Protein AF-A0A0G2I6H8-F1 (afdb_monomer_lite)

pLDDT: mean 81.43, std 16.22, range [22.83, 97.25]

InterPro domains:
  IPR000417 Hydroxyethylthiazole kinase [MF_00228] (793-1053)
  IPR000417 Hydroxyethylthiazole kinase [PF02110] (792-1048)
  IPR000417 Hydroxyethylthiazole kinase [PR01099] (799-806)
  IPR000417 Hydroxyethylthiazole kinase [PR01099] (812-833)
  IPR000417 Hydroxyethylthiazole kinase [PR01099] (843-851)
  IPR000417 Hydroxyethylthiazole kinase [PR01099] (869-886)
  IPR000417 Hydroxyethylthiazole kinase [PR01099] (953-970)
  IPR000417 Hydroxyethylthiazole kinase [cd01170] (791-1045)
  IPR000868 Isochorismatase-like domain [PF00857] (1078-1224)
  IPR011701 Major facilitator superfamily [PF07690] (69-455)
  IPR013785 Aldolase-type TIM barrel [G3DSA:3.20.20.70] (557-760)
  IPR020846 Major facilitator superfamily domain [PS50850] (63-493)
  IPR022998 Thiamine phosphate synthase/TenI [PF02581] (566-743)
  IPR022998 Thiamine phosphate synthase/TenI [cd00564] (566-757)
  IPR029056 Ribokinase-like [G3DSA:3.40.1190.20] (774-1055)
  IPR029056 Ribokinase-like [SSF53613] (790-1049)
  IPR034291 Thiamine phosphate synthase [MF_00097] (564-761)
  IPR034291 Thiamine phosphate synthase [TIGR00693] (565-755)
  IPR036206 Thiamin phosphate synthase superfamily [SSF51391] (563-760)
  IPR036259 MFS transporter superfamily [G3DSA:1.20.1250.20] (57-484)

Secondary structure (DSSP, 8-state):
----S-----HHHHHH-TT---HHHHHS--BS-SSSSS-EEE-PPTT-TTSGGGS-HHHHHHHHHHHHHHHHHHHHHHHHGGGGHHHHHHHH---HHHHHHHHHHHHHHHHHHHHHHHHHHHHH-HHHHHHHHHHHHHHHHHHHHH-SSHHHHHHHHHHHHHHHTHHHHHHHHHHHHHS-TTTHHHHHHHHHTHHHHHHHHHHHHHHHHHHHHHHHHHHHHHHHHHHHHHHHHHHH-----HHHHHHHHHHHHHHH-TT---EEEHHHHHH----HHHHHHHHHHHHHHHHHH-HHHHHHHHHHHHHHHHHHHHHHHHIIIIIIIT---HHHHHHTHHHHHHHHHHHHHHHHHHHHHHHHHHHHSGGG---GGGGGTTHHHHHHHHHHHHHHHHHH-STTS-THHHHHHHHHHHHHHHHHHHHHHHHHHHHHGGGHHHHHHHHHHHHHHHHHHHHHHHHHHHHHH-HHHHHHHHHHHHHHTTHHHHHHHHHHHHHHHH-HHHHHHHHHHHHHHGGGGSTT--PPPP-------------B-TTS-B----S------TT-----SEEEE---SHHHHTTS-HHHHHHHHHHTT--EEEE--SSS-HHHHHHHHHHHHHHHHTTT--EEEES-HHHHHHHT-SEEEE-TTSS-HHHHHHHH-TTSEEEE--SSHHHHHHS--------HHHHHHHHHHHHHHTT-TTS--EE-SS--TTTHHHHHHHT--TT----EEEESHHHHT-SSHHHHHHHHHHHHHHHHHHHHHHHGGGGS--SHHHHHHHHHHHHHHHHHH--EEEEE--HHHHHHHHHHHHHHT-EEE----TTTHHHHHHT--EEEEE--S--HHHHHHHHHHHHHHHHTT--EEEE-TTTTT-HHHHHHHHHHHTTS--SEEEEEHHHHHHHHHTSS----------TT-----S-HHHHHHHHHHHHHHHTSEEEEESSSEEEESSS-EEEE----GGGGGSTTHHHHHHHHHHHHHHHH-TTS-HHHHHHHHHHHHHHHHHHHHT-TT--SHHHHHHHHHHHHHHHHHHHHTT--GGGGG--EEE---------EEEE--BGGGTTTSTTHHHHHHHHHHHHHHHHHTT--EEEEEESHHHH-PBPHHHHHHHSSTTEEEEEEESSSSS--HHHHHHH-SS--EEEEEEE-IIIIIHHHHHHHHHTT-EEEEEEEEEE-SSTTHHHHHHHHHHHTT-EEE-HHHHHHHHH--TTSTTHHHHHHHHHHTHHHHHHHHTTSPP-TT-S--

Structure (mmCIF, N/CA/C/O backbone):
data_AF-A0A0G2I6H8-F1
#
_entry.id   AF-A0A0G2I6H8-F1
#
loop_
_atom_site.group_PDB
_atom_site.id
_atom_site.type_symbol
_atom_site.label_atom_id
_atom_site.label_alt_id
_atom_site.label_comp_id
_atom_site.label_asym_id
_atom_site.label_entity_id
_atom_site.label_seq_id
_atom_site.pdbx_PDB_ins_code
_atom_site.Cartn_x
_atom_site.Cartn_y
_atom_site.Cartn_z
_atom_site.occupancy
_atom_site.B_iso_or_equiv
_atom_site.auth_seq_id
_atom_site.auth_comp_id
_atom_site.auth_asym_id
_atom_site.auth_atom_id
_atom_site.pdbx_PDB_model_num
ATOM 1 N N . MET A 1 1 ? 43.945 25.492 -27.466 1.00 44.06 1 MET A N 1
ATOM 2 C CA . MET A 1 1 ? 43.622 26.310 -26.279 1.00 44.06 1 MET A CA 1
ATOM 3 C C . MET A 1 1 ? 42.895 27.563 -26.739 1.00 44.06 1 MET A C 1
ATOM 5 O O . MET A 1 1 ? 43.554 28.503 -27.153 1.00 44.06 1 MET A O 1
ATOM 9 N N . ALA A 1 2 ? 41.563 27.541 -26.731 1.00 34.22 2 ALA A N 1
ATOM 10 C CA . ALA A 1 2 ? 40.697 28.720 -26.719 1.00 34.22 2 ALA A CA 1
ATOM 11 C C . ALA A 1 2 ? 39.267 28.242 -26.400 1.00 34.22 2 ALA A C 1
ATOM 13 O O . ALA A 1 2 ? 38.815 27.277 -27.008 1.00 34.22 2 ALA A O 1
ATOM 14 N N . ASP A 1 3 ? 38.614 28.931 -25.462 1.00 36.66 3 ASP A N 1
ATOM 15 C CA . ASP A 1 3 ? 37.171 28.906 -25.155 1.00 36.66 3 ASP A CA 1
ATOM 16 C C . ASP A 1 3 ? 36.571 27.884 -24.167 1.00 36.66 3 ASP A C 1
ATOM 18 O O . ASP A 1 3 ? 35.412 27.508 -24.287 1.00 36.66 3 ASP A O 1
ATOM 22 N N . ASP A 1 4 ? 37.291 27.524 -23.098 1.00 42.50 4 ASP A N 1
ATOM 23 C CA . ASP A 1 4 ? 36.710 26.774 -21.962 1.00 42.50 4 ASP A CA 1
ATOM 24 C C . ASP A 1 4 ? 36.250 27.702 -20.810 1.00 42.50 4 ASP A C 1
ATOM 26 O O . ASP A 1 4 ? 36.520 27.460 -19.631 1.00 42.50 4 ASP A O 1
ATOM 30 N N . GLN A 1 5 ? 35.599 28.828 -21.139 1.00 45.53 5 GLN A N 1
ATOM 31 C CA . GLN A 1 5 ? 34.829 29.593 -20.150 1.00 45.53 5 GLN A CA 1
ATOM 32 C C . GLN A 1 5 ? 33.340 29.260 -20.299 1.00 45.53 5 GLN A C 1
ATOM 34 O O . GLN A 1 5 ? 32.796 29.446 -21.386 1.00 45.53 5 GLN A O 1
ATOM 39 N N . PRO A 1 6 ? 32.650 28.822 -19.227 1.00 54.25 6 PRO A N 1
ATOM 40 C CA . PRO A 1 6 ? 31.224 28.525 -19.298 1.00 54.25 6 PRO A CA 1
ATOM 41 C C . PRO A 1 6 ? 30.457 29.778 -19.726 1.00 54.25 6 PRO A C 1
ATOM 43 O O . PRO A 1 6 ? 30.692 30.863 -19.176 1.00 54.25 6 PRO A O 1
ATOM 46 N N . THR A 1 7 ? 29.526 29.646 -20.678 1.00 63.69 7 THR A N 1
ATOM 47 C CA . THR A 1 7 ? 28.665 30.767 -21.075 1.00 63.69 7 THR A CA 1
ATOM 48 C C . THR A 1 7 ? 27.992 31.379 -19.840 1.00 63.69 7 THR A C 1
ATOM 50 O O . THR A 1 7 ? 27.181 30.753 -19.154 1.00 63.69 7 THR A O 1
ATOM 53 N N . ARG A 1 8 ? 28.340 32.634 -19.515 1.00 65.12 8 ARG A N 1
ATOM 54 C CA . ARG A 1 8 ? 27.754 33.353 -18.375 1.00 65.12 8 ARG A CA 1
ATOM 55 C C . ARG A 1 8 ? 26.314 33.732 -18.700 1.00 65.12 8 ARG A C 1
ATOM 57 O O . ARG A 1 8 ? 26.057 34.631 -19.495 1.00 65.12 8 ARG A O 1
ATOM 64 N N . VAL A 1 9 ? 25.369 33.060 -18.052 1.00 80.44 9 VAL A N 1
ATOM 65 C CA . VAL A 1 9 ? 23.935 33.341 -18.173 1.00 80.44 9 VAL A CA 1
ATOM 66 C C . VAL A 1 9 ? 23.503 34.261 -17.033 1.00 80.44 9 VAL A C 1
ATOM 68 O O . VAL A 1 9 ? 23.837 34.024 -15.873 1.00 80.44 9 VAL A O 1
ATOM 71 N N . SER A 1 10 ? 22.761 35.326 -17.346 1.00 85.00 10 SER A N 1
ATOM 72 C CA . SER A 1 10 ? 22.250 36.241 -16.321 1.00 85.00 10 SER A CA 1
ATOM 73 C C . SER A 1 10 ? 21.196 35.563 -15.438 1.00 85.00 10 SER A C 1
ATOM 75 O O . SER A 1 10 ? 20.406 34.736 -15.899 1.00 85.00 10 SER A O 1
ATOM 77 N N . HIS A 1 11 ? 21.133 35.956 -14.161 1.00 84.00 11 HIS A N 1
ATOM 78 C CA . HIS A 1 11 ? 20.147 35.420 -13.210 1.00 84.00 11 HIS A CA 1
ATOM 79 C C . HIS A 1 11 ? 18.702 35.611 -13.694 1.00 84.00 11 HIS A C 1
ATOM 81 O O . HIS A 1 11 ? 17.887 34.697 -13.619 1.00 84.00 11 HIS A O 1
ATOM 87 N N . TRP A 1 12 ? 18.401 36.767 -14.292 1.00 85.25 12 TRP A N 1
ATOM 88 C CA . TRP A 1 12 ? 17.092 37.058 -14.884 1.00 85.25 12 TRP A CA 1
ATOM 89 C C . TRP A 1 12 ? 16.679 36.068 -15.972 1.00 85.25 12 TRP A C 1
ATOM 91 O O . TRP A 1 12 ? 15.506 35.698 -16.061 1.00 85.25 12 TRP A O 1
ATOM 101 N N . ARG A 1 13 ? 17.637 35.608 -16.779 1.00 86.38 13 ARG A N 1
ATOM 102 C CA . ARG A 1 13 ? 17.381 34.609 -17.813 1.00 86.38 13 ARG A CA 1
ATOM 103 C C . ARG A 1 13 ? 17.109 33.233 -17.204 1.00 86.38 13 ARG A C 1
ATOM 105 O O . ARG A 1 13 ? 16.187 32.561 -17.649 1.00 86.38 13 ARG A O 1
ATOM 112 N N . LEU A 1 14 ? 17.800 32.861 -16.121 1.00 86.25 14 LEU A N 1
ATOM 113 C CA . LEU A 1 14 ? 17.516 31.625 -15.368 1.00 86.25 14 LEU A CA 1
ATOM 114 C C . LEU A 1 14 ? 16.109 31.612 -14.747 1.00 86.25 14 LEU A C 1
ATOM 116 O O . LEU A 1 14 ? 15.489 30.552 -14.647 1.00 86.25 14 LEU A O 1
ATOM 120 N N . VAL A 1 15 ? 15.600 32.777 -14.333 1.00 87.50 15 VAL A N 1
ATOM 121 C CA . VAL A 1 15 ? 14.243 32.918 -13.780 1.00 87.50 15 VAL A CA 1
ATOM 122 C C . VAL A 1 15 ? 13.174 32.819 -14.874 1.00 87.50 15 VAL A C 1
ATOM 124 O O . VAL A 1 15 ? 12.155 32.160 -14.665 1.00 87.50 15 VAL A O 1
ATOM 127 N N . ARG A 1 16 ? 13.390 33.452 -16.037 1.00 86.88 16 ARG A N 1
ATOM 128 C CA . ARG A 1 16 ? 12.407 33.507 -17.137 1.00 86.88 16 ARG A CA 1
ATOM 129 C C . ARG A 1 16 ? 12.402 32.284 -18.052 1.00 86.88 16 ARG A C 1
ATOM 131 O O . ARG A 1 16 ? 11.345 31.949 -18.575 1.00 86.88 16 ARG A O 1
ATOM 138 N N . GLU A 1 17 ? 13.541 31.621 -18.243 1.00 87.81 17 GLU A N 1
ATOM 139 C CA . GLU A 1 17 ? 13.708 30.522 -19.205 1.00 87.81 17 GLU A CA 1
ATOM 140 C C . GLU A 1 17 ? 14.053 29.198 -18.490 1.00 87.81 17 GLU A C 1
ATOM 142 O O . GLU A 1 17 ? 15.218 28.796 -18.440 1.00 87.81 17 GLU A O 1
ATOM 147 N N . PRO A 1 18 ? 13.067 28.454 -17.943 1.00 84.62 18 PRO A N 1
ATOM 148 C CA . PRO A 1 18 ? 13.337 27.193 -17.251 1.00 84.62 18 PRO A CA 1
ATOM 149 C C . PRO A 1 18 ? 14.019 26.136 -18.127 1.00 84.62 18 PRO A C 1
ATOM 151 O O . PRO A 1 18 ? 14.881 25.417 -17.630 1.00 84.62 18 PRO A O 1
ATOM 154 N N . ALA A 1 19 ? 13.662 26.066 -19.414 1.00 84.81 19 ALA A N 1
ATOM 155 C CA . ALA A 1 19 ? 14.171 25.081 -20.369 1.00 84.81 19 ALA A CA 1
ATOM 156 C C . ALA A 1 19 ? 15.583 25.383 -20.905 1.00 84.81 19 ALA A C 1
ATOM 158 O O . ALA A 1 19 ? 16.110 24.548 -21.632 1.00 84.81 19 ALA A O 1
ATOM 159 N N . LEU A 1 20 ? 16.153 26.556 -20.575 1.00 86.81 20 LEU A N 1
ATOM 160 C CA . LEU A 1 20 ? 17.378 27.149 -21.130 1.00 86.81 20 LEU A CA 1
ATOM 161 C C . LEU A 1 20 ? 18.305 26.160 -21.860 1.00 86.81 20 LEU A C 1
ATOM 163 O O . LEU A 1 20 ? 18.875 25.246 -21.249 1.00 86.81 20 LEU A O 1
ATOM 167 N N . VAL A 1 21 ? 18.499 26.420 -23.152 1.00 84.25 21 VAL A N 1
ATOM 168 C CA . VAL A 1 21 ? 19.387 25.678 -24.051 1.00 84.25 21 VAL A CA 1
ATOM 169 C C . VAL A 1 21 ? 20.530 26.612 -24.462 1.00 84.25 21 VAL A C 1
ATOM 171 O O . VAL A 1 21 ? 20.293 27.629 -25.114 1.00 84.25 21 VAL A O 1
ATOM 174 N N . THR A 1 22 ? 21.761 26.307 -24.040 1.00 85.31 22 THR A N 1
ATOM 175 C CA . THR A 1 22 ? 22.971 27.028 -24.481 1.00 85.31 22 THR A CA 1
ATOM 176 C C . THR A 1 22 ? 23.531 26.402 -25.755 1.00 85.31 22 THR A C 1
ATOM 178 O O . THR A 1 22 ? 23.149 25.295 -26.137 1.00 85.31 22 THR A O 1
ATOM 181 N N . ARG A 1 23 ? 24.464 27.097 -26.421 1.00 81.19 23 ARG A N 1
ATOM 182 C CA . ARG A 1 23 ? 25.137 26.558 -27.610 1.00 81.19 23 ARG A CA 1
ATOM 183 C C . ARG A 1 23 ? 25.850 25.241 -27.294 1.00 81.19 23 ARG A C 1
ATOM 185 O O . ARG A 1 23 ? 25.734 24.319 -28.091 1.00 81.19 23 ARG A O 1
ATOM 192 N N . GLU A 1 24 ? 26.483 25.128 -26.120 1.00 83.00 24 GLU A N 1
ATOM 193 C CA . GLU A 1 24 ? 27.179 23.897 -25.724 1.00 83.00 24 GLU A CA 1
ATOM 194 C C . GLU A 1 24 ? 26.209 22.716 -25.573 1.00 83.00 24 GLU A C 1
ATOM 196 O O . GLU A 1 24 ? 26.547 21.606 -25.964 1.00 83.00 24 GLU A O 1
ATOM 201 N N . VAL A 1 25 ? 24.987 22.951 -25.073 1.00 84.62 25 VAL A N 1
ATOM 202 C CA . VAL A 1 25 ? 23.938 21.921 -24.925 1.00 84.62 25 VAL A CA 1
ATOM 203 C C . VAL A 1 25 ? 23.450 21.403 -26.283 1.00 84.62 25 VAL A C 1
ATOM 205 O O . VAL A 1 25 ? 23.185 20.210 -26.420 1.00 84.62 25 VAL A O 1
ATOM 208 N N . VAL A 1 26 ? 23.335 22.274 -27.292 1.00 83.50 26 VAL A N 1
ATOM 209 C CA . VAL A 1 26 ? 22.915 21.876 -28.652 1.00 83.50 26 VAL A CA 1
ATOM 210 C C . VAL A 1 26 ? 24.003 21.067 -29.355 1.00 83.50 26 VAL A C 1
ATOM 212 O O . VAL A 1 26 ? 23.695 20.121 -30.072 1.00 83.50 26 VAL A O 1
ATOM 215 N N . THR A 1 27 ? 25.270 21.437 -29.157 1.00 81.56 27 THR A N 1
ATOM 216 C CA . THR A 1 27 ? 26.420 20.773 -29.787 1.00 81.56 27 THR A CA 1
ATOM 217 C C . THR A 1 27 ? 26.933 19.563 -29.009 1.00 81.56 27 THR A C 1
ATOM 219 O O . THR A 1 27 ? 27.866 18.911 -29.469 1.00 81.56 27 THR A O 1
ATOM 222 N N . HIS A 1 28 ? 26.382 19.282 -27.825 1.00 83.25 28 HIS A N 1
ATOM 223 C CA . HIS A 1 28 ? 26.796 18.146 -27.009 1.00 83.25 28 HIS A CA 1
ATOM 224 C C . HIS A 1 28 ? 26.393 16.823 -27.666 1.00 83.25 28 HIS A C 1
ATOM 226 O O . HIS A 1 28 ? 25.291 16.701 -28.203 1.00 83.25 28 HIS A O 1
ATOM 232 N N . ASP A 1 29 ? 27.283 15.833 -27.603 1.00 83.12 29 ASP A N 1
ATOM 233 C CA . ASP A 1 29 ? 27.029 14.504 -28.152 1.00 83.12 29 ASP A CA 1
ATOM 234 C C . ASP A 1 29 ? 26.197 13.676 -27.160 1.00 83.12 29 ASP A C 1
ATOM 236 O O . ASP A 1 29 ? 26.677 13.256 -26.103 1.00 83.12 29 ASP A O 1
ATOM 240 N N . TRP A 1 30 ? 24.909 13.510 -27.467 1.00 85.94 30 TRP A N 1
ATOM 241 C CA . TRP A 1 30 ? 23.949 12.816 -26.611 1.00 85.94 30 TRP A CA 1
ATOM 242 C C . TRP A 1 30 ? 23.901 11.325 -26.946 1.00 85.94 30 TRP A C 1
ATOM 244 O O . TRP A 1 30 ? 23.873 10.936 -28.108 1.00 85.94 30 TRP A O 1
ATOM 254 N N . LYS A 1 31 ? 23.817 10.467 -25.924 1.00 82.12 31 LYS A N 1
ATOM 255 C CA . LYS A 1 31 ? 23.694 9.014 -26.123 1.00 82.12 31 LYS A CA 1
ATOM 256 C C . LYS A 1 31 ? 22.318 8.640 -26.683 1.00 82.12 31 LYS A C 1
ATOM 258 O O . LYS A 1 31 ? 21.309 9.076 -26.128 1.00 82.12 31 LYS A O 1
ATOM 263 N N . GLY A 1 32 ? 22.303 7.784 -27.702 1.00 84.19 32 GLY A N 1
ATOM 264 C CA . GLY A 1 32 ? 21.117 7.269 -28.401 1.00 84.19 32 GLY A CA 1
ATOM 265 C C . GLY A 1 32 ? 21.169 7.589 -29.898 1.00 84.19 32 GLY A C 1
ATOM 266 O O . GLY A 1 32 ? 22.077 8.292 -30.327 1.00 84.19 32 GLY A O 1
ATOM 267 N N . ASP A 1 33 ? 20.207 7.118 -30.691 1.00 82.88 33 ASP A N 1
ATOM 268 C CA . ASP A 1 33 ? 20.151 7.423 -32.136 1.00 82.88 33 ASP A CA 1
ATOM 269 C C . ASP A 1 33 ? 19.273 8.653 -32.473 1.00 82.88 33 ASP A C 1
ATOM 271 O O . ASP A 1 33 ? 19.385 9.263 -33.549 1.00 82.88 33 ASP A O 1
ATOM 275 N N . GLY A 1 34 ? 18.440 9.084 -31.519 1.00 80.69 34 GLY A N 1
ATOM 276 C CA . GLY A 1 34 ? 17.511 10.208 -31.665 1.00 80.69 34 GLY A CA 1
ATOM 277 C C . GLY A 1 34 ? 16.206 9.832 -32.372 1.00 80.69 34 GLY A C 1
ATOM 278 O O . GLY A 1 34 ? 15.531 10.715 -32.904 1.00 80.69 34 GLY A O 1
ATOM 279 N N . THR A 1 35 ? 15.862 8.542 -32.396 1.00 83.81 35 THR A N 1
ATOM 280 C CA . THR A 1 35 ? 14.613 7.998 -32.952 1.00 83.81 35 THR A CA 1
ATOM 281 C C . THR A 1 35 ? 13.531 7.887 -31.869 1.00 83.81 35 THR A C 1
ATOM 283 O O . THR A 1 35 ? 13.788 8.138 -30.693 1.00 83.81 35 THR A O 1
ATOM 286 N N . ALA A 1 36 ? 12.297 7.531 -32.246 1.00 74.38 36 ALA A N 1
ATOM 287 C CA . ALA A 1 36 ? 11.217 7.321 -31.276 1.00 74.38 36 ALA A CA 1
ATOM 288 C C . ALA A 1 36 ? 11.485 6.124 -30.339 1.00 74.38 36 ALA A C 1
ATOM 290 O O . ALA A 1 36 ? 11.162 6.198 -29.153 1.00 74.38 36 ALA A O 1
ATOM 291 N N . ASP A 1 37 ? 12.119 5.068 -30.858 1.00 77.31 37 ASP A N 1
ATOM 292 C CA . ASP A 1 37 ? 12.452 3.852 -30.107 1.00 77.31 37 ASP A CA 1
ATOM 293 C C . ASP A 1 37 ? 13.769 3.984 -29.317 1.00 77.31 37 ASP A C 1
ATOM 295 O O . ASP A 1 37 ? 13.915 3.383 -28.247 1.00 77.31 37 ASP A O 1
ATOM 299 N N . ASP A 1 38 ? 14.706 4.819 -29.791 1.00 81.88 38 ASP A N 1
ATOM 300 C CA . ASP A 1 38 ? 15.933 5.165 -29.070 1.00 81.88 38 ASP A CA 1
ATOM 301 C C . ASP A 1 38 ? 16.240 6.679 -29.091 1.00 81.88 38 ASP A C 1
ATOM 303 O O . ASP A 1 38 ? 17.065 7.163 -29.876 1.00 81.88 38 ASP A O 1
ATOM 307 N N . PRO A 1 39 ? 15.568 7.463 -28.225 1.00 84.88 39 PRO A N 1
ATOM 308 C CA . PRO A 1 39 ? 15.730 8.910 -28.180 1.00 84.88 39 PRO A CA 1
ATOM 309 C C . PRO A 1 39 ? 17.062 9.315 -27.548 1.00 84.88 39 PRO A C 1
ATOM 311 O O . PRO A 1 39 ? 17.595 8.628 -26.670 1.00 84.88 39 PRO A O 1
ATOM 314 N N . TYR A 1 40 ? 17.551 10.500 -27.912 1.00 87.38 40 TYR A N 1
ATOM 315 C CA . TYR A 1 40 ? 18.728 11.090 -27.286 1.00 87.38 40 TYR A CA 1
ATOM 316 C C . TYR A 1 40 ? 18.486 11.374 -25.803 1.00 87.38 40 TYR A C 1
ATOM 318 O O . TYR A 1 40 ? 17.571 12.116 -25.432 1.00 87.38 40 TYR A O 1
ATOM 326 N N . LEU A 1 41 ? 19.327 10.798 -24.946 1.00 86.25 41 LEU A N 1
ATOM 327 C CA . LEU A 1 41 ? 19.193 10.895 -23.498 1.00 86.25 41 LEU A CA 1
ATOM 328 C C . LEU A 1 41 ? 19.885 12.142 -22.956 1.00 86.25 41 LEU A C 1
ATOM 330 O O . LEU A 1 41 ? 21.110 12.208 -22.897 1.00 86.25 41 LEU A O 1
ATOM 334 N N . ILE A 1 42 ? 19.085 13.105 -22.500 1.00 86.56 42 ILE A N 1
ATOM 335 C CA . ILE A 1 42 ? 19.581 14.371 -21.954 1.00 86.56 42 ILE A CA 1
ATOM 336 C C . ILE A 1 42 ? 19.859 14.263 -20.453 1.00 86.56 42 ILE A C 1
ATOM 338 O O . ILE A 1 42 ? 19.027 13.790 -19.669 1.00 86.56 42 ILE A O 1
ATOM 342 N N . GLU A 1 43 ? 21.012 14.798 -20.059 1.00 88.62 43 GLU A N 1
ATOM 343 C CA . GLU A 1 43 ? 21.447 15.060 -18.686 1.00 88.62 43 GLU A CA 1
ATOM 344 C C . GLU A 1 43 ? 22.139 16.438 -18.591 1.00 88.62 43 GLU A C 1
ATOM 346 O O . GLU A 1 43 ? 22.306 17.125 -19.597 1.00 88.62 43 GLU A O 1
ATOM 351 N N . PHE A 1 44 ? 22.469 16.914 -17.384 1.00 88.06 44 PHE A N 1
ATOM 352 C CA . PHE A 1 44 ? 23.215 18.174 -17.254 1.00 88.06 44 PHE A CA 1
ATOM 353 C C . PHE A 1 44 ? 24.657 17.974 -17.722 1.00 88.06 44 PHE A C 1
ATOM 355 O O . PHE A 1 44 ? 25.336 17.069 -17.235 1.00 88.06 44 PHE A O 1
ATOM 362 N N . ILE A 1 45 ? 25.132 18.846 -18.611 1.00 86.94 45 ILE A N 1
ATOM 363 C CA . ILE A 1 45 ? 26.536 18.852 -19.033 1.00 86.94 45 ILE A CA 1
ATOM 364 C C . ILE A 1 45 ? 27.454 19.300 -17.876 1.00 86.94 45 ILE A C 1
ATOM 366 O O . ILE A 1 45 ? 26.991 19.940 -16.918 1.00 86.94 45 ILE A O 1
ATOM 370 N N . PRO A 1 46 ? 28.762 18.987 -17.918 1.00 81.69 46 PRO A N 1
ATOM 371 C CA . PRO A 1 46 ? 29.719 19.546 -16.968 1.00 81.69 46 PRO A CA 1
ATOM 372 C C . PRO A 1 46 ? 29.617 21.078 -16.928 1.00 81.69 46 PRO A C 1
ATOM 374 O O . PRO A 1 46 ? 29.555 21.722 -17.968 1.00 81.69 46 PRO A O 1
ATOM 377 N N . ASN A 1 47 ? 29.568 21.660 -15.725 1.00 79.75 47 ASN A N 1
ATOM 378 C CA . ASN A 1 47 ? 29.417 23.108 -15.504 1.00 79.75 47 ASN A CA 1
ATOM 379 C C . ASN A 1 47 ? 28.164 23.761 -16.131 1.00 79.75 47 ASN A C 1
ATOM 381 O O . ASN A 1 47 ? 28.144 24.976 -16.316 1.00 79.75 47 ASN A O 1
ATOM 385 N N . ASP A 1 48 ? 27.094 22.998 -16.394 1.00 84.94 48 ASP A N 1
ATOM 386 C CA . ASP A 1 48 ? 25.839 23.543 -16.932 1.00 84.94 48 ASP A CA 1
ATOM 387 C C . ASP A 1 48 ? 25.293 24.689 -16.050 1.00 84.94 48 ASP A C 1
ATOM 389 O O . ASP A 1 48 ? 25.054 24.461 -14.852 1.00 84.94 48 ASP A O 1
ATOM 393 N N . PRO A 1 49 ? 25.052 25.897 -16.604 1.00 83.81 49 PRO A N 1
ATOM 394 C CA . PRO A 1 49 ? 24.567 27.049 -15.842 1.00 83.81 49 PRO A CA 1
ATOM 395 C C . PRO A 1 49 ? 23.146 26.854 -15.297 1.00 83.81 49 PRO A C 1
ATOM 397 O O . PRO A 1 49 ? 22.730 27.562 -14.379 1.00 83.81 49 PRO A O 1
ATOM 400 N N . ARG A 1 50 ? 22.379 25.901 -15.844 1.00 88.88 50 ARG A N 1
ATOM 401 C CA . ARG A 1 50 ? 21.018 25.596 -15.395 1.00 88.88 50 ARG A CA 1
ATOM 402 C C . ARG A 1 50 ? 20.971 24.589 -14.256 1.00 88.88 50 ARG A C 1
ATOM 404 O O . ARG A 1 50 ? 19.933 24.505 -13.590 1.00 88.88 50 ARG A O 1
ATOM 411 N N . ASN A 1 51 ? 22.054 23.846 -14.031 1.00 89.31 51 ASN A N 1
ATOM 412 C CA . ASN A 1 51 ? 22.142 22.910 -12.923 1.00 89.31 51 ASN A CA 1
ATOM 413 C C . ASN A 1 51 ? 22.078 23.693 -11.591 1.00 89.31 51 ASN A C 1
ATOM 415 O O . ASN A 1 51 ? 22.970 24.499 -11.318 1.00 89.31 51 ASN A O 1
ATOM 419 N N . PRO A 1 52 ? 21.058 23.466 -10.739 1.00 86.69 52 PRO A N 1
ATOM 420 C CA . PRO A 1 52 ? 20.874 24.204 -9.486 1.00 86.69 52 PRO A CA 1
ATOM 421 C C . PRO A 1 52 ? 22.067 24.131 -8.525 1.00 86.69 52 PRO A C 1
ATOM 423 O O . PRO A 1 52 ? 22.286 25.051 -7.738 1.00 86.69 52 PRO A O 1
ATOM 426 N N . VAL A 1 53 ? 22.867 23.064 -8.606 1.00 86.62 53 VAL A N 1
ATOM 427 C CA . VAL A 1 53 ? 24.069 22.883 -7.778 1.00 86.62 53 VAL A CA 1
ATOM 428 C C . VAL A 1 53 ? 25.198 23.835 -8.191 1.00 86.62 53 VAL A C 1
ATOM 430 O O . VAL A 1 53 ? 25.980 24.257 -7.339 1.00 86.62 53 VAL A O 1
ATOM 433 N N . ASN A 1 54 ? 25.240 24.223 -9.469 1.00 86.69 54 ASN A N 1
ATOM 434 C CA . ASN A 1 54 ? 26.248 25.121 -10.039 1.00 86.69 54 ASN A CA 1
ATOM 435 C C . ASN A 1 54 ? 25.892 26.608 -9.863 1.00 86.69 54 ASN A C 1
ATOM 437 O O . ASN A 1 54 ? 26.664 27.477 -10.266 1.00 86.69 54 ASN A O 1
ATOM 441 N N . MET A 1 55 ? 24.738 26.929 -9.265 1.00 86.62 55 MET A N 1
ATOM 442 C CA . MET A 1 55 ? 24.342 28.317 -9.026 1.00 86.62 55 MET A CA 1
ATOM 443 C C . MET A 1 55 ? 25.349 29.043 -8.116 1.00 86.62 55 MET A C 1
ATOM 445 O O . MET A 1 55 ? 25.867 28.447 -7.160 1.00 86.62 55 MET A O 1
ATOM 449 N N . PRO A 1 56 ? 25.573 30.356 -8.331 1.00 87.44 56 PRO A N 1
ATOM 450 C CA . PRO A 1 56 ? 26.424 31.151 -7.457 1.00 87.44 56 PRO A CA 1
ATOM 451 C C . PRO A 1 56 ? 26.008 31.006 -5.992 1.00 87.44 56 PRO A C 1
ATOM 453 O O . PRO A 1 56 ? 24.821 31.007 -5.658 1.00 87.44 56 PRO A O 1
ATOM 456 N N . THR A 1 57 ? 26.988 30.891 -5.095 1.00 85.88 57 THR A N 1
ATOM 457 C CA . THR A 1 57 ? 26.741 30.654 -3.664 1.00 85.88 57 THR A CA 1
ATOM 458 C C . THR A 1 57 ? 25.824 31.715 -3.053 1.00 85.88 57 THR A C 1
ATOM 460 O O . THR A 1 57 ? 24.887 31.355 -2.347 1.00 85.88 57 THR A O 1
ATOM 463 N N . GLY A 1 58 ? 26.012 32.997 -3.392 1.00 85.44 58 GLY A N 1
ATOM 464 C CA . GLY A 1 58 ? 25.126 34.079 -2.941 1.00 85.44 58 GLY A CA 1
ATOM 465 C C . GLY A 1 58 ? 23.664 33.874 -3.357 1.00 85.44 58 GLY A C 1
ATOM 466 O O . GLY A 1 58 ? 22.767 34.014 -2.531 1.00 85.44 58 GLY A O 1
ATOM 467 N N . THR A 1 59 ? 23.420 33.441 -4.597 1.00 87.75 59 THR A N 1
ATOM 468 C CA . THR A 1 59 ? 22.074 33.131 -5.101 1.00 87.75 59 THR A CA 1
ATOM 469 C C . THR A 1 59 ? 21.450 31.950 -4.362 1.00 87.75 59 THR A C 1
ATOM 471 O O . THR A 1 59 ? 20.294 32.029 -3.954 1.00 87.75 59 THR A O 1
ATOM 474 N N . ARG A 1 60 ? 22.205 30.868 -4.128 1.00 88.88 60 ARG A N 1
ATOM 475 C CA . ARG A 1 60 ? 21.701 29.696 -3.387 1.00 88.88 60 ARG A CA 1
ATOM 476 C C . ARG A 1 60 ? 21.295 30.055 -1.957 1.00 88.88 60 ARG A C 1
ATOM 478 O O . ARG A 1 60 ? 20.248 29.609 -1.489 1.00 88.88 60 ARG A O 1
ATOM 485 N N . TRP A 1 61 ? 22.086 30.890 -1.281 1.00 88.00 61 TRP A N 1
ATOM 486 C CA . TRP A 1 61 ? 21.757 31.396 0.055 1.00 88.00 61 TRP A CA 1
ATOM 487 C C . TRP A 1 61 ? 20.561 32.347 0.050 1.00 88.00 61 TRP A C 1
ATOM 489 O O . TRP A 1 61 ? 19.708 32.226 0.924 1.00 88.00 61 TRP A O 1
ATOM 499 N N . LEU A 1 62 ? 20.444 33.229 -0.947 1.00 90.25 62 LEU A N 1
ATOM 500 C CA . LEU A 1 62 ? 19.273 34.093 -1.112 1.00 90.25 62 LEU A CA 1
ATOM 501 C C . LEU A 1 62 ? 17.989 33.269 -1.289 1.00 90.25 62 LEU A C 1
ATOM 503 O O . LEU A 1 62 ? 17.005 33.512 -0.594 1.00 90.25 62 LEU A O 1
ATOM 507 N N . VAL A 1 63 ? 18.001 32.259 -2.166 1.00 91.19 63 VAL A N 1
ATOM 508 C CA . VAL A 1 63 ? 16.844 31.371 -2.377 1.00 91.19 63 VAL A CA 1
ATOM 509 C C . VAL A 1 63 ? 16.505 30.611 -1.091 1.00 91.19 63 VAL A C 1
ATOM 511 O O . VAL A 1 63 ? 15.332 30.531 -0.723 1.00 91.19 63 VAL A O 1
ATOM 514 N N . ALA A 1 64 ? 17.502 30.089 -0.370 1.00 89.19 64 ALA A N 1
ATOM 515 C CA . ALA A 1 64 ? 17.280 29.423 0.914 1.00 89.19 64 ALA A CA 1
ATOM 516 C C . ALA A 1 64 ? 16.674 30.371 1.967 1.00 89.19 64 ALA A C 1
ATOM 518 O O . ALA A 1 64 ? 15.732 29.989 2.660 1.00 89.19 64 ALA A O 1
ATOM 519 N N . ALA A 1 65 ? 17.162 31.613 2.051 1.00 89.44 65 ALA A N 1
ATOM 520 C CA . ALA A 1 65 ? 16.651 32.630 2.966 1.00 89.44 65 ALA A CA 1
ATOM 521 C C . ALA A 1 65 ? 15.206 33.033 2.637 1.00 89.44 65 ALA A C 1
ATOM 523 O O . ALA A 1 65 ? 14.378 33.101 3.539 1.00 89.44 65 ALA A O 1
ATOM 524 N N . LEU A 1 66 ? 14.868 33.224 1.357 1.00 92.19 66 LEU A N 1
ATOM 525 C CA . LEU A 1 66 ? 13.495 33.522 0.932 1.00 92.19 66 LEU A CA 1
ATOM 526 C C . LEU A 1 66 ? 12.527 32.380 1.265 1.00 92.19 66 LEU A C 1
ATOM 528 O O . LEU A 1 66 ? 11.420 32.635 1.729 1.00 92.19 66 LEU A O 1
ATOM 532 N N . ASN A 1 67 ? 12.945 31.123 1.091 1.00 91.75 67 ASN A N 1
ATOM 533 C CA . ASN A 1 67 ? 12.142 29.962 1.487 1.00 91.75 67 ASN A CA 1
ATOM 534 C C . ASN A 1 67 ? 11.978 29.873 3.020 1.00 91.75 67 ASN A C 1
ATOM 536 O O . ASN A 1 67 ? 10.885 29.580 3.511 1.00 91.75 67 ASN A O 1
ATOM 540 N N . ALA A 1 68 ? 13.030 30.175 3.793 1.00 90.44 68 ALA A N 1
ATOM 541 C CA . ALA A 1 68 ? 12.957 30.263 5.255 1.00 90.44 68 ALA A CA 1
ATOM 542 C C . ALA A 1 68 ? 11.983 31.361 5.708 1.00 90.44 68 ALA A C 1
ATOM 544 O O . ALA A 1 68 ? 11.104 31.102 6.527 1.00 90.44 68 ALA A O 1
ATOM 545 N N . LEU A 1 69 ? 12.088 32.560 5.129 1.00 92.69 69 LEU A N 1
ATOM 546 C CA . LEU A 1 69 ? 11.212 33.694 5.426 1.00 92.69 69 LEU A CA 1
ATOM 547 C C . LEU A 1 69 ? 9.763 33.428 5.019 1.00 92.69 69 LEU A C 1
ATOM 549 O O . LEU A 1 69 ? 8.866 33.749 5.787 1.00 92.69 69 LEU A O 1
ATOM 553 N N . ALA A 1 70 ? 9.516 32.797 3.869 1.00 93.38 70 ALA A N 1
ATOM 554 C CA . ALA A 1 70 ? 8.169 32.393 3.465 1.00 93.38 70 ALA A CA 1
ATOM 555 C C . ALA A 1 70 ? 7.564 31.370 4.435 1.00 93.38 70 ALA A C 1
ATOM 557 O O . ALA A 1 70 ? 6.391 31.456 4.790 1.00 93.38 70 ALA A O 1
ATOM 558 N N . THR A 1 71 ? 8.378 30.424 4.907 1.00 91.81 71 THR A N 1
ATOM 559 C CA . THR A 1 71 ? 7.950 29.439 5.905 1.00 91.81 71 THR A CA 1
ATOM 560 C C . THR A 1 71 ? 7.624 30.103 7.242 1.00 91.81 71 THR A C 1
ATOM 562 O O . THR A 1 71 ? 6.587 29.803 7.830 1.00 91.81 71 THR A O 1
ATOM 565 N N . LEU A 1 72 ? 8.469 31.038 7.688 1.00 92.75 72 LEU A N 1
ATOM 566 C CA . LEU A 1 72 ? 8.240 31.843 8.887 1.00 92.75 72 LEU A CA 1
ATOM 567 C C . LEU A 1 72 ? 6.983 32.700 8.748 1.00 92.75 72 LEU A C 1
ATOM 569 O O . LEU A 1 72 ? 6.164 32.705 9.654 1.00 92.75 72 LEU A O 1
ATOM 573 N N . ALA A 1 73 ? 6.800 33.402 7.628 1.00 93.94 73 ALA A N 1
ATOM 574 C CA . ALA A 1 73 ? 5.644 34.264 7.390 1.00 93.94 73 ALA A CA 1
ATOM 575 C C . ALA A 1 73 ? 4.334 33.470 7.384 1.00 93.94 73 ALA A C 1
ATOM 577 O O . ALA A 1 73 ? 3.323 33.928 7.912 1.00 93.94 73 ALA A O 1
ATOM 578 N N . MET A 1 74 ? 4.361 32.255 6.839 1.00 93.38 74 MET A N 1
ATOM 579 C CA . MET A 1 74 ? 3.219 31.354 6.864 1.00 93.38 74 MET A CA 1
ATOM 580 C C . MET A 1 74 ? 2.890 30.914 8.302 1.00 93.38 74 MET A C 1
ATOM 582 O O . MET A 1 74 ? 1.744 31.042 8.738 1.00 93.38 74 MET A O 1
ATOM 586 N N . THR A 1 75 ? 3.872 30.447 9.082 1.00 91.94 75 THR A N 1
ATOM 587 C CA . THR A 1 75 ? 3.603 30.035 10.470 1.00 91.94 75 THR A CA 1
ATOM 588 C C . THR A 1 75 ? 3.285 31.222 11.385 1.00 91.94 75 THR A C 1
ATOM 590 O O . THR A 1 75 ? 2.454 31.086 12.280 1.00 91.94 75 THR A O 1
ATOM 593 N N . PHE A 1 76 ? 3.843 32.401 11.110 1.00 93.69 76 PHE A N 1
ATOM 594 C CA . PHE A 1 76 ? 3.477 33.681 11.722 1.00 93.69 76 PHE A CA 1
ATOM 595 C C . PHE A 1 76 ? 2.012 34.040 11.454 1.00 93.69 76 PHE A C 1
ATOM 597 O O . PHE A 1 76 ? 1.285 34.366 12.386 1.00 93.69 76 PHE A O 1
ATOM 604 N N . ALA A 1 77 ? 1.535 33.913 10.211 1.00 94.12 77 ALA A N 1
ATOM 605 C CA . ALA A 1 77 ? 0.138 34.181 9.858 1.00 94.12 77 ALA A CA 1
ATOM 606 C C . ALA A 1 77 ? -0.855 33.272 10.608 1.00 94.12 77 ALA A C 1
ATOM 608 O O . ALA A 1 77 ? -2.005 33.661 10.843 1.00 94.12 77 ALA A O 1
ATOM 609 N N . SER A 1 78 ? -0.417 32.071 11.006 1.00 92.56 78 SER A N 1
ATOM 610 C CA . SER A 1 78 ? -1.240 31.139 11.782 1.00 92.56 78 SER A CA 1
ATOM 611 C C . SER A 1 78 ? -1.524 31.633 13.198 1.00 92.56 78 SER A C 1
ATOM 613 O O . SER A 1 78 ? -2.650 31.480 13.663 1.00 92.56 78 SER A O 1
ATOM 615 N N . SER A 1 79 ? -0.541 32.258 13.854 1.00 91.50 79 SER A N 1
ATOM 616 C CA . SER A 1 79 ? -0.617 32.658 15.262 1.00 91.50 79 SER A CA 1
ATOM 617 C C . SER A 1 79 ? -0.838 34.153 15.465 1.00 91.50 79 SER A C 1
ATOM 619 O O . SER A 1 79 ? -1.444 34.530 16.452 1.00 91.50 79 SER A O 1
ATOM 621 N N . ALA A 1 80 ? -0.429 35.032 14.547 1.00 92.62 80 ALA A N 1
ATOM 622 C CA . ALA A 1 80 ? -0.640 36.477 14.700 1.00 92.62 80 ALA A CA 1
ATOM 623 C C . ALA A 1 80 ? -2.125 36.846 14.871 1.00 92.62 80 ALA A C 1
ATOM 625 O O . ALA A 1 80 ? -2.461 37.751 15.628 1.00 92.62 80 ALA A O 1
ATOM 626 N N . TYR A 1 81 ? -3.014 36.083 14.233 1.00 91.00 81 TYR A N 1
ATOM 627 C CA . TYR A 1 81 ? -4.465 36.216 14.367 1.00 91.00 81 TYR A CA 1
ATOM 628 C C . TYR A 1 81 ? -4.989 35.923 15.784 1.00 91.00 81 TYR A C 1
ATOM 630 O O . TYR A 1 81 ? -6.020 36.467 16.167 1.00 91.00 81 TYR A O 1
ATOM 638 N N . THR A 1 82 ? -4.307 35.099 16.592 1.00 88.62 82 THR A N 1
ATOM 639 C CA . THR A 1 82 ? -4.814 34.729 17.928 1.00 88.62 82 THR A CA 1
ATOM 640 C C . THR A 1 82 ? -4.898 35.933 18.858 1.00 88.62 82 THR A C 1
ATOM 642 O O . THR A 1 82 ? -5.784 35.984 19.704 1.00 88.62 82 THR A O 1
ATOM 645 N N . SER A 1 83 ? -4.021 36.924 18.676 1.00 86.31 83 SER A N 1
ATOM 646 C CA . SER A 1 83 ? -4.046 38.174 19.444 1.00 86.31 83 SER A CA 1
ATOM 647 C C . SER A 1 83 ? -5.283 39.030 19.176 1.00 86.31 83 SER A C 1
ATOM 649 O O . SER A 1 83 ? -5.595 39.909 19.968 1.00 86.31 83 SER A O 1
ATOM 651 N N . SER A 1 84 ? -5.991 38.755 18.083 1.00 87.25 84 SER A N 1
ATOM 652 C CA . SER A 1 84 ? -7.177 39.484 17.645 1.00 87.25 84 SER A CA 1
ATOM 653 C C . SER A 1 84 ? -8.494 38.800 18.007 1.00 87.25 84 SER A C 1
ATOM 655 O O . SER A 1 84 ? -9.562 39.303 17.670 1.00 87.25 84 SER A O 1
ATOM 657 N N . VAL A 1 85 ? -8.440 37.654 18.692 1.00 87.62 85 VAL A N 1
ATOM 658 C CA . VAL A 1 85 ? -9.632 36.883 19.074 1.00 87.62 85 VAL A CA 1
ATOM 659 C C . VAL A 1 85 ? -10.573 37.716 19.945 1.00 87.62 85 VAL A C 1
ATOM 661 O O . VAL A 1 85 ? -11.764 37.750 19.659 1.00 87.62 85 VAL A O 1
ATOM 664 N N . ALA A 1 86 ? -10.048 38.434 20.943 1.00 84.38 86 ALA A N 1
ATOM 665 C CA . ALA A 1 86 ? -10.860 39.280 21.819 1.00 84.38 86 ALA A CA 1
ATOM 666 C C . ALA A 1 86 ? -11.559 40.420 21.051 1.00 84.38 86 ALA A C 1
ATOM 668 O O . ALA A 1 86 ? -12.751 40.656 21.247 1.00 84.38 86 ALA A O 1
ATOM 669 N N . ASP A 1 87 ? -10.846 41.068 20.124 1.00 86.75 87 ASP A N 1
ATOM 670 C CA . ASP A 1 87 ? -11.397 42.145 19.293 1.00 86.75 87 ASP A CA 1
ATOM 671 C C . ASP A 1 87 ? -12.513 41.628 18.374 1.00 86.75 87 ASP A C 1
ATOM 673 O O . ASP A 1 87 ? -13.558 42.260 18.246 1.00 86.75 87 ASP A O 1
ATOM 677 N N . LEU A 1 88 ? -12.327 40.444 17.780 1.00 88.50 88 LEU A N 1
ATOM 678 C CA . LEU A 1 88 ? -13.330 39.797 16.930 1.00 88.50 88 LEU A CA 1
ATOM 679 C C . LEU A 1 88 ? -14.592 39.412 17.706 1.00 88.50 88 LEU A C 1
ATOM 681 O O . LEU A 1 88 ? -15.696 39.569 17.191 1.00 88.50 88 LEU A O 1
ATOM 685 N N . GLN A 1 89 ? -14.446 38.927 18.942 1.00 89.12 89 GLN A N 1
ATOM 686 C CA . GLN A 1 89 ? -15.590 38.628 19.807 1.00 89.12 89 GLN A CA 1
ATOM 687 C C . GLN A 1 89 ? -16.409 39.885 20.101 1.00 89.12 89 GLN A C 1
ATOM 689 O O . GLN A 1 89 ? -17.636 39.837 20.055 1.00 89.12 89 GLN A O 1
ATOM 694 N N . HIS A 1 90 ? -15.732 41.000 20.379 1.00 87.19 90 HIS A N 1
ATOM 695 C CA . HIS A 1 90 ? -16.383 42.261 20.707 1.00 87.19 90 HIS A CA 1
ATOM 696 C C . HIS A 1 90 ? -17.027 42.931 19.481 1.00 87.19 90 HIS A C 1
ATOM 698 O O . HIS A 1 90 ? -18.175 43.356 19.557 1.00 87.19 90 HIS A O 1
ATOM 704 N N . GLU A 1 91 ? -16.321 43.020 18.347 1.00 89.12 91 GLU A N 1
ATOM 705 C CA . GLU A 1 91 ? -16.806 43.734 17.152 1.00 89.12 91 GLU A CA 1
ATOM 706 C C . GLU A 1 91 ? -17.843 42.927 16.351 1.00 89.12 91 GLU A C 1
ATOM 708 O O . GLU A 1 91 ? -18.764 43.516 15.790 1.00 89.12 91 GLU A O 1
ATOM 713 N N . LEU A 1 92 ? -17.730 41.592 16.310 1.00 89.31 92 LEU A N 1
ATOM 714 C CA . LEU A 1 92 ? -18.642 40.722 15.546 1.00 89.31 92 LEU A CA 1
ATOM 715 C C . LEU A 1 92 ? -19.668 39.979 16.420 1.00 89.31 92 LEU A C 1
ATOM 717 O O . LEU A 1 92 ? -20.518 39.273 15.882 1.00 89.31 92 LEU A O 1
ATOM 721 N N . GLY A 1 93 ? -19.605 40.109 17.750 1.00 88.19 93 GLY A N 1
ATOM 722 C CA . GLY A 1 93 ? -20.570 39.495 18.671 1.00 88.19 93 GLY A CA 1
ATOM 723 C C . GLY A 1 93 ? -20.542 37.961 18.691 1.00 88.19 93 GLY A C 1
ATOM 724 O O . GLY A 1 93 ? -21.576 37.327 18.896 1.00 88.19 93 GLY A O 1
ATOM 725 N N . VAL A 1 94 ? -19.379 37.349 18.447 1.00 91.75 94 VAL A N 1
ATOM 726 C CA . VAL A 1 94 ? -19.216 35.888 18.318 1.00 91.75 94 VAL A CA 1
ATOM 727 C C . VAL A 1 94 ? -18.619 35.244 19.570 1.00 91.75 94 VAL A C 1
ATOM 729 O O . VAL A 1 94 ? -17.920 35.884 20.357 1.00 91.75 94 VAL A O 1
ATOM 732 N N . SER A 1 95 ? -18.850 33.939 19.748 1.00 88.69 95 SER A N 1
ATOM 733 C CA . SER A 1 95 ? -18.262 33.183 20.860 1.00 88.69 95 SER A CA 1
ATOM 734 C C . SER A 1 95 ? -16.734 33.049 20.735 1.00 88.69 95 SER A C 1
ATOM 736 O O . SER A 1 95 ? -16.161 33.160 19.647 1.00 88.69 95 SER A O 1
ATOM 738 N N . SER A 1 96 ? -16.065 32.757 21.856 1.00 83.25 96 SER A N 1
ATOM 739 C CA . SER A 1 96 ? -14.604 32.559 21.912 1.00 83.25 96 SER A CA 1
ATOM 740 C C . SER A 1 96 ? -14.147 31.411 21.021 1.00 83.25 96 SER A C 1
ATOM 742 O O . SER A 1 96 ? -13.125 31.499 20.345 1.00 83.25 96 SER A O 1
ATOM 744 N N . GLU A 1 97 ? -14.933 30.344 21.008 1.00 85.50 97 GLU A N 1
ATOM 745 C CA . GLU A 1 97 ? -14.716 29.126 20.241 1.00 85.50 97 GLU A CA 1
ATOM 746 C C . GLU A 1 97 ? -14.837 29.414 18.743 1.00 85.50 97 GLU A C 1
ATOM 748 O O . GLU A 1 97 ? -14.008 28.964 17.953 1.00 85.50 97 GLU A O 1
ATOM 753 N N . THR A 1 98 ? -15.825 30.230 18.357 1.00 88.06 98 THR A N 1
ATOM 754 C CA . THR A 1 98 ? -16.047 30.635 16.962 1.00 88.06 98 THR A CA 1
ATOM 755 C C . THR A 1 98 ? -14.894 31.500 16.450 1.00 88.06 98 THR A C 1
ATOM 757 O O . THR A 1 98 ? -14.390 31.274 15.352 1.00 88.06 98 THR A O 1
ATOM 760 N N . ALA A 1 99 ? -14.414 32.449 17.258 1.00 88.44 99 ALA A N 1
ATOM 761 C CA . ALA A 1 99 ? -13.265 33.278 16.900 1.00 88.44 99 ALA A CA 1
ATOM 762 C C . ALA A 1 99 ? -11.959 32.459 16.806 1.00 88.44 99 ALA A C 1
ATOM 764 O O . ALA A 1 99 ? -11.179 32.645 15.864 1.00 88.44 99 ALA A O 1
ATOM 765 N N . LEU A 1 100 ? -11.742 31.502 17.721 1.00 89.06 100 LEU A N 1
ATOM 766 C CA . LEU A 1 100 ? -10.586 30.591 17.717 1.00 89.06 100 LEU A CA 1
ATOM 767 C C . LEU A 1 100 ? -10.589 29.604 16.543 1.00 89.06 100 LEU A C 1
ATOM 769 O O . LEU A 1 100 ? -9.515 29.175 16.110 1.00 89.06 100 LEU A O 1
ATOM 773 N N . LEU A 1 101 ? -11.758 29.295 15.971 1.00 90.62 101 LEU A N 1
ATOM 774 C CA . LEU A 1 101 ? -11.887 28.417 14.807 1.00 90.62 101 LEU A CA 1
ATOM 775 C C . LEU A 1 101 ? -11.027 28.891 13.622 1.00 90.62 101 LEU A C 1
ATOM 777 O O . LEU A 1 101 ? -10.474 28.066 12.893 1.00 90.62 101 LEU A O 1
ATOM 781 N N . GLY A 1 102 ? -10.833 30.207 13.472 1.00 91.12 102 GLY A N 1
ATOM 782 C CA . GLY A 1 102 ? -9.951 30.790 12.457 1.00 91.12 102 GLY A CA 1
ATOM 783 C C . GLY A 1 102 ? -8.470 30.428 12.633 1.00 91.12 102 GLY A C 1
ATOM 784 O O . GLY A 1 102 ? -7.746 30.316 11.643 1.00 91.12 102 GLY A O 1
ATOM 785 N N . THR A 1 103 ? -7.999 30.205 13.861 1.00 90.50 103 THR A N 1
ATOM 786 C CA . THR A 1 103 ? -6.656 29.660 14.133 1.00 90.50 103 THR A CA 1
ATOM 787 C C . THR A 1 103 ? -6.647 28.157 13.894 1.00 90.50 103 THR A C 1
ATOM 789 O O . THR A 1 103 ? -5.789 27.645 13.177 1.00 90.50 103 THR A O 1
ATOM 792 N N . SER A 1 104 ? -7.631 27.448 14.449 1.00 92.00 104 SER A N 1
ATOM 793 C CA . SER A 1 104 ? -7.704 25.989 14.396 1.00 92.00 104 SER A CA 1
ATOM 794 C C . SER A 1 104 ? -7.785 25.450 12.969 1.00 92.00 104 SER A C 1
ATOM 796 O O . SER A 1 104 ? -6.998 24.580 12.597 1.00 92.00 104 SER A O 1
ATOM 798 N N . LEU A 1 105 ? -8.679 25.984 12.131 1.00 93.06 105 LEU A N 1
ATOM 799 C CA . LEU A 1 105 ? -8.819 25.524 10.747 1.00 93.06 105 LEU A CA 1
ATOM 800 C C . LEU A 1 105 ? -7.632 25.928 9.867 1.00 93.06 105 LEU A C 1
ATOM 802 O O . LEU A 1 105 ? -7.268 25.178 8.961 1.00 93.06 105 LEU A O 1
ATOM 806 N N . PHE A 1 106 ? -6.980 27.058 10.155 1.00 93.94 106 PHE A N 1
ATOM 807 C CA . PHE A 1 106 ? -5.732 27.430 9.484 1.00 93.94 106 PHE A CA 1
ATOM 808 C C . PHE A 1 106 ? -4.649 26.371 9.741 1.00 93.94 106 PHE A C 1
ATOM 810 O O . PHE A 1 106 ? -4.000 25.890 8.811 1.00 93.94 106 PHE A O 1
ATOM 817 N N . VAL A 1 107 ? -4.486 25.950 10.998 1.00 91.69 107 VAL A N 1
ATOM 818 C CA . VAL A 1 107 ? -3.510 24.920 11.392 1.00 91.69 107 VAL A CA 1
ATOM 819 C C . VAL A 1 107 ? -3.903 23.543 10.862 1.00 91.69 107 VAL A C 1
ATOM 821 O O . VAL A 1 107 ? -3.029 22.782 10.449 1.00 91.69 107 VAL A O 1
ATOM 824 N N . LEU A 1 108 ? -5.198 23.224 10.793 1.00 90.88 108 LEU A N 1
ATOM 825 C CA . LEU A 1 108 ? -5.681 22.000 10.150 1.00 90.88 108 LEU A CA 1
ATOM 826 C C . LEU A 1 108 ? -5.310 21.963 8.659 1.00 90.88 108 LEU A C 1
ATOM 828 O O . LEU A 1 108 ? -4.962 20.906 8.132 1.00 90.88 108 LEU A O 1
ATOM 832 N N . GLY A 1 109 ? -5.275 23.123 7.998 1.00 90.44 109 GLY A N 1
ATOM 833 C CA . GLY A 1 109 ? -4.737 23.274 6.647 1.00 90.44 109 GLY A CA 1
ATOM 834 C C . GLY A 1 109 ? -3.302 22.749 6.498 1.00 90.44 109 GLY A C 1
ATOM 835 O O . GLY A 1 109 ? -2.965 22.178 5.459 1.00 90.44 109 GLY A O 1
ATOM 836 N N . PHE A 1 110 ? -2.480 22.813 7.555 1.00 87.00 110 PHE A N 1
ATOM 837 C CA . PHE A 1 110 ? -1.123 22.248 7.553 1.00 87.00 110 PHE A CA 1
ATOM 838 C C . PHE A 1 110 ? -1.110 20.720 7.478 1.00 87.00 110 PHE A C 1
ATOM 840 O O . PHE A 1 110 ? -0.088 20.159 7.096 1.00 87.00 110 PHE A O 1
ATOM 847 N N . ALA A 1 111 ? -2.204 20.040 7.836 1.00 83.88 111 ALA A N 1
ATOM 848 C CA . ALA A 1 111 ? -2.327 18.594 7.667 1.00 83.88 111 ALA A CA 1
ATOM 849 C C . ALA A 1 111 ? -2.640 18.223 6.211 1.00 83.88 111 ALA A C 1
ATOM 851 O O . ALA A 1 111 ? -2.090 17.258 5.684 1.00 83.88 111 ALA A O 1
ATOM 852 N N . LEU A 1 112 ? -3.519 18.994 5.564 1.00 83.19 112 LEU A N 1
ATOM 853 C CA . LEU A 1 112 ? -4.057 18.675 4.241 1.00 83.19 112 LEU A CA 1
ATOM 854 C C . LEU A 1 112 ? -3.135 19.122 3.109 1.00 83.19 112 LEU A C 1
ATOM 856 O O . LEU A 1 112 ? -2.864 18.352 2.188 1.00 83.19 112 LEU A O 1
ATOM 860 N N . GLY A 1 113 ? -2.627 20.352 3.173 1.00 84.75 113 GLY A N 1
ATOM 861 C CA . GLY A 1 113 ? -1.879 20.930 2.064 1.00 84.75 113 GLY A CA 1
ATOM 862 C C . GLY A 1 113 ? -0.596 20.163 1.709 1.00 84.75 113 GLY A C 1
ATOM 863 O O . GLY A 1 113 ? -0.386 19.895 0.526 1.00 84.75 113 GLY A O 1
ATOM 864 N N . PRO A 1 114 ? 0.240 19.694 2.663 1.00 82.56 114 PRO A N 1
ATOM 865 C CA . PRO A 1 114 ? 1.420 18.887 2.341 1.00 82.56 114 PRO A CA 1
ATOM 866 C C . PRO A 1 114 ? 1.146 17.627 1.522 1.00 82.56 114 PRO A C 1
ATOM 868 O O . PRO A 1 114 ? 1.964 17.260 0.681 1.00 82.56 114 PRO A O 1
ATOM 871 N N . LEU A 1 115 ? -0.005 16.984 1.737 1.00 82.88 115 LEU A N 1
ATOM 872 C CA . LEU A 1 115 ? -0.393 15.762 1.027 1.00 82.88 115 LEU A CA 1
ATOM 873 C C . LEU A 1 115 ? -0.671 16.015 -0.462 1.00 82.88 115 LEU A C 1
ATOM 875 O O . LEU A 1 115 ? -0.589 15.088 -1.267 1.00 82.88 115 LEU A O 1
ATOM 879 N N . VAL A 1 116 ? -0.962 17.267 -0.824 1.00 87.38 116 VAL A N 1
ATOM 880 C CA . VAL A 1 116 ? -1.295 17.698 -2.186 1.00 87.38 116 VAL A CA 1
ATOM 881 C C . VAL A 1 116 ? -0.122 18.436 -2.834 1.00 87.38 116 VAL A C 1
ATOM 883 O O . VAL A 1 116 ? 0.283 18.111 -3.949 1.00 87.38 116 VAL A O 1
ATOM 886 N N . TRP A 1 117 ? 0.484 19.403 -2.143 1.00 87.88 117 TRP A N 1
ATOM 887 C CA . TRP A 1 117 ? 1.499 20.277 -2.743 1.00 87.88 117 TRP A CA 1
ATOM 888 C C . TRP A 1 117 ? 2.853 19.596 -2.935 1.00 87.88 117 TRP A C 1
ATOM 890 O O . TRP A 1 117 ? 3.552 19.923 -3.896 1.00 87.88 117 TRP A O 1
ATOM 900 N N . ALA A 1 118 ? 3.206 18.618 -2.090 1.00 83.94 118 ALA A N 1
ATOM 901 C CA . ALA A 1 118 ? 4.441 17.852 -2.255 1.00 83.94 118 ALA A CA 1
ATOM 902 C C . ALA A 1 118 ? 4.481 17.109 -3.607 1.00 83.94 118 ALA A C 1
ATOM 904 O O . ALA A 1 118 ? 5.365 17.422 -4.410 1.00 83.94 118 ALA A O 1
ATOM 905 N N . PRO A 1 119 ? 3.527 16.203 -3.930 1.00 84.12 119 PRO A N 1
ATOM 906 C CA . PRO A 1 119 ? 3.543 15.481 -5.205 1.00 84.12 119 PRO A CA 1
ATOM 907 C C . PRO A 1 119 ? 3.323 16.390 -6.415 1.00 84.12 119 PRO A C 1
ATOM 909 O O . PRO A 1 119 ? 3.944 16.177 -7.454 1.00 84.12 119 PRO A O 1
ATOM 912 N N . LEU A 1 120 ? 2.485 17.428 -6.300 1.00 87.25 120 LEU A N 1
ATOM 913 C CA . LEU A 1 120 ? 2.284 18.367 -7.406 1.00 87.25 120 LEU A CA 1
ATOM 914 C C . LEU A 1 120 ? 3.565 19.137 -7.738 1.00 87.25 120 LEU A C 1
ATOM 916 O O . LEU A 1 120 ? 3.842 19.368 -8.912 1.00 87.25 120 LEU A O 1
ATOM 920 N N . SER A 1 121 ? 4.383 19.479 -6.738 1.00 88.25 121 SER A N 1
ATOM 921 C CA . SER A 1 121 ? 5.672 20.138 -6.980 1.00 88.25 121 SER A CA 1
ATOM 922 C C . SER A 1 121 ? 6.718 19.223 -7.632 1.00 88.25 121 SER A C 1
ATOM 924 O O . SER A 1 121 ? 7.612 19.714 -8.315 1.00 88.25 121 SER A O 1
ATOM 926 N N . GLU A 1 122 ? 6.593 17.899 -7.487 1.00 84.88 122 GLU A N 1
ATOM 927 C CA . GLU A 1 122 ? 7.411 16.928 -8.231 1.00 84.88 122 GLU A CA 1
ATOM 928 C C . GLU A 1 122 ? 6.917 16.746 -9.673 1.00 84.88 122 GLU A C 1
ATOM 930 O O . GLU A 1 122 ? 7.719 16.537 -10.580 1.00 84.88 122 GLU A O 1
ATOM 935 N N . ALA A 1 123 ? 5.606 16.855 -9.906 1.00 83.25 123 ALA A N 1
ATOM 936 C CA . ALA A 1 123 ? 5.022 16.724 -11.239 1.00 83.25 123 ALA A CA 1
ATOM 937 C C . ALA A 1 123 ? 5.222 17.981 -12.106 1.00 83.25 123 ALA A C 1
ATOM 939 O O . ALA A 1 123 ? 5.568 17.870 -13.283 1.00 83.25 123 ALA A O 1
ATOM 940 N N . PHE A 1 124 ? 5.004 19.166 -11.527 1.00 86.81 124 PHE A N 1
ATOM 941 C CA . PHE A 1 124 ? 4.939 20.444 -12.249 1.00 86.81 124 PHE A CA 1
ATOM 942 C C . PHE A 1 124 ? 6.126 21.384 -11.985 1.00 86.81 124 PHE A C 1
ATOM 944 O O . PHE A 1 124 ? 6.283 22.375 -12.696 1.00 86.81 124 PHE A O 1
ATOM 951 N N . GLY A 1 125 ? 6.974 21.081 -10.998 1.00 89.38 125 GLY A N 1
ATOM 952 C CA . GLY A 1 125 ? 8.109 21.914 -10.591 1.00 89.38 125 GLY A CA 1
ATOM 953 C C . GLY A 1 125 ? 7.866 22.656 -9.275 1.00 89.38 125 GLY A C 1
ATOM 954 O O . GLY A 1 125 ? 6.728 22.854 -8.840 1.00 89.38 125 GLY A O 1
ATOM 955 N N . ARG A 1 126 ? 8.951 23.074 -8.614 1.00 90.75 126 ARG A N 1
ATOM 956 C CA . ARG A 1 126 ? 8.897 23.699 -7.280 1.00 90.75 126 ARG A CA 1
ATOM 957 C C . ARG A 1 126 ? 8.378 25.124 -7.367 1.00 90.75 126 ARG A C 1
ATOM 959 O O . ARG A 1 126 ? 7.553 25.525 -6.547 1.00 90.75 126 ARG A O 1
ATOM 966 N N . ARG A 1 127 ? 8.835 25.878 -8.372 1.00 92.75 127 ARG A N 1
ATOM 967 C CA . ARG A 1 127 ? 8.535 27.306 -8.519 1.00 92.75 127 ARG A CA 1
ATOM 968 C C . ARG A 1 127 ? 7.082 27.558 -8.949 1.00 92.75 127 ARG A C 1
ATOM 970 O O . ARG A 1 127 ? 6.439 28.359 -8.275 1.00 92.75 127 ARG A O 1
ATOM 977 N N . PRO A 1 128 ? 6.527 26.919 -10.001 1.00 92.31 128 PRO A N 1
ATOM 978 C CA . PRO A 1 128 ? 5.138 27.142 -10.409 1.00 92.31 128 PRO A CA 1
ATOM 979 C C . PRO A 1 128 ? 4.139 26.815 -9.302 1.00 92.31 128 PRO A C 1
ATOM 981 O O . PRO A 1 128 ? 3.237 27.606 -9.039 1.00 92.31 128 PRO A O 1
ATOM 984 N N . VAL A 1 129 ? 4.339 25.686 -8.613 1.00 93.06 129 VAL A N 1
ATOM 985 C CA . VAL A 1 129 ? 3.460 25.275 -7.513 1.00 93.06 129 VAL A CA 1
ATOM 986 C C . VAL A 1 129 ? 3.551 26.261 -6.357 1.00 93.06 129 VAL A C 1
ATOM 988 O O . VAL A 1 129 ? 2.514 26.718 -5.892 1.00 93.06 129 VAL A O 1
ATOM 991 N N . PHE A 1 130 ? 4.762 26.655 -5.941 1.00 93.50 130 PHE A N 1
ATOM 992 C CA . PHE A 1 130 ? 4.922 27.653 -4.884 1.00 93.50 130 PHE A CA 1
ATOM 993 C C . PHE A 1 130 ? 4.257 28.987 -5.246 1.00 93.50 130 PHE A C 1
ATOM 995 O O . PHE A 1 130 ? 3.514 29.528 -4.436 1.00 93.50 130 PHE A O 1
ATOM 1002 N N . LEU A 1 131 ? 4.480 29.515 -6.454 1.00 94.56 131 LEU A N 1
ATOM 1003 C CA . LEU A 1 131 ? 3.909 30.801 -6.865 1.00 94.56 131 LEU A CA 1
ATOM 1004 C C . LEU A 1 131 ? 2.381 30.779 -6.910 1.00 94.56 131 LEU A C 1
ATOM 1006 O O . LEU A 1 131 ? 1.762 31.747 -6.473 1.00 94.56 131 LEU A O 1
ATOM 1010 N N . ALA A 1 132 ? 1.786 29.692 -7.404 1.00 95.50 132 ALA A N 1
ATOM 1011 C CA . ALA A 1 132 ? 0.338 29.548 -7.469 1.00 95.50 132 ALA A CA 1
ATOM 1012 C C . ALA A 1 132 ? -0.282 29.443 -6.069 1.00 95.50 132 ALA A C 1
ATOM 1014 O O . ALA A 1 132 ? -1.181 30.210 -5.728 1.00 95.50 132 ALA A O 1
ATOM 1015 N N . THR A 1 133 ? 0.216 28.530 -5.231 1.00 95.69 133 THR A N 1
ATOM 1016 C CA . THR A 1 133 ? -0.384 28.281 -3.914 1.00 95.69 133 THR A CA 1
ATOM 1017 C C . THR A 1 133 ? -0.087 29.407 -2.929 1.00 95.69 133 THR A C 1
ATOM 1019 O O . THR A 1 133 ? -0.979 29.831 -2.201 1.00 95.69 133 THR A O 1
ATOM 1022 N N . TYR A 1 134 ? 1.131 29.956 -2.932 1.00 95.31 134 TYR A N 1
ATOM 1023 C CA . TYR A 1 134 ? 1.498 31.064 -2.052 1.00 95.31 134 TYR A CA 1
ATOM 1024 C C . TYR A 1 134 ? 0.832 32.381 -2.488 1.00 95.31 134 TYR A C 1
ATOM 1026 O O . TYR A 1 134 ? 0.437 33.174 -1.640 1.00 95.31 134 TYR A O 1
ATOM 1034 N N . GLY A 1 135 ? 0.619 32.597 -3.792 1.00 96.38 135 GLY A N 1
ATOM 1035 C CA . GLY A 1 135 ? -0.178 33.726 -4.287 1.00 96.38 135 GLY A CA 1
ATOM 1036 C C . GLY A 1 135 ? -1.645 33.632 -3.862 1.00 96.38 135 GLY A C 1
ATOM 1037 O O . GLY A 1 135 ? -2.215 34.604 -3.370 1.00 96.38 135 GLY A O 1
ATOM 1038 N N . ALA A 1 136 ? -2.239 32.439 -3.957 1.00 96.56 136 ALA A N 1
ATOM 1039 C CA . ALA A 1 136 ? -3.589 32.192 -3.454 1.00 96.56 136 ALA A CA 1
ATOM 1040 C C . ALA A 1 136 ? -3.674 32.360 -1.923 1.00 96.56 136 ALA A C 1
ATOM 1042 O O . ALA A 1 136 ? -4.635 32.933 -1.420 1.00 96.56 136 ALA A O 1
ATOM 1043 N N . PHE A 1 137 ? -2.640 31.954 -1.182 1.00 96.69 137 PHE A N 1
ATOM 1044 C CA . PHE A 1 137 ? -2.506 32.227 0.251 1.00 96.69 137 PHE A CA 1
ATOM 1045 C C . PHE A 1 137 ? -2.512 33.732 0.565 1.00 96.69 137 PHE A C 1
ATOM 1047 O O . PHE A 1 137 ? -3.241 34.155 1.463 1.00 96.69 137 PHE A O 1
ATOM 1054 N N . VAL A 1 138 ? -1.766 34.554 -0.181 1.00 97.12 138 VAL A N 1
ATOM 1055 C CA . VAL A 1 138 ? -1.796 36.022 -0.033 1.00 97.12 138 VAL A CA 1
ATOM 1056 C C . VAL A 1 138 ? -3.206 36.555 -0.291 1.00 97.12 138 VAL A C 1
ATOM 1058 O O . VAL A 1 138 ? -3.738 37.289 0.540 1.00 97.12 138 VAL A O 1
ATOM 1061 N N . ALA A 1 139 ? -3.846 36.132 -1.386 1.00 97.25 139 ALA A N 1
ATOM 1062 C CA . ALA A 1 139 ? -5.208 36.545 -1.720 1.00 97.25 139 ALA A CA 1
ATOM 1063 C C . ALA A 1 139 ? -6.212 36.183 -0.611 1.00 97.25 139 ALA A C 1
ATOM 1065 O O . ALA A 1 139 ? -7.015 37.023 -0.212 1.00 97.25 139 ALA A O 1
ATOM 1066 N N . CYS A 1 140 ? -6.129 34.975 -0.047 1.00 96.94 140 CYS A N 1
ATOM 1067 C CA . CYS A 1 140 ? -6.990 34.567 1.059 1.00 96.94 140 CYS A CA 1
ATOM 1068 C C . CYS A 1 140 ? -6.783 35.419 2.320 1.00 96.94 140 CYS A C 1
ATOM 1070 O O . CYS A 1 140 ? -7.762 35.752 2.983 1.00 96.94 140 CYS A O 1
ATOM 1072 N N . ASN A 1 141 ? -5.545 35.808 2.646 1.00 94.81 141 ASN A N 1
ATOM 1073 C CA . ASN A 1 141 ? -5.295 36.700 3.785 1.00 94.81 141 ASN A CA 1
ATOM 1074 C C . ASN A 1 141 ? -5.812 38.121 3.535 1.00 94.81 141 ASN A C 1
ATOM 1076 O O . ASN A 1 141 ? -6.325 38.737 4.463 1.00 94.81 141 ASN A O 1
ATOM 1080 N N . VAL A 1 142 ? -5.732 38.624 2.298 1.00 96.00 142 VAL A N 1
ATOM 1081 C CA . VAL A 1 142 ? -6.338 39.913 1.922 1.00 96.00 142 VAL A CA 1
ATOM 1082 C C . VAL A 1 142 ? -7.853 39.862 2.111 1.00 96.00 142 VAL A C 1
ATOM 1084 O O . VAL A 1 142 ? -8.415 40.747 2.747 1.00 96.00 142 VAL A O 1
ATOM 1087 N N . VAL A 1 143 ? -8.514 38.806 1.625 1.00 95.69 143 VAL A N 1
ATOM 1088 C CA . VAL A 1 143 ? -9.964 38.642 1.805 1.00 95.69 143 VAL A CA 1
ATOM 1089 C C . VAL A 1 143 ? -10.324 38.540 3.286 1.00 95.69 143 VAL A C 1
ATOM 1091 O O . VAL A 1 143 ? -11.234 39.229 3.733 1.00 95.69 143 VAL A O 1
ATOM 1094 N N . ALA A 1 144 ? -9.586 37.748 4.067 1.00 91.88 144 ALA A N 1
ATOM 1095 C CA . ALA A 1 144 ? -9.821 37.629 5.504 1.00 91.88 144 ALA A CA 1
ATOM 1096 C C . ALA A 1 144 ? -9.626 38.962 6.252 1.00 91.88 144 ALA A C 1
ATOM 1098 O O . ALA A 1 144 ? -10.353 39.225 7.201 1.00 91.88 144 ALA A O 1
ATOM 1099 N N . ALA A 1 145 ? -8.686 39.813 5.826 1.00 91.38 145 ALA A N 1
ATOM 1100 C CA . ALA A 1 145 ? -8.453 41.130 6.426 1.00 91.38 145 ALA A CA 1
ATOM 1101 C C . ALA A 1 145 ? -9.547 42.162 6.091 1.00 91.38 145 ALA A C 1
ATOM 1103 O O . ALA A 1 145 ? -9.763 43.097 6.858 1.00 91.38 145 ALA A O 1
ATOM 1104 N N . LEU A 1 146 ? -10.218 42.005 4.945 1.00 92.06 146 LEU A N 1
ATOM 1105 C CA . LEU A 1 146 ? -11.269 42.910 4.464 1.00 92.06 146 LEU A CA 1
ATOM 1106 C C . LEU A 1 146 ? -12.690 42.423 4.783 1.00 92.06 146 LEU A C 1
ATOM 1108 O O . LEU A 1 146 ? -13.651 43.159 4.565 1.00 92.06 146 LEU A O 1
ATOM 1112 N N . ALA A 1 147 ? -12.839 41.187 5.256 1.00 90.06 147 ALA A N 1
ATOM 1113 C CA . ALA A 1 147 ? -14.134 40.577 5.516 1.00 90.06 147 ALA A CA 1
ATOM 1114 C C . ALA A 1 147 ? -14.913 41.314 6.620 1.00 90.06 147 ALA A C 1
ATOM 1116 O O . ALA A 1 147 ? -14.344 41.779 7.600 1.00 90.06 147 ALA A O 1
ATOM 1117 N N . GLY A 1 148 ? -16.236 41.399 6.474 1.00 87.56 148 GLY A N 1
ATOM 1118 C CA . GLY A 1 148 ? -17.136 41.920 7.513 1.00 87.56 148 GLY A CA 1
ATOM 1119 C C . GLY A 1 148 ? -17.838 40.832 8.328 1.00 87.56 148 GLY A C 1
ATOM 1120 O O . GLY A 1 148 ? -18.640 41.152 9.193 1.00 87.56 148 GLY A O 1
ATOM 1121 N N . ASP A 1 149 ? -17.573 39.559 8.027 1.00 90.81 149 ASP A N 1
ATOM 1122 C CA . ASP A 1 149 ? -18.314 38.415 8.553 1.00 90.81 149 ASP A CA 1
ATOM 1123 C C . ASP A 1 149 ? -17.366 37.300 9.023 1.00 90.81 149 ASP A C 1
ATOM 1125 O O . ASP A 1 149 ? -16.374 36.979 8.358 1.00 90.81 149 ASP A O 1
ATOM 1129 N N . ILE A 1 150 ? -17.683 36.696 10.174 1.00 91.94 150 ILE A N 1
ATOM 1130 C CA . ILE A 1 150 ? -16.835 35.685 10.818 1.00 91.94 150 ILE A CA 1
ATOM 1131 C C . ILE A 1 150 ? -16.704 34.406 9.987 1.00 91.94 150 ILE A C 1
ATOM 1133 O O . ILE A 1 150 ? -15.629 33.807 9.963 1.00 91.94 150 ILE A O 1
ATOM 1137 N N . LEU A 1 151 ? -17.755 33.988 9.273 1.00 93.19 151 LEU A N 1
ATOM 1138 C CA . LEU A 1 151 ? -17.715 32.787 8.444 1.00 93.19 151 LEU A CA 1
ATOM 1139 C C . LEU A 1 151 ? -16.740 32.996 7.286 1.00 93.19 151 LEU A C 1
ATOM 1141 O O . LEU A 1 151 ? -15.914 32.124 7.018 1.00 93.19 151 LEU A O 1
ATOM 1145 N N . VAL A 1 152 ? -16.779 34.170 6.648 1.00 94.38 152 VAL A N 1
ATOM 1146 C CA . VAL A 1 152 ? -15.826 34.537 5.589 1.00 94.38 152 VAL A CA 1
ATOM 1147 C C . VAL A 1 152 ? -14.396 34.512 6.130 1.00 94.38 152 VAL A C 1
ATOM 1149 O O . VAL A 1 152 ? -13.528 33.884 5.521 1.00 94.38 152 VAL A O 1
ATOM 1152 N N . ILE A 1 153 ? -14.145 35.112 7.299 1.00 93.94 153 ILE A N 1
ATOM 1153 C CA . ILE A 1 153 ? -12.821 35.091 7.940 1.00 93.94 153 ILE A CA 1
ATOM 1154 C C . ILE A 1 153 ? -12.360 33.646 8.161 1.00 93.94 153 ILE A C 1
ATOM 1156 O O . ILE A 1 153 ? -11.269 33.271 7.733 1.00 93.94 153 ILE A O 1
ATOM 1160 N N . VAL A 1 154 ? -13.190 32.809 8.783 1.00 93.88 154 VAL A N 1
ATOM 1161 C CA . VAL A 1 154 ? -12.849 31.420 9.119 1.00 93.88 154 VAL A CA 1
ATOM 1162 C C . VAL A 1 154 ? -12.580 30.580 7.866 1.00 93.88 154 VAL A C 1
ATOM 1164 O O . VAL A 1 154 ? -11.569 29.875 7.813 1.00 93.88 154 VAL A O 1
ATOM 1167 N N . VAL A 1 155 ? -13.427 30.677 6.836 1.00 95.19 155 VAL A N 1
ATOM 1168 C CA . VAL A 1 155 ? -13.270 29.929 5.576 1.00 95.19 155 VAL A CA 1
ATOM 1169 C C . VAL A 1 155 ? -11.990 30.341 4.856 1.00 95.19 155 VAL A C 1
ATOM 1171 O O . VAL A 1 155 ? -11.181 29.487 4.489 1.00 95.19 155 VAL A O 1
ATOM 1174 N N . PHE A 1 156 ? -11.758 31.644 4.682 1.00 95.62 156 PHE A N 1
ATOM 1175 C CA . PHE A 1 156 ? -10.566 32.117 3.984 1.00 95.62 156 PHE A CA 1
ATOM 1176 C C . PHE A 1 156 ? -9.289 31.877 4.787 1.00 95.62 156 PHE A C 1
ATOM 1178 O O . PHE A 1 156 ? -8.248 31.614 4.189 1.00 95.62 156 PHE A O 1
ATOM 1185 N N . ARG A 1 157 ? -9.350 31.852 6.122 1.00 94.06 157 ARG A N 1
ATOM 1186 C CA . ARG A 1 157 ? -8.230 31.395 6.953 1.00 94.06 157 ARG A CA 1
ATOM 1187 C C . ARG A 1 157 ? -7.958 29.899 6.803 1.00 94.06 157 ARG A C 1
ATOM 1189 O O . ARG A 1 157 ? -6.795 29.516 6.697 1.00 94.06 157 ARG A O 1
ATOM 1196 N N . ALA A 1 158 ? -8.988 29.057 6.732 1.00 94.00 158 ALA A N 1
ATOM 1197 C CA . ALA A 1 158 ? -8.820 27.627 6.470 1.00 94.00 158 ALA A CA 1
ATOM 1198 C C . ALA A 1 158 ? -8.145 27.382 5.107 1.00 94.00 158 ALA A C 1
ATOM 1200 O O . ALA A 1 158 ? -7.163 26.640 5.012 1.00 94.00 158 ALA A O 1
ATOM 1201 N N . LEU A 1 159 ? -8.619 28.074 4.064 1.00 94.62 159 LEU A N 1
ATOM 1202 C CA . LEU A 1 159 ? -8.023 28.034 2.727 1.00 94.62 159 LEU A CA 1
ATOM 1203 C C . LEU A 1 159 ? -6.589 28.573 2.728 1.00 94.62 159 LEU A C 1
ATOM 1205 O O . LEU A 1 159 ? -5.706 27.940 2.154 1.00 94.62 159 LEU A O 1
ATOM 1209 N N . ALA A 1 160 ? -6.332 29.690 3.414 1.00 95.38 160 ALA A N 1
ATOM 1210 C CA . ALA A 1 160 ? -4.996 30.256 3.560 1.00 95.38 160 ALA A CA 1
ATOM 1211 C C . ALA A 1 160 ? -4.029 29.250 4.203 1.00 95.38 160 ALA A C 1
ATOM 1213 O O . ALA A 1 160 ? -2.938 29.032 3.680 1.00 95.38 160 ALA A O 1
ATOM 1214 N N . GLY A 1 161 ? -4.439 28.583 5.283 1.00 93.38 161 GLY A N 1
ATOM 1215 C CA . GLY A 1 161 ? -3.635 27.550 5.932 1.00 93.38 161 GLY A CA 1
ATOM 1216 C C . GLY A 1 161 ? -3.309 26.380 5.001 1.00 93.38 161 GLY A C 1
ATOM 1217 O O . GLY A 1 161 ? -2.157 25.951 4.925 1.00 93.38 161 GLY A O 1
ATOM 1218 N N . ALA A 1 162 ? -4.300 25.899 4.243 1.00 93.12 162 ALA A N 1
ATOM 1219 C CA . ALA A 1 162 ? -4.113 24.811 3.287 1.00 93.12 162 ALA A CA 1
ATOM 1220 C C . ALA A 1 162 ? -3.206 25.214 2.116 1.00 93.12 162 ALA A C 1
ATOM 1222 O O . ALA A 1 162 ? -2.310 24.460 1.762 1.00 93.12 162 ALA A O 1
ATOM 1223 N N . LEU A 1 163 ? -3.399 26.394 1.523 1.00 94.62 163 LEU A N 1
ATOM 1224 C CA . LEU A 1 163 ? -2.639 26.878 0.364 1.00 94.62 163 LEU A CA 1
ATOM 1225 C C . LEU A 1 163 ? -1.211 27.305 0.739 1.00 94.62 163 LEU A C 1
ATOM 1227 O O . LEU A 1 163 ? -0.253 26.989 0.032 1.00 94.62 163 LEU A O 1
ATOM 1231 N N . GLY A 1 164 ? -1.050 27.976 1.881 1.00 92.00 164 GLY A N 1
ATOM 1232 C CA . GLY A 1 164 ? 0.237 28.465 2.370 1.00 92.00 164 GLY A CA 1
ATOM 1233 C C . GLY A 1 164 ? 1.174 27.347 2.828 1.00 92.00 164 GLY A C 1
ATOM 1234 O O . GLY A 1 164 ? 2.396 27.499 2.764 1.00 92.00 164 GLY A O 1
ATOM 1235 N N . SER A 1 165 ? 0.642 26.185 3.228 1.00 90.62 165 SER A N 1
ATOM 1236 C CA . SER A 1 165 ? 1.453 25.064 3.718 1.00 90.62 165 SER A CA 1
ATOM 1237 C C . SER A 1 165 ? 2.409 24.482 2.666 1.00 90.62 165 SER A C 1
ATOM 1239 O O . SER A 1 165 ? 3.292 23.697 3.020 1.00 90.62 165 SER A O 1
ATOM 1241 N N . SER A 1 166 ? 2.277 24.852 1.386 1.00 88.75 166 SER A N 1
ATOM 1242 C CA . SER A 1 166 ? 3.275 24.539 0.357 1.00 88.75 166 SER A CA 1
ATOM 1243 C C . SER A 1 166 ? 4.666 25.049 0.746 1.00 88.75 166 SER A C 1
ATOM 1245 O O . SER A 1 166 ? 5.657 24.372 0.476 1.00 88.75 166 SER A O 1
ATOM 1247 N N . ALA A 1 167 ? 4.752 26.196 1.433 1.00 88.81 167 ALA A N 1
ATOM 1248 C CA . ALA A 1 167 ? 6.008 26.766 1.902 1.00 88.81 167 ALA A CA 1
ATOM 1249 C C . ALA A 1 167 ? 6.681 25.872 2.954 1.00 88.81 167 ALA A C 1
ATOM 1251 O O . ALA A 1 167 ? 7.893 25.689 2.896 1.00 88.81 167 ALA A O 1
ATOM 1252 N N . LEU A 1 168 ? 5.921 25.238 3.856 1.00 82.62 168 LEU A N 1
ATOM 1253 C CA . LEU A 1 168 ? 6.486 24.321 4.860 1.00 82.62 168 LEU A CA 1
ATOM 1254 C C . LEU A 1 168 ? 7.171 23.109 4.231 1.00 82.62 168 LEU A C 1
ATOM 1256 O O . LEU A 1 168 ? 8.188 22.638 4.735 1.00 82.62 168 LEU A O 1
ATOM 1260 N N . VAL A 1 169 ? 6.594 22.585 3.153 1.00 79.19 169 VAL A N 1
ATOM 1261 C CA . VAL A 1 169 ? 7.040 21.329 2.546 1.00 79.19 169 VAL A CA 1
ATOM 1262 C C . VAL A 1 169 ? 8.095 21.570 1.483 1.00 79.19 169 VAL A C 1
ATOM 1264 O O . VAL A 1 169 ? 9.158 20.949 1.498 1.00 79.19 169 VAL A O 1
ATOM 1267 N N . ASN A 1 170 ? 7.814 22.486 0.557 1.00 82.38 170 ASN A N 1
ATOM 1268 C CA . ASN A 1 170 ? 8.639 22.660 -0.629 1.00 82.38 170 ASN A CA 1
ATOM 1269 C C . ASN A 1 170 ? 9.979 23.305 -0.273 1.00 82.38 170 ASN A C 1
ATOM 1271 O O . ASN A 1 170 ? 10.992 22.954 -0.872 1.00 82.38 170 ASN A O 1
ATOM 1275 N N . SER A 1 171 ? 10.028 24.164 0.745 1.00 83.56 171 SER A N 1
ATOM 1276 C CA . SER A 1 171 ? 11.256 24.861 1.138 1.00 83.56 171 SER A CA 1
ATOM 1277 C C . SER A 1 171 ? 12.410 23.914 1.485 1.00 83.56 171 SER A C 1
ATOM 1279 O O . SER A 1 171 ? 13.531 24.110 1.015 1.00 83.56 171 SER A O 1
ATOM 1281 N N . GLY A 1 172 ? 12.142 22.838 2.237 1.00 78.62 172 GLY A N 1
ATOM 1282 C CA . GLY A 1 172 ? 13.159 21.825 2.545 1.00 78.62 172 GLY A CA 1
ATOM 1283 C C . GLY A 1 172 ? 13.646 21.083 1.295 1.00 78.62 172 GLY A C 1
ATOM 1284 O O . GLY A 1 172 ? 14.839 20.810 1.152 1.00 78.62 172 GLY A O 1
ATOM 1285 N N . THR A 1 173 ? 12.741 20.813 0.349 1.00 80.94 173 THR A N 1
ATOM 1286 C CA . THR A 1 173 ? 13.086 20.154 -0.922 1.00 80.94 173 THR A CA 1
ATOM 1287 C C . THR A 1 173 ? 13.888 21.060 -1.858 1.00 80.94 173 THR A C 1
ATOM 1289 O O . THR A 1 173 ? 14.853 20.600 -2.457 1.00 80.94 173 THR A O 1
ATOM 1292 N N . VAL A 1 174 ? 13.586 22.361 -1.903 1.00 87.06 174 VAL A N 1
ATOM 1293 C CA . VAL A 1 174 ? 14.331 23.358 -2.690 1.00 87.06 174 VAL A CA 1
ATOM 1294 C C . VAL A 1 174 ? 15.777 23.472 -2.198 1.00 87.06 174 VAL A C 1
ATOM 1296 O O . VAL A 1 174 ? 16.710 23.512 -2.999 1.00 87.06 174 VAL A O 1
ATOM 1299 N N . VAL A 1 175 ? 15.997 23.449 -0.878 1.00 83.75 175 VAL A N 1
ATOM 1300 C CA . VAL A 1 175 ? 17.354 23.406 -0.303 1.00 83.75 175 VAL A CA 1
ATOM 1301 C C . VAL A 1 175 ? 18.080 22.113 -0.695 1.00 83.75 175 VAL A C 1
ATOM 1303 O O . VAL A 1 175 ? 19.263 22.151 -1.043 1.00 83.75 175 VAL A O 1
ATOM 1306 N N . ALA A 1 176 ? 17.389 20.969 -0.688 1.00 80.12 176 ALA A N 1
ATOM 1307 C CA . ALA A 1 176 ? 17.974 19.699 -1.114 1.00 80.12 176 ALA A CA 1
ATOM 1308 C C . ALA A 1 176 ? 18.361 19.698 -2.606 1.00 80.12 176 ALA A C 1
ATOM 1310 O O . ALA A 1 176 ? 19.387 19.112 -2.957 1.00 80.12 176 ALA A O 1
ATOM 1311 N N . ASP A 1 177 ? 17.598 20.387 -3.456 1.00 85.12 177 ASP A N 1
ATOM 1312 C CA . ASP A 1 177 ? 17.843 20.474 -4.898 1.00 85.12 177 ASP A CA 1
ATOM 1313 C C . ASP A 1 177 ? 19.096 21.320 -5.246 1.00 85.12 177 ASP A C 1
ATOM 1315 O O . ASP A 1 177 ? 19.747 21.056 -6.255 1.00 85.12 177 ASP A O 1
ATOM 1319 N N . MET A 1 178 ? 19.480 22.301 -4.412 1.00 88.12 178 MET A N 1
ATOM 1320 C CA . MET A 1 178 ? 20.581 23.250 -4.701 1.00 88.12 178 MET A CA 1
ATOM 1321 C C . MET A 1 178 ? 21.906 22.979 -3.967 1.00 88.12 178 MET A C 1
ATOM 1323 O O . MET A 1 178 ? 22.972 23.406 -4.426 1.00 88.12 178 MET A O 1
ATOM 1327 N N . PHE A 1 179 ? 21.870 22.340 -2.794 1.00 83.44 179 PHE A N 1
ATOM 1328 C CA . PHE A 1 179 ? 23.058 22.166 -1.949 1.00 83.44 179 PHE A CA 1
ATOM 1329 C C . PHE A 1 179 ? 23.607 20.739 -2.003 1.00 83.44 179 PHE A C 1
ATOM 1331 O O . PHE A 1 179 ? 22.857 19.762 -2.033 1.00 83.44 179 PHE A O 1
ATOM 1338 N N . SER A 1 180 ? 24.937 20.617 -1.969 1.00 71.31 180 SER A N 1
ATOM 1339 C CA . SER A 1 180 ? 25.643 19.334 -1.895 1.00 71.31 180 SER A CA 1
ATOM 1340 C C . SER A 1 180 ? 25.409 18.642 -0.540 1.00 71.31 180 SER A C 1
ATOM 1342 O O . SER A 1 180 ? 25.090 19.296 0.454 1.00 71.31 180 SER A O 1
ATOM 1344 N N . LEU A 1 181 ? 25.604 17.319 -0.455 1.00 58.34 181 LEU A N 1
ATOM 1345 C CA . LEU A 1 181 ? 25.429 16.555 0.795 1.00 58.34 181 LEU A CA 1
ATOM 1346 C C . LEU A 1 181 ? 26.263 17.095 1.974 1.00 58.34 181 LEU A C 1
ATOM 1348 O O . LEU A 1 181 ? 25.816 17.000 3.115 1.00 58.34 181 LEU A O 1
ATOM 1352 N N . ALA A 1 182 ? 27.436 17.679 1.709 1.00 59.91 182 ALA A N 1
ATOM 1353 C CA . ALA A 1 182 ? 28.307 18.249 2.737 1.00 59.91 182 ALA A CA 1
ATOM 1354 C C . ALA A 1 182 ? 27.792 19.600 3.272 1.00 59.91 182 ALA A C 1
ATOM 1356 O O . ALA A 1 182 ? 27.856 19.851 4.476 1.00 59.91 182 ALA A O 1
ATOM 1357 N N . ASP A 1 183 ? 27.229 20.443 2.400 1.00 65.94 183 ASP A N 1
ATOM 1358 C CA . ASP A 1 183 ? 26.777 21.797 2.755 1.00 65.94 183 ASP A CA 1
ATOM 1359 C C . ASP A 1 183 ? 25.348 21.825 3.315 1.00 65.94 183 ASP A C 1
ATOM 1361 O O . ASP A 1 183 ? 24.995 22.706 4.106 1.00 65.94 183 ASP A O 1
ATOM 1365 N N . ARG A 1 184 ? 24.531 20.819 2.965 1.00 65.56 184 ARG A N 1
ATOM 1366 C CA . ARG A 1 184 ? 23.129 20.684 3.399 1.00 65.56 184 ARG A CA 1
ATOM 1367 C C . ARG A 1 184 ? 22.953 20.781 4.911 1.00 65.56 184 ARG A C 1
ATOM 1369 O O . ARG A 1 184 ? 21.968 21.362 5.356 1.00 65.56 184 ARG A O 1
ATOM 1376 N N . GLY A 1 185 ? 23.882 20.245 5.705 1.00 62.62 185 GLY A N 1
ATOM 1377 C CA . GLY A 1 185 ? 23.757 20.213 7.166 1.00 62.62 185 GLY A CA 1
ATOM 1378 C C . GLY A 1 185 ? 23.729 21.600 7.819 1.00 62.62 185 GLY A C 1
ATOM 1379 O O . GLY A 1 185 ? 22.980 21.808 8.769 1.00 62.62 185 GLY A O 1
ATOM 1380 N N . ARG A 1 186 ? 24.501 22.562 7.293 1.00 65.19 186 ARG A N 1
ATOM 1381 C CA . ARG A 1 186 ? 24.554 23.937 7.825 1.00 65.19 186 ARG A CA 1
ATOM 1382 C C . ARG A 1 186 ? 23.317 24.735 7.427 1.00 65.19 186 ARG A C 1
ATOM 1384 O O . ARG A 1 186 ? 22.696 25.370 8.271 1.00 65.19 186 ARG A O 1
ATOM 1391 N N . VAL A 1 187 ? 22.930 24.647 6.155 1.00 68.50 187 VAL A N 1
ATOM 1392 C CA . VAL A 1 187 ? 21.763 25.365 5.619 1.00 68.50 187 VAL A CA 1
ATOM 1393 C C . VAL A 1 187 ? 20.467 24.837 6.234 1.00 68.50 187 VAL A C 1
ATOM 1395 O O . VAL A 1 187 ? 19.611 25.618 6.639 1.00 68.50 187 VAL A O 1
ATOM 1398 N N . SER A 1 188 ? 20.347 23.513 6.384 1.00 67.31 188 SER A N 1
ATOM 1399 C CA . SER A 1 188 ? 19.166 22.895 6.998 1.00 67.31 188 SER A CA 1
ATOM 1400 C C . SER A 1 188 ? 18.997 23.318 8.454 1.00 67.31 188 SER A C 1
ATOM 1402 O O . SER A 1 188 ? 17.867 23.498 8.888 1.00 67.31 188 SER A O 1
ATOM 1404 N N . ALA A 1 189 ? 20.085 23.529 9.204 1.00 64.69 189 ALA A N 1
ATOM 1405 C CA . ALA A 1 189 ? 20.007 23.993 10.589 1.00 64.69 189 ALA A CA 1
ATOM 1406 C C . ALA A 1 189 ? 19.477 25.434 10.699 1.00 64.69 189 ALA A C 1
ATOM 1408 O O . ALA A 1 189 ? 18.623 25.700 11.540 1.00 64.69 189 ALA A O 1
ATOM 1409 N N . VAL A 1 190 ? 19.918 26.335 9.812 1.00 64.12 190 VAL A N 1
ATOM 1410 C CA . VAL A 1 190 ? 19.412 27.720 9.742 1.00 64.12 190 VAL A CA 1
ATOM 1411 C C . VAL A 1 190 ? 17.939 27.746 9.323 1.00 64.12 190 VAL A C 1
ATOM 1413 O O . VAL A 1 190 ? 17.139 28.474 9.902 1.00 64.12 190 VAL A O 1
ATOM 1416 N N . PHE A 1 191 ? 17.555 26.904 8.360 1.00 72.19 191 PHE A N 1
ATOM 1417 C CA . PHE A 1 191 ? 16.170 26.792 7.900 1.00 72.19 191 PHE A CA 1
ATOM 1418 C C . PHE A 1 191 ? 15.234 26.183 8.960 1.00 72.19 191 PHE A C 1
ATOM 1420 O O . PHE A 1 191 ? 14.092 26.613 9.107 1.00 72.19 191 PHE A O 1
ATOM 1427 N N . SER A 1 192 ? 15.718 25.203 9.727 1.00 72.62 192 SER A N 1
ATOM 1428 C CA . SER A 1 192 ? 14.903 24.414 10.662 1.00 72.62 192 SER A CA 1
ATOM 1429 C C . SER A 1 192 ? 14.266 25.231 11.786 1.00 72.62 192 SER A C 1
ATOM 1431 O O . SER A 1 192 ? 13.277 24.782 12.353 1.00 72.62 192 SER A O 1
ATOM 1433 N N . GLY A 1 193 ? 14.799 26.413 12.113 1.00 74.25 193 GLY A N 1
ATOM 1434 C CA . GLY A 1 193 ? 14.225 27.299 13.129 1.00 74.25 193 GLY A CA 1
ATOM 1435 C C . GLY A 1 193 ? 13.010 28.101 12.651 1.00 74.25 193 GLY A C 1
ATOM 1436 O O . GLY A 1 193 ? 12.145 28.440 13.458 1.00 74.25 193 GLY A O 1
ATOM 1437 N N . ALA A 1 194 ? 12.905 28.375 11.347 1.00 82.88 194 ALA A N 1
ATOM 1438 C CA . ALA A 1 194 ? 11.886 29.266 10.791 1.00 82.88 194 ALA A CA 1
ATOM 1439 C C . ALA A 1 194 ? 10.431 28.830 11.084 1.00 82.88 194 ALA A C 1
ATOM 1441 O O . ALA A 1 194 ? 9.646 29.681 11.509 1.00 82.88 194 ALA A O 1
ATOM 1442 N N . PRO A 1 195 ? 10.050 27.539 10.955 1.00 82.38 195 PRO A N 1
ATOM 1443 C CA . PRO A 1 195 ? 8.696 27.097 11.289 1.00 82.38 195 PRO A CA 1
ATOM 1444 C C . PRO A 1 195 ? 8.311 27.317 12.757 1.00 82.38 195 PRO A C 1
ATOM 1446 O O . PRO A 1 195 ? 7.140 27.561 13.031 1.00 82.38 195 PRO A O 1
ATOM 1449 N N . PHE A 1 196 ? 9.269 27.231 13.687 1.00 83.31 196 PHE A N 1
ATOM 1450 C CA . PHE A 1 196 ? 9.023 27.315 15.134 1.00 83.31 196 PHE A CA 1
ATOM 1451 C C . PHE A 1 196 ? 9.006 28.752 15.656 1.00 83.31 196 PHE A C 1
ATOM 1453 O O . PHE A 1 196 ? 8.290 29.049 16.607 1.00 83.31 196 PHE A O 1
ATOM 1460 N N . LEU A 1 197 ? 9.751 29.654 15.013 1.00 86.06 197 LEU A N 1
ATOM 1461 C CA . LEU A 1 197 ? 9.779 31.069 15.383 1.00 86.06 197 LEU A CA 1
ATOM 1462 C C . LEU A 1 197 ? 8.473 31.797 15.037 1.00 86.06 197 LEU A C 1
ATOM 1464 O O . LEU A 1 197 ? 8.054 32.669 15.791 1.00 86.06 197 LEU A O 1
ATOM 1468 N N . GLY A 1 198 ? 7.798 31.444 13.938 1.00 88.31 198 GLY A N 1
ATOM 1469 C CA . GLY A 1 198 ? 6.548 32.109 13.534 1.00 88.31 198 GLY A CA 1
ATOM 1470 C C . GLY A 1 198 ? 5.437 32.075 14.599 1.00 88.31 198 GLY A C 1
ATOM 1471 O O . GLY A 1 198 ? 4.943 33.144 14.960 1.00 88.31 198 GLY A O 1
ATOM 1472 N N . PRO A 1 199 ? 5.092 30.904 15.176 1.00 87.75 199 PRO A N 1
ATOM 1473 C CA . PRO A 1 199 ? 4.119 30.767 16.260 1.00 87.75 199 PRO A CA 1
ATOM 1474 C C . PRO A 1 199 ? 4.412 31.655 17.474 1.00 87.75 199 PRO A C 1
ATOM 1476 O O . PRO A 1 199 ? 3.483 32.100 18.131 1.00 87.75 199 PRO A O 1
ATOM 1479 N N . VAL A 1 200 ? 5.685 31.963 17.727 1.00 88.69 200 VAL A N 1
ATOM 1480 C CA . VAL A 1 200 ? 6.148 32.788 18.849 1.00 88.69 200 VAL A CA 1
ATOM 1481 C C . VAL A 1 200 ? 6.138 34.284 18.519 1.00 88.69 200 VAL A C 1
ATOM 1483 O O . VAL A 1 200 ? 5.709 35.098 19.331 1.00 88.69 200 VAL A O 1
ATOM 1486 N N . LEU A 1 201 ? 6.584 34.659 17.318 1.00 91.25 201 LEU A N 1
ATOM 1487 C CA . LEU A 1 201 ? 6.616 36.057 16.874 1.00 91.25 201 LEU A CA 1
ATOM 1488 C C . LEU A 1 201 ? 5.219 36.603 16.551 1.00 91.25 201 LEU A C 1
ATOM 1490 O O . LEU A 1 201 ? 4.985 37.803 16.691 1.00 91.25 201 LEU A O 1
ATOM 1494 N N . GLY A 1 202 ? 4.298 35.730 16.135 1.00 91.94 202 GLY A N 1
ATOM 1495 C CA . GLY A 1 202 ? 2.923 36.087 15.790 1.00 91.94 202 GLY A CA 1
ATOM 1496 C C . GLY A 1 202 ? 2.190 36.810 16.918 1.00 91.94 202 GLY A C 1
ATOM 1497 O O . GLY A 1 202 ? 1.811 37.959 16.708 1.00 91.94 202 GLY A O 1
ATOM 1498 N N . PRO A 1 203 ? 2.030 36.213 18.113 1.00 91.12 203 PRO A N 1
ATOM 1499 C CA . PRO A 1 203 ? 1.324 36.854 19.217 1.00 91.12 203 PRO A CA 1
ATOM 1500 C C . PRO A 1 203 ? 1.974 38.146 19.711 1.00 91.12 203 PRO A C 1
ATOM 1502 O O . PRO A 1 203 ? 1.266 39.027 20.188 1.00 91.12 203 PRO A O 1
ATOM 1505 N N . ILE A 1 204 ? 3.299 38.282 19.577 1.00 91.06 204 ILE A N 1
ATOM 1506 C CA . ILE A 1 204 ? 4.028 39.504 19.946 1.00 91.06 204 ILE A CA 1
ATOM 1507 C C . ILE A 1 204 ? 3.628 40.645 19.005 1.00 91.06 204 ILE A C 1
ATOM 1509 O O . ILE A 1 204 ? 3.132 41.675 19.456 1.00 91.06 204 ILE A O 1
ATOM 1513 N N . ALA A 1 205 ? 3.795 40.456 17.693 1.00 91.81 205 ALA A N 1
ATOM 1514 C CA . ALA A 1 205 ? 3.431 41.474 16.709 1.00 91.81 205 ALA A CA 1
ATOM 1515 C C . ALA A 1 205 ? 1.914 41.725 16.692 1.00 91.81 205 ALA A C 1
ATOM 1517 O O . ALA A 1 205 ? 1.471 42.872 16.679 1.00 91.81 205 ALA A O 1
ATOM 1518 N N . GLY A 1 206 ? 1.127 40.649 16.748 1.00 89.88 206 GLY A N 1
ATOM 1519 C CA . GLY A 1 206 ? -0.326 40.690 16.809 1.00 89.88 206 GLY A CA 1
ATOM 1520 C C . GLY A 1 206 ? -0.830 41.398 18.062 1.00 89.88 206 GLY A C 1
ATOM 1521 O O . GLY A 1 206 ? -1.728 42.211 17.953 1.00 89.88 206 GLY A O 1
ATOM 1522 N N . GLY A 1 207 ? -0.241 41.168 19.240 1.00 89.56 207 GLY A N 1
ATOM 1523 C CA . GLY A 1 207 ? -0.698 41.756 20.506 1.00 89.56 207 GLY A CA 1
ATOM 1524 C C . GLY A 1 207 ? -0.598 43.281 20.529 1.00 89.56 207 GLY A C 1
ATOM 1525 O O . GLY A 1 207 ? -1.569 43.957 20.864 1.00 89.56 207 GLY A O 1
ATOM 1526 N N . PHE A 1 208 ? 0.545 43.835 20.114 1.00 91.44 208 PHE A N 1
ATOM 1527 C CA . PHE A 1 208 ? 0.729 45.290 20.027 1.00 91.44 208 PHE A CA 1
ATOM 1528 C C . PHE A 1 208 ? -0.082 45.924 18.889 1.00 91.44 208 PHE A C 1
ATOM 1530 O O . PHE A 1 208 ? -0.605 47.033 19.034 1.00 91.44 208 PHE A O 1
ATOM 1537 N N . LEU A 1 209 ? -0.198 45.236 17.751 1.00 91.31 209 LEU A N 1
ATOM 1538 C CA . LEU A 1 209 ? -0.916 45.775 16.601 1.00 91.31 209 LEU A CA 1
ATOM 1539 C C . LEU A 1 209 ? -2.439 45.691 16.771 1.00 91.31 209 LEU A C 1
ATOM 1541 O O . LEU A 1 209 ? -3.121 46.648 16.421 1.00 91.31 209 LEU A O 1
ATOM 1545 N N . SER A 1 210 ? -2.967 44.620 17.371 1.00 88.94 210 SER A N 1
ATOM 1546 C CA . SER A 1 210 ? -4.397 44.506 17.702 1.00 88.94 210 SER A CA 1
ATOM 1547 C C . SER A 1 210 ? -4.800 45.587 18.704 1.00 88.94 210 SER A C 1
ATOM 1549 O O . SER A 1 210 ? -5.788 46.278 18.495 1.00 88.94 210 SER A O 1
ATOM 1551 N N . GLN A 1 211 ? -3.964 45.846 19.719 1.00 86.56 211 GLN A N 1
ATOM 1552 C CA . GLN A 1 211 ? -4.227 46.895 20.709 1.00 86.56 211 GLN A CA 1
ATOM 1553 C C . GLN A 1 211 ? -4.311 48.313 20.104 1.00 86.56 211 GLN A C 1
ATOM 1555 O O . GLN A 1 211 ? -5.009 49.163 20.648 1.00 86.56 211 GLN A O 1
ATOM 1560 N N . SER A 1 212 ? -3.592 48.592 19.010 1.00 86.69 212 SER A N 1
ATOM 1561 C CA . SER A 1 212 ? -3.525 49.935 18.405 1.00 86.69 212 SER A CA 1
ATOM 1562 C C . SER A 1 212 ? -4.412 50.116 17.170 1.00 86.69 212 SER A C 1
ATOM 1564 O O . SER A 1 212 ? -4.957 51.195 16.969 1.00 86.69 212 SER A O 1
ATOM 1566 N N . SER A 1 213 ? -4.536 49.087 16.328 1.00 87.38 213 SER A N 1
ATOM 1567 C CA . SER A 1 213 ? -5.201 49.136 15.013 1.00 87.38 213 SER A CA 1
ATOM 1568 C C . SER A 1 213 ? -6.280 48.056 14.835 1.00 87.38 213 SER A C 1
ATOM 1570 O O . SER A 1 213 ? -6.770 47.849 13.721 1.00 87.38 213 SER A O 1
ATOM 1572 N N . GLY A 1 214 ? -6.632 47.344 15.910 1.00 88.94 214 GLY A N 1
ATOM 1573 C CA . GLY A 1 214 ? -7.597 46.249 15.900 1.00 88.94 214 GLY A CA 1
ATOM 1574 C C . GLY A 1 214 ? -7.165 45.052 15.050 1.00 88.94 214 GLY A C 1
ATOM 1575 O O . GLY A 1 214 ? -6.064 44.982 14.489 1.00 88.94 214 GLY A O 1
ATOM 1576 N N . TRP A 1 215 ? -8.081 44.099 14.901 1.00 90.06 215 TRP A N 1
ATOM 1577 C CA . TRP A 1 215 ? -7.831 42.859 14.166 1.00 90.06 215 TRP A CA 1
ATOM 1578 C C . TRP A 1 215 ? -7.598 43.065 12.659 1.00 90.06 215 TRP A C 1
ATOM 1580 O O . TRP A 1 215 ? -6.828 42.324 12.041 1.00 90.06 215 TRP A O 1
ATOM 1590 N N . LYS A 1 216 ? -8.199 44.103 12.060 1.00 91.25 216 LYS A N 1
ATOM 1591 C CA . LYS A 1 216 ? -7.984 44.460 10.645 1.00 91.25 216 LYS A CA 1
ATOM 1592 C C . LYS A 1 216 ? -6.539 44.881 10.389 1.00 91.25 216 LYS A C 1
ATOM 1594 O O . LYS A 1 216 ? -5.953 44.461 9.392 1.00 91.25 216 LYS A O 1
ATOM 1599 N N . GLY A 1 217 ? -5.931 45.635 11.310 1.00 91.69 217 GLY A N 1
ATOM 1600 C CA . GLY A 1 217 ? -4.514 46.002 11.235 1.00 91.69 217 GLY A CA 1
ATOM 1601 C C . GLY A 1 217 ? -3.600 44.775 11.209 1.00 91.69 217 GLY A C 1
ATOM 1602 O O . GLY A 1 217 ? -2.693 44.690 10.378 1.00 91.69 217 GLY A O 1
ATOM 1603 N N . VAL A 1 218 ? -3.890 43.774 12.048 1.00 92.69 218 VAL A N 1
ATOM 1604 C CA . VAL A 1 218 ? -3.170 42.489 12.058 1.00 92.69 218 VAL A CA 1
ATOM 1605 C C . VAL A 1 218 ? -3.335 41.743 10.729 1.00 92.69 218 VAL A C 1
ATOM 1607 O O . VAL A 1 218 ? -2.352 41.246 10.176 1.00 92.69 218 VAL A O 1
ATOM 1610 N N . GLY A 1 219 ? -4.547 41.715 10.167 1.00 92.44 219 GLY A N 1
ATOM 1611 C CA . GLY A 1 219 ? -4.811 41.138 8.846 1.00 92.44 219 GLY A CA 1
ATOM 1612 C C . GLY A 1 219 ? -4.010 41.810 7.722 1.00 92.44 219 GLY A C 1
ATOM 1613 O O . GLY A 1 219 ? -3.392 41.123 6.905 1.00 92.44 219 GLY A O 1
ATOM 1614 N N . VAL A 1 220 ? -3.950 43.146 7.715 1.00 94.00 220 VAL A N 1
ATOM 1615 C CA . VAL A 1 220 ? -3.166 43.927 6.740 1.00 94.00 220 VAL A CA 1
ATOM 1616 C C . VAL A 1 220 ? -1.668 43.652 6.879 1.00 94.00 220 VAL A C 1
ATOM 1618 O O . VAL A 1 220 ? -0.994 43.452 5.867 1.00 94.00 220 VAL A O 1
ATOM 1621 N N . LEU A 1 221 ? -1.136 43.564 8.104 1.00 94.31 221 LEU A N 1
ATOM 1622 C CA . LEU A 1 221 ? 0.266 43.198 8.332 1.00 94.31 221 LEU A CA 1
ATOM 1623 C C . LEU A 1 221 ? 0.595 41.840 7.699 1.00 94.31 221 LEU A C 1
ATOM 1625 O O . LEU A 1 221 ? 1.583 41.718 6.972 1.00 94.31 221 LEU A O 1
ATOM 1629 N N . ILE A 1 222 ? -0.246 40.830 7.942 1.00 94.75 222 ILE A N 1
ATOM 1630 C CA . ILE A 1 222 ? -0.065 39.489 7.376 1.00 94.75 222 ILE A CA 1
ATOM 1631 C C . ILE A 1 222 ? -0.081 39.553 5.843 1.00 94.75 222 ILE A C 1
ATOM 1633 O O . ILE A 1 222 ? 0.810 38.993 5.198 1.00 94.75 222 ILE A O 1
ATOM 1637 N N . ALA A 1 223 ? -1.045 40.258 5.247 1.00 94.56 223 ALA A N 1
ATOM 1638 C CA . ALA A 1 223 ? -1.155 40.402 3.797 1.00 94.56 223 ALA A CA 1
ATOM 1639 C C . ALA A 1 223 ? 0.069 41.103 3.175 1.00 94.56 223 ALA A C 1
ATOM 1641 O O . ALA A 1 223 ? 0.603 40.632 2.171 1.00 94.56 223 ALA A O 1
ATOM 1642 N N . CYS A 1 224 ? 0.575 42.175 3.790 1.00 94.81 224 CYS A N 1
ATOM 1643 C CA . CYS A 1 224 ? 1.745 42.911 3.300 1.00 94.81 224 CYS A CA 1
ATOM 1644 C C . CYS A 1 224 ? 3.044 42.093 3.401 1.00 94.81 224 CYS A C 1
ATOM 1646 O O . CYS A 1 224 ? 3.830 42.036 2.448 1.00 94.81 224 CYS A O 1
ATOM 1648 N N . VAL A 1 225 ? 3.275 41.424 4.536 1.00 94.88 225 VAL A N 1
ATOM 1649 C CA . VAL A 1 225 ? 4.472 40.588 4.742 1.00 94.88 225 VAL A CA 1
ATOM 1650 C C . VAL A 1 225 ? 4.469 39.403 3.777 1.00 94.88 225 VAL A C 1
ATOM 1652 O O . VAL A 1 225 ? 5.471 39.116 3.125 1.00 94.88 225 VAL A O 1
ATOM 1655 N N . THR A 1 226 ? 3.332 38.728 3.629 1.00 95.56 226 THR A N 1
ATOM 1656 C CA . THR A 1 226 ? 3.230 37.574 2.729 1.00 95.56 226 THR A CA 1
ATOM 1657 C C . THR A 1 226 ? 3.267 38.002 1.257 1.00 95.56 226 THR A C 1
ATOM 1659 O O . THR A 1 226 ? 3.993 37.395 0.472 1.00 95.56 226 THR A O 1
ATOM 1662 N N . GLY A 1 227 ? 2.597 39.095 0.880 1.00 96.19 227 GLY A N 1
ATOM 1663 C CA . GLY A 1 227 ? 2.611 39.638 -0.481 1.00 96.19 227 GLY A CA 1
ATOM 1664 C C . GLY A 1 227 ? 3.996 40.093 -0.949 1.00 96.19 227 GLY A C 1
ATOM 1665 O O . GLY A 1 227 ? 4.418 39.752 -2.054 1.00 96.19 227 GLY A O 1
ATOM 1666 N N . SER A 1 228 ? 4.754 40.794 -0.102 1.00 96.19 228 SER A N 1
ATOM 1667 C CA . SER A 1 228 ? 6.122 41.230 -0.436 1.00 96.19 228 SER A CA 1
ATOM 1668 C C . SER A 1 228 ? 7.083 40.054 -0.649 1.00 96.19 228 SER A C 1
ATOM 1670 O O . SER A 1 228 ? 7.905 40.079 -1.572 1.00 96.19 228 SER A O 1
ATOM 1672 N N . LEU A 1 229 ? 6.940 38.983 0.139 1.00 95.19 229 LEU A N 1
ATOM 1673 C CA . LEU A 1 229 ? 7.692 37.740 -0.043 1.00 95.19 229 LEU A CA 1
ATOM 1674 C C . LEU A 1 229 ? 7.294 37.005 -1.326 1.00 95.19 229 LEU A C 1
ATOM 1676 O O . LEU A 1 229 ? 8.172 36.516 -2.035 1.00 95.19 229 LEU A O 1
ATOM 1680 N N . TRP A 1 230 ? 6.002 36.964 -1.661 1.00 96.00 230 TRP A N 1
ATOM 1681 C CA . TRP A 1 230 ? 5.521 36.371 -2.911 1.00 96.00 230 TRP A CA 1
ATOM 1682 C C . TRP A 1 230 ? 6.106 37.076 -4.141 1.00 96.00 230 TRP A C 1
ATOM 1684 O O . TRP A 1 230 ? 6.662 36.420 -5.025 1.00 96.00 230 TRP A O 1
ATOM 1694 N N . MET A 1 231 ? 6.074 38.413 -4.156 1.00 95.62 231 MET A N 1
ATOM 1695 C CA . MET A 1 231 ? 6.650 39.219 -5.239 1.00 95.62 231 MET A CA 1
ATOM 1696 C C . MET A 1 231 ? 8.165 39.020 -5.345 1.00 95.62 231 MET A C 1
ATOM 1698 O O . MET A 1 231 ? 8.701 38.819 -6.435 1.00 95.62 231 MET A O 1
ATOM 1702 N N . SER A 1 232 ? 8.858 39.002 -4.205 1.00 94.69 232 SER A N 1
ATOM 1703 C CA . SER A 1 232 ? 10.299 38.744 -4.151 1.00 94.69 232 SER A CA 1
ATOM 1704 C C . SER A 1 232 ? 10.638 37.348 -4.692 1.00 94.69 232 SER A C 1
ATOM 1706 O O . SER A 1 232 ? 11.579 37.198 -5.471 1.00 94.69 232 SER A O 1
ATOM 1708 N N . TYR A 1 233 ? 9.845 36.326 -4.354 1.00 93.31 233 TYR A N 1
ATOM 1709 C CA . TYR A 1 233 ? 10.012 34.968 -4.877 1.00 93.31 233 TYR A CA 1
ATOM 1710 C C . TYR A 1 233 ? 9.816 34.911 -6.398 1.00 93.31 233 TYR A C 1
ATOM 1712 O O . TYR A 1 233 ? 10.613 34.287 -7.100 1.00 93.31 233 TYR A O 1
ATOM 1720 N N . TYR A 1 234 ? 8.795 35.597 -6.924 1.00 92.69 234 TYR A N 1
ATOM 1721 C CA . TYR A 1 234 ? 8.499 35.651 -8.358 1.00 92.69 234 TYR A CA 1
ATOM 1722 C C . TYR A 1 234 ? 9.686 36.152 -9.191 1.00 92.69 234 TYR A C 1
ATOM 1724 O O . TYR A 1 234 ? 10.011 35.539 -10.216 1.00 92.69 234 TYR A O 1
ATOM 1732 N N . PHE A 1 235 ? 10.348 37.220 -8.732 1.00 92.12 235 PHE A N 1
ATOM 1733 C CA . PHE A 1 235 ? 11.457 37.854 -9.447 1.00 92.12 235 PHE A CA 1
ATOM 1734 C C . PHE A 1 235 ? 12.826 37.218 -9.184 1.00 92.12 235 PHE A C 1
ATOM 1736 O O . PHE A 1 235 ? 13.677 37.236 -10.071 1.00 92.12 235 PHE A O 1
ATOM 1743 N N . LEU A 1 236 ? 13.063 36.673 -7.986 1.00 91.69 236 LEU A N 1
ATOM 1744 C CA . LEU A 1 236 ? 14.408 36.272 -7.557 1.00 91.69 236 LEU A CA 1
ATOM 1745 C C . LEU A 1 236 ? 14.650 34.762 -7.588 1.00 91.69 236 LEU A C 1
ATOM 1747 O O . LEU A 1 236 ? 15.811 34.356 -7.630 1.00 91.69 236 LEU A O 1
ATOM 1751 N N . VAL A 1 237 ? 13.610 33.923 -7.576 1.00 92.44 237 VAL A N 1
ATOM 1752 C CA . VAL A 1 237 ? 13.775 32.467 -7.460 1.00 92.44 237 VAL A CA 1
ATOM 1753 C C . VAL A 1 237 ? 13.546 31.780 -8.813 1.00 92.44 237 VAL A C 1
ATOM 1755 O O . VAL A 1 237 ? 12.427 31.818 -9.332 1.00 92.44 237 VAL A O 1
ATOM 1758 N N . PRO A 1 238 ? 14.574 31.144 -9.410 1.00 92.19 238 PRO A N 1
ATOM 1759 C CA . PRO A 1 238 ? 14.417 30.298 -10.593 1.00 92.19 238 PRO A CA 1
ATOM 1760 C C . PRO A 1 238 ? 13.887 28.905 -10.218 1.00 92.19 238 PRO A C 1
ATOM 1762 O O . PRO A 1 238 ? 13.931 28.500 -9.061 1.00 92.19 238 PRO A O 1
ATOM 1765 N N . GLU A 1 239 ? 13.402 28.136 -11.199 1.00 93.19 239 GLU A N 1
ATOM 1766 C CA . GLU A 1 239 ? 13.030 26.730 -10.956 1.00 93.19 239 GLU A CA 1
ATOM 1767 C C . GLU A 1 239 ? 14.270 25.911 -10.548 1.00 93.19 239 GLU A C 1
ATOM 1769 O O . GLU A 1 239 ? 15.331 26.032 -11.168 1.00 93.19 239 GLU A O 1
ATOM 1774 N N . THR A 1 240 ? 14.148 25.080 -9.514 1.00 92.56 240 THR A N 1
ATOM 1775 C CA . THR A 1 240 ? 15.274 24.336 -8.928 1.00 92.56 240 THR A CA 1
ATOM 1776 C C . THR A 1 240 ? 15.182 22.833 -9.156 1.00 92.56 240 THR A C 1
ATOM 1778 O O . THR A 1 240 ? 16.158 22.134 -8.919 1.00 92.56 240 THR A O 1
ATOM 1781 N N . TYR A 1 241 ? 14.055 22.295 -9.621 1.00 91.06 241 TYR A N 1
ATOM 1782 C CA . TYR A 1 241 ? 13.881 20.848 -9.694 1.00 91.06 241 TYR A CA 1
ATOM 1783 C C . TYR A 1 241 ? 14.425 20.234 -10.982 1.00 91.06 241 TYR A C 1
ATOM 1785 O O . TYR A 1 241 ? 13.794 20.273 -12.039 1.00 91.06 241 TYR A O 1
ATOM 1793 N N . ALA A 1 242 ? 15.598 19.613 -10.860 1.00 88.50 242 ALA A N 1
ATOM 1794 C CA . ALA A 1 242 ? 16.348 18.985 -11.946 1.00 88.50 242 ALA A CA 1
ATOM 1795 C C . ALA A 1 242 ? 15.504 18.147 -12.938 1.00 88.50 242 ALA A C 1
ATOM 1797 O O . ALA A 1 242 ? 15.636 18.380 -14.141 1.00 88.50 242 ALA A O 1
ATOM 1798 N N . PRO A 1 243 ? 14.613 17.228 -12.504 1.00 87.31 243 PRO A N 1
ATOM 1799 C CA . PRO A 1 243 ? 13.815 16.422 -13.432 1.00 87.31 243 PRO A CA 1
ATOM 1800 C C . PRO A 1 243 ? 12.902 17.248 -14.343 1.00 87.31 243 PRO A C 1
ATOM 1802 O O . PRO A 1 243 ? 12.833 16.985 -15.542 1.00 87.31 243 PRO A O 1
ATOM 1805 N N . VAL A 1 244 ? 12.244 18.279 -13.803 1.00 88.31 244 VAL A N 1
ATOM 1806 C CA . VAL A 1 244 ? 11.370 19.165 -14.588 1.00 88.31 244 VAL A CA 1
ATOM 1807 C C . VAL A 1 244 ? 12.192 20.017 -15.552 1.00 88.31 244 VAL A C 1
ATOM 1809 O O . VAL A 1 244 ? 11.799 20.183 -16.703 1.00 88.31 244 VAL A O 1
ATOM 1812 N N . LEU A 1 245 ? 13.370 20.487 -15.134 1.00 90.81 245 LEU A N 1
ATOM 1813 C CA . LEU A 1 245 ? 14.276 21.242 -16.005 1.00 90.81 245 LEU A CA 1
ATOM 1814 C C . LEU A 1 245 ? 14.730 20.430 -17.215 1.00 90.81 245 LEU A C 1
ATOM 1816 O O . LEU A 1 245 ? 14.642 20.908 -18.344 1.00 90.81 245 LEU A O 1
ATOM 1820 N N . LEU A 1 246 ? 15.165 19.190 -16.988 1.00 89.94 246 LEU A N 1
ATOM 1821 C CA . LEU A 1 246 ? 15.602 18.296 -18.058 1.00 89.94 246 LEU A CA 1
ATOM 1822 C C . LEU A 1 246 ? 14.440 17.894 -18.973 1.00 89.94 246 LEU A C 1
ATOM 1824 O O . LEU A 1 246 ? 14.629 17.825 -20.184 1.00 89.94 246 LEU A O 1
ATOM 1828 N N . ARG A 1 247 ? 13.230 17.694 -18.431 1.00 88.31 247 ARG A N 1
ATOM 1829 C CA . ARG A 1 247 ? 12.031 17.404 -19.235 1.00 88.31 247 ARG A CA 1
ATOM 1830 C C . ARG A 1 247 ? 11.648 18.579 -20.134 1.00 88.31 247 ARG A C 1
ATOM 1832 O O . ARG A 1 247 ? 11.410 18.383 -21.323 1.00 88.31 247 ARG A O 1
ATOM 1839 N N . LEU A 1 248 ? 11.618 19.797 -19.589 1.00 88.31 248 LEU A N 1
ATOM 1840 C CA . LEU A 1 248 ? 11.329 21.009 -20.361 1.00 88.31 248 LEU A CA 1
ATOM 1841 C C . LEU A 1 248 ? 12.390 21.251 -21.440 1.00 88.31 248 LEU A C 1
ATOM 1843 O O . LEU A 1 248 ? 12.051 21.610 -22.566 1.00 88.31 248 LEU A O 1
ATOM 1847 N N . ARG A 1 249 ? 13.663 21.004 -21.117 1.00 90.56 249 ARG A N 1
ATOM 1848 C CA . ARG A 1 249 ? 14.775 21.106 -22.064 1.00 90.56 249 ARG A CA 1
ATOM 1849 C C . ARG A 1 249 ? 14.684 20.067 -23.186 1.00 90.56 249 ARG A C 1
ATOM 1851 O O . ARG A 1 249 ? 14.837 20.432 -24.345 1.00 90.56 249 ARG A O 1
ATOM 1858 N N . ALA A 1 250 ? 14.393 18.806 -22.866 1.00 88.44 250 ALA A N 1
ATOM 1859 C CA . ALA A 1 250 ? 14.213 17.744 -23.858 1.00 88.44 250 ALA A CA 1
ATOM 1860 C C . ALA A 1 250 ? 13.030 18.015 -24.796 1.00 88.44 250 ALA A C 1
ATOM 1862 O O . ALA A 1 250 ? 13.151 17.850 -26.009 1.00 88.44 250 ALA A O 1
ATOM 1863 N N . ALA A 1 251 ? 11.914 18.511 -24.255 1.00 88.00 251 ALA A N 1
ATOM 1864 C CA . ALA A 1 251 ? 10.764 18.916 -25.056 1.00 88.00 251 ALA A CA 1
ATOM 1865 C C . ALA A 1 251 ? 11.092 20.093 -25.989 1.00 88.00 251 ALA A C 1
ATOM 1867 O O . ALA A 1 251 ? 10.655 20.099 -27.139 1.00 88.00 251 ALA A O 1
ATOM 1868 N N . LEU A 1 252 ? 11.868 21.076 -25.514 1.00 88.69 252 LEU A N 1
ATOM 1869 C CA . LEU A 1 252 ? 12.308 22.197 -26.341 1.00 88.69 252 LEU A CA 1
ATOM 1870 C C . LEU A 1 252 ? 13.235 21.721 -27.465 1.00 88.69 252 LEU A C 1
ATOM 1872 O O . LEU A 1 252 ? 12.944 22.002 -28.620 1.00 88.69 252 LEU A O 1
ATOM 1876 N N . LEU A 1 253 ? 14.271 20.939 -27.146 1.00 87.75 253 LEU A N 1
ATOM 1877 C CA . LEU A 1 253 ? 15.212 20.401 -28.135 1.00 87.75 253 LEU A CA 1
ATOM 1878 C C . LEU A 1 253 ? 14.518 19.540 -29.191 1.00 87.75 253 LEU A C 1
ATOM 1880 O O . LEU A 1 253 ? 14.776 19.729 -30.371 1.00 87.75 253 LEU A O 1
ATOM 1884 N N . THR A 1 254 ? 13.568 18.689 -28.795 1.00 87.62 254 THR A N 1
ATOM 1885 C CA . THR A 1 254 ? 12.770 17.888 -29.743 1.00 87.62 254 THR A CA 1
ATOM 1886 C C . THR A 1 254 ? 11.951 18.763 -30.693 1.00 87.62 254 THR A C 1
ATOM 1888 O O . THR A 1 254 ? 11.826 18.451 -31.870 1.00 87.62 254 THR A O 1
ATOM 1891 N N . ARG A 1 255 ? 11.391 19.878 -30.205 1.00 87.19 255 ARG A N 1
ATOM 1892 C CA . ARG A 1 255 ? 10.603 20.805 -31.035 1.00 87.19 255 ARG A CA 1
ATOM 1893 C C . ARG A 1 255 ? 11.458 21.670 -31.956 1.00 87.19 255 ARG A C 1
ATOM 1895 O O . ARG A 1 255 ? 10.970 22.095 -32.995 1.00 87.19 255 ARG A O 1
ATOM 1902 N N . THR A 1 256 ? 12.682 21.994 -31.544 1.00 84.81 256 THR A N 1
ATOM 1903 C CA . THR A 1 256 ? 13.555 22.937 -32.258 1.00 84.81 256 THR A CA 1
ATOM 1904 C C . THR A 1 256 ? 14.645 22.266 -33.086 1.00 84.81 256 THR A C 1
ATOM 1906 O O . THR A 1 256 ? 15.347 22.967 -33.809 1.00 84.81 256 THR A O 1
ATOM 1909 N N . ASP A 1 257 ? 14.837 20.948 -32.975 1.00 82.88 257 ASP A N 1
ATOM 1910 C CA . ASP A 1 257 ? 15.855 20.235 -33.746 1.00 82.88 257 ASP A CA 1
ATOM 1911 C C . ASP A 1 257 ? 15.426 20.112 -35.222 1.00 82.88 257 ASP A C 1
ATOM 1913 O O . ASP A 1 257 ? 14.423 19.466 -35.531 1.00 82.88 257 ASP A O 1
ATOM 1917 N N . PRO A 1 258 ? 16.187 20.697 -36.164 1.00 76.94 258 PRO A N 1
ATOM 1918 C CA . PRO A 1 258 ? 15.825 20.715 -37.581 1.00 76.94 258 PRO A CA 1
ATOM 1919 C C . PRO A 1 258 ? 15.913 19.338 -38.257 1.00 76.94 258 PRO A C 1
ATOM 1921 O O . PRO A 1 258 ? 15.481 19.200 -39.397 1.00 76.94 258 PRO A O 1
ATOM 1924 N N . ARG A 1 259 ? 16.466 18.316 -37.583 1.00 79.75 259 ARG A N 1
ATOM 1925 C CA . ARG A 1 259 ? 16.579 16.938 -38.092 1.00 79.75 259 ARG A CA 1
ATOM 1926 C C . ARG A 1 259 ? 15.429 16.048 -37.606 1.00 79.75 259 ARG A C 1
ATOM 1928 O O . ARG A 1 259 ? 15.417 14.865 -37.929 1.00 79.75 259 ARG A O 1
ATOM 1935 N N . GLY A 1 260 ? 14.491 16.591 -36.820 1.00 79.31 260 GLY A N 1
ATOM 1936 C CA . GLY A 1 260 ? 13.340 15.857 -36.288 1.00 79.31 260 GLY A CA 1
ATOM 1937 C C . GLY A 1 260 ? 13.694 14.831 -35.210 1.00 79.31 260 GLY A C 1
ATOM 1938 O O . GLY A 1 260 ? 12.933 13.888 -34.995 1.00 79.31 260 GLY A O 1
ATOM 1939 N N . LYS A 1 261 ? 14.851 14.973 -34.549 1.00 85.38 261 LYS A N 1
ATOM 1940 C CA . LYS A 1 261 ? 15.303 14.002 -33.548 1.00 85.38 261 LYS A CA 1
ATOM 1941 C C . LYS A 1 261 ? 14.551 14.135 -32.228 1.00 85.38 261 LYS A C 1
ATOM 1943 O O . LYS A 1 261 ? 14.263 15.236 -31.759 1.00 85.38 261 LYS A O 1
ATOM 1948 N N . VAL A 1 262 ? 14.272 12.993 -31.605 1.00 86.44 262 VAL A N 1
ATOM 1949 C CA . VAL A 1 262 ? 13.557 12.910 -30.329 1.00 86.44 262 VAL A CA 1
ATOM 1950 C C . VAL A 1 262 ? 14.551 12.899 -29.176 1.00 86.44 262 VAL A C 1
ATOM 1952 O O . VAL A 1 262 ? 15.493 12.106 -29.153 1.00 86.44 262 VAL A O 1
ATOM 1955 N N . PHE A 1 263 ? 14.319 13.765 -28.192 1.00 86.69 263 PHE A N 1
ATOM 1956 C CA . PHE A 1 263 ? 15.112 13.846 -26.973 1.00 86.69 263 PHE A CA 1
ATOM 1957 C C . PHE A 1 263 ? 14.263 13.465 -25.763 1.00 86.69 263 PHE A C 1
ATOM 1959 O O . PHE A 1 263 ? 13.111 13.882 -25.631 1.00 86.69 263 PHE A O 1
ATOM 1966 N N . GLN A 1 264 ? 14.851 12.727 -24.827 1.00 84.62 264 GLN A N 1
ATOM 1967 C CA . GLN A 1 264 ? 14.187 12.315 -23.595 1.00 84.62 264 GLN A CA 1
ATOM 1968 C C . GLN A 1 264 ? 15.112 12.488 -22.389 1.00 84.62 264 GLN A C 1
ATOM 1970 O O . GLN A 1 264 ? 16.317 12.270 -22.458 1.00 84.62 264 GLN A O 1
ATOM 1975 N N . SER A 1 265 ? 14.548 12.865 -21.242 1.00 82.12 265 SER A N 1
ATOM 1976 C CA . SER A 1 265 ? 15.294 12.876 -19.981 1.00 82.12 265 SER A CA 1
ATOM 1977 C C . SER A 1 265 ? 15.661 11.448 -19.571 1.00 82.12 265 SER A C 1
ATOM 1979 O O . SER A 1 265 ? 14.787 10.582 -19.452 1.00 82.12 265 SER A O 1
ATOM 1981 N N . ARG A 1 266 ? 16.940 11.210 -19.254 1.00 74.25 266 ARG A N 1
ATOM 1982 C CA . ARG A 1 266 ? 17.422 9.919 -18.724 1.00 74.25 266 ARG A CA 1
ATOM 1983 C C . ARG A 1 266 ? 16.640 9.463 -17.486 1.00 74.25 266 ARG A C 1
ATOM 1985 O O . ARG A 1 266 ? 16.430 8.268 -17.278 1.00 74.25 266 ARG A O 1
ATOM 1992 N N . MET A 1 267 ? 16.198 10.414 -16.661 1.00 62.78 267 MET A N 1
ATOM 1993 C CA . MET A 1 267 ? 15.458 10.131 -15.429 1.00 62.78 267 MET A CA 1
ATOM 1994 C C . MET A 1 267 ? 14.034 9.625 -15.694 1.00 62.78 267 MET A C 1
ATOM 1996 O O . MET A 1 267 ? 13.538 8.808 -14.918 1.00 62.78 267 MET A O 1
ATOM 2000 N N . ASP A 1 268 ? 13.403 10.067 -16.786 1.00 68.06 268 ASP A N 1
ATOM 2001 C CA . ASP A 1 268 ? 12.045 9.660 -17.160 1.00 68.06 268 ASP A CA 1
ATOM 2002 C C . ASP A 1 268 ? 12.030 8.254 -17.793 1.00 68.06 268 ASP A C 1
ATOM 2004 O O . ASP A 1 268 ? 11.158 7.452 -17.456 1.00 68.06 268 ASP A O 1
ATOM 2008 N N . ARG A 1 269 ? 13.044 7.902 -18.606 1.00 64.25 269 ARG A N 1
ATOM 2009 C CA . ARG A 1 269 ? 13.205 6.544 -19.181 1.00 64.25 269 ARG A CA 1
ATOM 2010 C C . ARG A 1 269 ? 13.459 5.481 -18.101 1.00 64.25 269 ARG A C 1
ATOM 2012 O O . ARG A 1 269 ? 12.959 4.369 -18.206 1.00 64.25 269 ARG A O 1
ATOM 2019 N N . ALA A 1 270 ? 14.189 5.826 -17.035 1.00 53.94 270 ALA A N 1
ATOM 2020 C CA . ALA A 1 270 ? 14.537 4.890 -15.960 1.00 53.94 270 ALA A CA 1
ATOM 2021 C C . ALA A 1 270 ? 13.413 4.631 -14.935 1.00 53.94 270 ALA A C 1
ATOM 2023 O O . ALA A 1 270 ? 13.407 3.581 -14.296 1.00 53.94 270 ALA A O 1
ATOM 2024 N N . LYS A 1 271 ? 12.494 5.585 -14.719 1.00 54.19 271 LYS A N 1
ATOM 2025 C CA . LYS A 1 271 ? 11.434 5.480 -13.693 1.00 54.19 271 LYS A CA 1
ATOM 2026 C C . LYS A 1 271 ? 10.030 5.248 -14.255 1.00 54.19 271 LYS A C 1
ATOM 2028 O O . LYS A 1 271 ? 9.143 4.903 -13.473 1.00 54.19 271 LYS A O 1
ATOM 2033 N N . GLY A 1 272 ? 9.836 5.429 -15.563 1.00 54.38 272 GLY A N 1
ATOM 2034 C CA . GLY A 1 272 ? 8.516 5.502 -16.184 1.00 54.38 272 GLY A CA 1
ATOM 2035 C C . GLY A 1 272 ? 7.796 6.801 -15.803 1.00 54.38 272 GLY A C 1
ATOM 2036 O O . GLY A 1 272 ? 7.892 7.285 -14.671 1.00 54.38 272 GLY A O 1
ATOM 2037 N N . VAL A 1 273 ? 7.071 7.402 -16.747 1.00 55.91 273 VAL A N 1
ATOM 2038 C CA . VAL A 1 273 ? 6.281 8.607 -16.463 1.00 55.91 273 VAL A CA 1
ATOM 2039 C C . VAL A 1 273 ? 5.048 8.193 -15.661 1.00 55.91 273 VAL A C 1
ATOM 2041 O O . VAL A 1 273 ? 4.079 7.679 -16.211 1.00 55.91 273 VAL A O 1
ATOM 2044 N N . LYS A 1 274 ? 5.087 8.399 -14.343 1.00 60.84 274 LYS A N 1
ATOM 2045 C CA . LYS A 1 274 ? 3.915 8.182 -13.486 1.00 60.84 274 LYS A CA 1
ATOM 2046 C C . LYS A 1 274 ? 2.851 9.227 -13.782 1.00 60.84 274 LYS A C 1
ATOM 2048 O O . LYS A 1 274 ? 3.157 10.417 -13.874 1.00 60.84 274 LYS A O 1
ATOM 2053 N N . SER A 1 275 ? 1.598 8.789 -13.879 1.00 73.81 275 SER A N 1
ATOM 2054 C CA . SER A 1 275 ? 0.475 9.717 -14.010 1.00 73.81 275 SER A CA 1
ATOM 2055 C C . SER A 1 275 ? 0.339 10.576 -12.746 1.00 73.81 275 SER A C 1
ATOM 2057 O O . SER A 1 275 ? 0.588 10.114 -11.627 1.00 73.81 275 SER A O 1
ATOM 2059 N N . THR A 1 276 ? -0.095 11.828 -12.900 1.00 70.19 276 THR A N 1
ATOM 2060 C CA . THR A 1 276 ? -0.333 12.747 -11.772 1.00 70.19 276 THR A CA 1
ATOM 2061 C C . THR A 1 276 ? -1.309 12.151 -10.751 1.00 70.19 276 THR A C 1
ATOM 2063 O O . THR A 1 276 ? -1.119 12.314 -9.546 1.00 70.19 276 THR A O 1
ATOM 2066 N N . GLY A 1 277 ? -2.307 11.390 -11.218 1.00 72.00 277 GLY A N 1
ATOM 2067 C CA . GLY A 1 277 ? -3.257 10.681 -10.358 1.00 72.00 277 GLY A CA 1
ATOM 2068 C C . GLY A 1 277 ? -2.606 9.586 -9.507 1.00 72.00 277 GLY A C 1
ATOM 2069 O O . GLY A 1 277 ? -2.919 9.457 -8.325 1.00 72.00 277 GLY A O 1
ATOM 2070 N N . GLU A 1 278 ? -1.651 8.836 -10.058 1.00 73.06 278 GLU A N 1
ATOM 2071 C CA . GLU A 1 278 ? -0.914 7.809 -9.313 1.00 73.06 278 GLU A CA 1
ATOM 2072 C C . GLU A 1 278 ? 0.029 8.421 -8.261 1.00 73.06 278 GLU A C 1
ATOM 2074 O O . GLU A 1 278 ? 0.115 7.917 -7.134 1.00 73.06 278 GLU A O 1
ATOM 2079 N N . LEU A 1 279 ? 0.692 9.538 -8.590 1.00 71.62 279 LEU A N 1
ATOM 2080 C CA . LEU A 1 279 ? 1.543 10.293 -7.659 1.00 71.62 279 LEU A CA 1
ATOM 2081 C C . LEU A 1 279 ? 0.740 10.871 -6.484 1.00 71.62 279 LEU A C 1
ATOM 2083 O O . LEU A 1 279 ? 1.163 10.739 -5.331 1.00 71.62 279 LEU A O 1
ATOM 2087 N N . LEU A 1 280 ? -0.431 11.454 -6.765 1.00 74.06 280 LEU A N 1
ATOM 2088 C CA . LEU A 1 280 ? -1.351 11.966 -5.746 1.00 74.06 280 LEU A CA 1
ATOM 2089 C C . LEU A 1 280 ? -1.896 10.836 -4.870 1.00 74.06 280 LEU A C 1
ATOM 2091 O O . LEU A 1 280 ? -1.775 10.897 -3.648 1.00 74.06 280 LEU A O 1
ATOM 2095 N N . ARG A 1 281 ? -2.410 9.757 -5.476 1.00 76.00 281 ARG A N 1
ATOM 2096 C CA . ARG A 1 281 ? -2.945 8.602 -4.738 1.00 76.00 281 ARG A CA 1
ATOM 2097 C C . ARG A 1 281 ? -1.902 8.008 -3.797 1.00 76.00 281 ARG A C 1
ATOM 2099 O O . ARG A 1 281 ? -2.195 7.732 -2.635 1.00 76.00 281 ARG A O 1
ATOM 2106 N N . THR A 1 282 ? -0.676 7.834 -4.282 1.00 71.25 282 THR A N 1
ATOM 2107 C CA . THR A 1 282 ? 0.415 7.280 -3.476 1.00 71.25 282 THR A CA 1
ATOM 2108 C C . THR A 1 282 ? 0.780 8.208 -2.315 1.00 71.25 282 THR A C 1
ATOM 2110 O O . THR A 1 282 ? 0.941 7.739 -1.188 1.00 71.25 282 THR A O 1
ATOM 2113 N N . SER A 1 283 ? 0.879 9.514 -2.570 1.00 70.25 283 SER A N 1
ATOM 2114 C CA . SER A 1 283 ? 1.258 10.518 -1.566 1.00 70.25 283 SER A CA 1
ATOM 2115 C C . SER A 1 283 ? 0.184 10.763 -0.510 1.00 70.25 283 SER A C 1
ATOM 2117 O O . SER A 1 283 ? 0.530 11.045 0.632 1.00 70.25 283 SER A O 1
ATOM 2119 N N . MET A 1 284 ? -1.097 10.602 -0.852 1.00 78.25 284 MET A N 1
ATOM 2120 C CA . MET A 1 284 ? -2.199 10.729 0.104 1.00 78.25 284 MET A CA 1
ATOM 2121 C C . MET A 1 284 ? -2.372 9.477 0.966 1.00 78.25 284 MET A C 1
ATOM 2123 O O . MET A 1 284 ? -2.623 9.597 2.156 1.00 78.25 284 MET A O 1
ATOM 2127 N N . VAL A 1 285 ? -2.222 8.273 0.404 1.00 83.50 285 VAL A N 1
ATOM 2128 C CA . VAL A 1 285 ? -2.520 7.022 1.131 1.00 83.50 285 VAL A CA 1
ATOM 2129 C C . VAL A 1 285 ? -1.347 6.555 2.000 1.00 83.50 285 VAL A C 1
ATOM 2131 O O . VAL A 1 285 ? -1.539 6.097 3.126 1.00 83.50 285 VAL A O 1
ATOM 2134 N N . ARG A 1 286 ? -0.110 6.666 1.501 1.00 82.81 286 ARG A N 1
ATOM 2135 C CA . ARG A 1 286 ? 1.078 6.096 2.160 1.00 82.81 286 ARG A CA 1
ATOM 2136 C C . ARG A 1 286 ? 1.378 6.676 3.554 1.00 82.81 286 ARG A C 1
ATOM 2138 O O . ARG A 1 286 ? 1.756 5.884 4.415 1.00 82.81 286 ARG A O 1
ATOM 2145 N N . PRO A 1 287 ? 1.213 7.987 3.826 1.00 84.75 287 PRO A N 1
ATOM 2146 C CA . PRO A 1 287 ? 1.408 8.536 5.168 1.00 84.75 287 PRO A CA 1
ATOM 2147 C C . PRO A 1 287 ? 0.504 7.883 6.217 1.00 84.75 287 PRO A C 1
ATOM 2149 O O . PRO A 1 287 ? 0.990 7.499 7.275 1.00 84.75 287 PRO A O 1
ATOM 2152 N N . PHE A 1 288 ? -0.780 7.672 5.911 1.00 86.88 288 PHE A N 1
ATOM 2153 C CA . PHE A 1 288 ? -1.707 7.019 6.841 1.00 86.88 288 PHE A CA 1
ATOM 2154 C C . PHE A 1 288 ? -1.397 5.530 7.009 1.00 86.88 288 PHE A C 1
ATOM 2156 O O . PHE A 1 288 ? -1.452 5.019 8.122 1.00 86.88 288 PHE A O 1
ATOM 2163 N N . LEU A 1 289 ? -0.982 4.840 5.940 1.00 85.75 289 LEU A N 1
ATOM 2164 C CA . LEU A 1 289 ? -0.511 3.458 6.062 1.00 85.75 289 LEU A CA 1
ATOM 2165 C C . LEU A 1 289 ? 0.693 3.354 7.002 1.00 85.75 289 LEU A C 1
ATOM 2167 O O . LEU A 1 289 ? 0.677 2.511 7.892 1.00 85.75 289 LEU A O 1
ATOM 2171 N N . LEU A 1 290 ? 1.701 4.218 6.851 1.00 85.19 290 LEU A N 1
ATOM 2172 C CA . LEU A 1 290 ? 2.847 4.261 7.765 1.00 85.19 290 LEU A CA 1
ATOM 2173 C C . LEU A 1 290 ? 2.410 4.620 9.187 1.00 85.19 290 LEU A C 1
ATOM 2175 O O . LEU A 1 290 ? 2.859 3.991 10.134 1.00 85.19 290 LEU A O 1
ATOM 2179 N N . LEU A 1 291 ? 1.502 5.581 9.347 1.00 87.81 291 LEU A N 1
ATOM 2180 C CA . LEU A 1 291 ? 1.017 5.989 10.660 1.00 87.81 291 LEU A CA 1
ATOM 2181 C C . LEU A 1 291 ? 0.348 4.845 11.430 1.00 87.81 291 LEU A C 1
ATOM 2183 O O . LEU A 1 291 ? 0.572 4.739 12.629 1.00 87.81 291 LEU A O 1
ATOM 2187 N N . PHE A 1 292 ? -0.469 4.018 10.773 1.00 87.44 292 PHE A N 1
ATOM 2188 C CA . PHE A 1 292 ? -1.225 2.950 11.439 1.00 87.44 292 PHE A CA 1
ATOM 2189 C C . PHE A 1 292 ? -0.533 1.582 11.404 1.00 87.44 292 PHE A C 1
ATOM 2191 O O . PHE A 1 292 ? -0.863 0.722 12.213 1.00 87.44 292 PHE A O 1
ATOM 2198 N N . SER A 1 293 ? 0.422 1.374 10.494 1.00 82.75 293 SER A N 1
ATOM 2199 C CA . SER A 1 293 ? 1.127 0.089 10.353 1.00 82.75 293 SER A CA 1
ATOM 2200 C C . SER A 1 293 ? 2.505 0.082 11.013 1.00 82.75 293 SER A C 1
ATOM 2202 O O . SER A 1 293 ? 2.994 -0.985 11.369 1.00 82.75 293 SER A O 1
ATOM 2204 N N . GLU A 1 294 ? 3.156 1.241 11.154 1.00 88.06 294 GLU A N 1
ATOM 2205 C CA . GLU A 1 294 ? 4.513 1.337 11.695 1.00 88.06 294 GLU A CA 1
ATOM 2206 C C . GLU A 1 294 ? 4.519 1.977 13.080 1.00 88.06 294 GLU A C 1
ATOM 2208 O O . GLU A 1 294 ? 4.441 3.199 13.220 1.00 88.06 294 GLU A O 1
ATOM 2213 N N . THR A 1 295 ? 4.720 1.153 14.111 1.00 88.88 295 THR A N 1
ATOM 2214 C CA . THR A 1 295 ? 4.720 1.565 15.525 1.00 88.88 295 THR A CA 1
ATOM 2215 C C . THR A 1 295 ? 5.658 2.742 15.809 1.00 88.88 295 THR A C 1
ATOM 2217 O O . THR A 1 295 ? 5.337 3.621 16.607 1.00 88.88 295 THR A O 1
ATOM 2220 N N . ILE A 1 296 ? 6.813 2.800 15.134 1.00 89.62 296 ILE A N 1
ATOM 2221 C CA . ILE A 1 296 ? 7.763 3.913 15.269 1.00 89.62 296 ILE A CA 1
ATOM 2222 C C . ILE A 1 296 ? 7.130 5.222 14.782 1.00 89.62 296 ILE A C 1
ATOM 2224 O O . ILE A 1 296 ? 7.242 6.243 15.456 1.00 89.62 296 ILE A O 1
ATOM 2228 N N . VAL A 1 297 ? 6.464 5.209 13.621 1.00 91.50 297 VAL A N 1
ATOM 2229 C CA . VAL A 1 297 ? 5.815 6.411 13.077 1.00 91.50 297 VAL A CA 1
ATOM 2230 C C . VAL A 1 297 ? 4.656 6.816 13.976 1.00 91.50 297 VAL A C 1
ATOM 2232 O O . VAL A 1 297 ? 4.558 7.998 14.294 1.00 91.50 297 VAL A O 1
ATOM 2235 N N . SER A 1 298 ? 3.833 5.874 14.446 1.00 91.56 298 SER A N 1
ATOM 2236 C CA . SER A 1 298 ? 2.693 6.166 15.327 1.00 91.56 298 SER A CA 1
ATOM 2237 C C . SER A 1 298 ? 3.128 6.854 16.623 1.00 91.56 298 SER A C 1
ATOM 2239 O O . SER A 1 298 ? 2.653 7.947 16.928 1.00 91.56 298 SER A O 1
ATOM 2241 N N . ILE A 1 299 ? 4.067 6.250 17.365 1.00 92.50 299 ILE A N 1
ATOM 2242 C CA . ILE A 1 299 ? 4.489 6.744 18.686 1.00 92.50 299 ILE A CA 1
ATOM 2243 C C . ILE A 1 299 ? 5.192 8.098 18.560 1.00 92.50 299 ILE A C 1
ATOM 2245 O O . ILE A 1 299 ? 4.893 9.026 19.311 1.00 92.50 299 ILE A O 1
ATOM 2249 N N . LEU A 1 300 ? 6.106 8.246 17.596 1.00 92.00 300 LEU A N 1
ATOM 2250 C CA . LEU A 1 300 ? 6.835 9.504 17.425 1.00 92.00 300 LEU A CA 1
ATOM 2251 C C . LEU A 1 300 ? 5.936 10.626 16.891 1.00 92.00 300 LEU A C 1
ATOM 2253 O O . LEU A 1 300 ? 6.103 11.776 17.297 1.00 92.00 300 LEU A O 1
ATOM 2257 N N . SER A 1 301 ? 4.965 10.303 16.029 1.00 92.75 301 SER A N 1
ATOM 2258 C CA . SER A 1 301 ? 3.959 11.267 15.563 1.00 92.75 301 SER A CA 1
ATOM 2259 C C . SER A 1 301 ? 3.059 11.729 16.701 1.00 92.75 301 SER A C 1
ATOM 2261 O O . SER A 1 301 ? 2.822 12.927 16.820 1.00 92.75 301 SER A O 1
ATOM 2263 N N . LEU A 1 302 ? 2.615 10.811 17.567 1.00 94.50 302 LEU A N 1
ATOM 2264 C CA . LEU A 1 302 ? 1.829 11.148 18.754 1.00 94.50 302 LEU A CA 1
ATOM 2265 C C . LEU A 1 302 ? 2.616 12.053 19.708 1.00 94.50 302 LEU A C 1
ATOM 2267 O O . LEU A 1 302 ? 2.085 13.055 20.178 1.00 94.50 302 LEU A O 1
ATOM 2271 N N . TYR A 1 303 ? 3.895 11.753 19.945 1.00 95.06 303 TYR A N 1
ATOM 2272 C CA . TYR A 1 303 ? 4.728 12.587 20.808 1.00 95.06 303 TYR A CA 1
ATOM 2273 C C . TYR A 1 303 ? 4.900 14.005 20.240 1.00 95.06 303 TYR A C 1
ATOM 2275 O O . TYR A 1 303 ? 4.661 14.992 20.937 1.00 95.06 303 TYR A O 1
ATOM 2283 N N . MET A 1 304 ? 5.236 14.128 18.950 1.00 93.31 304 MET A N 1
ATOM 2284 C CA . MET A 1 304 ? 5.296 15.438 18.294 1.00 93.31 304 MET A CA 1
ATOM 2285 C C . MET A 1 304 ? 3.949 16.164 18.357 1.00 93.31 304 MET A C 1
ATOM 2287 O O . MET A 1 304 ? 3.928 17.376 18.548 1.00 93.31 304 MET A O 1
ATOM 2291 N N . ALA A 1 305 ? 2.833 15.445 18.235 1.00 94.88 305 ALA A N 1
ATOM 2292 C CA . ALA A 1 305 ? 1.499 16.024 18.287 1.00 94.88 305 ALA A CA 1
ATOM 2293 C C . ALA A 1 305 ? 1.118 16.563 19.663 1.00 94.88 305 ALA A C 1
ATOM 2295 O O . ALA A 1 305 ? 0.584 17.664 19.737 1.00 94.88 305 ALA A O 1
ATOM 2296 N N . ILE A 1 306 ? 1.458 15.855 20.741 1.00 94.94 306 ILE A N 1
ATOM 2297 C CA . ILE A 1 306 ? 1.237 16.324 22.115 1.00 94.94 306 ILE A CA 1
ATOM 2298 C C . ILE A 1 306 ? 2.023 17.611 22.375 1.00 94.94 306 ILE A C 1
ATOM 2300 O O . ILE A 1 306 ? 1.455 18.593 22.848 1.00 94.94 306 ILE A O 1
ATOM 2304 N N . ILE A 1 307 ? 3.308 17.644 22.014 1.00 94.62 307 ILE A N 1
ATOM 2305 C CA . ILE A 1 307 ? 4.151 18.829 22.224 1.00 94.62 307 ILE A CA 1
ATOM 2306 C C . ILE A 1 307 ? 3.689 20.009 21.352 1.00 94.62 307 ILE A C 1
ATOM 2308 O O . ILE A 1 307 ? 3.667 21.148 21.816 1.00 94.62 307 ILE A O 1
ATOM 2312 N N . PHE A 1 308 ? 3.279 19.755 20.104 1.00 92.69 308 PHE A N 1
ATOM 2313 C CA . PHE A 1 308 ? 2.720 20.796 19.234 1.00 92.69 308 PHE A CA 1
ATOM 2314 C C . PHE A 1 308 ? 1.381 21.323 19.745 1.00 92.69 308 PHE A C 1
ATOM 2316 O O . PHE A 1 308 ? 1.151 22.528 19.739 1.00 92.69 308 PHE A O 1
ATOM 2323 N N . GLY A 1 309 ? 0.506 20.420 20.190 1.00 93.25 309 GLY A N 1
ATOM 2324 C CA . GLY A 1 309 ? -0.782 20.752 20.781 1.00 93.25 309 GLY A CA 1
ATOM 2325 C C . GLY A 1 309 ? -0.605 21.616 22.022 1.00 93.25 309 GLY A C 1
ATOM 2326 O O . GLY A 1 309 ? -1.262 22.644 22.126 1.00 93.25 309 GLY A O 1
ATOM 2327 N N . ALA A 1 310 ? 0.340 21.271 22.903 1.00 93.56 310 ALA A N 1
ATOM 2328 C CA . ALA A 1 310 ? 0.688 22.082 24.069 1.00 93.56 310 ALA A CA 1
ATOM 2329 C C . ALA A 1 310 ? 1.161 23.494 23.676 1.00 93.56 310 ALA A C 1
ATOM 2331 O O . ALA A 1 310 ? 0.744 24.467 24.288 1.00 93.56 310 ALA A O 1
ATOM 2332 N N . MET A 1 311 ? 1.960 23.635 22.609 1.00 92.06 311 MET A N 1
ATOM 2333 C CA . MET A 1 311 ? 2.345 24.960 22.100 1.00 92.06 311 MET A CA 1
ATOM 2334 C C . MET A 1 311 ? 1.137 25.775 21.625 1.00 92.06 311 MET A C 1
ATOM 2336 O O . MET A 1 311 ? 1.039 26.957 21.928 1.00 92.06 311 MET A O 1
ATOM 2340 N N . TYR A 1 312 ? 0.227 25.171 20.857 1.00 91.25 312 TYR A N 1
ATOM 2341 C CA . TYR A 1 312 ? -0.949 25.884 20.346 1.00 91.25 312 TYR A CA 1
ATOM 2342 C C . TYR A 1 312 ? -1.973 26.175 21.448 1.00 91.25 312 TYR A C 1
ATOM 2344 O O . TYR A 1 312 ? -2.632 27.212 21.407 1.00 91.25 312 TYR A O 1
ATOM 2352 N N . MET A 1 313 ? -2.069 25.309 22.460 1.00 91.75 313 MET A N 1
ATOM 2353 C CA . MET A 1 313 ? -2.879 25.524 23.661 1.00 91.75 313 MET A CA 1
ATOM 2354 C C . MET A 1 313 ? -2.501 26.833 24.367 1.00 91.75 313 MET A C 1
ATOM 2356 O O . MET A 1 313 ? -3.400 27.556 24.803 1.00 91.75 313 MET A O 1
ATOM 2360 N N . MET A 1 314 ? -1.210 27.196 24.361 1.00 91.06 314 MET A N 1
ATOM 2361 C CA . MET A 1 314 ? -0.707 28.453 24.930 1.00 91.06 314 MET A CA 1
ATOM 2362 C C . MET A 1 314 ? -1.326 29.707 24.298 1.00 91.06 314 MET A C 1
ATOM 2364 O O . MET A 1 314 ? -1.414 30.732 24.965 1.00 91.06 314 MET A O 1
ATOM 2368 N N . PHE A 1 315 ? -1.831 29.651 23.058 1.00 88.88 315 PHE A N 1
ATOM 2369 C CA . PHE A 1 315 ? -2.526 30.796 22.448 1.00 88.88 315 PHE A CA 1
ATOM 2370 C C . PHE A 1 315 ? -3.867 31.121 23.106 1.00 88.88 315 PHE A C 1
ATOM 2372 O O . PHE A 1 315 ? -4.289 32.274 23.068 1.00 88.88 315 PHE A O 1
ATOM 2379 N N . ALA A 1 316 ? -4.526 30.131 23.709 1.00 88.50 316 ALA A N 1
ATOM 2380 C CA . ALA A 1 316 ? -5.743 30.334 24.491 1.00 88.50 316 ALA A CA 1
ATOM 2381 C C . ALA A 1 316 ? -5.438 30.466 25.995 1.00 88.50 316 ALA A C 1
ATOM 2383 O O . ALA A 1 316 ? -6.090 31.236 26.692 1.00 88.50 316 ALA A O 1
ATOM 2384 N N . GLU A 1 317 ? -4.422 29.759 26.490 1.00 90.94 317 GLU A N 1
ATOM 2385 C CA . GLU A 1 317 ? -4.016 29.765 27.900 1.00 90.94 317 GLU A CA 1
ATOM 2386 C C . GLU A 1 317 ? -3.330 31.076 28.320 1.00 90.94 317 GLU A C 1
ATOM 2388 O O . GLU A 1 317 ? -3.603 31.583 29.405 1.00 90.94 317 GLU A O 1
ATOM 2393 N N . PHE A 1 318 ? -2.488 31.685 27.477 1.00 91.19 318 PHE A N 1
ATOM 2394 C CA . PHE A 1 318 ? -1.758 32.903 27.856 1.00 91.19 318 PHE A CA 1
ATOM 2395 C C . PHE A 1 318 ? -2.666 34.122 28.047 1.00 91.19 318 PHE A C 1
ATOM 2397 O O . PHE A 1 318 ? -2.442 34.853 29.010 1.00 91.19 318 PHE A O 1
ATOM 2404 N N . PRO A 1 319 ? -3.702 34.364 27.221 1.00 88.88 319 PRO A N 1
ATOM 2405 C CA . PRO A 1 319 ? -4.695 35.388 27.531 1.00 88.88 319 PRO A CA 1
ATOM 2406 C C . PRO A 1 319 ? -5.403 35.150 28.874 1.00 88.88 319 PRO A C 1
ATOM 2408 O O . PRO A 1 319 ? -5.578 36.092 29.643 1.00 88.88 319 PRO A O 1
ATOM 2411 N N . ILE A 1 320 ? -5.745 33.901 29.208 1.00 89.88 320 ILE A N 1
ATOM 2412 C CA . ILE A 1 320 ? -6.383 33.564 30.493 1.00 89.88 320 ILE A CA 1
ATOM 2413 C C . ILE A 1 320 ? -5.426 33.860 31.657 1.00 89.88 320 ILE A C 1
ATOM 2415 O O . ILE A 1 320 ? -5.778 34.572 32.591 1.00 89.88 320 ILE A O 1
ATOM 2419 N N . VAL A 1 321 ? -4.187 33.375 31.590 1.00 92.88 321 VAL A N 1
ATOM 2420 C CA . VAL A 1 321 ? -3.205 33.546 32.670 1.00 92.88 321 VAL A CA 1
ATOM 2421 C C . VAL A 1 321 ? -2.750 35.002 32.785 1.00 92.88 321 VAL A C 1
ATOM 2423 O O . VAL A 1 321 ? -2.857 35.610 33.845 1.00 92.88 321 VAL A O 1
ATOM 2426 N N . PHE A 1 322 ? -2.253 35.592 31.698 1.00 92.25 322 PHE A N 1
ATOM 2427 C CA . PHE A 1 322 ? -1.573 36.886 31.735 1.00 92.25 322 PHE A CA 1
ATOM 2428 C C . PHE A 1 322 ? -2.511 38.088 31.629 1.00 92.25 322 PHE A C 1
ATOM 2430 O O . PHE A 1 322 ? -2.221 39.106 32.249 1.00 92.25 322 PHE A O 1
ATOM 2437 N N . GLN A 1 323 ? -3.615 38.002 30.880 1.00 89.75 323 GLN A N 1
ATOM 2438 C CA . GLN A 1 323 ? -4.554 39.127 30.763 1.00 89.75 323 GLN A CA 1
ATOM 2439 C C . GLN A 1 323 ? -5.623 39.057 31.851 1.00 89.75 323 GLN A C 1
ATOM 2441 O O . GLN A 1 323 ? -5.804 40.029 32.574 1.00 89.75 323 GLN A O 1
ATOM 2446 N N . GLN A 1 324 ? -6.299 37.913 32.014 1.00 88.94 324 GLN A N 1
ATOM 2447 C CA . GLN A 1 324 ? -7.366 37.787 33.019 1.00 88.94 324 GLN A CA 1
ATOM 2448 C C . GLN A 1 324 ? -6.811 37.571 34.434 1.00 88.94 324 GLN A C 1
ATOM 2450 O O . GLN A 1 324 ? -7.318 38.170 35.375 1.00 88.94 324 GLN A O 1
ATOM 2455 N N . GLY A 1 325 ? -5.767 36.749 34.590 1.00 88.38 325 GLY A N 1
ATOM 2456 C CA . GLY A 1 325 ? -5.129 36.501 35.886 1.00 88.38 325 GLY A CA 1
ATOM 2457 C C . GLY A 1 325 ? -4.242 37.660 36.348 1.00 88.38 325 GLY A C 1
ATOM 2458 O O . GLY A 1 325 ? -4.511 38.276 37.374 1.00 88.38 325 GLY A O 1
ATOM 2459 N N . PHE A 1 326 ? -3.186 37.972 35.590 1.00 90.69 326 PHE A N 1
ATOM 2460 C CA . PHE A 1 326 ? -2.204 39.010 35.953 1.00 90.69 326 PHE A CA 1
ATOM 2461 C C . PHE A 1 326 ? -2.589 40.446 35.546 1.00 90.69 326 PHE A C 1
ATOM 2463 O O . PHE A 1 326 ? -1.871 41.380 35.899 1.00 90.69 326 PHE A O 1
ATOM 2470 N N . GLY A 1 327 ? -3.679 40.652 34.799 1.00 88.31 327 GLY A N 1
ATOM 2471 C CA . GLY A 1 327 ? -4.134 41.992 34.400 1.00 88.31 327 GLY A CA 1
ATOM 2472 C C . GLY A 1 327 ? -3.255 42.699 33.357 1.00 88.31 327 GLY A C 1
ATOM 2473 O O . GLY A 1 327 ? -3.309 43.923 33.241 1.00 88.31 327 GLY A O 1
ATOM 2474 N N . LEU A 1 328 ? -2.410 41.973 32.616 1.00 89.94 328 LEU A N 1
ATOM 2475 C CA . LEU A 1 328 ? -1.506 42.559 31.621 1.00 89.94 328 LEU A CA 1
ATOM 2476 C C . LEU A 1 328 ? -2.250 42.954 30.336 1.00 89.94 328 LEU A C 1
ATOM 2478 O O . LEU A 1 328 ? -3.196 42.286 29.916 1.00 89.94 328 LEU A O 1
ATOM 2482 N N . SER A 1 329 ? -1.780 44.008 29.655 1.00 88.44 329 SER A N 1
ATOM 2483 C CA . SER A 1 329 ? -2.340 44.401 28.353 1.00 88.44 329 SER A CA 1
ATOM 2484 C C . SER A 1 329 ? -2.081 43.331 27.276 1.00 88.44 329 SER A C 1
ATOM 2486 O O . SER A 1 329 ? -1.130 42.551 27.407 1.00 88.44 329 SER A O 1
ATOM 2488 N N . PRO A 1 330 ? -2.851 43.308 26.168 1.00 84.69 330 PRO A N 1
ATOM 2489 C CA . PRO A 1 330 ? -2.651 42.343 25.083 1.00 84.69 330 PRO A CA 1
ATOM 2490 C C . PRO A 1 330 ? -1.215 42.306 24.535 1.00 84.69 330 PRO A C 1
ATOM 2492 O O . PRO A 1 330 ? -0.665 41.224 24.326 1.00 84.69 330 PRO A O 1
ATOM 2495 N N . GLY A 1 331 ? -0.567 43.467 24.373 1.00 85.50 331 GLY A N 1
ATOM 2496 C CA . GLY A 1 331 ? 0.838 43.550 23.958 1.00 85.50 331 GLY A CA 1
ATOM 2497 C C . GLY A 1 331 ? 1.806 42.898 24.955 1.00 85.50 331 GLY A C 1
ATOM 2498 O O . GLY A 1 331 ? 2.637 42.077 24.565 1.00 85.50 331 GLY A O 1
ATOM 2499 N N . PHE A 1 332 ? 1.668 43.194 26.254 1.00 86.81 332 PHE A N 1
ATOM 2500 C CA . PHE A 1 332 ? 2.512 42.602 27.302 1.00 86.81 332 PHE A CA 1
ATOM 2501 C C . PHE A 1 332 ? 2.244 41.107 27.510 1.00 86.81 332 PHE A C 1
ATOM 2503 O O . PHE A 1 332 ? 3.180 40.344 27.732 1.00 86.81 332 PHE A O 1
ATOM 2510 N N . SER A 1 333 ? 0.995 40.663 27.370 1.00 87.69 333 SER A N 1
ATOM 2511 C CA . SER A 1 333 ? 0.644 39.239 27.346 1.00 87.69 333 SER A CA 1
ATOM 2512 C C . SER A 1 333 ? 1.309 38.516 26.167 1.00 87.69 333 SER A C 1
ATOM 2514 O O . SER A 1 333 ? 1.836 37.419 26.341 1.00 87.69 333 SER A O 1
ATOM 2516 N N . GLY A 1 334 ? 1.388 39.153 24.992 1.00 88.00 334 GLY A N 1
ATOM 2517 C CA . GLY A 1 334 ? 2.135 38.636 23.842 1.00 88.00 334 GLY A CA 1
ATOM 2518 C C . GLY A 1 334 ? 3.629 38.433 24.128 1.00 88.00 334 GLY A C 1
ATOM 2519 O O . GLY A 1 334 ? 4.209 37.446 23.676 1.00 88.00 334 GLY A O 1
ATOM 2520 N N . LEU A 1 335 ? 4.254 39.298 24.939 1.00 90.25 335 LEU A N 1
ATOM 2521 C CA . LEU A 1 335 ? 5.666 39.162 25.330 1.00 90.25 335 LEU A CA 1
ATOM 2522 C C . LEU A 1 335 ? 5.958 37.908 26.166 1.00 90.25 335 LEU A C 1
ATOM 2524 O O . LEU A 1 335 ? 7.109 37.474 26.197 1.00 90.25 335 LEU A O 1
ATOM 2528 N N . ALA A 1 336 ? 4.957 37.272 26.784 1.00 90.25 336 ALA A N 1
ATOM 2529 C CA . ALA A 1 336 ? 5.151 36.006 27.494 1.00 90.25 336 ALA A CA 1
ATOM 2530 C C . ALA A 1 336 ? 5.693 34.889 26.577 1.00 90.25 336 ALA A C 1
ATOM 2532 O O . ALA A 1 336 ? 6.444 34.022 27.025 1.00 90.25 336 ALA A O 1
ATOM 2533 N N . PHE A 1 337 ? 5.407 34.950 25.269 1.00 92.69 337 PHE A N 1
ATOM 2534 C CA . PHE A 1 337 ? 5.970 34.032 24.272 1.00 92.69 337 PHE A CA 1
ATOM 2535 C C . PHE A 1 337 ? 7.492 34.186 24.091 1.00 92.69 337 PHE A C 1
ATOM 2537 O O . PHE A 1 337 ? 8.141 33.281 23.564 1.00 92.69 337 PHE A O 1
ATOM 2544 N N . LEU A 1 338 ? 8.103 35.279 24.567 1.00 91.38 338 LEU A N 1
ATOM 2545 C CA . LEU A 1 338 ? 9.551 35.481 24.496 1.00 91.38 338 LEU A CA 1
ATOM 2546 C C . LEU A 1 338 ? 10.325 34.424 25.297 1.00 91.38 338 LEU A C 1
ATOM 2548 O O . LEU A 1 338 ? 11.411 34.030 24.876 1.00 91.38 338 LEU A O 1
ATOM 2552 N N . GLY A 1 339 ? 9.759 33.912 26.397 1.00 93.38 339 GLY A N 1
ATOM 2553 C CA . GLY A 1 339 ? 10.365 32.804 27.140 1.00 93.38 339 GLY A CA 1
ATOM 2554 C C . GLY A 1 339 ? 10.540 31.566 26.253 1.00 93.38 339 GLY A C 1
ATOM 2555 O O . GLY A 1 339 ? 11.645 31.032 26.131 1.00 93.38 339 GLY A O 1
ATOM 2556 N N . ILE A 1 340 ? 9.492 31.192 25.512 1.00 94.12 340 ILE A N 1
ATOM 2557 C CA . ILE A 1 340 ? 9.550 30.125 24.504 1.00 94.12 340 ILE A CA 1
ATOM 2558 C C . ILE A 1 340 ? 10.611 30.449 23.443 1.00 94.12 340 ILE A C 1
ATOM 2560 O O . ILE A 1 340 ? 11.441 29.591 23.144 1.00 94.12 340 ILE A O 1
ATOM 2564 N N . ALA A 1 341 ? 10.639 31.683 22.918 1.00 91.69 341 ALA A N 1
ATOM 2565 C CA . ALA A 1 341 ? 11.616 32.125 21.914 1.00 91.69 341 ALA A CA 1
ATOM 2566 C C . ALA A 1 341 ? 13.066 31.904 22.370 1.00 91.69 341 ALA A C 1
ATOM 2568 O O . ALA A 1 341 ? 13.877 31.332 21.641 1.00 91.69 341 ALA A O 1
ATOM 2569 N N . ILE A 1 342 ? 13.381 32.335 23.593 1.00 94.31 342 ILE A N 1
ATOM 2570 C CA . ILE A 1 342 ? 14.707 32.204 24.202 1.00 94.31 342 ILE A CA 1
ATOM 2571 C C . ILE A 1 342 ? 15.084 30.723 24.311 1.00 94.31 342 ILE A C 1
ATOM 2573 O O . ILE A 1 342 ? 16.176 30.324 23.897 1.00 94.31 342 ILE A O 1
ATOM 2577 N N . GLY A 1 343 ? 14.155 29.887 24.784 1.00 94.69 343 GLY A N 1
ATOM 2578 C CA . GLY A 1 343 ? 14.328 28.436 24.828 1.00 94.69 343 GLY A CA 1
ATOM 2579 C C . GLY A 1 343 ? 14.631 27.830 23.456 1.00 94.69 343 GLY A C 1
ATOM 2580 O O . GLY A 1 343 ? 15.572 27.046 23.311 1.00 94.69 343 GLY A O 1
ATOM 2581 N N . MET A 1 344 ? 13.878 28.231 22.428 1.00 91.69 344 MET A N 1
ATOM 2582 C CA . MET A 1 344 ? 14.067 27.775 21.049 1.00 91.69 344 MET A CA 1
ATOM 2583 C C . MET A 1 344 ? 15.438 28.173 20.486 1.00 91.69 344 MET A C 1
ATOM 2585 O O . MET A 1 344 ? 16.094 27.353 19.844 1.00 91.69 344 MET A O 1
ATOM 2589 N N . VAL A 1 345 ? 15.907 29.398 20.745 1.00 90.44 345 VAL A N 1
ATOM 2590 C CA . VAL A 1 345 ? 17.240 29.859 20.315 1.00 90.44 345 VAL A CA 1
ATOM 2591 C C . VAL A 1 345 ? 18.339 29.024 20.973 1.00 90.44 345 VAL A C 1
ATOM 2593 O O . VAL A 1 345 ? 19.232 28.533 20.276 1.00 90.44 345 VAL A O 1
ATOM 2596 N N . PHE A 1 346 ? 18.253 28.780 22.286 1.00 93.44 346 PHE A N 1
ATOM 2597 C CA . PHE A 1 346 ? 19.199 27.897 22.974 1.00 93.44 346 PHE A CA 1
ATOM 2598 C C . PHE A 1 346 ? 19.168 26.469 22.424 1.00 93.44 346 PHE A C 1
ATOM 2600 O O . PHE A 1 346 ? 20.223 25.852 22.263 1.00 93.44 346 PHE A O 1
ATOM 2607 N N . ALA A 1 347 ? 17.990 25.952 22.070 1.00 92.00 347 ALA A N 1
ATOM 2608 C CA . ALA A 1 347 ? 17.862 24.645 21.438 1.00 92.00 347 ALA A CA 1
ATOM 2609 C C . ALA A 1 347 ? 18.516 24.594 20.053 1.00 92.00 347 ALA A C 1
ATOM 2611 O O . ALA A 1 347 ? 19.216 23.629 19.756 1.00 92.00 347 ALA A O 1
ATOM 2612 N N . LEU A 1 348 ? 18.351 25.623 19.216 1.00 87.62 348 LEU A N 1
ATOM 2613 C CA . LEU A 1 348 ? 19.010 25.689 17.908 1.00 87.62 348 LEU A CA 1
ATOM 2614 C C . LEU A 1 348 ? 20.537 25.718 18.052 1.00 87.62 348 LEU A C 1
ATOM 2616 O O . LEU A 1 348 ? 21.225 24.957 17.369 1.00 87.62 348 LEU A O 1
ATOM 2620 N N . ILE A 1 349 ? 21.067 26.519 18.983 1.00 88.19 349 ILE A N 1
ATOM 2621 C CA . ILE A 1 349 ? 22.506 26.561 19.292 1.00 88.19 349 ILE A CA 1
ATOM 2622 C C . ILE A 1 349 ? 22.993 25.184 19.763 1.00 88.19 349 ILE A C 1
ATOM 2624 O O . ILE A 1 349 ? 23.976 24.656 19.241 1.00 88.19 349 ILE A O 1
ATOM 2628 N N . TYR A 1 350 ? 22.275 24.556 20.696 1.00 90.00 350 TYR A N 1
ATOM 2629 C CA . TYR A 1 350 ? 22.580 23.209 21.175 1.00 90.00 350 TYR A CA 1
ATOM 2630 C C . TYR A 1 350 ? 22.586 22.177 20.034 1.00 90.00 350 TYR A C 1
ATOM 2632 O O . TYR A 1 350 ? 23.517 21.376 19.920 1.00 90.00 350 TYR A O 1
ATOM 2640 N N . MET A 1 351 ? 21.604 22.230 19.133 1.00 85.69 351 MET A N 1
ATOM 2641 C CA . MET A 1 351 ? 21.505 21.319 17.990 1.00 85.69 351 MET A CA 1
ATOM 2642 C C . MET A 1 351 ? 22.646 21.497 16.978 1.00 85.69 351 MET A C 1
ATOM 2644 O O . MET A 1 351 ? 23.064 20.508 16.372 1.00 85.69 351 MET A O 1
ATOM 2648 N N . LEU A 1 352 ? 23.212 22.701 16.821 1.00 82.94 352 LEU A N 1
ATOM 2649 C CA . LEU A 1 352 ? 24.403 22.922 15.986 1.00 82.94 352 LEU A CA 1
ATOM 2650 C C . LEU A 1 352 ? 25.627 22.161 16.522 1.00 82.94 352 LEU A C 1
ATOM 2652 O O . LEU A 1 352 ? 26.333 21.491 15.757 1.00 82.94 352 LEU A O 1
ATOM 2656 N N . PHE A 1 353 ? 25.850 22.202 17.839 1.00 85.12 353 PHE A N 1
ATOM 2657 C CA . PHE A 1 353 ? 26.920 21.433 18.480 1.00 85.12 353 PHE A CA 1
ATOM 2658 C C . PHE A 1 353 ? 26.686 19.924 18.341 1.00 85.12 353 PHE A C 1
ATOM 2660 O O . PHE A 1 353 ? 27.595 19.185 17.950 1.00 85.12 353 PHE A O 1
ATOM 2667 N N . GLN A 1 354 ? 25.452 19.464 18.563 1.00 85.75 354 GLN A N 1
ATOM 2668 C CA . GLN A 1 354 ? 25.104 18.046 18.437 1.00 85.75 354 GLN A CA 1
ATOM 2669 C C . GLN A 1 354 ? 25.233 17.525 17.004 1.00 85.75 354 GLN A C 1
ATOM 2671 O O . GLN A 1 354 ? 25.687 16.401 16.791 1.00 85.75 354 GLN A O 1
ATOM 2676 N N . ASN A 1 355 ? 24.909 18.339 15.999 1.00 80.19 355 ASN A N 1
ATOM 2677 C CA . ASN A 1 355 ? 25.094 17.959 14.601 1.00 80.19 355 ASN A CA 1
ATOM 2678 C C . ASN A 1 355 ? 26.581 17.762 14.256 1.00 80.19 355 ASN A C 1
ATOM 2680 O O . ASN A 1 355 ? 26.934 16.846 13.514 1.00 80.19 355 ASN A O 1
ATOM 2684 N N . THR A 1 356 ? 27.472 18.564 14.845 1.00 78.06 356 THR A N 1
ATOM 2685 C CA . THR A 1 356 ? 28.926 18.388 14.690 1.00 78.06 356 THR A CA 1
ATOM 2686 C C . THR A 1 356 ? 29.395 17.066 15.304 1.00 78.06 356 THR A C 1
ATOM 2688 O O . THR A 1 356 ? 30.155 16.324 14.675 1.00 78.06 356 THR A O 1
ATOM 2691 N N . ALA A 1 357 ? 28.890 16.723 16.493 1.00 78.25 357 ALA A N 1
ATOM 2692 C CA . ALA A 1 357 ? 29.155 15.433 17.130 1.00 78.25 357 ALA A CA 1
ATOM 2693 C C . ALA A 1 357 ? 28.622 14.255 16.290 1.00 78.25 357 ALA A C 1
ATOM 2695 O O . ALA A 1 357 ? 29.340 13.280 16.071 1.00 78.25 357 ALA A O 1
ATOM 2696 N N . TYR A 1 358 ? 27.413 14.377 15.735 1.00 80.44 358 TYR A N 1
ATOM 2697 C CA . TYR A 1 358 ? 26.823 13.384 14.834 1.00 80.44 358 TYR A CA 1
ATOM 2698 C C . TYR A 1 358 ? 27.681 13.149 13.583 1.00 80.44 358 TYR A C 1
ATOM 2700 O O . TYR A 1 358 ? 27.951 12.003 13.228 1.00 80.44 358 TYR A O 1
ATOM 2708 N N . ILE A 1 359 ? 28.169 14.216 12.938 1.00 77.12 359 ILE A N 1
ATOM 2709 C CA . ILE A 1 359 ? 29.055 14.108 11.767 1.00 77.12 359 ILE A CA 1
ATOM 2710 C C . ILE A 1 359 ? 30.344 13.358 12.126 1.00 77.12 359 ILE A C 1
ATOM 2712 O O . ILE A 1 359 ? 30.834 12.561 11.325 1.00 77.12 359 ILE A O 1
ATOM 2716 N N . LYS A 1 360 ? 30.890 13.580 13.328 1.00 79.75 360 LYS A N 1
ATOM 2717 C CA . LYS A 1 360 ? 32.081 12.865 13.805 1.00 79.75 360 LYS A CA 1
ATOM 2718 C C . LYS A 1 360 ? 31.814 11.361 13.923 1.00 79.75 360 LYS A C 1
ATOM 2720 O O . LYS A 1 360 ? 32.598 10.578 13.398 1.00 79.75 360 LYS A O 1
ATOM 2725 N N . VAL A 1 361 ? 30.679 10.973 14.510 1.00 79.25 361 VAL A N 1
ATOM 2726 C CA . VAL A 1 361 ? 30.245 9.566 14.622 1.00 79.25 361 VAL A CA 1
ATOM 2727 C C . VAL A 1 361 ? 29.966 8.946 13.248 1.00 79.25 361 VAL A C 1
ATOM 2729 O O . VAL A 1 361 ? 30.344 7.802 12.997 1.00 79.25 361 VAL A O 1
ATOM 2732 N N . ALA A 1 362 ? 29.354 9.693 12.326 1.00 74.25 362 ALA A N 1
ATOM 2733 C CA . ALA A 1 362 ? 29.086 9.223 10.968 1.00 74.25 362 ALA A CA 1
ATOM 2734 C C . ALA A 1 362 ? 30.382 8.921 10.198 1.00 74.25 362 ALA A C 1
ATOM 2736 O O . ALA A 1 362 ? 30.459 7.907 9.511 1.00 74.25 362 ALA A O 1
ATOM 2737 N N . LYS A 1 363 ? 31.424 9.747 10.370 1.00 76.06 363 LYS A N 1
ATOM 2738 C CA . LYS A 1 363 ? 32.748 9.528 9.761 1.00 76.06 363 LYS A CA 1
ATOM 2739 C C . LYS A 1 363 ? 33.482 8.306 10.319 1.00 76.06 363 LYS A C 1
ATOM 2741 O O . LYS A 1 363 ? 34.260 7.698 9.591 1.00 76.06 363 LYS A O 1
ATOM 2746 N N . THR A 1 364 ? 33.266 7.956 11.587 1.00 74.69 364 THR A N 1
ATOM 2747 C CA . THR A 1 364 ? 33.911 6.795 12.226 1.00 74.69 364 THR A CA 1
ATOM 2748 C C . THR A 1 364 ? 33.119 5.494 12.067 1.00 74.69 364 THR A C 1
ATOM 2750 O O . THR A 1 364 ? 33.649 4.428 12.367 1.00 74.69 364 THR A O 1
ATOM 2753 N N . SER A 1 365 ? 31.868 5.560 11.603 1.00 71.88 365 SER A N 1
ATOM 2754 C CA . SER A 1 365 ? 30.989 4.396 11.432 1.00 71.88 365 SER A CA 1
ATOM 2755 C C . SER A 1 365 ? 31.211 3.686 10.080 1.00 71.88 365 SER A C 1
ATOM 2757 O O . SER A 1 365 ? 31.553 4.347 9.093 1.00 71.88 365 SER A O 1
ATOM 2759 N N . PRO A 1 366 ? 31.000 2.355 9.989 1.00 51.38 366 PRO A N 1
ATOM 2760 C CA . PRO A 1 366 ? 31.105 1.607 8.732 1.00 51.38 366 PRO A CA 1
ATOM 2761 C C . PRO A 1 366 ? 30.199 2.201 7.638 1.00 51.38 366 PRO A C 1
ATOM 2763 O O . PRO A 1 366 ? 29.034 2.502 7.892 1.00 51.38 366 PRO A O 1
ATOM 2766 N N . GLY A 1 367 ? 30.728 2.414 6.427 1.00 56.53 367 GLY A N 1
ATOM 2767 C CA . GLY A 1 367 ? 29.967 2.981 5.301 1.00 56.53 367 GLY A CA 1
ATOM 2768 C C . GLY A 1 367 ? 29.649 4.483 5.395 1.00 56.53 367 GLY A C 1
ATOM 2769 O O . GLY A 1 367 ? 28.843 4.983 4.613 1.00 56.53 367 GLY A O 1
ATOM 2770 N N . GLY A 1 368 ? 30.246 5.223 6.341 1.00 58.97 368 GLY A N 1
ATOM 2771 C CA . GLY A 1 368 ? 30.072 6.679 6.457 1.00 58.97 368 GLY A CA 1
ATOM 2772 C C . GLY A 1 368 ? 28.688 7.127 6.952 1.00 58.97 368 GLY A C 1
ATOM 2773 O O . GLY A 1 368 ? 28.343 8.305 6.834 1.00 58.97 368 GLY A O 1
ATOM 2774 N N . ARG A 1 369 ? 27.880 6.204 7.493 1.00 63.00 369 ARG A N 1
ATOM 2775 C CA . ARG A 1 369 ? 26.535 6.460 8.033 1.00 63.00 369 ARG A CA 1
ATOM 2776 C C . ARG A 1 369 ? 26.470 6.063 9.506 1.00 63.00 369 ARG A C 1
ATOM 2778 O O . ARG A 1 369 ? 26.736 4.917 9.852 1.00 63.00 369 ARG A O 1
ATOM 2785 N N . ALA A 1 370 ? 26.087 7.004 10.366 1.00 74.19 370 ALA A N 1
ATOM 2786 C CA . ALA A 1 370 ? 25.792 6.706 11.765 1.00 74.19 370 ALA A CA 1
ATOM 2787 C C . ALA A 1 370 ? 24.454 5.942 11.890 1.00 74.19 370 ALA A C 1
ATOM 2789 O O . ALA A 1 370 ? 23.565 6.137 11.053 1.00 74.19 370 ALA A O 1
ATOM 2790 N N . PRO A 1 371 ? 24.275 5.101 12.927 1.00 79.56 371 PRO A N 1
ATOM 2791 C CA . PRO A 1 371 ? 22.970 4.540 13.271 1.00 79.56 371 PRO A CA 1
ATOM 2792 C C . PRO A 1 371 ? 21.915 5.639 13.456 1.00 79.56 371 PRO A C 1
ATOM 2794 O O . PRO A 1 371 ? 22.204 6.696 14.020 1.00 79.56 371 PRO A O 1
ATOM 2797 N N . ALA A 1 372 ? 20.677 5.384 13.022 1.00 82.31 372 ALA A N 1
ATOM 2798 C CA . ALA A 1 372 ? 19.588 6.358 13.133 1.00 82.31 372 ALA A CA 1
ATOM 2799 C C . ALA A 1 372 ? 19.374 6.792 14.595 1.00 82.31 372 ALA A C 1
ATOM 2801 O O . ALA A 1 372 ? 19.159 7.968 14.869 1.00 82.31 372 ALA A O 1
ATOM 2802 N N . GLU A 1 373 ? 19.533 5.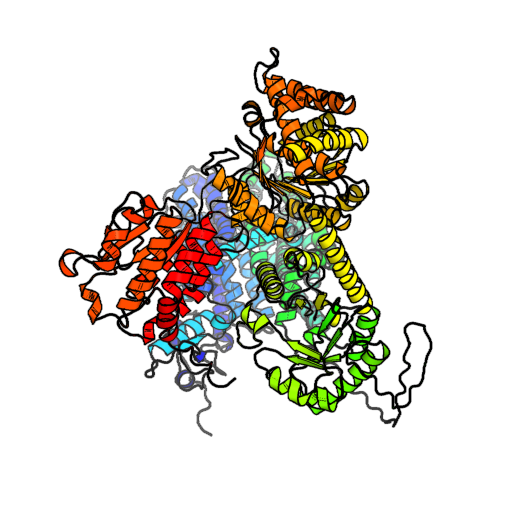872 15.549 1.00 86.88 373 GLU A N 1
ATOM 2803 C CA . GLU A 1 373 ? 19.375 6.085 16.993 1.00 86.88 373 GLU A CA 1
ATOM 2804 C C . GLU A 1 373 ? 20.303 7.178 17.543 1.00 86.88 373 GLU A C 1
ATOM 2806 O O . GLU A 1 373 ? 19.963 7.842 18.523 1.00 86.88 373 GLU A O 1
ATOM 2811 N N . THR A 1 374 ? 21.436 7.449 16.885 1.00 85.19 374 THR A N 1
ATOM 2812 C CA . THR A 1 374 ? 22.328 8.558 17.254 1.00 85.19 374 THR A CA 1
ATOM 2813 C C . THR A 1 374 ? 21.617 9.917 17.159 1.00 85.19 374 THR A C 1
ATOM 2815 O O . THR A 1 374 ? 21.939 10.826 17.924 1.00 85.19 374 THR A O 1
ATOM 2818 N N . ARG A 1 375 ? 20.593 10.056 16.300 1.00 86.50 375 ARG A N 1
ATOM 2819 C CA . ARG A 1 375 ? 19.754 11.266 16.199 1.00 86.50 375 ARG A CA 1
ATOM 2820 C C . ARG A 1 375 ? 18.903 11.533 17.437 1.00 86.50 375 ARG A C 1
ATOM 2822 O O . ARG A 1 375 ? 18.536 12.679 17.661 1.00 86.50 375 ARG A O 1
ATOM 2829 N N . LEU A 1 376 ? 18.608 10.511 18.244 1.00 89.88 376 LEU A N 1
ATOM 2830 C CA . LEU A 1 376 ? 17.783 10.633 19.450 1.00 89.88 376 LEU A CA 1
ATOM 2831 C C . LEU A 1 376 ? 18.588 11.040 20.691 1.00 89.88 376 LEU A C 1
ATOM 2833 O O . LEU A 1 376 ? 18.003 11.370 21.720 1.00 89.88 376 LEU A O 1
ATOM 2837 N N . GLY A 1 377 ? 19.922 11.059 20.610 1.00 89.25 377 GLY A N 1
ATOM 2838 C CA . GLY A 1 377 ? 20.795 11.461 21.716 1.00 89.25 377 GLY A CA 1
ATOM 2839 C C . GLY A 1 377 ? 20.395 12.795 22.371 1.00 89.25 377 GLY A C 1
ATOM 2840 O O . GLY A 1 377 ? 20.228 12.802 23.596 1.00 89.25 377 GLY A O 1
ATOM 2841 N N . PRO A 1 378 ? 20.191 13.877 21.588 1.00 91.06 378 PRO A N 1
ATOM 2842 C CA . PRO A 1 378 ? 19.715 15.175 22.078 1.00 91.06 378 PRO A CA 1
ATOM 2843 C C . PRO A 1 378 ? 18.289 15.128 22.650 1.00 91.06 378 PRO A C 1
ATOM 2845 O O . PRO A 1 378 ? 17.997 15.797 23.641 1.00 91.06 378 PRO A O 1
ATOM 2848 N N . ALA A 1 379 ? 17.411 14.289 22.083 1.00 93.06 379 ALA A N 1
ATOM 2849 C CA . ALA A 1 379 ? 16.012 14.169 22.501 1.00 93.06 379 ALA A CA 1
ATOM 2850 C C . ALA A 1 379 ? 15.842 13.747 23.967 1.00 93.06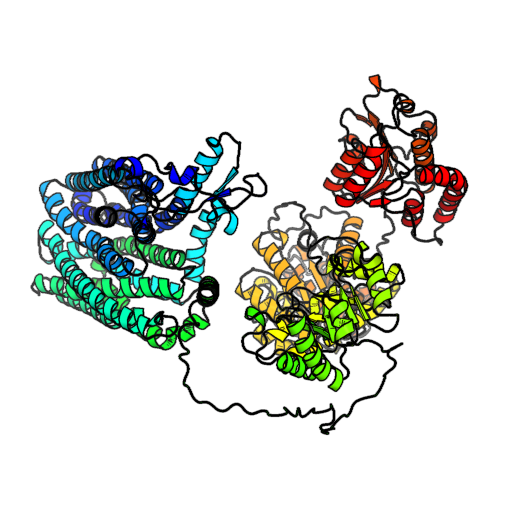 379 ALA A C 1
ATOM 2852 O O . ALA A 1 379 ? 14.819 14.070 24.557 1.00 93.06 379 ALA A O 1
ATOM 2853 N N . ARG A 1 380 ? 16.828 13.072 24.575 1.00 93.00 380 ARG A N 1
ATOM 2854 C CA . ARG A 1 380 ? 16.804 12.717 26.008 1.00 93.00 380 ARG A CA 1
ATOM 2855 C C . ARG A 1 380 ? 16.699 13.945 26.905 1.00 93.00 380 ARG A C 1
ATOM 2857 O O . ARG A 1 380 ? 15.892 13.957 27.826 1.00 93.00 380 ARG A O 1
ATOM 2864 N N . LEU A 1 381 ? 17.500 14.973 26.617 1.00 94.81 381 LEU A N 1
ATOM 2865 C CA . LEU A 1 381 ? 17.462 16.220 27.374 1.00 94.81 381 LEU A CA 1
ATOM 2866 C C . LEU A 1 381 ? 16.156 16.960 27.086 1.00 94.81 381 LEU A C 1
ATOM 2868 O O . LEU A 1 381 ? 15.466 17.365 28.014 1.00 94.81 381 LEU A O 1
ATOM 2872 N N . GLY A 1 382 ? 15.776 17.066 25.809 1.00 94.62 382 GLY A N 1
ATOM 2873 C CA . GLY A 1 382 ? 14.534 17.740 25.433 1.00 94.62 382 GLY A CA 1
ATOM 2874 C C . GLY A 1 382 ? 13.291 17.117 26.078 1.00 94.62 382 GLY A C 1
ATOM 2875 O O . GLY A 1 382 ? 12.432 17.848 26.565 1.00 94.62 382 GLY A O 1
ATOM 2876 N N . ALA A 1 383 ? 13.241 15.784 26.160 1.00 94.81 383 ALA A N 1
ATOM 2877 C CA . ALA A 1 383 ? 12.142 15.038 26.765 1.00 94.81 383 ALA A CA 1
ATOM 2878 C C . ALA A 1 383 ? 11.961 15.309 28.256 1.00 94.81 383 ALA A C 1
ATOM 2880 O O . ALA A 1 383 ? 10.835 15.266 28.723 1.00 94.81 383 ALA A O 1
ATOM 2881 N N . VAL A 1 384 ? 13.034 15.617 28.987 1.00 95.94 384 VAL A N 1
ATOM 2882 C CA . VAL A 1 384 ? 12.953 15.996 30.404 1.00 95.94 384 VAL A CA 1
ATOM 2883 C C . VAL A 1 384 ? 12.640 17.486 30.550 1.00 95.94 384 VAL A C 1
ATOM 2885 O O . VAL A 1 384 ? 11.776 17.859 31.337 1.00 95.94 384 VAL A O 1
ATOM 2888 N N . MET A 1 385 ? 13.293 18.346 29.762 1.00 96.88 385 MET A N 1
ATOM 2889 C CA . MET A 1 385 ? 13.124 19.800 29.870 1.00 96.88 385 MET A CA 1
ATOM 2890 C C . MET A 1 385 ? 11.704 20.269 29.521 1.00 96.88 385 MET A C 1
ATOM 2892 O O . MET A 1 385 ? 11.197 21.183 30.169 1.00 96.88 385 MET A O 1
ATOM 2896 N N . ALA A 1 386 ? 11.048 19.642 28.536 1.00 96.12 386 ALA A N 1
ATOM 2897 C CA . ALA A 1 386 ? 9.703 20.024 28.104 1.00 96.12 386 ALA A CA 1
ATOM 2898 C C . ALA A 1 386 ? 8.631 19.922 29.215 1.00 96.12 386 ALA A C 1
ATOM 2900 O O . ALA A 1 386 ? 8.015 20.944 29.523 1.00 96.12 386 ALA A O 1
ATOM 2901 N N . PRO A 1 387 ? 8.404 18.753 29.851 1.00 96.38 387 PRO A N 1
ATOM 2902 C CA . PRO A 1 387 ? 7.436 18.629 30.940 1.00 96.38 387 PRO A CA 1
ATOM 2903 C C . PRO A 1 387 ? 7.852 19.401 32.193 1.00 96.38 387 PRO A C 1
ATOM 2905 O O . PRO A 1 387 ? 6.979 19.936 32.864 1.00 96.38 387 PRO A O 1
ATOM 2908 N N . VAL A 1 388 ? 9.153 19.521 32.494 1.00 96.81 388 VAL A N 1
ATOM 2909 C CA . VAL A 1 388 ? 9.626 20.351 33.618 1.00 96.81 388 VAL A CA 1
ATOM 2910 C C . VAL A 1 388 ? 9.234 21.814 33.413 1.00 96.81 388 VAL A C 1
ATOM 2912 O O . VAL A 1 388 ? 8.731 22.443 34.338 1.00 96.81 388 VAL A O 1
ATOM 2915 N N . GLY A 1 389 ? 9.398 22.350 32.201 1.00 96.69 389 GLY A N 1
ATOM 2916 C CA . GLY A 1 389 ? 8.977 23.716 31.897 1.00 96.69 389 GLY A CA 1
ATOM 2917 C C . GLY A 1 389 ? 7.474 23.934 32.018 1.00 96.69 389 GLY A C 1
ATOM 2918 O O . GLY A 1 389 ? 7.038 24.888 32.660 1.00 96.69 389 GLY A O 1
ATOM 2919 N N . LEU A 1 390 ? 6.682 23.006 31.475 1.00 96.25 390 LEU A N 1
ATOM 2920 C CA . LEU A 1 390 ? 5.224 23.042 31.609 1.00 96.25 390 LEU A CA 1
ATOM 2921 C C . LEU A 1 390 ? 4.772 22.905 33.072 1.00 96.25 390 LEU A C 1
ATOM 2923 O O . LEU A 1 390 ? 3.826 23.568 33.476 1.00 96.25 390 LEU A O 1
ATOM 2927 N N . ALA A 1 391 ? 5.461 22.100 33.884 1.00 96.31 391 ALA A N 1
ATOM 2928 C CA . ALA A 1 391 ? 5.164 21.960 35.308 1.00 96.31 391 ALA A CA 1
ATOM 2929 C C . ALA A 1 391 ? 5.484 23.242 36.093 1.00 96.31 391 ALA A C 1
ATOM 2931 O O . ALA A 1 391 ? 4.674 23.669 36.911 1.00 96.31 391 ALA A O 1
ATOM 2932 N N . ILE A 1 392 ? 6.624 23.892 35.816 1.00 96.31 392 ILE A N 1
ATOM 2933 C CA . ILE A 1 392 ? 6.959 25.197 36.412 1.00 96.31 392 ILE A CA 1
ATOM 2934 C C . ILE A 1 392 ? 5.886 26.224 36.049 1.00 96.31 392 ILE A C 1
ATOM 2936 O O . ILE A 1 392 ? 5.407 26.940 36.927 1.00 96.31 392 ILE A O 1
ATOM 2940 N N . PHE A 1 393 ? 5.474 26.266 34.779 1.00 95.88 393 PHE A N 1
ATOM 2941 C CA . PHE A 1 393 ? 4.392 27.138 34.334 1.00 95.88 393 PHE A CA 1
ATOM 2942 C C . PHE A 1 393 ? 3.091 26.847 35.098 1.00 95.88 393 PHE A C 1
ATOM 2944 O O . PHE A 1 393 ? 2.521 27.760 35.681 1.00 95.88 393 PHE A O 1
ATOM 2951 N N . ALA A 1 394 ? 2.665 25.584 35.179 1.00 95.31 394 ALA A N 1
ATOM 2952 C CA . ALA A 1 394 ? 1.421 25.196 35.843 1.00 95.31 394 ALA A CA 1
ATOM 2953 C C . ALA A 1 394 ? 1.380 25.543 37.341 1.00 95.31 394 ALA A C 1
ATOM 2955 O O . ALA A 1 394 ? 0.330 25.909 37.866 1.00 95.31 394 ALA A O 1
ATOM 2956 N N . VAL A 1 395 ? 2.517 25.455 38.036 1.00 95.38 395 VAL A N 1
ATOM 2957 C CA . VAL A 1 395 ? 2.614 25.808 39.462 1.00 95.38 395 VAL A CA 1
ATOM 2958 C C . VAL A 1 395 ? 2.610 27.324 39.675 1.00 95.38 395 VAL A C 1
ATOM 2960 O O . VAL A 1 395 ? 2.087 27.794 40.677 1.00 95.38 395 VAL A O 1
ATOM 2963 N N . THR A 1 396 ? 3.169 28.099 38.742 1.00 94.62 396 THR A N 1
ATOM 2964 C CA . THR A 1 396 ? 3.429 29.541 38.927 1.00 94.62 396 THR A CA 1
ATOM 2965 C C . THR A 1 396 ? 2.484 30.462 38.148 1.00 94.62 396 THR A C 1
ATOM 2967 O O . THR A 1 396 ? 2.723 31.663 38.060 1.00 94.62 396 THR A O 1
ATOM 2970 N N . ASN A 1 397 ? 1.402 29.931 37.574 1.00 92.31 397 ASN A N 1
ATOM 2971 C CA . ASN A 1 397 ? 0.479 30.667 36.702 1.00 92.31 397 ASN A CA 1
ATOM 2972 C C . ASN A 1 397 ? -0.644 31.438 37.430 1.00 92.31 397 ASN A C 1
ATOM 2974 O O . ASN A 1 397 ? -1.638 31.795 36.797 1.00 92.31 397 ASN A O 1
ATOM 2978 N N . SER A 1 398 ? -0.494 31.714 38.727 1.00 90.25 398 SER A N 1
ATOM 2979 C CA . SER A 1 398 ? -1.434 32.521 39.514 1.00 90.25 398 SER A CA 1
ATOM 2980 C C . SER A 1 398 ? -0.810 33.845 39.982 1.00 90.25 398 SER A C 1
ATOM 2982 O O . SER A 1 398 ? 0.414 33.929 40.125 1.00 90.25 398 SER A O 1
ATOM 2984 N N . PRO A 1 399 ? -1.630 34.875 40.284 1.00 88.50 399 PRO A N 1
ATOM 2985 C CA . PRO A 1 399 ? -1.159 36.182 40.765 1.00 88.50 399 PRO A CA 1
ATOM 2986 C C . PRO A 1 399 ? -0.388 36.165 42.093 1.00 88.50 399 PRO A C 1
ATOM 2988 O O . PRO A 1 399 ? 0.176 37.184 42.481 1.00 88.50 399 PRO A O 1
ATOM 2991 N N . GLU A 1 400 ? -0.357 35.030 42.795 1.00 87.88 400 GLU A N 1
ATOM 2992 C CA . GLU A 1 400 ? 0.442 34.827 44.011 1.00 87.88 400 GLU A CA 1
ATOM 2993 C C . GLU A 1 400 ? 1.954 34.838 43.725 1.00 87.88 400 GLU A C 1
ATOM 2995 O O . GLU A 1 400 ? 2.765 35.105 44.612 1.00 87.88 400 GLU A O 1
ATOM 3000 N N . PHE A 1 401 ? 2.341 34.581 42.473 1.00 90.81 401 PHE A N 1
ATOM 3001 C CA . PHE A 1 401 ? 3.721 34.617 42.001 1.00 90.81 401 PHE A CA 1
ATOM 3002 C C . PHE A 1 401 ? 3.975 35.853 41.127 1.00 90.81 401 PHE A C 1
ATOM 3004 O O . PHE A 1 401 ? 3.057 36.488 40.625 1.00 90.81 401 PHE A O 1
ATOM 3011 N N . SER A 1 402 ? 5.242 36.206 40.889 1.00 91.00 402 SER A N 1
ATOM 3012 C CA . SER A 1 402 ? 5.565 37.216 39.869 1.00 91.00 402 SER A CA 1
ATOM 3013 C C . SER A 1 402 ? 5.294 36.657 38.473 1.00 91.00 402 SER A C 1
ATOM 3015 O O . SER A 1 402 ? 5.717 35.539 38.182 1.00 91.00 402 SER A O 1
ATOM 3017 N N . PHE A 1 403 ? 4.695 37.454 37.579 1.00 90.31 403 PHE A N 1
ATOM 3018 C CA . PHE A 1 403 ? 4.407 37.064 36.188 1.00 90.31 403 PHE A CA 1
ATOM 3019 C C . PHE A 1 403 ? 5.654 36.601 35.405 1.00 90.31 403 PHE A C 1
ATOM 3021 O O . PHE A 1 403 ? 5.534 35.913 34.394 1.00 90.31 403 PHE A O 1
ATOM 3028 N N . ILE A 1 404 ? 6.862 36.945 35.869 1.00 92.31 404 ILE A N 1
ATOM 3029 C CA . ILE A 1 404 ? 8.131 36.508 35.273 1.00 92.31 404 ILE A CA 1
ATOM 3030 C C . ILE A 1 404 ? 8.381 35.009 35.504 1.00 92.31 404 ILE A C 1
ATOM 3032 O O . ILE A 1 404 ? 8.969 34.361 34.642 1.00 92.31 404 ILE A O 1
ATOM 3036 N N . LEU A 1 405 ? 7.935 34.432 36.626 1.00 92.69 405 LEU A N 1
ATOM 3037 C CA . LEU A 1 405 ? 8.135 33.010 36.943 1.00 92.69 405 LEU A CA 1
ATOM 3038 C C . LEU A 1 405 ? 7.462 32.062 35.933 1.00 92.69 405 LEU A C 1
ATOM 3040 O O . LEU A 1 405 ? 8.170 31.202 35.398 1.00 92.69 405 LEU A O 1
ATOM 3044 N N . PRO A 1 406 ? 6.165 32.212 35.594 1.00 93.62 406 PRO A N 1
ATOM 3045 C CA . PRO A 1 406 ? 5.548 31.366 34.580 1.00 93.62 406 PRO A CA 1
ATOM 3046 C C . PRO A 1 406 ? 6.204 31.582 33.213 1.00 93.62 406 PRO A C 1
ATOM 3048 O O . PRO A 1 406 ? 6.496 30.604 32.528 1.00 93.62 406 PRO A O 1
ATOM 3051 N N . VAL A 1 407 ? 6.568 32.820 32.845 1.00 94.88 407 VAL A N 1
ATOM 3052 C CA . VAL A 1 407 ? 7.326 33.094 31.607 1.00 94.88 407 VAL A CA 1
ATOM 3053 C C . VAL A 1 407 ? 8.675 32.365 31.602 1.00 94.88 407 VAL A C 1
ATOM 3055 O O . VAL A 1 407 ? 9.028 31.743 30.599 1.00 94.88 407 VAL A O 1
ATOM 3058 N N . ALA A 1 408 ? 9.408 32.364 32.716 1.00 95.00 408 ALA A N 1
ATOM 3059 C CA . ALA A 1 408 ? 10.664 31.632 32.857 1.00 95.00 408 ALA A CA 1
ATOM 3060 C C . ALA A 1 408 ? 10.464 30.112 32.729 1.00 95.00 408 ALA A C 1
ATOM 3062 O O . ALA A 1 408 ? 11.299 29.447 32.119 1.00 95.00 408 ALA A O 1
ATOM 3063 N N . GLY A 1 409 ? 9.337 29.569 33.207 1.00 93.75 409 GLY A N 1
ATOM 3064 C CA . GLY A 1 409 ? 8.941 28.171 32.997 1.00 93.75 409 GLY A CA 1
ATOM 3065 C C . GLY A 1 409 ? 8.758 27.794 31.520 1.00 93.75 409 GLY A C 1
ATOM 3066 O O . GLY A 1 409 ? 9.050 26.668 31.118 1.00 93.75 409 GLY A O 1
ATOM 3067 N N . THR A 1 410 ? 8.379 28.744 30.661 1.00 95.12 410 THR A N 1
ATOM 3068 C CA . THR A 1 410 ? 8.233 28.483 29.216 1.00 95.12 410 THR A CA 1
ATOM 3069 C C . THR A 1 410 ? 9.569 28.350 28.467 1.00 95.12 410 THR A C 1
ATOM 3071 O O . THR A 1 410 ? 9.606 27.756 27.388 1.00 95.12 410 THR A O 1
ATOM 3074 N N . VAL A 1 411 ? 10.686 28.824 29.039 1.00 96.88 411 VAL A N 1
ATOM 3075 C CA . VAL A 1 411 ? 12.040 28.699 28.457 1.00 96.88 411 VAL A CA 1
ATOM 3076 C C . VAL A 1 411 ? 12.467 27.231 28.298 1.00 96.88 411 VAL A C 1
ATOM 3078 O O . VAL A 1 411 ? 12.761 26.810 27.174 1.00 96.88 411 VAL A O 1
ATOM 3081 N N . PRO A 1 412 ? 12.484 26.401 29.358 1.00 97.12 412 PRO A N 1
ATOM 3082 C CA . PRO A 1 412 ? 12.800 24.982 29.228 1.00 97.12 412 PRO A CA 1
ATOM 3083 C C . PRO A 1 412 ? 11.794 24.214 28.358 1.00 97.12 412 PRO A C 1
ATOM 3085 O O . PRO A 1 412 ? 12.195 23.275 27.667 1.00 97.12 412 PRO A O 1
ATOM 3088 N N . PHE A 1 413 ? 10.529 24.648 28.299 1.00 96.06 413 PHE A N 1
ATOM 3089 C CA . PHE A 1 413 ? 9.552 24.097 27.358 1.00 96.06 413 PHE A CA 1
ATOM 3090 C C . PHE A 1 413 ? 9.920 24.387 25.895 1.00 96.06 413 PHE A C 1
ATOM 3092 O O . PHE A 1 413 ? 10.004 23.455 25.094 1.00 96.06 413 PHE A O 1
ATOM 3099 N N . GLY A 1 414 ? 10.216 25.645 25.550 1.00 94.44 414 GLY A N 1
ATOM 3100 C CA . GLY A 1 414 ? 10.658 26.032 24.206 1.00 94.44 414 GLY A CA 1
ATOM 3101 C C . GLY A 1 414 ? 11.949 25.327 23.785 1.00 94.44 414 GLY A C 1
ATOM 3102 O O . GLY A 1 414 ? 12.068 24.871 22.644 1.00 94.44 414 GLY A O 1
ATOM 3103 N N . PHE A 1 415 ? 12.884 25.151 24.728 1.00 95.69 415 PHE A N 1
ATOM 3104 C CA . PHE A 1 415 ? 14.094 24.360 24.504 1.00 95.69 415 PHE A CA 1
ATOM 3105 C C . PHE A 1 415 ? 13.758 22.896 24.200 1.00 95.69 415 PHE A C 1
ATOM 3107 O O . PHE A 1 415 ? 14.179 22.345 23.179 1.00 95.69 415 PHE A O 1
ATOM 3114 N N . GLY A 1 416 ? 12.972 22.261 25.075 1.00 95.19 416 GLY A N 1
ATOM 3115 C CA . GLY A 1 416 ? 12.596 20.861 24.934 1.00 95.19 416 GLY A CA 1
ATOM 3116 C C . GLY A 1 416 ? 11.850 20.592 23.632 1.00 95.19 416 GLY A C 1
ATOM 3117 O O . GLY A 1 416 ? 12.197 19.655 22.915 1.00 95.19 416 GLY A O 1
ATOM 3118 N N . MET A 1 417 ? 10.909 21.465 23.274 1.00 92.88 417 MET A N 1
ATOM 3119 C CA . MET A 1 417 ? 10.127 21.379 22.045 1.00 92.88 417 MET A CA 1
ATOM 3120 C C . MET A 1 417 ? 11.007 21.279 20.801 1.00 92.88 417 MET A C 1
ATOM 3122 O O . MET A 1 417 ? 10.891 20.306 20.059 1.00 92.88 417 MET A O 1
ATOM 3126 N N . VAL A 1 418 ? 11.907 22.240 20.570 1.00 91.62 418 VAL A N 1
ATOM 3127 C CA . VAL A 1 418 ? 12.743 22.252 19.357 1.00 91.62 418 VAL A CA 1
ATOM 3128 C C . VAL A 1 418 ? 13.687 21.052 19.325 1.00 91.62 418 VAL A C 1
ATOM 3130 O O . VAL A 1 418 ? 13.832 20.412 18.280 1.00 91.62 418 VAL A O 1
ATOM 3133 N N . VAL A 1 419 ? 14.292 20.696 20.464 1.00 93.12 419 VAL A N 1
ATOM 3134 C CA . VAL A 1 419 ? 15.197 19.540 20.543 1.00 93.12 419 VAL A CA 1
ATOM 3135 C C . VAL A 1 419 ? 14.460 18.234 20.244 1.00 93.12 419 VAL A C 1
ATOM 3137 O O . VAL A 1 419 ? 14.967 17.428 19.459 1.00 93.12 419 VAL A O 1
ATOM 3140 N N . ILE A 1 420 ? 13.268 18.021 20.814 1.00 94.19 420 ILE A N 1
ATOM 3141 C CA . ILE A 1 420 ? 12.428 16.847 20.531 1.00 94.19 420 ILE A CA 1
ATOM 3142 C C . ILE A 1 420 ? 12.071 16.830 19.044 1.00 94.19 420 ILE A C 1
ATOM 3144 O O . ILE A 1 420 ? 12.375 15.858 18.355 1.00 94.19 420 ILE A O 1
ATOM 3148 N N . PHE A 1 421 ? 11.497 17.914 18.523 1.00 90.00 421 PHE A N 1
ATOM 3149 C CA . PHE A 1 421 ? 11.023 17.989 17.143 1.00 90.00 421 PHE A CA 1
ATOM 3150 C C . PHE A 1 421 ? 12.111 17.670 16.121 1.00 90.00 421 PHE A C 1
ATOM 3152 O O . PHE A 1 421 ? 11.934 16.790 15.279 1.00 90.00 421 PHE A O 1
ATOM 3159 N N . LEU A 1 422 ? 13.253 18.353 16.203 1.00 88.38 422 LEU A N 1
ATOM 3160 C CA . LEU A 1 422 ? 14.335 18.156 15.242 1.00 88.38 422 LEU A CA 1
ATOM 3161 C C . LEU A 1 422 ? 14.961 16.766 15.371 1.00 88.38 422 LEU A C 1
ATOM 3163 O O . LEU A 1 422 ? 15.306 16.154 14.361 1.00 88.38 422 LEU A O 1
ATOM 3167 N N . SER A 1 423 ? 15.086 16.236 16.588 1.00 91.25 423 SER A N 1
ATOM 3168 C CA . SER A 1 423 ? 15.637 14.893 16.799 1.00 91.25 423 SER A CA 1
ATOM 3169 C C . SER A 1 423 ? 14.718 13.805 16.238 1.00 91.25 423 SER A C 1
ATOM 3171 O O . SER A 1 423 ? 15.193 12.903 15.549 1.00 91.25 423 SER A O 1
ATOM 3173 N N . LEU A 1 424 ? 13.407 13.904 16.483 1.00 92.38 424 LEU A N 1
ATOM 3174 C CA . LEU A 1 424 ? 12.425 12.928 16.005 1.00 92.38 424 LEU A CA 1
ATOM 3175 C C . LEU A 1 424 ? 12.233 12.998 14.487 1.00 92.38 424 LEU A C 1
ATOM 3177 O O . LEU A 1 424 ? 12.208 11.954 13.836 1.00 92.38 424 LEU A O 1
ATOM 3181 N N . LEU A 1 425 ? 12.169 14.201 13.903 1.00 87.69 425 LEU A N 1
ATOM 3182 C CA . LEU A 1 425 ? 12.093 14.370 12.448 1.00 87.69 425 LEU A CA 1
ATOM 3183 C C . LEU A 1 425 ? 13.322 13.772 11.754 1.00 87.69 425 LEU A C 1
ATOM 3185 O O . LEU A 1 425 ? 13.176 12.997 10.809 1.00 87.69 425 LEU A O 1
ATOM 3189 N N . ASN A 1 426 ? 14.526 14.059 12.255 1.00 86.38 426 ASN A N 1
ATOM 3190 C CA . ASN A 1 426 ? 15.753 13.482 11.704 1.00 86.38 426 ASN A CA 1
ATOM 3191 C C . ASN A 1 426 ? 15.800 11.957 11.874 1.00 86.38 426 ASN A C 1
ATOM 3193 O O . ASN A 1 426 ? 16.226 11.253 10.960 1.00 86.38 426 ASN A O 1
ATOM 3197 N N . TYR A 1 427 ? 15.323 11.433 13.007 1.00 88.75 427 TYR A N 1
ATOM 3198 C CA . TYR A 1 427 ? 15.230 9.991 13.230 1.00 88.75 427 TYR A CA 1
ATOM 3199 C C . TYR A 1 427 ? 14.276 9.307 12.240 1.00 88.75 427 TYR A C 1
ATOM 3201 O O . TYR A 1 427 ? 14.618 8.258 11.693 1.00 88.75 427 TYR A O 1
ATOM 3209 N N . LEU A 1 428 ? 13.110 9.901 11.956 1.00 87.44 428 LEU A N 1
ATOM 3210 C CA . LEU A 1 428 ? 12.168 9.382 10.958 1.00 87.44 428 LEU A CA 1
ATOM 3211 C C . LEU A 1 428 ? 12.777 9.384 9.549 1.00 87.44 428 LEU A C 1
ATOM 3213 O O . LEU A 1 428 ? 12.649 8.395 8.827 1.00 87.44 428 LEU A O 1
ATOM 3217 N N . VAL A 1 429 ? 13.485 10.452 9.172 1.00 83.50 429 VAL A N 1
ATOM 3218 C CA . VAL A 1 429 ? 14.168 10.538 7.870 1.00 83.50 429 VAL A CA 1
ATOM 3219 C C . VAL A 1 429 ? 15.218 9.441 7.721 1.00 83.50 429 VAL A C 1
ATOM 3221 O O . VAL A 1 429 ? 15.206 8.708 6.730 1.00 83.50 429 VAL A O 1
ATOM 3224 N N . ASP A 1 430 ? 16.098 9.294 8.711 1.00 81.38 430 ASP A N 1
ATOM 3225 C CA . ASP A 1 430 ? 17.195 8.326 8.651 1.00 81.38 430 ASP A CA 1
ATOM 3226 C C . ASP A 1 430 ? 16.695 6.873 8.791 1.00 81.38 430 ASP A C 1
ATOM 3228 O O . ASP A 1 430 ? 17.301 5.958 8.231 1.00 81.38 430 ASP A O 1
ATOM 3232 N N . THR A 1 431 ? 15.564 6.645 9.469 1.00 85.44 431 THR A N 1
ATOM 3233 C CA . THR A 1 431 ? 14.949 5.312 9.609 1.00 85.44 431 THR A CA 1
ATOM 3234 C C . THR A 1 431 ? 14.239 4.860 8.333 1.00 85.44 431 THR A C 1
ATOM 3236 O O . THR A 1 431 ? 14.400 3.710 7.926 1.00 85.44 431 THR A O 1
ATOM 3239 N N . TYR A 1 432 ? 13.470 5.747 7.691 1.00 82.44 432 TYR A N 1
ATOM 3240 C CA . TYR A 1 432 ? 12.604 5.389 6.562 1.00 82.44 432 TYR A CA 1
ATOM 3241 C C . TYR A 1 432 ? 13.180 5.730 5.190 1.00 82.44 432 TYR A C 1
ATOM 3243 O O . TYR A 1 432 ? 12.624 5.264 4.206 1.00 82.44 432 TYR A O 1
ATOM 3251 N N . THR A 1 433 ? 14.273 6.496 5.104 1.00 78.56 433 THR A N 1
ATOM 3252 C CA . THR A 1 433 ? 15.045 6.832 3.887 1.00 78.56 433 THR A CA 1
ATOM 3253 C C . THR A 1 433 ? 14.203 7.052 2.617 1.00 78.56 433 THR A C 1
ATOM 3255 O O . THR A 1 433 ? 13.799 8.177 2.341 1.00 78.56 433 THR A O 1
ATOM 3258 N N . VAL A 1 434 ? 13.905 5.995 1.853 1.00 71.62 434 VAL A N 1
ATOM 3259 C CA . VAL A 1 434 ? 13.073 6.008 0.631 1.00 71.62 434 VAL A CA 1
ATOM 3260 C C . VAL A 1 434 ? 11.627 6.458 0.895 1.00 71.62 434 VAL A C 1
ATOM 3262 O O . VAL A 1 434 ? 10.997 7.075 0.038 1.00 71.62 434 VAL A O 1
ATOM 3265 N N . TYR A 1 435 ? 11.108 6.198 2.094 1.00 78.62 435 TYR A N 1
ATOM 3266 C CA . TYR A 1 435 ? 9.768 6.572 2.553 1.00 78.62 435 TYR A CA 1
ATOM 3267 C C . TYR A 1 435 ? 9.761 7.773 3.514 1.00 78.62 435 TYR A C 1
ATOM 3269 O O . TYR A 1 435 ? 8.716 8.095 4.081 1.00 78.62 435 TYR A O 1
ATOM 3277 N N . ALA A 1 436 ? 10.894 8.469 3.683 1.00 74.38 436 ALA A N 1
ATOM 3278 C CA . ALA A 1 436 ? 11.035 9.585 4.623 1.00 74.38 436 ALA A CA 1
ATOM 3279 C C . ALA A 1 436 ? 9.971 10.681 4.430 1.00 74.38 436 ALA A C 1
ATOM 3281 O O . ALA A 1 436 ? 9.387 11.148 5.406 1.00 74.38 436 ALA A O 1
ATOM 3282 N N . GLY A 1 437 ? 9.660 11.044 3.179 1.00 74.44 437 GLY A N 1
ATOM 3283 C CA . GLY A 1 437 ? 8.639 12.054 2.876 1.00 74.44 437 GLY A CA 1
ATOM 3284 C C . GLY A 1 437 ? 7.246 11.672 3.388 1.00 74.44 437 GLY A C 1
ATOM 3285 O O . GLY A 1 437 ? 6.551 12.501 3.969 1.00 74.44 437 GLY A O 1
ATOM 3286 N N . SER A 1 438 ? 6.859 10.400 3.259 1.00 82.06 438 SER A N 1
ATOM 3287 C CA . SER A 1 438 ? 5.564 9.914 3.748 1.00 82.06 438 SER A CA 1
ATOM 3288 C C . SER A 1 438 ? 5.513 9.810 5.275 1.00 82.06 438 SER A C 1
ATOM 3290 O O . SER A 1 438 ? 4.477 10.109 5.862 1.00 82.06 438 SER A O 1
ATOM 3292 N N . ALA A 1 439 ? 6.624 9.450 5.927 1.00 84.06 439 ALA A N 1
ATOM 3293 C CA . ALA A 1 439 ? 6.717 9.445 7.388 1.00 84.06 439 ALA A CA 1
ATOM 3294 C C . ALA A 1 439 ? 6.620 10.868 7.978 1.00 84.06 439 ALA A C 1
ATOM 3296 O O . ALA A 1 439 ? 5.908 11.085 8.957 1.00 84.06 439 ALA A O 1
ATOM 3297 N N . ILE A 1 440 ? 7.271 11.859 7.352 1.00 84.12 440 ILE A N 1
ATOM 3298 C CA . ILE A 1 440 ? 7.160 13.275 7.748 1.00 84.12 440 ILE A CA 1
ATOM 3299 C C . ILE A 1 440 ? 5.736 13.801 7.532 1.00 84.12 440 ILE A C 1
ATOM 3301 O O . ILE A 1 440 ? 5.222 14.549 8.368 1.00 84.12 440 ILE A O 1
ATOM 3305 N N . ALA A 1 441 ? 5.091 13.419 6.426 1.00 83.00 441 ALA A N 1
ATOM 3306 C CA . ALA A 1 441 ? 3.714 13.807 6.143 1.00 83.00 441 ALA A CA 1
ATOM 3307 C C . ALA A 1 441 ? 2.742 13.260 7.202 1.00 83.00 441 ALA A C 1
ATOM 3309 O O . ALA A 1 441 ? 1.893 14.005 7.683 1.00 83.00 441 ALA A O 1
ATOM 3310 N N . ALA A 1 442 ? 2.920 12.008 7.636 1.00 86.75 442 ALA A N 1
ATOM 3311 C CA . ALA A 1 442 ? 2.129 11.397 8.705 1.00 86.75 442 ALA A CA 1
ATOM 3312 C C . ALA A 1 442 ? 2.281 12.149 10.036 1.00 86.75 442 ALA A C 1
ATOM 3314 O O . ALA A 1 442 ? 1.292 12.547 10.654 1.00 86.75 442 ALA A O 1
ATOM 3315 N N . ALA A 1 443 ? 3.530 12.414 10.429 1.00 88.50 443 ALA A N 1
ATOM 3316 C CA . ALA A 1 443 ? 3.846 13.187 11.625 1.00 88.50 443 ALA A CA 1
ATOM 3317 C C . ALA A 1 443 ? 3.258 14.602 11.576 1.00 88.50 443 ALA A C 1
ATOM 3319 O O . ALA A 1 443 ? 2.747 15.102 12.577 1.00 88.50 443 ALA A O 1
ATOM 3320 N N . THR A 1 444 ? 3.307 15.241 10.405 1.00 86.56 444 THR A N 1
ATOM 3321 C CA . THR A 1 444 ? 2.753 16.580 10.189 1.00 86.56 444 THR A CA 1
ATOM 3322 C C . THR A 1 444 ? 1.232 16.589 10.270 1.00 86.56 444 THR A C 1
ATOM 3324 O O . THR A 1 444 ? 0.679 17.457 10.934 1.00 86.56 444 THR A O 1
ATOM 3327 N N . ALA A 1 445 ? 0.554 15.602 9.683 1.00 87.88 445 ALA A N 1
ATOM 3328 C CA . ALA A 1 445 ? -0.898 15.513 9.751 1.00 87.88 445 ALA A CA 1
ATOM 3329 C C . ALA A 1 445 ? -1.391 15.391 11.201 1.00 87.88 445 ALA A C 1
ATOM 3331 O O . ALA A 1 445 ? -2.223 16.185 11.637 1.00 87.88 445 ALA A O 1
ATOM 3332 N N . ILE A 1 446 ? -0.829 14.459 11.979 1.00 90.62 446 ILE A N 1
ATOM 3333 C CA . ILE A 1 446 ? -1.288 14.211 13.354 1.00 90.62 446 ILE A CA 1
ATOM 3334 C C . ILE A 1 446 ? -0.972 15.373 14.290 1.00 90.62 446 ILE A C 1
ATOM 3336 O O . ILE A 1 446 ? -1.837 15.776 15.069 1.00 90.62 446 ILE A O 1
ATOM 3340 N N . ARG A 1 447 ? 0.213 15.986 14.179 1.00 91.19 447 ARG A N 1
ATOM 3341 C CA . ARG A 1 447 ? 0.516 17.164 15.004 1.00 91.19 447 ARG A CA 1
ATOM 3342 C C . ARG A 1 447 ? -0.374 18.354 14.673 1.00 91.19 447 ARG A C 1
ATOM 3344 O O . ARG A 1 447 ? -0.790 19.055 15.585 1.00 91.19 447 ARG A O 1
ATOM 3351 N N . SER A 1 448 ? -0.702 18.566 13.401 1.00 91.19 448 SER A N 1
ATOM 3352 C CA . SER A 1 448 ? -1.578 19.658 12.980 1.00 91.19 448 SER A CA 1
ATOM 3353 C C . SER A 1 448 ? -3.012 19.472 13.465 1.00 91.19 448 SER A C 1
ATOM 3355 O O . SER A 1 448 ? -3.638 20.450 13.859 1.00 91.19 448 SER A O 1
ATOM 3357 N N . VAL A 1 449 ? -3.510 18.232 13.529 1.00 92.75 449 VAL A N 1
ATOM 3358 C CA . VAL A 1 449 ? -4.807 17.934 14.160 1.00 92.75 449 VAL A CA 1
ATOM 3359 C C . VAL A 1 449 ? -4.792 18.323 15.640 1.00 92.75 449 VAL A C 1
ATOM 3361 O O . VAL A 1 449 ? -5.689 19.027 16.091 1.00 92.75 449 VAL A O 1
ATOM 3364 N N . PHE A 1 450 ? -3.754 17.948 16.392 1.00 93.50 450 PHE A N 1
ATOM 3365 C CA . PHE A 1 450 ? -3.647 18.324 17.808 1.00 93.50 450 PHE A CA 1
ATOM 3366 C C . PHE A 1 450 ? -3.521 19.842 17.988 1.00 93.50 450 PHE A C 1
ATOM 3368 O O . PHE A 1 450 ? -4.206 20.412 18.832 1.00 93.50 450 PHE A O 1
ATOM 3375 N N . GLY A 1 451 ? -2.717 20.508 17.153 1.00 91.38 451 GLY A N 1
ATOM 3376 C CA . GLY A 1 451 ? -2.593 21.968 17.152 1.00 91.38 451 GLY A CA 1
ATOM 3377 C C . GLY A 1 451 ? -3.900 22.697 16.818 1.00 91.38 451 GLY A C 1
ATOM 3378 O O . GLY A 1 451 ? -4.133 23.787 17.329 1.00 91.38 451 GLY A O 1
ATOM 3379 N N . ALA A 1 452 ? -4.772 22.090 16.008 1.00 92.06 452 ALA A N 1
ATOM 3380 C CA . ALA A 1 452 ? -6.094 22.628 15.703 1.00 92.06 452 ALA A CA 1
ATOM 3381 C C . ALA A 1 452 ? -7.104 22.397 16.840 1.00 92.06 452 ALA A C 1
ATOM 3383 O O . ALA A 1 452 ? -7.901 23.283 17.143 1.00 92.06 452 ALA A O 1
ATOM 3384 N N . VAL A 1 453 ? -7.083 21.218 17.467 1.00 92.50 453 VAL A N 1
ATOM 3385 C CA . VAL A 1 453 ? -8.095 20.808 18.454 1.00 92.50 453 VAL A CA 1
ATOM 3386 C C . VAL A 1 453 ? -7.816 21.376 19.846 1.00 92.50 453 VAL A C 1
ATOM 3388 O O . VAL A 1 453 ? -8.751 21.804 20.515 1.00 92.50 453 VAL A O 1
ATOM 3391 N N . PHE A 1 454 ? -6.553 21.412 20.283 1.00 92.62 454 PHE A N 1
ATOM 3392 C CA . PHE A 1 454 ? -6.185 21.795 21.654 1.00 92.62 454 PHE A CA 1
ATOM 3393 C C . PHE A 1 454 ? -6.713 23.176 22.075 1.00 92.62 454 PHE A C 1
ATOM 3395 O O . PHE A 1 454 ? -7.335 23.254 23.132 1.00 92.62 454 PHE A O 1
ATOM 3402 N N . PRO A 1 455 ? -6.578 24.239 21.255 1.00 89.62 455 PRO A N 1
ATOM 3403 C CA . PRO A 1 455 ? -7.104 25.561 21.597 1.00 89.62 455 PRO A CA 1
ATOM 3404 C C . PRO A 1 455 ? -8.621 25.610 21.826 1.00 89.62 455 PRO A C 1
ATOM 3406 O O . PRO A 1 455 ? -9.087 26.444 22.598 1.00 89.62 455 PRO A O 1
ATOM 3409 N N . LEU A 1 456 ? -9.399 24.739 21.166 1.00 88.81 456 LEU A N 1
ATOM 3410 C CA . LEU A 1 456 ? -10.867 24.804 21.171 1.00 88.81 456 LEU A CA 1
ATOM 3411 C C . LEU A 1 456 ? -11.478 24.414 22.519 1.00 88.81 456 LEU A C 1
ATOM 3413 O O . LEU A 1 456 ? -12.561 24.884 22.851 1.00 88.81 456 LEU A O 1
ATOM 3417 N N . PHE A 1 457 ? -10.799 23.567 23.297 1.00 89.56 457 PHE A N 1
ATOM 3418 C CA . PHE A 1 457 ? -11.279 23.144 24.615 1.00 89.56 457 PHE A CA 1
ATOM 3419 C C . PHE A 1 457 ? -10.523 23.794 25.780 1.00 89.56 457 PHE A C 1
ATOM 3421 O O . PHE A 1 457 ? -10.940 23.620 26.925 1.00 89.56 457 PHE A O 1
ATOM 3428 N N . THR A 1 458 ? -9.445 24.552 25.524 1.00 91.38 458 THR A N 1
ATOM 3429 C CA . THR A 1 458 ? -8.611 25.165 26.574 1.00 91.38 458 THR A CA 1
ATOM 3430 C C . THR A 1 458 ? -9.432 25.999 27.546 1.00 91.38 458 THR A C 1
ATOM 3432 O O . THR A 1 458 ? -9.292 25.843 28.753 1.00 91.38 458 THR A O 1
ATOM 3435 N N . ARG A 1 459 ? -10.330 26.852 27.042 1.00 87.44 459 ARG A N 1
ATOM 3436 C CA . ARG A 1 459 ? -11.151 27.718 27.893 1.00 87.44 459 ARG A CA 1
ATOM 3437 C C . ARG A 1 459 ? -12.034 26.909 28.848 1.00 87.44 459 ARG A C 1
ATOM 3439 O O . ARG A 1 459 ? -11.944 27.090 30.056 1.00 87.44 459 ARG A O 1
ATOM 3446 N N . ILE A 1 460 ? -12.801 25.958 28.313 1.00 89.44 460 ILE A N 1
ATOM 3447 C CA . ILE A 1 460 ? -13.687 25.079 29.098 1.00 89.44 460 ILE A CA 1
ATOM 3448 C C . ILE A 1 460 ? -12.881 24.275 30.130 1.00 89.44 460 ILE A C 1
ATOM 3450 O O . ILE A 1 460 ? -13.327 24.070 31.258 1.00 89.44 460 ILE A O 1
ATOM 3454 N N . MET A 1 461 ? -11.686 23.815 29.752 1.00 93.06 461 MET A N 1
ATOM 3455 C CA . MET A 1 461 ? -10.785 23.088 30.644 1.00 93.06 461 MET A CA 1
ATOM 3456 C C . MET A 1 461 ? -10.334 23.959 31.824 1.00 93.06 461 MET A C 1
ATOM 3458 O O . MET A 1 461 ? -10.382 23.502 32.963 1.00 93.06 461 MET A O 1
ATOM 3462 N N . PHE A 1 462 ? -9.947 25.211 31.570 1.00 91.75 462 PHE A N 1
ATOM 3463 C CA . PHE A 1 462 ? -9.518 26.155 32.605 1.00 91.75 462 PHE A CA 1
ATOM 3464 C C . PHE A 1 462 ? -10.674 26.602 33.505 1.00 91.75 462 PHE A C 1
ATOM 3466 O O . PHE A 1 462 ? -10.491 26.698 34.716 1.00 91.75 462 PHE A O 1
ATOM 3473 N N . GLU A 1 463 ? -11.869 26.804 32.946 1.00 89.31 463 GLU A N 1
ATOM 3474 C CA . GLU A 1 463 ? -13.074 27.148 33.712 1.00 89.31 463 GLU A CA 1
ATOM 3475 C C . GLU A 1 463 ? -13.487 26.019 34.675 1.00 89.31 463 GLU A C 1
ATOM 3477 O O . GLU A 1 463 ? -13.906 26.293 35.796 1.00 89.31 463 GLU A O 1
ATOM 3482 N N . LYS A 1 464 ? -13.346 24.747 34.270 1.00 92.12 464 LYS A N 1
ATOM 3483 C CA . LYS A 1 464 ? -13.761 23.591 35.089 1.00 92.12 464 LYS A CA 1
ATOM 3484 C C . LYS A 1 464 ? -12.701 23.084 36.063 1.00 92.12 464 LYS A C 1
ATOM 3486 O O . LYS A 1 464 ? -13.055 22.635 37.148 1.00 92.12 464 LYS A O 1
ATOM 3491 N N . LEU A 1 465 ? -11.429 23.074 35.664 1.00 91.50 465 LEU A N 1
ATOM 3492 C CA . LEU A 1 465 ? -10.333 22.518 36.472 1.00 91.50 465 LEU A CA 1
ATOM 3493 C C . LEU A 1 465 ? -9.601 23.588 37.292 1.00 91.50 465 LEU A C 1
ATOM 3495 O O . LEU A 1 465 ? -8.883 23.255 38.231 1.00 91.50 465 LEU A O 1
ATOM 3499 N N . GLY A 1 466 ? -9.768 24.864 36.946 1.00 90.31 466 GLY A N 1
ATOM 3500 C CA . GLY A 1 466 ? -8.962 25.955 37.477 1.00 90.31 466 GLY A CA 1
ATOM 3501 C C . GLY A 1 466 ? -7.621 26.103 36.753 1.00 90.31 466 GLY A C 1
ATOM 3502 O O . GLY A 1 466 ? -7.170 25.224 36.014 1.00 90.31 466 GLY A O 1
ATOM 3503 N N . VAL A 1 467 ? -6.972 27.246 36.977 1.00 90.12 467 VAL A N 1
ATOM 3504 C CA . VAL A 1 467 ? -5.796 27.696 36.210 1.00 90.12 467 VAL A CA 1
ATOM 3505 C C . VAL A 1 467 ? -4.582 26.776 36.415 1.00 90.12 467 VAL A C 1
ATOM 3507 O O . VAL A 1 467 ? -3.919 26.404 35.447 1.00 90.12 467 VAL A O 1
ATOM 3510 N N . HIS A 1 468 ? -4.329 26.320 37.646 1.00 92.50 468 HIS A N 1
ATOM 3511 C CA . HIS A 1 468 ? -3.223 25.401 37.949 1.00 92.50 468 HIS A CA 1
ATOM 3512 C C . HIS A 1 468 ? -3.424 24.011 37.332 1.00 92.50 468 HIS A C 1
ATOM 3514 O O . HIS A 1 468 ? -2.575 23.522 36.585 1.00 92.50 468 HIS A O 1
ATOM 3520 N N . ALA A 1 469 ? -4.559 23.364 37.618 1.00 92.19 469 ALA A N 1
ATOM 3521 C CA . ALA A 1 469 ? -4.815 22.007 37.142 1.00 92.19 469 ALA A CA 1
ATOM 3522 C C . ALA A 1 469 ? -5.024 21.960 35.620 1.00 92.19 469 ALA A C 1
ATOM 3524 O O . ALA A 1 469 ? -4.568 21.011 34.985 1.00 92.19 469 ALA A O 1
ATOM 3525 N N . GLY A 1 470 ? -5.627 22.996 35.023 1.00 91.69 470 GLY A N 1
ATOM 3526 C CA . GLY A 1 470 ? -5.737 23.142 33.571 1.00 91.69 470 GLY A CA 1
ATOM 3527 C C . GLY A 1 470 ? -4.369 23.154 32.882 1.00 91.69 470 GLY A C 1
ATOM 3528 O O . GLY A 1 470 ? -4.145 22.378 31.953 1.00 91.69 470 GLY A O 1
ATOM 3529 N N . ALA A 1 471 ? -3.422 23.948 33.388 1.00 92.25 471 ALA A N 1
ATOM 3530 C CA . ALA A 1 471 ? -2.052 24.000 32.870 1.00 92.25 471 ALA A CA 1
ATOM 3531 C C . ALA A 1 471 ? -1.224 22.733 33.171 1.00 92.25 471 ALA A C 1
ATOM 3533 O O . ALA A 1 471 ? -0.267 22.418 32.460 1.00 92.25 471 ALA A O 1
ATOM 3534 N N . ALA A 1 472 ? -1.586 21.960 34.200 1.00 93.88 472 ALA A N 1
ATOM 3535 C CA . ALA A 1 472 ? -0.915 20.702 34.527 1.00 93.88 472 ALA A CA 1
ATOM 3536 C C . ALA A 1 472 ? -1.232 19.567 33.530 1.00 93.88 472 ALA A C 1
ATOM 3538 O O . ALA A 1 472 ? -0.434 18.638 33.388 1.00 93.88 472 ALA A O 1
ATOM 3539 N N . VAL A 1 473 ? -2.354 19.637 32.799 1.00 94.25 473 VAL A N 1
ATOM 3540 C CA . VAL A 1 473 ? -2.745 18.629 31.793 1.00 94.25 473 VAL A CA 1
ATOM 3541 C C . VAL A 1 473 ? -1.687 18.451 30.691 1.00 94.25 473 VAL A C 1
ATOM 3543 O O . VAL A 1 473 ? -1.210 17.323 30.513 1.00 94.25 473 VAL A O 1
ATOM 3546 N N . PRO A 1 474 ? -1.255 19.498 29.954 1.00 93.00 474 PRO A N 1
ATOM 3547 C CA . PRO A 1 474 ? -0.203 19.343 28.950 1.00 93.00 474 PRO A CA 1
ATOM 3548 C C . PRO A 1 474 ? 1.137 18.907 29.564 1.00 93.00 474 PRO A C 1
ATOM 3550 O O . PRO A 1 474 ? 1.873 18.153 28.923 1.00 93.00 474 PRO A O 1
ATOM 3553 N N . ALA A 1 475 ? 1.441 19.303 30.807 1.00 94.88 475 ALA A N 1
ATOM 3554 C CA . ALA A 1 475 ? 2.636 18.847 31.519 1.00 94.88 475 ALA A CA 1
ATOM 3555 C C . ALA A 1 475 ? 2.608 17.327 31.765 1.00 94.88 475 ALA A C 1
ATOM 3557 O O . ALA A 1 475 ? 3.594 16.639 31.492 1.00 94.88 475 ALA A O 1
ATOM 3558 N N . ALA A 1 476 ? 1.467 16.788 32.204 1.00 95.50 476 ALA A N 1
ATOM 3559 C CA . ALA A 1 476 ? 1.274 15.356 32.423 1.00 95.50 476 ALA A CA 1
ATOM 3560 C C . ALA A 1 476 ? 1.356 14.555 31.112 1.00 95.50 476 ALA A C 1
ATOM 3562 O O . ALA A 1 476 ? 2.040 13.532 31.051 1.00 95.50 476 ALA A O 1
ATOM 3563 N N . LEU A 1 477 ? 0.730 15.042 30.034 1.00 94.81 477 LEU A N 1
ATOM 3564 C CA . LEU A 1 477 ? 0.808 14.402 28.714 1.00 94.81 477 LEU A CA 1
ATOM 3565 C C . LEU A 1 477 ? 2.244 14.377 28.168 1.00 94.81 477 LEU A C 1
ATOM 3567 O O . LEU A 1 477 ? 2.691 13.358 27.635 1.00 94.81 477 LEU A O 1
ATOM 3571 N N . ALA A 1 478 ? 2.991 15.474 28.329 1.00 94.62 478 ALA A N 1
ATOM 3572 C CA . ALA A 1 478 ? 4.403 15.530 27.963 1.00 94.62 478 ALA A CA 1
ATOM 3573 C C . ALA A 1 478 ? 5.256 14.586 28.831 1.00 94.62 478 ALA A C 1
ATOM 3575 O O . ALA A 1 478 ? 6.146 13.914 28.306 1.00 94.62 478 ALA A O 1
ATOM 3576 N N . ALA A 1 479 ? 4.956 14.474 30.130 1.00 95.44 479 ALA A N 1
ATOM 3577 C CA . ALA A 1 479 ? 5.657 13.585 31.056 1.00 95.44 479 ALA A CA 1
ATOM 3578 C C . ALA A 1 479 ? 5.478 12.098 30.697 1.00 95.44 479 ALA A C 1
ATOM 3580 O O . ALA A 1 479 ? 6.448 11.341 30.719 1.00 95.44 479 ALA A O 1
ATOM 3581 N N . ILE A 1 480 ? 4.276 11.688 30.272 1.00 95.31 480 ILE A N 1
ATOM 3582 C CA . ILE A 1 480 ? 4.004 10.321 29.783 1.00 95.31 480 ILE A CA 1
ATOM 3583 C C . ILE A 1 480 ? 4.896 9.965 28.583 1.00 95.31 480 ILE A C 1
ATOM 3585 O O . ILE A 1 480 ? 5.274 8.807 28.408 1.00 95.31 480 ILE A O 1
ATOM 3589 N N . CYS A 1 481 ? 5.280 10.954 27.775 1.00 94.38 481 CYS A N 1
ATOM 3590 C CA . CYS A 1 481 ? 6.121 10.748 26.598 1.00 94.38 481 CYS A CA 1
ATOM 3591 C C . CYS A 1 481 ? 7.630 10.704 26.905 1.00 94.38 481 CYS A C 1
ATOM 3593 O O . CYS A 1 481 ? 8.414 10.325 26.028 1.00 94.38 481 CYS A O 1
ATOM 3595 N N . VAL A 1 482 ? 8.056 11.057 28.127 1.00 95.06 482 VAL A N 1
ATOM 3596 C CA . VAL A 1 482 ? 9.474 11.087 28.541 1.00 95.06 482 VAL A CA 1
ATOM 3597 C C . VAL A 1 482 ? 10.207 9.779 28.232 1.00 95.06 482 VAL A C 1
ATOM 3599 O O . VAL A 1 482 ? 11.318 9.858 27.705 1.00 95.06 482 VAL A O 1
ATOM 3602 N N . PRO A 1 483 ? 9.646 8.578 28.484 1.00 94.62 483 PRO A N 1
ATOM 3603 C CA . PRO A 1 483 ? 10.364 7.329 28.247 1.00 94.62 483 PRO A CA 1
ATOM 3604 C C . PRO A 1 483 ? 10.664 7.052 26.769 1.00 94.62 483 PRO A C 1
ATOM 3606 O O . PRO A 1 483 ? 11.607 6.314 26.476 1.00 94.62 483 PRO A O 1
ATOM 3609 N N . PHE A 1 484 ? 9.908 7.621 25.820 1.00 92.25 484 PHE A N 1
ATOM 3610 C CA . PHE A 1 484 ? 9.970 7.199 24.417 1.00 92.25 484 PHE A CA 1
ATOM 3611 C C . PHE A 1 484 ? 11.361 7.361 23.787 1.00 92.25 484 PHE A C 1
ATOM 3613 O O . PHE A 1 484 ? 11.868 6.367 23.260 1.00 92.25 484 PHE A O 1
ATOM 3620 N N . PRO A 1 485 ? 12.058 8.516 23.864 1.00 91.62 485 PRO A N 1
ATOM 3621 C CA . PRO A 1 485 ? 13.403 8.626 23.298 1.00 91.62 485 PRO A CA 1
ATOM 3622 C C . PRO A 1 485 ? 14.410 7.656 23.925 1.00 91.62 485 PRO A C 1
ATOM 3624 O O . PRO A 1 485 ? 15.264 7.127 23.219 1.00 91.62 485 PRO A O 1
ATOM 3627 N N . PHE A 1 486 ? 14.300 7.370 25.226 1.00 92.31 486 PHE A N 1
ATOM 3628 C CA . PHE A 1 486 ? 15.184 6.420 25.910 1.00 92.31 486 PHE A CA 1
ATOM 3629 C C . PHE A 1 486 ? 14.935 4.983 25.442 1.00 92.31 486 PHE A C 1
ATOM 3631 O O . PHE A 1 486 ? 15.885 4.251 25.152 1.00 92.31 486 PHE A O 1
ATOM 3638 N N . LEU A 1 487 ? 13.663 4.599 25.306 1.00 90.50 487 LEU A N 1
ATOM 3639 C CA . LEU A 1 487 ? 13.265 3.290 24.795 1.00 90.50 487 LEU A CA 1
ATOM 3640 C C . LEU A 1 487 ? 13.711 3.096 23.343 1.00 90.50 487 LEU A C 1
ATOM 3642 O O . LEU A 1 487 ? 14.271 2.051 23.024 1.00 90.50 487 LEU A O 1
ATOM 3646 N N . PHE A 1 488 ? 13.557 4.101 22.478 1.00 89.69 488 PHE A N 1
ATOM 3647 C CA . PHE A 1 488 ? 14.015 4.010 21.089 1.00 89.69 488 PHE A CA 1
ATOM 3648 C C . PHE A 1 488 ? 15.542 4.022 20.949 1.00 89.69 488 PHE A C 1
ATOM 3650 O O . PHE A 1 488 ? 16.061 3.379 20.044 1.00 89.69 488 PHE A O 1
ATOM 3657 N N . ILE A 1 489 ? 16.297 4.665 21.844 1.00 89.06 489 ILE A N 1
ATOM 3658 C CA . ILE A 1 489 ? 17.767 4.545 21.838 1.00 89.06 489 ILE A CA 1
ATOM 3659 C C . ILE A 1 489 ? 18.200 3.115 22.188 1.00 89.06 489 ILE A C 1
ATOM 3661 O O . ILE A 1 489 ? 19.117 2.583 21.565 1.00 89.06 489 ILE A O 1
ATOM 3665 N N . ARG A 1 490 ? 17.547 2.484 23.173 1.00 88.00 490 ARG A N 1
ATOM 3666 C CA . ARG A 1 490 ? 17.921 1.143 23.650 1.00 88.00 490 ARG A CA 1
ATOM 3667 C C . ARG A 1 490 ? 17.403 0.017 22.752 1.00 88.00 490 ARG A C 1
ATOM 3669 O O . ARG A 1 490 ? 18.139 -0.920 22.464 1.00 88.00 490 ARG A O 1
ATOM 3676 N N . TYR A 1 491 ? 16.151 0.111 22.313 1.00 86.69 491 TYR A N 1
ATOM 3677 C CA . TYR A 1 491 ? 15.434 -0.950 21.597 1.00 86.69 491 TYR A CA 1
ATOM 3678 C C . TYR A 1 491 ? 15.123 -0.600 20.135 1.00 86.69 491 TYR A C 1
ATOM 3680 O O . TYR A 1 491 ? 14.592 -1.437 19.408 1.00 86.69 491 TYR A O 1
ATOM 3688 N N . GLY A 1 492 ? 15.476 0.601 19.659 1.00 80.88 492 GLY A N 1
ATOM 3689 C CA . GLY A 1 492 ? 15.115 1.086 18.320 1.00 80.88 492 GLY A CA 1
ATOM 3690 C C . GLY A 1 492 ? 15.574 0.178 17.188 1.00 80.88 492 GLY A C 1
ATOM 3691 O O . GLY A 1 492 ? 14.800 -0.072 16.269 1.00 80.88 492 GLY A O 1
ATOM 3692 N N . LYS A 1 493 ? 16.772 -0.412 17.290 1.00 82.19 493 LYS A N 1
ATOM 3693 C CA . LYS A 1 493 ? 17.260 -1.388 16.304 1.00 82.19 493 LYS A CA 1
ATOM 3694 C C . LYS A 1 493 ? 16.330 -2.605 16.197 1.00 82.19 493 LYS A C 1
ATOM 3696 O O . LYS A 1 493 ? 15.929 -2.959 15.095 1.00 82.19 493 LYS A O 1
ATOM 3701 N N . GLN A 1 494 ? 15.944 -3.193 17.330 1.00 82.44 494 GLN A N 1
ATOM 3702 C CA . GLN A 1 494 ? 15.066 -4.370 17.374 1.00 82.44 494 GLN A CA 1
ATOM 3703 C C . GLN A 1 494 ? 13.653 -4.042 16.874 1.00 82.44 494 GLN A C 1
ATOM 3705 O O . GLN A 1 494 ? 13.048 -4.833 16.156 1.00 82.44 494 GLN A O 1
ATOM 3710 N N . ILE A 1 495 ? 13.133 -2.862 17.229 1.00 82.19 495 ILE A N 1
ATOM 3711 C CA . ILE A 1 495 ? 11.818 -2.393 16.770 1.00 82.19 495 ILE A CA 1
ATOM 3712 C C . ILE A 1 495 ? 11.847 -2.159 15.250 1.00 82.19 495 ILE A C 1
ATOM 3714 O O . ILE A 1 495 ? 10.919 -2.551 14.548 1.00 82.19 495 ILE A O 1
ATOM 3718 N N . ARG A 1 496 ? 12.938 -1.591 14.719 1.00 82.44 496 ARG A N 1
ATOM 3719 C CA . ARG A 1 496 ? 13.127 -1.354 13.279 1.00 82.44 496 ARG A CA 1
ATOM 3720 C C . ARG A 1 496 ? 13.291 -2.629 12.459 1.00 82.44 496 ARG A C 1
ATOM 3722 O O . ARG A 1 496 ? 12.851 -2.662 11.319 1.00 82.44 496 ARG A O 1
ATOM 3729 N N . GLU A 1 497 ? 13.923 -3.660 13.009 1.00 75.69 497 GLU A N 1
ATOM 3730 C CA . GLU A 1 497 ? 14.079 -4.957 12.331 1.00 75.69 497 GLU A CA 1
ATOM 3731 C C . GLU A 1 497 ? 12.746 -5.711 12.207 1.00 75.69 497 GLU A C 1
ATOM 3733 O O . GLU A 1 497 ? 12.569 -6.502 11.286 1.00 75.69 497 GLU A O 1
ATOM 3738 N N . LYS A 1 498 ? 11.781 -5.420 13.089 1.00 76.50 498 LYS A N 1
ATOM 3739 C CA . LYS A 1 498 ? 10.400 -5.922 13.001 1.00 76.50 498 LYS A CA 1
ATOM 3740 C C . LYS A 1 498 ? 9.494 -5.041 12.129 1.00 76.50 498 LYS A C 1
ATOM 3742 O O . LYS A 1 498 ? 8.452 -5.501 11.671 1.00 76.50 498 LYS A O 1
ATOM 3747 N N . ALA A 1 499 ? 9.890 -3.791 11.893 1.00 77.12 499 ALA A N 1
ATOM 3748 C CA . ALA A 1 499 ? 9.177 -2.823 11.067 1.00 77.12 499 ALA A CA 1
ATOM 3749 C C . ALA A 1 499 ? 9.349 -3.132 9.569 1.00 77.12 499 ALA A C 1
ATOM 3751 O O . ALA A 1 499 ? 10.459 -3.102 9.020 1.00 77.12 499 ALA A O 1
ATOM 3752 N N . LYS A 1 500 ? 8.233 -3.410 8.889 1.00 75.56 500 LYS A N 1
ATOM 3753 C CA . LYS A 1 500 ? 8.196 -3.858 7.490 1.00 75.56 500 LYS A CA 1
ATOM 3754 C C . LYS A 1 500 ? 8.743 -2.791 6.542 1.00 75.56 500 LYS A C 1
ATOM 3756 O O . LYS A 1 500 ? 9.660 -3.064 5.768 1.00 75.56 500 LYS A O 1
ATOM 3761 N N . PHE A 1 501 ? 8.222 -1.569 6.630 1.00 75.12 501 PHE A N 1
ATOM 3762 C CA . PHE A 1 501 ? 8.611 -0.453 5.769 1.00 75.12 501 PHE A CA 1
ATOM 3763 C C . PHE A 1 501 ? 10.018 0.062 6.092 1.00 75.12 501 PHE A C 1
ATOM 3765 O O . PHE A 1 501 ? 10.725 0.494 5.183 1.00 75.12 501 PHE A O 1
ATOM 3772 N N . ALA A 1 502 ? 10.462 -0.010 7.352 1.00 64.69 502 ALA A N 1
ATOM 3773 C CA . ALA A 1 502 ? 11.832 0.354 7.725 1.00 64.69 502 ALA A CA 1
ATOM 3774 C C . ALA A 1 502 ? 12.863 -0.648 7.166 1.00 64.69 502 ALA A C 1
ATOM 3776 O O . ALA A 1 502 ? 13.926 -0.250 6.679 1.00 64.69 502 ALA A O 1
ATOM 3777 N N . THR A 1 503 ? 12.536 -1.943 7.179 1.00 74.38 503 THR A N 1
ATOM 3778 C CA . THR A 1 503 ? 13.387 -3.005 6.619 1.00 74.38 503 THR A CA 1
ATOM 3779 C C . THR A 1 503 ? 13.456 -2.923 5.094 1.00 74.38 503 THR A C 1
ATOM 3781 O O . THR A 1 503 ? 14.542 -2.981 4.512 1.00 74.38 503 THR A O 1
ATOM 3784 N N . GLU A 1 504 ? 12.316 -2.696 4.439 1.00 76.19 504 GLU A N 1
ATOM 3785 C CA . GLU A 1 504 ? 12.236 -2.490 2.991 1.00 76.19 504 GLU A CA 1
ATOM 3786 C C . GLU A 1 504 ? 13.022 -1.247 2.545 1.00 76.19 504 GLU A C 1
ATOM 3788 O O . GLU A 1 504 ? 13.826 -1.314 1.613 1.00 76.19 504 GLU A O 1
ATOM 3793 N N . ALA A 1 505 ? 12.859 -0.128 3.258 1.00 63.78 505 ALA A N 1
ATOM 3794 C CA . ALA A 1 505 ? 13.600 1.100 2.999 1.00 63.78 505 ALA A CA 1
ATOM 3795 C C . ALA A 1 505 ? 15.117 0.901 3.127 1.00 63.78 505 ALA A C 1
ATOM 3797 O O . ALA A 1 505 ? 15.872 1.388 2.287 1.00 63.78 505 ALA A O 1
ATOM 3798 N N . ARG A 1 506 ? 15.576 0.145 4.133 1.00 69.00 506 ARG A N 1
ATOM 3799 C CA . ARG A 1 506 ? 16.997 -0.196 4.303 1.00 69.00 506 ARG A CA 1
ATOM 3800 C C . ARG A 1 506 ? 17.519 -1.051 3.147 1.00 69.00 506 ARG A C 1
ATOM 3802 O O . ARG A 1 506 ? 18.600 -0.766 2.635 1.00 69.00 506 ARG A O 1
ATOM 3809 N N . ALA A 1 507 ? 16.765 -2.063 2.721 1.00 68.44 507 ALA A N 1
ATOM 3810 C CA . ALA A 1 507 ? 17.144 -2.920 1.599 1.00 68.44 507 ALA A CA 1
ATOM 3811 C C . ALA A 1 507 ? 17.240 -2.131 0.281 1.00 68.44 507 ALA A C 1
ATOM 3813 O O . ALA A 1 507 ? 18.193 -2.298 -0.479 1.00 68.44 507 ALA A O 1
ATOM 3814 N N . LEU A 1 508 ? 16.291 -1.225 0.028 1.00 63.41 508 LEU A N 1
ATOM 3815 C CA . LEU A 1 508 ? 16.311 -0.327 -1.130 1.00 63.41 508 LEU A CA 1
ATOM 3816 C C . LEU A 1 508 ? 17.462 0.682 -1.055 1.00 63.41 508 LEU A C 1
ATOM 3818 O O . LEU A 1 508 ? 18.160 0.880 -2.046 1.00 63.41 508 LEU A O 1
ATOM 3822 N N . ALA A 1 509 ? 17.704 1.284 0.111 1.00 61.16 509 ALA A N 1
ATOM 3823 C CA . ALA A 1 509 ? 18.803 2.224 0.305 1.00 61.16 509 ALA A CA 1
ATOM 3824 C C . ALA A 1 509 ? 20.171 1.570 0.052 1.00 61.16 509 ALA A C 1
ATOM 3826 O O . ALA A 1 509 ? 21.026 2.195 -0.569 1.00 61.16 509 ALA A O 1
ATOM 3827 N N . LEU A 1 510 ? 20.362 0.313 0.471 1.00 64.00 510 LEU A N 1
ATOM 3828 C CA . LEU A 1 510 ? 21.573 -0.464 0.181 1.00 64.00 510 LEU A CA 1
ATOM 3829 C C . LEU A 1 510 ? 21.710 -0.767 -1.320 1.00 64.00 510 LEU A C 1
ATOM 3831 O O . LEU A 1 510 ? 22.780 -0.561 -1.884 1.00 64.00 510 LEU A O 1
ATOM 3835 N N . LYS A 1 511 ? 20.619 -1.152 -2.000 1.00 60.47 511 LYS A N 1
ATOM 3836 C CA . LYS A 1 511 ? 20.609 -1.364 -3.463 1.00 60.47 511 LYS A CA 1
ATOM 3837 C C . LYS A 1 511 ? 20.948 -0.097 -4.254 1.00 60.47 511 LYS A C 1
ATOM 3839 O O . LYS A 1 511 ? 21.627 -0.175 -5.272 1.00 60.47 511 LYS A O 1
ATOM 3844 N N . MET A 1 512 ? 20.497 1.071 -3.791 1.00 47.41 512 MET A N 1
ATOM 3845 C CA . MET A 1 512 ? 20.761 2.358 -4.448 1.00 47.41 512 MET A CA 1
ATOM 3846 C C . MET A 1 512 ? 22.206 2.850 -4.277 1.00 47.41 512 MET A C 1
ATOM 3848 O O . MET A 1 512 ? 22.620 3.743 -5.012 1.00 47.41 512 MET A O 1
ATOM 3852 N N . MET A 1 513 ? 22.967 2.309 -3.320 1.00 49.88 513 MET A N 1
ATOM 3853 C CA . MET A 1 513 ? 24.324 2.780 -3.023 1.00 49.88 513 MET A CA 1
ATOM 3854 C C . MET A 1 513 ? 25.406 2.187 -3.934 1.00 49.88 513 MET A C 1
ATOM 3856 O O . MET A 1 513 ? 26.471 2.791 -4.048 1.00 49.88 513 MET A O 1
ATOM 3860 N N . GLY A 1 514 ? 25.119 1.095 -4.650 1.00 41.41 514 GLY A N 1
ATOM 3861 C CA . GLY A 1 514 ? 26.068 0.449 -5.561 1.00 41.41 514 GLY A CA 1
ATOM 3862 C C . GLY A 1 514 ? 27.380 -0.011 -4.885 1.00 41.41 514 GLY A C 1
ATOM 3863 O O . GLY A 1 514 ? 27.645 0.314 -3.729 1.00 41.41 514 GLY A O 1
ATOM 3864 N N . PRO A 1 515 ? 28.254 -0.750 -5.589 1.00 36.06 515 PRO A N 1
ATOM 3865 C CA . PRO A 1 515 ? 29.409 -1.427 -4.981 1.00 36.06 515 PRO A CA 1
ATOM 3866 C C . PRO A 1 515 ? 30.600 -0.509 -4.629 1.00 36.06 515 PRO A C 1
ATOM 3868 O O . PRO A 1 515 ? 31.700 -0.987 -4.390 1.00 36.06 515 PRO A O 1
ATOM 3871 N N . LYS A 1 516 ? 30.443 0.823 -4.629 1.00 32.34 516 LYS A N 1
ATOM 3872 C CA . LYS A 1 516 ? 31.587 1.764 -4.641 1.00 32.34 516 LYS A CA 1
ATOM 3873 C C . LYS A 1 516 ? 32.090 2.234 -3.269 1.00 32.34 516 LYS A C 1
ATOM 3875 O O . LYS A 1 516 ? 32.977 3.082 -3.213 1.00 32.34 516 LYS A O 1
ATOM 3880 N N . ALA A 1 517 ? 31.547 1.723 -2.164 1.00 30.36 517 ALA A N 1
ATOM 3881 C CA . ALA A 1 517 ? 31.942 2.157 -0.818 1.00 30.36 517 ALA A CA 1
ATOM 3882 C C . ALA A 1 517 ? 32.874 1.179 -0.070 1.00 30.36 517 ALA A C 1
ATOM 3884 O O . ALA A 1 517 ? 33.451 1.579 0.942 1.00 30.36 517 ALA A O 1
ATOM 3885 N N . GLU A 1 518 ? 33.068 -0.052 -0.559 1.00 30.33 518 GLU A N 1
ATOM 3886 C CA . GLU A 1 518 ? 33.880 -1.075 0.132 1.00 30.33 518 GLU A CA 1
ATOM 3887 C C . GLU A 1 518 ? 35.330 -1.193 -0.377 1.00 30.33 518 GLU A C 1
ATOM 3889 O O . GLU A 1 518 ? 36.204 -1.616 0.373 1.00 30.33 518 GLU A O 1
ATOM 3894 N N . GLU A 1 519 ? 35.657 -0.671 -1.563 1.00 28.75 519 GLU A N 1
ATOM 3895 C CA . GLU A 1 519 ? 37.008 -0.769 -2.159 1.00 28.75 519 GLU A CA 1
ATOM 3896 C C . GLU A 1 519 ? 38.119 0.046 -1.457 1.00 28.75 519 GLU A C 1
ATOM 3898 O O . GLU A 1 519 ? 39.284 -0.041 -1.838 1.00 28.75 519 GLU A O 1
ATOM 3903 N N . LYS A 1 520 ? 37.824 0.848 -0.421 1.00 27.25 520 LYS A N 1
ATOM 3904 C CA . LYS A 1 520 ? 38.822 1.756 0.196 1.00 27.25 520 LYS A CA 1
ATOM 3905 C C . LYS A 1 520 ? 39.434 1.308 1.526 1.00 27.25 520 LYS A C 1
ATOM 3907 O O . LYS A 1 520 ? 40.103 2.113 2.177 1.00 27.25 520 LYS A O 1
ATOM 3912 N N . LYS A 1 521 ? 39.279 0.044 1.930 1.00 28.53 521 LYS A N 1
ATOM 3913 C CA . LYS A 1 521 ? 39.945 -0.503 3.130 1.00 28.53 521 LYS A CA 1
ATOM 3914 C C . LYS A 1 521 ? 40.566 -1.884 2.904 1.00 28.53 521 LYS A C 1
ATOM 3916 O O . LYS A 1 521 ? 40.239 -2.839 3.590 1.00 28.53 521 LYS A O 1
ATOM 3921 N N . ALA A 1 522 ? 41.553 -1.949 2.024 1.00 26.64 522 ALA A N 1
ATOM 3922 C CA . ALA A 1 522 ? 42.632 -2.922 2.154 1.00 26.64 522 ALA A CA 1
ATOM 3923 C C . ALA A 1 522 ? 43.917 -2.266 1.636 1.00 26.64 522 ALA A C 1
ATOM 3925 O O . ALA A 1 522 ? 44.130 -2.147 0.434 1.00 26.64 522 ALA A O 1
ATOM 3926 N N . ARG A 1 523 ? 44.746 -1.740 2.546 1.00 25.56 523 ARG A N 1
ATOM 3927 C CA . ARG A 1 523 ? 46.150 -1.458 2.217 1.00 25.56 523 ARG A CA 1
ATOM 3928 C C . ARG A 1 523 ? 46.925 -2.773 2.341 1.00 25.56 523 ARG A C 1
ATOM 3930 O O . ARG A 1 523 ? 46.633 -3.526 3.269 1.00 25.56 523 ARG A O 1
ATOM 3937 N N . PRO A 1 524 ? 47.893 -3.036 1.452 1.00 26.30 524 PRO A N 1
ATOM 3938 C CA . PRO A 1 524 ? 48.654 -4.271 1.470 1.00 26.30 524 PRO A CA 1
ATOM 3939 C C . PRO A 1 524 ? 49.653 -4.229 2.627 1.00 26.30 524 PRO A C 1
ATOM 3941 O O . PRO A 1 524 ? 50.399 -3.260 2.778 1.00 26.30 524 PRO A O 1
ATOM 3944 N N . VAL A 1 525 ? 49.660 -5.279 3.443 1.00 26.02 525 VAL A N 1
ATOM 3945 C CA . VAL A 1 525 ? 50.831 -5.626 4.244 1.00 26.02 525 VAL A CA 1
ATOM 3946 C C . VAL A 1 525 ? 51.701 -6.477 3.331 1.00 26.02 525 VAL A C 1
ATOM 3948 O O . VAL A 1 525 ? 51.271 -7.518 2.840 1.00 26.02 525 VAL A O 1
ATOM 3951 N N . SER A 1 526 ? 52.887 -5.960 3.035 1.00 28.23 526 SER A N 1
ATOM 3952 C CA . SER A 1 526 ? 53.994 -6.735 2.503 1.00 28.23 526 SER A CA 1
ATOM 3953 C C . SER A 1 526 ? 54.310 -7.862 3.475 1.00 28.23 526 SER A C 1
ATOM 3955 O O . SER A 1 526 ? 54.528 -7.576 4.645 1.00 28.23 526 SER A O 1
ATOM 3957 N N . ASP A 1 527 ? 54.376 -9.092 2.988 1.00 24.67 527 ASP A N 1
ATOM 3958 C CA . ASP A 1 527 ? 55.530 -9.946 3.238 1.00 24.67 527 ASP A CA 1
ATOM 3959 C C . ASP A 1 527 ? 55.570 -11.043 2.181 1.00 24.67 527 ASP A C 1
ATOM 3961 O O . ASP A 1 527 ? 54.556 -11.626 1.794 1.00 24.67 527 ASP A O 1
ATOM 3965 N N . GLY A 1 528 ? 56.766 -11.221 1.627 1.00 26.38 528 GLY A N 1
ATOM 3966 C CA . GLY A 1 528 ? 57.037 -12.191 0.588 1.00 26.38 528 GLY A CA 1
ATOM 3967 C C . GLY A 1 528 ? 56.941 -13.627 1.087 1.00 26.38 528 GLY A C 1
ATOM 3968 O O . GLY A 1 528 ? 56.929 -13.887 2.286 1.00 26.38 528 GLY A O 1
ATOM 3969 N N . HIS A 1 529 ? 56.949 -14.512 0.093 1.00 25.97 529 HIS A N 1
ATOM 3970 C CA . HIS A 1 529 ? 57.310 -15.933 0.048 1.00 25.97 529 HIS A CA 1
ATOM 3971 C C . HIS A 1 529 ? 56.229 -16.651 -0.751 1.00 25.97 529 HIS A C 1
ATOM 3973 O O . HIS A 1 529 ? 55.183 -17.033 -0.235 1.00 25.97 529 HIS A O 1
ATOM 3979 N N . GLY A 1 530 ? 56.481 -16.805 -2.051 1.00 34.94 530 GLY A N 1
ATOM 3980 C CA . GLY A 1 530 ? 55.728 -17.767 -2.838 1.00 34.94 530 GLY A CA 1
ATOM 3981 C C . GLY A 1 530 ? 56.018 -19.176 -2.322 1.00 34.94 530 GLY A C 1
ATOM 3982 O O . GLY A 1 530 ? 57.177 -19.483 -2.037 1.00 34.94 530 GLY A O 1
ATOM 3983 N N . PRO A 1 531 ? 55.010 -20.052 -2.263 1.00 26.50 531 PRO A N 1
ATOM 3984 C CA . PRO A 1 531 ? 55.249 -21.472 -2.322 1.00 26.50 531 PRO A CA 1
ATOM 3985 C C . PRO A 1 531 ? 54.655 -22.009 -3.620 1.00 26.50 531 PRO A C 1
ATOM 3987 O O . PRO A 1 531 ? 53.448 -22.041 -3.843 1.00 26.50 531 PRO A O 1
ATOM 3990 N N . THR A 1 532 ? 55.548 -22.485 -4.475 1.00 33.16 532 THR A N 1
ATOM 3991 C CA . THR A 1 532 ? 55.302 -23.651 -5.311 1.00 33.16 532 THR A CA 1
ATOM 3992 C C . THR A 1 532 ? 54.771 -24.784 -4.424 1.00 33.16 532 THR A C 1
ATOM 3994 O O . THR A 1 532 ? 55.529 -25.398 -3.678 1.00 33.16 532 THR A O 1
ATOM 3997 N N . GLY A 1 533 ? 53.466 -25.052 -4.471 1.00 22.83 533 GLY A N 1
ATOM 3998 C CA . GLY A 1 533 ? 52.825 -26.106 -3.686 1.00 22.83 533 GLY A CA 1
ATOM 3999 C C . GLY A 1 533 ? 51.736 -26.802 -4.491 1.00 22.83 533 GLY A C 1
ATOM 4000 O O . GLY A 1 533 ? 50.794 -26.167 -4.948 1.00 22.83 533 GLY A O 1
ATOM 4001 N N . LYS A 1 534 ? 51.885 -28.114 -4.692 1.00 25.83 534 LYS A N 1
ATOM 4002 C CA . LYS A 1 534 ? 50.837 -28.995 -5.219 1.00 25.83 534 LYS A CA 1
ATOM 4003 C C . LYS A 1 534 ? 49.664 -28.992 -4.229 1.00 25.83 534 LYS A C 1
ATOM 4005 O O . LYS A 1 534 ? 49.844 -29.440 -3.103 1.00 25.83 534 LYS A O 1
ATOM 4010 N N . GLU A 1 535 ? 48.490 -28.514 -4.632 1.00 25.70 535 GLU A N 1
ATOM 4011 C CA . GLU A 1 535 ? 47.267 -28.660 -3.832 1.00 25.70 535 GLU A CA 1
ATOM 4012 C C . GLU A 1 535 ? 46.703 -30.081 -3.999 1.00 25.70 535 GLU A C 1
ATOM 4014 O O . GLU A 1 535 ? 46.252 -30.470 -5.079 1.00 25.70 535 GLU A O 1
ATOM 4019 N N . GLU A 1 536 ? 46.765 -30.873 -2.926 1.00 22.89 536 GLU A N 1
ATOM 4020 C CA . GLU A 1 536 ? 46.044 -32.142 -2.791 1.00 22.89 536 GLU A CA 1
ATOM 4021 C C . GLU A 1 536 ? 44.618 -31.888 -2.289 1.00 22.89 536 GLU A C 1
ATOM 4023 O O . GLU A 1 536 ? 44.420 -31.261 -1.250 1.00 22.89 536 GLU A O 1
ATOM 4028 N N . TRP A 1 537 ? 43.623 -32.434 -2.992 1.00 32.31 537 TRP A N 1
ATOM 4029 C CA . TRP A 1 537 ? 42.211 -32.359 -2.612 1.00 32.31 537 TRP A CA 1
ATOM 4030 C C . TRP A 1 537 ? 41.743 -33.700 -2.031 1.00 32.31 537 TRP A C 1
ATOM 4032 O O . TRP A 1 537 ? 41.830 -34.736 -2.692 1.00 32.31 537 TRP A O 1
ATOM 4042 N N . GLN A 1 538 ? 41.224 -33.693 -0.800 1.00 30.70 538 GLN A N 1
ATOM 4043 C CA . GLN A 1 538 ? 40.603 -34.870 -0.181 1.00 30.70 538 GLN A CA 1
ATOM 4044 C C . GLN A 1 538 ? 39.129 -34.978 -0.600 1.00 30.70 538 GLN A C 1
ATOM 4046 O O . GLN A 1 538 ? 38.306 -34.143 -0.232 1.00 30.70 538 GLN A O 1
ATOM 4051 N N . CYS A 1 539 ? 38.793 -36.023 -1.361 1.00 32.28 539 CYS A N 1
ATOM 4052 C CA . CYS A 1 539 ? 37.419 -36.345 -1.751 1.00 32.28 539 CYS A CA 1
ATOM 4053 C C . CYS A 1 539 ? 36.787 -37.305 -0.730 1.00 32.28 539 CYS A C 1
ATOM 4055 O O . CYS A 1 539 ? 37.338 -38.372 -0.460 1.00 32.28 539 CYS A O 1
ATOM 4057 N N . TYR A 1 540 ? 35.621 -36.943 -0.190 1.00 35.97 540 TYR A N 1
ATOM 4058 C CA . TYR A 1 540 ? 34.820 -37.797 0.692 1.00 35.97 540 TYR A CA 1
ATOM 4059 C C . TYR A 1 540 ? 33.709 -38.459 -0.130 1.00 35.97 540 TYR A C 1
ATOM 4061 O O . TYR A 1 540 ? 32.751 -37.799 -0.532 1.00 35.97 540 TYR A O 1
ATOM 4069 N N . GLY A 1 541 ? 33.829 -39.762 -0.401 1.00 33.78 541 GLY A N 1
ATOM 4070 C CA . GLY A 1 541 ? 32.753 -40.519 -1.050 1.00 33.78 541 GLY A CA 1
ATOM 4071 C C . GLY A 1 541 ? 31.499 -40.616 -0.167 1.00 33.78 541 GLY A C 1
ATOM 4072 O O . GLY A 1 541 ? 31.573 -40.420 1.047 1.00 33.78 541 GLY A O 1
ATOM 4073 N N . ARG A 1 542 ? 30.351 -41.001 -0.750 1.00 35.16 542 ARG A N 1
ATOM 4074 C CA . ARG A 1 542 ? 29.058 -41.215 -0.047 1.00 35.16 542 ARG A CA 1
ATOM 4075 C C . ARG A 1 542 ? 29.134 -42.148 1.180 1.00 35.16 542 ARG A C 1
ATOM 4077 O O . ARG A 1 542 ? 28.231 -42.106 2.006 1.00 35.16 542 ARG A O 1
ATOM 4084 N N . ASN A 1 543 ? 30.217 -42.921 1.319 1.00 33.84 543 ASN A N 1
ATOM 4085 C CA . ASN A 1 543 ? 30.469 -43.864 2.416 1.00 33.84 543 ASN A CA 1
ATOM 4086 C C . ASN A 1 543 ? 31.641 -43.460 3.343 1.00 33.84 543 ASN A C 1
ATOM 4088 O O . ASN A 1 543 ? 32.082 -44.274 4.147 1.00 33.84 543 ASN A O 1
ATOM 4092 N N . GLY A 1 544 ? 32.186 -42.242 3.233 1.00 35.47 544 GLY A N 1
ATOM 4093 C CA . GLY A 1 544 ? 33.247 -41.755 4.130 1.00 35.47 544 GLY A CA 1
ATOM 4094 C C . GLY A 1 544 ? 34.660 -42.309 3.883 1.00 35.47 544 GLY A C 1
ATOM 4095 O O . GLY A 1 544 ? 35.535 -42.105 4.718 1.00 35.47 544 GLY A O 1
ATOM 4096 N N . VAL A 1 545 ? 34.919 -42.975 2.750 1.00 32.25 545 VAL A N 1
ATOM 4097 C CA . VAL A 1 545 ? 36.258 -43.485 2.388 1.00 32.25 545 VAL A CA 1
ATOM 4098 C C . VAL A 1 545 ? 36.972 -42.512 1.441 1.00 32.25 545 VAL A C 1
ATOM 4100 O O . VAL A 1 545 ? 36.416 -42.114 0.415 1.00 32.25 545 VAL A O 1
ATOM 4103 N N . VAL A 1 546 ? 38.210 -42.145 1.788 1.00 32.06 546 VAL A N 1
ATOM 4104 C CA . VAL A 1 546 ? 39.107 -41.282 1.000 1.00 32.06 546 VAL A CA 1
ATOM 4105 C C . VAL A 1 546 ? 39.846 -42.142 -0.025 1.00 32.06 546 VAL A C 1
ATOM 4107 O O . VAL A 1 546 ? 40.621 -43.015 0.357 1.00 32.06 546 VAL A O 1
ATOM 4110 N N . THR A 1 547 ? 39.634 -41.900 -1.321 1.00 31.94 547 THR A N 1
ATOM 4111 C CA . THR A 1 547 ? 40.329 -42.644 -2.390 1.00 31.94 547 THR A CA 1
ATOM 4112 C C . THR A 1 547 ? 41.092 -41.683 -3.302 1.00 31.94 547 THR A C 1
ATOM 4114 O O . THR A 1 547 ? 40.515 -40.736 -3.830 1.00 31.94 547 THR A O 1
ATOM 4117 N N . ARG A 1 548 ? 42.397 -41.929 -3.491 1.00 29.64 548 ARG A N 1
ATOM 4118 C CA . ARG A 1 548 ? 43.240 -41.286 -4.517 1.00 29.64 548 ARG A CA 1
ATOM 4119 C C . ARG A 1 548 ? 42.921 -41.936 -5.866 1.00 29.64 548 ARG A C 1
ATOM 4121 O O . ARG A 1 548 ? 43.107 -43.141 -5.996 1.00 29.64 548 ARG A O 1
ATOM 4128 N N . LEU A 1 549 ? 42.477 -41.166 -6.860 1.00 27.92 549 LEU A N 1
ATOM 4129 C CA . LEU A 1 549 ? 42.233 -41.673 -8.216 1.00 27.92 549 LEU A CA 1
ATOM 4130 C C . LEU A 1 549 ? 43.262 -41.117 -9.205 1.00 27.92 549 LEU A C 1
ATOM 4132 O O . LEU A 1 549 ? 43.317 -39.918 -9.472 1.00 27.92 549 LEU A O 1
ATOM 4136 N N . THR A 1 550 ? 44.077 -42.022 -9.742 1.00 24.83 550 THR A N 1
ATOM 4137 C CA . THR A 1 550 ? 44.828 -41.869 -10.993 1.00 24.83 550 THR A CA 1
ATOM 4138 C C . THR A 1 550 ? 43.902 -42.057 -12.201 1.00 24.83 550 THR A C 1
ATOM 4140 O O . THR A 1 550 ? 42.887 -42.745 -12.111 1.00 24.83 550 THR A O 1
ATOM 4143 N N . TYR A 1 551 ? 44.255 -41.396 -13.307 1.00 26.77 551 TYR A N 1
ATOM 4144 C CA . TYR A 1 551 ? 43.513 -41.314 -14.570 1.00 26.77 551 TYR A CA 1
ATOM 4145 C C . TYR A 1 551 ? 43.227 -42.677 -15.238 1.00 26.77 551 TYR A C 1
ATOM 4147 O O . TYR A 1 551 ? 43.955 -43.636 -15.020 1.00 26.77 551 TYR A O 1
ATOM 4155 N N . GLU A 1 552 ? 42.215 -42.659 -16.119 1.00 27.42 552 GLU A N 1
ATOM 4156 C CA . GLU A 1 552 ? 41.709 -43.716 -17.024 1.00 27.42 552 GLU A CA 1
ATOM 4157 C C . GLU A 1 552 ? 40.652 -44.689 -16.479 1.00 27.42 552 GLU A C 1
ATOM 4159 O O . GLU A 1 552 ? 40.927 -45.843 -16.177 1.00 27.42 552 GLU A O 1
ATOM 4164 N N . ILE A 1 553 ? 39.384 -44.249 -16.502 1.00 25.73 553 ILE A N 1
ATOM 4165 C CA . ILE A 1 553 ? 38.243 -45.137 -16.781 1.00 25.73 553 ILE A CA 1
ATOM 4166 C C . ILE A 1 553 ? 37.292 -44.399 -17.736 1.00 25.73 553 ILE A C 1
ATOM 4168 O O . ILE A 1 553 ? 36.740 -43.346 -17.396 1.00 25.73 553 ILE A O 1
ATOM 4172 N N . ALA A 1 554 ? 37.129 -44.941 -18.944 1.00 26.98 554 ALA A N 1
ATOM 4173 C CA . ALA A 1 554 ? 36.067 -44.574 -19.872 1.00 26.98 554 ALA A CA 1
ATOM 4174 C C . ALA A 1 554 ? 34.770 -45.246 -19.399 1.00 26.98 554 ALA A C 1
ATOM 4176 O O . ALA A 1 554 ? 34.659 -46.468 -19.431 1.00 26.98 554 ALA A O 1
ATOM 4177 N N . ILE A 1 555 ? 33.814 -44.452 -18.916 1.00 32.84 555 ILE A N 1
ATOM 4178 C CA . ILE A 1 555 ? 32.457 -44.925 -18.625 1.00 32.84 555 ILE A CA 1
ATOM 4179 C C . ILE A 1 555 ? 31.613 -44.630 -19.866 1.00 32.84 555 ILE A C 1
ATOM 4181 O O . ILE A 1 555 ? 31.540 -43.482 -20.309 1.00 32.84 555 ILE A O 1
ATOM 4185 N N . ASP A 1 556 ? 31.022 -45.674 -20.441 1.00 29.88 556 ASP A N 1
ATOM 4186 C CA . ASP A 1 556 ? 30.065 -45.577 -21.541 1.00 29.88 556 ASP A CA 1
ATOM 4187 C C . ASP A 1 556 ? 28.694 -45.164 -20.974 1.00 29.88 556 ASP A C 1
ATOM 4189 O O . ASP A 1 556 ? 28.045 -45.922 -20.255 1.00 29.88 556 ASP A O 1
ATOM 4193 N N . TRP A 1 557 ? 28.278 -43.926 -21.251 1.00 38.72 557 TRP A N 1
ATOM 4194 C CA . TRP A 1 557 ? 27.059 -43.299 -20.717 1.00 38.72 557 TRP A CA 1
ATOM 4195 C C . TRP A 1 557 ? 25.833 -43.469 -21.624 1.00 38.72 557 TRP A C 1
ATOM 4197 O O . TRP A 1 557 ? 24.873 -42.705 -21.533 1.00 38.72 557 TRP A O 1
ATOM 4207 N N . THR A 1 558 ? 25.830 -44.458 -22.517 1.00 31.38 558 THR A N 1
ATOM 4208 C CA . THR A 1 558 ? 24.810 -44.574 -23.569 1.00 31.38 558 THR A CA 1
ATOM 4209 C C . THR A 1 558 ? 23.368 -44.781 -23.078 1.00 31.38 558 THR A C 1
ATOM 4211 O O . THR A 1 558 ? 22.458 -44.546 -23.872 1.00 31.38 558 THR A O 1
ATOM 4214 N N . LYS A 1 559 ? 23.113 -45.122 -21.801 1.00 36.91 559 LYS A N 1
ATOM 4215 C CA . LYS A 1 559 ? 21.760 -45.182 -21.195 1.00 36.91 559 LYS A CA 1
ATOM 4216 C C . LYS A 1 559 ? 21.763 -45.046 -19.657 1.00 36.91 559 LYS A C 1
ATOM 4218 O O . LYS A 1 559 ? 21.440 -46.010 -18.968 1.00 36.91 559 LYS A O 1
ATOM 4223 N N . CYS A 1 560 ? 22.101 -43.885 -19.094 1.00 33.34 560 CYS A N 1
ATOM 4224 C CA . CYS A 1 560 ? 21.867 -43.638 -17.661 1.00 33.34 560 CYS A CA 1
ATOM 4225 C C . CYS A 1 560 ? 20.638 -42.733 -17.465 1.00 33.34 560 CYS A C 1
ATOM 4227 O O . CYS A 1 560 ? 20.558 -41.666 -18.075 1.00 33.34 560 CYS A O 1
ATOM 4229 N N . GLU A 1 561 ? 19.663 -43.171 -16.661 1.00 50.50 561 GLU A N 1
ATOM 4230 C CA . GLU A 1 561 ? 18.492 -42.367 -16.281 1.00 50.50 561 GLU A CA 1
ATOM 4231 C C . GLU A 1 561 ? 18.961 -41.118 -15.519 1.00 50.50 561 GLU A C 1
ATOM 4233 O O . GLU A 1 561 ? 19.449 -41.202 -14.393 1.00 50.50 561 GLU A O 1
ATOM 4238 N N . ILE A 1 562 ? 18.850 -39.939 -16.137 1.00 61.28 562 ILE A N 1
ATOM 4239 C CA . ILE A 1 562 ? 19.268 -38.681 -15.510 1.00 61.28 562 ILE A CA 1
ATOM 4240 C C . ILE A 1 562 ? 18.254 -38.328 -14.419 1.00 61.28 562 ILE A C 1
ATOM 4242 O O . ILE A 1 562 ? 17.102 -38.011 -14.712 1.00 61.28 562 ILE A O 1
ATOM 4246 N N . GLY A 1 563 ? 18.679 -38.321 -13.155 1.00 67.88 563 GLY A N 1
ATOM 4247 C CA . GLY A 1 563 ? 17.857 -37.785 -12.073 1.00 67.88 563 GLY A CA 1
ATOM 4248 C C . GLY A 1 563 ? 17.717 -36.269 -12.218 1.00 67.88 563 GLY A C 1
ATOM 4249 O O . GLY A 1 563 ? 18.647 -35.538 -11.906 1.00 67.88 563 GLY A O 1
ATOM 4250 N N . THR A 1 564 ? 16.569 -35.755 -12.660 1.00 78.38 564 THR A N 1
ATOM 4251 C CA . THR A 1 564 ? 16.348 -34.304 -12.856 1.00 78.38 564 THR A CA 1
ATOM 4252 C C . THR A 1 564 ? 15.592 -33.628 -11.709 1.00 78.38 564 THR A C 1
ATOM 4254 O O . THR A 1 564 ? 15.136 -32.497 -11.854 1.00 78.38 564 THR A O 1
ATOM 4257 N N . SER A 1 565 ? 15.465 -34.292 -10.555 1.00 86.31 565 SER A N 1
ATOM 4258 C CA . SER A 1 565 ? 14.618 -33.838 -9.444 1.00 86.31 565 SER A CA 1
ATOM 4259 C C . SER A 1 565 ? 14.990 -32.451 -8.909 1.00 86.31 565 SER A C 1
ATOM 4261 O O . SER A 1 565 ? 14.103 -31.622 -8.693 1.00 86.31 565 SER A O 1
ATOM 4263 N N . LEU A 1 566 ? 16.285 -32.186 -8.702 1.00 92.88 566 LEU A N 1
ATOM 4264 C CA . LEU A 1 566 ? 16.782 -30.880 -8.272 1.00 92.88 566 LEU A CA 1
ATOM 4265 C C . LEU A 1 566 ? 17.997 -30.486 -9.112 1.00 92.88 566 LEU A C 1
ATOM 4267 O O . LEU A 1 566 ? 19.113 -30.958 -8.892 1.00 92.88 566 LEU A O 1
ATOM 4271 N N . TYR A 1 567 ? 17.757 -29.600 -10.069 1.00 94.25 567 TYR A N 1
ATOM 4272 C CA . TYR A 1 567 ? 18.741 -29.123 -11.029 1.00 94.25 567 TYR A CA 1
ATOM 4273 C C . TYR A 1 567 ? 19.318 -27.784 -10.528 1.00 94.25 567 TYR A C 1
ATOM 4275 O O . TYR A 1 567 ? 18.612 -26.783 -10.422 1.00 94.25 567 TYR A O 1
ATOM 4283 N N . LEU A 1 568 ? 20.624 -27.727 -10.249 1.00 95.50 568 LEU A N 1
ATOM 4284 C CA . LEU A 1 568 ? 21.322 -26.483 -9.908 1.00 95.50 568 LEU A CA 1
ATOM 4285 C C . LEU A 1 568 ? 21.884 -25.792 -11.154 1.00 95.50 568 LEU A C 1
ATOM 4287 O O . LEU A 1 568 ? 22.665 -26.381 -11.894 1.00 95.50 568 LEU A O 1
ATOM 4291 N N . VAL A 1 569 ? 21.562 -24.515 -11.337 1.00 94.81 569 VAL A N 1
ATOM 4292 C CA . VAL A 1 569 ? 22.213 -23.647 -12.325 1.00 94.81 569 VAL A CA 1
ATOM 4293 C C . VAL A 1 569 ? 23.081 -22.640 -11.582 1.00 94.81 569 VAL A C 1
ATOM 4295 O O . VAL A 1 569 ? 22.587 -21.902 -10.728 1.00 94.81 569 VAL A O 1
ATOM 4298 N N . THR A 1 570 ? 24.379 -22.609 -11.876 1.00 93.69 570 THR A N 1
ATOM 4299 C CA . THR A 1 570 ? 25.300 -21.709 -11.177 1.00 93.69 570 THR A CA 1
ATOM 4300 C C . THR A 1 570 ? 25.132 -20.261 -11.628 1.00 93.69 570 THR A C 1
ATOM 4302 O O . THR A 1 570 ? 24.730 -19.981 -12.756 1.00 93.69 570 THR A O 1
ATOM 4305 N N . ASP A 1 571 ? 25.525 -19.326 -10.772 1.00 87.69 571 ASP A N 1
ATOM 4306 C CA . ASP A 1 571 ? 25.714 -17.928 -11.144 1.00 87.69 571 ASP A CA 1
ATOM 4307 C C . ASP A 1 571 ? 26.979 -17.417 -10.449 1.00 87.69 571 ASP A C 1
ATOM 4309 O O . ASP A 1 571 ? 27.067 -17.462 -9.221 1.00 87.69 571 ASP A O 1
ATOM 4313 N N . SER A 1 572 ? 27.975 -17.012 -11.238 1.00 83.88 572 SER A N 1
ATOM 4314 C CA . SER A 1 572 ? 29.274 -16.530 -10.756 1.00 83.88 572 SER A CA 1
ATOM 4315 C C . SER A 1 572 ? 29.284 -15.035 -10.421 1.00 83.88 572 SER A C 1
ATOM 4317 O O . SER A 1 572 ? 30.322 -14.503 -10.029 1.00 83.88 572 SER A O 1
ATOM 4319 N N . THR A 1 573 ? 28.155 -14.326 -10.547 1.00 81.31 573 THR A N 1
ATOM 4320 C CA . THR A 1 573 ? 28.124 -12.887 -10.275 1.00 81.31 573 THR A CA 1
ATOM 4321 C C . THR A 1 573 ? 28.258 -12.593 -8.774 1.00 81.31 573 THR A C 1
ATOM 4323 O O . THR A 1 573 ? 27.611 -13.253 -7.950 1.00 81.31 573 THR A O 1
ATOM 4326 N N . PRO A 1 574 ? 28.999 -11.533 -8.387 1.00 78.00 574 PRO A N 1
ATOM 4327 C CA . PRO A 1 574 ? 29.157 -11.152 -6.979 1.00 78.00 574 PRO A CA 1
ATOM 4328 C C . PRO A 1 574 ? 27.833 -10.872 -6.253 1.00 78.00 574 PRO A C 1
ATOM 4330 O O . PRO A 1 574 ? 27.745 -11.007 -5.039 1.00 78.00 574 PRO A O 1
ATOM 4333 N N . ALA A 1 575 ? 26.777 -10.508 -6.987 1.00 73.88 575 ALA A N 1
ATOM 4334 C CA . ALA A 1 575 ? 25.456 -10.247 -6.420 1.00 73.88 575 ALA A CA 1
ATOM 4335 C C . ALA A 1 575 ? 24.762 -11.506 -5.864 1.00 73.88 575 ALA A C 1
ATOM 4337 O O . ALA A 1 575 ? 23.927 -11.382 -4.968 1.00 73.88 575 ALA A O 1
ATOM 4338 N N . ILE A 1 576 ? 25.069 -12.690 -6.408 1.00 79.19 576 ILE A N 1
ATOM 4339 C CA . ILE A 1 576 ? 24.455 -13.968 -6.016 1.00 79.19 576 ILE A CA 1
ATOM 4340 C C . ILE A 1 576 ? 25.456 -14.835 -5.250 1.00 79.19 576 ILE A C 1
ATOM 4342 O O . ILE A 1 576 ? 25.115 -15.359 -4.190 1.00 79.19 576 ILE A O 1
ATOM 4346 N N . LEU A 1 577 ? 26.679 -14.976 -5.763 1.00 83.88 577 LEU A N 1
ATOM 4347 C CA . LEU A 1 577 ? 27.710 -15.808 -5.145 1.00 83.88 577 LEU A CA 1
ATOM 4348 C C . LEU A 1 577 ? 28.360 -15.125 -3.927 1.00 83.88 577 LEU A C 1
ATOM 4350 O O . LEU A 1 577 ? 28.712 -15.805 -2.961 1.00 83.88 577 LEU A O 1
ATOM 4354 N N . GLY A 1 578 ? 28.464 -13.791 -3.929 1.00 84.06 578 GLY A N 1
ATOM 4355 C CA . GLY A 1 578 ? 29.232 -13.044 -2.929 1.00 84.06 578 GLY A CA 1
ATOM 4356 C C . GLY A 1 578 ? 30.717 -13.412 -2.984 1.00 84.06 578 GLY A C 1
ATOM 4357 O O . GLY A 1 578 ? 31.260 -13.601 -4.069 1.00 84.06 578 GLY A O 1
ATOM 4358 N N . ASP A 1 579 ? 31.337 -13.577 -1.815 1.00 80.38 579 ASP A N 1
ATOM 4359 C CA . ASP A 1 579 ? 32.752 -13.966 -1.676 1.00 80.38 579 ASP A CA 1
ATOM 4360 C C . ASP A 1 579 ? 32.957 -15.494 -1.580 1.00 80.38 579 ASP A C 1
ATOM 4362 O O . ASP A 1 579 ? 34.041 -15.964 -1.234 1.00 80.38 579 ASP A O 1
ATOM 4366 N N . LYS A 1 580 ? 31.907 -16.295 -1.817 1.00 84.31 580 LYS A N 1
ATOM 4367 C CA . LYS A 1 580 ? 31.971 -17.761 -1.710 1.00 84.31 580 LYS A CA 1
ATOM 4368 C C . LYS A 1 580 ? 32.668 -18.371 -2.928 1.00 84.31 580 LYS A C 1
ATOM 4370 O O . LYS A 1 580 ? 32.454 -17.933 -4.054 1.00 84.31 580 LYS A O 1
ATOM 4375 N N . ASP A 1 581 ? 33.424 -19.448 -2.721 1.00 88.00 581 ASP A N 1
ATOM 4376 C CA . ASP A 1 581 ? 33.923 -20.263 -3.832 1.00 88.00 581 ASP A CA 1
ATOM 4377 C C . ASP A 1 581 ? 32.766 -21.057 -4.458 1.00 88.00 581 ASP A C 1
ATOM 4379 O O . ASP A 1 581 ? 32.069 -21.820 -3.782 1.00 88.00 581 ASP A O 1
ATOM 4383 N N . ILE A 1 582 ? 32.576 -20.889 -5.769 1.00 91.44 582 ILE A N 1
ATOM 4384 C CA . ILE A 1 582 ? 31.572 -21.606 -6.562 1.00 91.44 582 ILE A CA 1
ATOM 4385 C C . ILE A 1 582 ? 31.709 -23.126 -6.412 1.00 91.44 582 ILE A C 1
ATOM 4387 O O . ILE A 1 582 ? 30.699 -23.828 -6.367 1.00 91.44 582 ILE A O 1
ATOM 4391 N N . SER A 1 583 ? 32.939 -23.629 -6.275 1.00 89.75 583 SER A N 1
ATOM 4392 C CA . SER A 1 583 ? 33.215 -25.063 -6.155 1.00 89.75 583 SER A CA 1
ATOM 4393 C C . SER A 1 583 ? 32.726 -25.619 -4.814 1.00 89.75 583 SER A C 1
ATOM 4395 O O . SER A 1 583 ? 32.105 -26.682 -4.788 1.00 89.75 583 SER A O 1
ATOM 4397 N N . ASP A 1 584 ? 32.925 -24.884 -3.711 1.00 89.06 584 ASP A N 1
ATOM 4398 C CA . ASP A 1 584 ? 32.417 -25.267 -2.382 1.00 89.06 584 ASP A CA 1
ATOM 4399 C C . ASP A 1 584 ? 30.884 -25.221 -2.339 1.00 89.06 584 ASP A C 1
ATOM 4401 O O . ASP A 1 584 ? 30.240 -26.148 -1.843 1.00 89.06 584 ASP A O 1
ATOM 4405 N N . VAL A 1 585 ? 30.274 -24.185 -2.926 1.00 92.25 585 VAL A N 1
ATOM 4406 C CA . VAL A 1 585 ? 28.809 -24.064 -2.997 1.00 92.25 585 VAL A CA 1
ATOM 4407 C C . VAL A 1 585 ? 28.198 -25.240 -3.759 1.00 92.25 585 VAL A C 1
ATOM 4409 O O . VAL A 1 585 ? 27.248 -25.852 -3.267 1.00 92.25 585 VAL A O 1
ATOM 4412 N N . VAL A 1 586 ? 28.756 -25.589 -4.923 1.00 93.69 586 VAL A N 1
ATOM 4413 C CA . VAL A 1 586 ? 28.297 -26.734 -5.723 1.00 93.69 586 VAL A CA 1
ATOM 4414 C C . VAL A 1 586 ? 28.494 -28.049 -4.965 1.00 93.69 586 VAL A C 1
ATOM 4416 O O . VAL A 1 586 ? 27.560 -28.846 -4.893 1.00 93.69 586 VAL A O 1
ATOM 4419 N N . ASN A 1 587 ? 29.651 -28.257 -4.330 1.00 91.44 587 ASN A N 1
ATOM 4420 C CA . ASN A 1 587 ? 29.924 -29.458 -3.538 1.00 91.44 587 ASN A CA 1
ATOM 4421 C C . ASN A 1 587 ? 28.899 -29.649 -2.400 1.00 91.44 587 ASN A C 1
ATOM 4423 O O . ASN A 1 587 ? 28.301 -30.716 -2.240 1.00 91.44 587 ASN A O 1
ATOM 4427 N N . ARG A 1 588 ? 28.628 -28.587 -1.634 1.00 91.75 588 ARG A N 1
ATOM 4428 C CA . ARG A 1 588 ? 27.619 -28.598 -0.561 1.00 91.75 588 ARG A CA 1
ATOM 4429 C C . ARG A 1 588 ? 26.209 -28.829 -1.093 1.00 91.75 588 ARG A C 1
ATOM 4431 O O . ARG A 1 588 ? 25.444 -29.582 -0.494 1.00 91.75 588 ARG A O 1
ATOM 4438 N N . ALA A 1 589 ? 25.862 -28.229 -2.227 1.00 93.31 589 ALA A N 1
ATOM 4439 C CA . ALA A 1 589 ? 24.556 -28.423 -2.843 1.00 93.31 589 ALA A CA 1
ATOM 4440 C C . ALA A 1 589 ? 24.337 -29.881 -3.294 1.00 93.31 589 ALA A C 1
ATOM 4442 O O . ALA A 1 589 ? 23.273 -30.454 -3.049 1.00 93.31 589 ALA A O 1
ATOM 4443 N N . ILE A 1 590 ? 25.365 -30.523 -3.863 1.00 92.19 590 ILE A N 1
ATOM 4444 C CA . ILE A 1 590 ? 25.341 -31.948 -4.232 1.00 92.19 590 ILE A CA 1
ATOM 4445 C C . ILE A 1 590 ? 25.131 -32.832 -2.999 1.00 92.19 590 ILE A C 1
ATOM 4447 O O . ILE A 1 590 ? 24.270 -33.714 -3.008 1.00 92.19 590 ILE A O 1
ATOM 4451 N N . ARG A 1 591 ? 25.828 -32.552 -1.891 1.00 88.62 591 ARG A N 1
ATOM 4452 C CA . ARG A 1 591 ? 25.606 -33.244 -0.606 1.00 88.62 591 ARG A CA 1
ATOM 4453 C C . ARG A 1 591 ? 24.184 -33.066 -0.063 1.00 88.62 591 ARG A C 1
ATOM 4455 O O . ARG A 1 591 ? 23.665 -33.949 0.620 1.00 88.62 591 ARG A O 1
ATOM 4462 N N . GLY A 1 592 ? 23.544 -31.944 -0.381 1.00 87.62 592 GLY A N 1
ATOM 4463 C CA . GLY A 1 592 ? 22.149 -31.665 -0.048 1.00 87.62 592 GLY A CA 1
ATOM 4464 C C . GLY A 1 592 ? 21.128 -32.328 -0.981 1.00 87.62 592 GLY A C 1
ATOM 4465 O O . GLY A 1 592 ? 19.937 -32.295 -0.680 1.00 87.62 592 GLY A O 1
ATOM 4466 N N . GLY A 1 593 ? 21.569 -32.970 -2.068 1.00 90.62 593 GLY A N 1
ATOM 4467 C CA . GLY A 1 593 ? 20.719 -33.748 -2.970 1.00 90.62 593 GLY A CA 1
ATOM 4468 C C . GLY A 1 593 ? 20.453 -33.116 -4.338 1.00 90.62 593 GLY A C 1
ATOM 4469 O O . GLY A 1 593 ? 19.489 -33.508 -4.990 1.00 90.62 593 GLY A O 1
ATOM 4470 N N . VAL A 1 594 ? 21.275 -32.157 -4.782 1.00 93.19 594 VAL A N 1
ATOM 4471 C CA . VAL A 1 594 ? 21.294 -31.724 -6.192 1.00 93.19 594 VAL A CA 1
ATOM 4472 C C . VAL A 1 594 ? 21.684 -32.899 -7.090 1.00 93.19 594 VAL A C 1
ATOM 4474 O O . VAL A 1 594 ? 22.634 -33.622 -6.795 1.00 93.19 594 VAL A O 1
ATOM 4477 N N . THR A 1 595 ? 20.946 -33.080 -8.184 1.00 90.44 595 THR A N 1
ATOM 4478 C CA . THR A 1 595 ? 21.064 -34.245 -9.072 1.00 90.44 595 THR A CA 1
ATOM 4479 C C . THR A 1 595 ? 21.609 -33.910 -10.463 1.00 90.44 595 THR A C 1
ATOM 4481 O O . THR A 1 595 ? 22.043 -34.814 -11.165 1.00 90.44 595 THR A O 1
ATOM 4484 N N . VAL A 1 596 ? 21.643 -32.627 -10.848 1.00 93.00 596 VAL A N 1
ATOM 4485 C CA . VAL A 1 596 ? 22.293 -32.109 -12.071 1.00 93.00 596 VAL A CA 1
ATOM 4486 C C . VAL A 1 596 ? 22.890 -30.736 -11.771 1.00 93.00 596 VAL A C 1
ATOM 4488 O O . VAL A 1 596 ? 22.256 -29.937 -11.077 1.00 93.00 596 VAL A O 1
ATOM 4491 N N . VAL A 1 597 ? 24.077 -30.437 -12.307 1.00 95.25 597 VAL A N 1
ATOM 4492 C CA . VAL A 1 597 ? 24.698 -29.107 -12.209 1.00 95.25 597 VAL A CA 1
ATOM 4493 C C . VAL A 1 597 ? 24.926 -28.533 -13.603 1.00 95.25 597 VAL A C 1
ATOM 4495 O O . VAL A 1 597 ? 25.544 -29.170 -14.448 1.00 95.25 597 VAL A O 1
ATOM 4498 N N . GLN A 1 598 ? 24.481 -27.301 -13.837 1.00 95.25 598 GLN A N 1
ATOM 4499 C CA . GLN A 1 598 ? 24.812 -26.528 -15.033 1.00 95.25 598 GLN A CA 1
ATOM 4500 C C . GLN A 1 598 ? 25.704 -25.356 -14.670 1.00 95.25 598 GLN A C 1
ATOM 4502 O O . GLN A 1 598 ? 25.294 -24.462 -13.924 1.00 95.25 598 GLN A O 1
ATOM 4507 N N . TYR A 1 599 ? 26.901 -25.334 -15.247 1.00 95.81 599 TYR A N 1
ATOM 4508 C CA . TYR A 1 599 ? 27.799 -24.201 -15.132 1.00 95.81 599 TYR A CA 1
ATOM 4509 C C . TYR A 1 599 ? 27.410 -23.119 -16.141 1.00 95.81 599 TYR A C 1
ATOM 4511 O O . TYR A 1 599 ? 27.482 -23.308 -17.359 1.00 95.81 599 TYR A O 1
ATOM 4519 N N . ARG A 1 600 ? 26.975 -21.978 -15.609 1.00 92.44 600 ARG A N 1
ATOM 4520 C CA . ARG A 1 600 ? 26.589 -20.787 -16.362 1.00 92.44 600 ARG A CA 1
ATOM 4521 C C . ARG A 1 600 ? 27.446 -19.601 -15.938 1.00 92.44 600 ARG A C 1
ATOM 4523 O O . ARG A 1 600 ? 27.337 -19.115 -14.815 1.00 92.44 600 ARG A O 1
ATOM 4530 N N . ASP A 1 601 ? 28.241 -19.117 -16.883 1.00 85.81 601 ASP A N 1
ATOM 4531 C CA . ASP A 1 601 ? 29.051 -17.909 -16.773 1.00 85.81 601 ASP A CA 1
ATOM 4532 C C . ASP A 1 601 ? 29.016 -17.176 -18.120 1.00 85.81 601 ASP A C 1
ATOM 4534 O O . ASP A 1 601 ? 29.327 -17.762 -19.155 1.00 85.81 601 ASP A O 1
ATOM 4538 N N . LYS A 1 602 ? 28.572 -15.914 -18.113 1.00 81.50 602 LYS A N 1
ATOM 4539 C CA . LYS A 1 602 ? 28.447 -15.079 -19.324 1.00 81.50 602 LYS A CA 1
ATOM 4540 C C . LYS A 1 602 ? 29.519 -13.995 -19.422 1.00 81.50 602 LYS A C 1
ATOM 4542 O O . LYS A 1 602 ? 29.516 -13.231 -20.382 1.00 81.50 602 LYS A O 1
ATOM 4547 N N . THR A 1 603 ? 30.376 -13.881 -18.414 1.00 77.50 603 THR A N 1
ATOM 4548 C CA . THR A 1 603 ? 31.276 -12.735 -18.236 1.00 77.50 603 THR A CA 1
ATOM 4549 C C . THR A 1 603 ? 32.745 -13.122 -18.273 1.00 77.50 603 THR A C 1
ATOM 4551 O O . THR A 1 603 ? 33.565 -12.296 -18.666 1.00 77.50 603 THR A O 1
ATOM 4554 N N . SER A 1 604 ? 33.077 -14.351 -17.878 1.00 82.00 604 SER A N 1
ATOM 4555 C CA . SER A 1 604 ? 34.453 -14.845 -17.871 1.00 82.00 604 SER A CA 1
ATOM 4556 C C . SER A 1 604 ? 34.970 -15.099 -19.286 1.00 82.00 604 SER A C 1
ATOM 4558 O O . SER A 1 604 ? 34.227 -15.511 -20.181 1.00 82.00 604 SER A O 1
ATOM 4560 N N . ASP A 1 605 ? 36.269 -14.885 -19.491 1.00 87.25 605 ASP A N 1
ATOM 4561 C CA . ASP A 1 605 ? 36.933 -15.286 -20.724 1.00 87.25 605 ASP A CA 1
ATOM 4562 C C . ASP A 1 605 ? 36.965 -16.819 -20.856 1.00 87.25 605 ASP A C 1
ATOM 4564 O O . ASP A 1 605 ? 36.832 -17.567 -19.884 1.00 87.25 605 ASP A O 1
ATOM 4568 N N . THR A 1 606 ? 37.161 -17.306 -22.082 1.00 84.94 606 THR A N 1
ATOM 4569 C CA . THR A 1 606 ? 37.087 -18.747 -22.379 1.00 84.94 606 THR A CA 1
ATOM 4570 C C . THR A 1 606 ? 38.129 -19.556 -21.592 1.00 84.94 606 THR A C 1
ATOM 4572 O O . THR A 1 606 ? 37.843 -20.684 -21.191 1.00 84.94 606 THR A O 1
ATOM 4575 N N . GLY A 1 607 ? 39.316 -18.995 -21.324 1.00 83.00 607 GLY A N 1
ATOM 4576 C CA . GLY A 1 607 ? 40.365 -19.668 -20.556 1.00 83.00 607 GLY A CA 1
ATOM 4577 C C . GLY A 1 607 ? 39.972 -19.855 -19.091 1.00 83.00 607 GLY A C 1
ATOM 4578 O O . GLY A 1 607 ? 40.038 -20.973 -18.570 1.00 83.00 607 GLY A O 1
ATOM 4579 N N . ALA A 1 608 ? 39.490 -18.790 -18.445 1.00 84.69 608 ALA A N 1
ATOM 4580 C CA . ALA A 1 608 ? 38.977 -18.845 -17.076 1.00 84.69 608 ALA A CA 1
ATOM 4581 C C . ALA A 1 608 ? 37.744 -19.757 -16.938 1.00 84.69 608 ALA A C 1
ATOM 4583 O O . ALA A 1 608 ? 37.616 -20.490 -15.949 1.00 84.69 608 ALA A O 1
ATOM 4584 N N . LEU A 1 609 ? 36.871 -19.766 -17.950 1.00 87.06 609 LEU A N 1
ATOM 4585 C CA . LEU A 1 609 ? 35.677 -20.609 -17.989 1.00 87.06 609 LEU A CA 1
ATOM 4586 C C . LEU A 1 609 ? 36.056 -22.096 -18.075 1.00 87.06 609 LEU A C 1
ATOM 4588 O O . LEU A 1 609 ? 35.547 -22.894 -17.292 1.00 87.06 609 LEU A O 1
ATOM 4592 N N . ILE A 1 610 ? 37.014 -22.474 -18.933 1.00 89.56 610 ILE A N 1
ATOM 4593 C CA . ILE A 1 610 ? 37.535 -23.854 -18.999 1.00 89.56 610 ILE A CA 1
ATOM 4594 C C . ILE A 1 610 ? 38.195 -24.257 -17.674 1.00 89.56 610 ILE A C 1
ATOM 4596 O O . ILE A 1 610 ? 37.964 -25.366 -17.190 1.00 89.56 610 ILE A O 1
ATOM 4600 N N . ALA A 1 611 ? 38.999 -23.379 -17.067 1.00 86.19 611 ALA A N 1
ATOM 4601 C CA . ALA A 1 611 ? 39.666 -23.673 -15.799 1.00 86.19 611 ALA A CA 1
ATOM 4602 C C . ALA A 1 611 ? 38.656 -23.941 -14.670 1.00 86.19 611 ALA A C 1
ATOM 4604 O O . ALA A 1 611 ? 38.782 -24.928 -13.943 1.00 86.19 611 ALA A O 1
ATOM 4605 N N . THR A 1 612 ? 37.622 -23.105 -14.558 1.00 89.12 612 THR A N 1
ATOM 4606 C CA . THR A 1 612 ? 36.548 -23.267 -13.564 1.00 89.12 612 THR A CA 1
ATOM 4607 C C . THR A 1 612 ? 35.689 -24.493 -13.863 1.00 89.12 612 THR A C 1
ATOM 4609 O O . THR A 1 612 ? 35.410 -25.280 -12.962 1.00 89.12 612 THR A O 1
ATOM 4612 N N . ALA A 1 613 ? 35.336 -24.724 -15.128 1.00 90.69 613 ALA A N 1
ATOM 4613 C CA . ALA A 1 613 ? 34.580 -25.900 -15.545 1.00 90.69 613 ALA A CA 1
ATOM 4614 C C . ALA A 1 613 ? 35.323 -27.210 -15.237 1.00 90.69 613 ALA A C 1
ATOM 4616 O O . ALA A 1 613 ? 34.696 -28.159 -14.779 1.00 90.69 613 ALA A O 1
ATOM 4617 N N . ARG A 1 614 ? 36.657 -27.266 -15.396 1.00 90.31 614 ARG A N 1
ATOM 4618 C CA . ARG A 1 614 ? 37.464 -28.431 -14.978 1.00 90.31 614 ARG A CA 1
ATOM 4619 C C . ARG A 1 614 ? 37.406 -28.666 -13.468 1.00 90.31 614 ARG A C 1
ATOM 4621 O O . ARG A 1 614 ? 37.302 -29.815 -13.045 1.00 90.31 614 ARG A O 1
ATOM 4628 N N . LYS A 1 615 ? 37.449 -27.599 -12.660 1.00 89.12 615 LYS A N 1
ATOM 4629 C CA . LYS A 1 615 ? 37.307 -27.698 -11.197 1.00 89.12 615 LYS A CA 1
ATOM 4630 C C . LYS A 1 615 ? 35.926 -28.224 -10.808 1.00 89.12 615 LYS A C 1
ATOM 4632 O O . LYS A 1 615 ? 35.832 -29.175 -10.038 1.00 89.12 615 LYS A O 1
ATOM 4637 N N . LEU A 1 616 ? 34.866 -27.659 -11.387 1.00 91.12 616 LEU A N 1
ATOM 4638 C CA . LEU A 1 616 ? 33.496 -28.111 -11.148 1.00 91.12 616 LEU A CA 1
ATOM 4639 C C . LEU A 1 616 ? 33.290 -29.558 -11.603 1.00 91.12 616 LEU A C 1
ATOM 4641 O O . LEU A 1 616 ? 32.682 -30.330 -10.873 1.00 91.12 616 LEU A O 1
ATOM 4645 N N . HIS A 1 617 ? 33.848 -29.952 -12.752 1.00 92.88 617 HIS A N 1
ATOM 4646 C CA . HIS A 1 617 ? 33.740 -31.321 -13.264 1.00 92.88 617 HIS A CA 1
ATOM 4647 C C . HIS A 1 617 ? 34.407 -32.336 -12.338 1.00 92.88 617 HIS A C 1
ATOM 4649 O O . HIS A 1 617 ? 33.855 -33.406 -12.100 1.00 92.88 617 HIS A O 1
ATOM 4655 N N . ALA A 1 618 ? 35.560 -31.991 -11.758 1.00 85.38 618 ALA A N 1
ATOM 4656 C CA . ALA A 1 618 ? 36.204 -32.832 -10.755 1.00 85.38 618 ALA A CA 1
ATOM 4657 C C . ALA A 1 618 ? 35.306 -33.029 -9.520 1.00 85.38 618 ALA A C 1
ATOM 4659 O O . ALA A 1 618 ? 35.156 -34.154 -9.049 1.00 85.38 618 ALA A O 1
ATOM 4660 N N . VAL A 1 619 ? 34.656 -31.962 -9.039 1.00 87.38 619 VAL A N 1
ATOM 4661 C CA . VAL A 1 619 ? 33.724 -32.023 -7.899 1.00 87.38 619 VAL A CA 1
ATOM 4662 C C . VAL A 1 619 ? 32.489 -32.865 -8.227 1.00 87.38 619 VAL A C 1
ATOM 4664 O O . VAL A 1 619 ? 32.123 -33.745 -7.451 1.00 87.38 619 VAL A O 1
ATOM 4667 N N . THR A 1 620 ? 31.839 -32.628 -9.369 1.00 88.94 620 THR A N 1
ATOM 4668 C CA . THR A 1 620 ? 30.591 -33.319 -9.727 1.00 88.94 620 THR A CA 1
ATOM 4669 C C . THR A 1 620 ? 30.822 -34.806 -10.004 1.00 88.94 620 THR A C 1
ATOM 4671 O O . THR A 1 620 ? 30.032 -35.646 -9.566 1.00 88.94 620 THR A O 1
ATOM 4674 N N . ARG A 1 621 ? 31.952 -35.155 -10.636 1.00 85.38 621 ARG A N 1
ATOM 4675 C CA . ARG A 1 621 ? 32.335 -36.541 -10.941 1.00 85.38 621 ARG A CA 1
ATOM 4676 C C . ARG A 1 621 ? 32.561 -37.387 -9.688 1.00 85.38 621 ARG A C 1
ATOM 4678 O O . ARG A 1 621 ? 32.227 -38.566 -9.695 1.00 85.38 621 ARG A O 1
ATOM 4685 N N . CYS A 1 622 ? 33.053 -36.797 -8.597 1.00 78.75 622 CYS A N 1
ATOM 4686 C CA . CYS A 1 622 ? 33.202 -37.494 -7.312 1.00 78.75 622 CYS A CA 1
ATOM 4687 C C . CYS A 1 622 ? 31.868 -37.956 -6.700 1.00 78.75 622 CYS A C 1
ATOM 4689 O O . CYS A 1 622 ? 31.860 -38.819 -5.821 1.00 78.75 622 CYS A O 1
ATOM 4691 N N . HIS A 1 623 ? 30.746 -37.392 -7.151 1.00 80.44 623 HIS A N 1
ATOM 4692 C CA . HIS A 1 623 ? 29.411 -37.662 -6.622 1.00 80.44 623 HIS A CA 1
ATOM 4693 C C . HIS A 1 623 ? 28.447 -38.270 -7.644 1.00 80.44 623 HIS A C 1
ATOM 4695 O O . HIS A 1 623 ? 27.263 -38.398 -7.332 1.00 80.44 623 HIS A O 1
ATOM 4701 N N . ASP A 1 624 ? 28.944 -38.655 -8.822 1.00 84.44 624 ASP A N 1
ATOM 4702 C CA . ASP A 1 624 ? 28.139 -39.196 -9.923 1.00 84.44 624 ASP A CA 1
ATOM 4703 C C . ASP A 1 624 ? 27.017 -38.240 -10.380 1.00 84.44 624 ASP A C 1
ATOM 4705 O O . ASP A 1 624 ? 25.900 -38.642 -10.699 1.00 84.44 624 ASP A O 1
ATOM 4709 N N . VAL A 1 625 ? 27.306 -36.933 -10.357 1.00 88.62 625 VAL A N 1
ATOM 4710 C CA . VAL A 1 625 ? 26.388 -35.876 -10.804 1.00 88.62 625 VAL A CA 1
ATOM 4711 C C . VAL A 1 625 ? 26.884 -35.323 -12.145 1.00 88.62 625 VAL A C 1
ATOM 4713 O O . VAL A 1 625 ? 28.051 -34.934 -12.237 1.00 88.62 625 VAL A O 1
ATOM 4716 N N . PRO A 1 626 ? 26.043 -35.251 -13.194 1.00 91.31 626 PRO A N 1
ATOM 4717 C CA . PRO A 1 626 ? 26.461 -34.721 -14.488 1.00 91.31 626 PRO A CA 1
ATOM 4718 C C . PRO A 1 626 ? 26.680 -33.204 -14.434 1.00 91.31 626 PRO A C 1
ATOM 4720 O O . PRO A 1 626 ? 25.890 -32.472 -13.823 1.00 91.31 626 PRO A O 1
ATOM 4723 N N . LEU A 1 627 ? 27.728 -32.734 -15.122 1.00 93.81 627 LEU A N 1
ATOM 4724 C CA . LEU A 1 627 ? 27.980 -31.315 -15.365 1.00 93.81 627 LEU A CA 1
ATOM 4725 C C . LEU A 1 627 ? 27.579 -30.938 -16.796 1.00 93.81 627 LEU A C 1
ATOM 4727 O O . LEU A 1 627 ? 28.084 -31.503 -17.768 1.00 93.81 627 LEU A O 1
ATOM 4731 N N . LEU A 1 628 ? 26.716 -29.930 -16.922 1.00 94.38 628 LEU A N 1
ATOM 4732 C CA . LEU A 1 628 ? 26.316 -29.337 -18.198 1.00 94.38 628 LEU A CA 1
ATOM 4733 C C . LEU A 1 628 ? 26.918 -27.937 -18.356 1.00 94.38 628 LEU A C 1
ATOM 4735 O O . LEU A 1 628 ? 26.891 -27.136 -17.422 1.00 94.38 628 LEU A O 1
ATOM 4739 N N . ILE A 1 629 ? 27.426 -27.607 -19.542 1.00 94.62 629 ILE A N 1
ATOM 4740 C CA . ILE A 1 629 ? 27.897 -26.247 -19.849 1.00 94.62 629 ILE A CA 1
ATOM 4741 C C . ILE A 1 629 ? 26.792 -25.459 -20.548 1.00 94.62 629 ILE A C 1
ATOM 4743 O O . ILE A 1 629 ? 26.185 -25.930 -21.509 1.00 94.62 629 ILE A O 1
ATOM 4747 N N . ASN A 1 630 ? 26.530 -24.249 -20.064 1.00 93.31 630 ASN A N 1
ATOM 4748 C CA . ASN A 1 630 ? 25.549 -23.347 -20.655 1.00 93.31 630 ASN A CA 1
ATOM 4749 C C . ASN A 1 630 ? 26.096 -22.688 -21.936 1.00 93.31 630 ASN A C 1
ATOM 4751 O O . ASN A 1 630 ? 27.173 -22.094 -21.894 1.00 93.31 630 ASN A O 1
ATOM 4755 N N . ASP A 1 631 ? 25.341 -22.747 -23.035 1.00 90.88 631 ASP A N 1
ATOM 4756 C CA . ASP A 1 631 ? 25.543 -22.080 -24.341 1.00 90.88 631 ASP A CA 1
ATOM 4757 C C . ASP A 1 631 ? 26.832 -22.495 -25.120 1.00 90.88 631 ASP A C 1
ATOM 4759 O O . ASP A 1 631 ? 26.871 -22.451 -26.350 1.00 90.88 631 ASP A O 1
ATOM 4763 N N . ARG A 1 632 ? 27.904 -22.939 -24.441 1.00 90.31 632 ARG A N 1
ATOM 4764 C CA . ARG A 1 632 ? 29.266 -23.118 -24.994 1.00 90.31 632 ARG A CA 1
ATOM 4765 C C . ARG A 1 632 ? 29.650 -24.582 -25.258 1.00 90.31 632 ARG A C 1
ATOM 4767 O O . ARG A 1 632 ? 30.274 -25.245 -24.426 1.00 90.31 632 ARG A O 1
ATOM 4774 N N . VAL A 1 633 ? 29.324 -25.075 -26.458 1.00 90.31 633 VAL A N 1
ATOM 4775 C CA . VAL A 1 633 ? 29.667 -26.437 -26.937 1.00 90.31 633 VAL A CA 1
ATOM 4776 C C . VAL A 1 633 ? 31.177 -26.673 -27.031 1.00 90.31 633 VAL A C 1
ATOM 4778 O O . VAL A 1 633 ? 31.669 -27.748 -26.693 1.00 90.31 633 VAL A O 1
ATOM 4781 N N . ASP A 1 634 ? 31.925 -25.654 -27.440 1.00 90.06 634 ASP A N 1
ATOM 4782 C CA . ASP A 1 634 ? 33.385 -25.662 -27.531 1.00 90.06 634 ASP A CA 1
ATOM 4783 C C . ASP A 1 634 ? 34.059 -25.916 -26.173 1.00 90.06 634 ASP A C 1
ATOM 4785 O O . ASP A 1 634 ? 34.963 -26.745 -26.058 1.00 90.06 634 ASP A O 1
ATOM 4789 N N . VAL A 1 635 ? 33.574 -25.259 -25.119 1.00 89.94 635 VAL A N 1
ATOM 4790 C CA . VAL A 1 635 ? 34.061 -25.455 -23.747 1.00 89.94 635 VAL A CA 1
ATOM 4791 C C . VAL A 1 635 ? 33.712 -26.857 -23.256 1.00 89.94 635 VAL A C 1
ATOM 4793 O O . VAL A 1 635 ? 34.560 -27.519 -22.655 1.00 89.94 635 VAL A O 1
ATOM 4796 N N . ALA A 1 636 ? 32.493 -27.334 -23.523 1.00 90.62 636 ALA A N 1
ATOM 4797 C CA . ALA A 1 636 ? 32.076 -28.674 -23.118 1.00 90.62 636 ALA A CA 1
ATOM 4798 C C . ALA A 1 636 ? 32.975 -29.765 -23.717 1.00 90.62 636 ALA A C 1
ATOM 4800 O O . ALA A 1 636 ? 33.368 -30.694 -23.007 1.00 90.62 636 ALA A O 1
ATOM 4801 N N . LEU A 1 637 ? 33.359 -29.610 -24.990 1.00 88.31 637 LEU A N 1
ATOM 4802 C CA . LEU A 1 637 ? 34.324 -30.476 -25.671 1.00 88.31 637 LEU A CA 1
ATOM 4803 C C . LEU A 1 637 ? 35.726 -30.371 -25.059 1.00 88.31 637 LEU A C 1
ATOM 4805 O O . LEU A 1 637 ? 36.353 -31.394 -24.796 1.00 88.31 637 LEU A O 1
ATOM 4809 N N . ALA A 1 638 ? 36.205 -29.154 -24.785 1.00 87.38 638 ALA A N 1
ATOM 4810 C CA . ALA A 1 638 ? 37.532 -28.935 -24.209 1.00 87.38 638 ALA A CA 1
ATOM 4811 C C . ALA A 1 638 ? 37.678 -29.529 -22.795 1.00 87.38 638 ALA A C 1
ATOM 4813 O O . ALA A 1 638 ? 38.741 -30.045 -22.435 1.00 87.38 638 ALA A O 1
ATOM 4814 N N . VAL A 1 639 ? 36.623 -29.446 -21.981 1.00 89.44 639 VAL A N 1
ATOM 4815 C CA . VAL A 1 639 ? 36.585 -29.984 -20.611 1.00 89.44 639 VAL A CA 1
ATOM 4816 C C . VAL A 1 639 ? 36.317 -31.491 -20.614 1.00 89.44 639 VAL A C 1
ATOM 4818 O O . VAL A 1 639 ? 36.875 -32.202 -19.782 1.00 89.44 639 VAL A O 1
ATOM 4821 N N . GLY A 1 640 ? 35.510 -31.984 -21.560 1.00 86.94 640 GLY A N 1
ATOM 4822 C CA . GLY A 1 640 ? 35.096 -33.386 -21.650 1.00 86.94 640 GLY A CA 1
ATOM 4823 C C . GLY A 1 640 ? 33.874 -33.748 -20.792 1.00 86.94 640 GLY A C 1
ATOM 4824 O O . GLY A 1 640 ? 33.616 -34.933 -20.584 1.00 86.94 640 GLY A O 1
ATOM 4825 N N . CYS A 1 641 ? 33.119 -32.755 -20.310 1.00 85.62 641 CYS A N 1
ATOM 4826 C CA . CYS A 1 641 ? 31.944 -32.922 -19.438 1.00 85.62 641 CYS A CA 1
ATOM 4827 C C . CYS A 1 641 ? 30.738 -33.593 -20.128 1.00 85.62 641 CYS A C 1
ATOM 4829 O O . CYS A 1 641 ? 30.759 -33.879 -21.328 1.00 85.62 641 CYS A O 1
ATOM 4831 N N . GLU A 1 642 ? 29.692 -33.899 -19.365 1.00 90.44 642 GLU A N 1
ATOM 4832 C CA . GLU A 1 642 ? 28.606 -34.812 -19.747 1.00 90.44 642 GLU A CA 1
ATOM 4833 C C . GLU A 1 642 ? 27.628 -34.224 -20.776 1.00 90.44 642 GLU A C 1
ATOM 4835 O O . GLU A 1 642 ? 26.959 -34.979 -21.490 1.00 90.44 642 GLU A O 1
ATOM 4840 N N . GLY A 1 643 ? 27.577 -32.900 -20.927 1.00 91.38 643 GLY A N 1
ATOM 4841 C CA . GLY A 1 643 ? 26.734 -32.287 -21.943 1.00 91.38 643 GLY A CA 1
ATOM 4842 C C . GLY A 1 643 ? 26.679 -30.767 -21.923 1.00 91.38 643 GLY A C 1
ATOM 4843 O O . GLY A 1 643 ? 27.489 -30.085 -21.296 1.00 91.38 643 GLY A O 1
ATOM 4844 N N . VAL A 1 644 ? 25.687 -30.242 -22.634 1.00 93.00 644 VAL A N 1
ATOM 4845 C CA . VAL A 1 644 ? 25.408 -28.809 -22.747 1.00 93.00 644 VAL A CA 1
ATOM 4846 C C . VAL A 1 644 ? 23.933 -28.527 -22.531 1.00 93.00 644 VAL A C 1
ATOM 4848 O O . VAL A 1 644 ? 23.083 -29.390 -22.742 1.00 93.00 644 VAL A O 1
ATOM 4851 N N . HIS A 1 645 ? 23.628 -27.293 -22.157 1.00 92.38 645 HIS A N 1
ATOM 4852 C CA . HIS A 1 645 ? 22.270 -26.765 -22.186 1.00 92.38 645 HIS A CA 1
ATOM 4853 C C . HIS A 1 645 ? 22.251 -25.522 -23.064 1.00 92.38 645 HIS A C 1
ATOM 4855 O O . HIS A 1 645 ? 23.054 -24.611 -22.854 1.00 92.38 645 HIS A O 1
ATOM 4861 N N . LEU A 1 646 ? 21.359 -25.515 -24.049 1.00 89.19 646 LEU A N 1
ATOM 4862 C CA . LEU A 1 646 ? 21.299 -24.524 -25.116 1.00 89.19 646 LEU A CA 1
ATOM 4863 C C . LEU A 1 646 ? 19.988 -23.732 -25.012 1.00 89.19 646 LEU A C 1
ATOM 4865 O O . LEU A 1 646 ? 18.901 -24.277 -24.779 1.00 89.19 646 LEU A O 1
ATOM 4869 N N . GLY A 1 647 ? 20.091 -22.418 -25.137 1.00 80.56 647 GLY A N 1
ATOM 4870 C CA . GLY A 1 647 ? 18.977 -21.516 -25.376 1.00 80.56 647 GLY A CA 1
ATOM 4871 C C . GLY A 1 647 ? 18.587 -21.463 -26.854 1.00 80.56 647 GLY A C 1
ATOM 4872 O O . GLY A 1 647 ? 19.224 -22.056 -27.719 1.00 80.56 647 GLY A O 1
ATOM 4873 N N . GLN A 1 648 ? 17.518 -20.721 -27.145 1.00 72.81 648 GLN A N 1
ATOM 4874 C CA . GLN A 1 648 ? 17.005 -20.557 -28.512 1.00 72.81 648 GLN A CA 1
ATOM 4875 C C . GLN A 1 648 ? 17.929 -19.712 -29.410 1.00 72.81 648 GLN A C 1
ATOM 4877 O O . GLN A 1 648 ? 17.898 -19.864 -30.626 1.00 72.81 648 GLN A O 1
ATOM 4882 N N . ASP A 1 649 ? 18.746 -18.836 -28.812 1.00 73.31 649 ASP A N 1
ATOM 4883 C CA . ASP A 1 649 ? 19.683 -17.948 -29.520 1.00 73.31 649 ASP A CA 1
ATOM 4884 C C . ASP A 1 649 ? 21.082 -18.594 -29.707 1.00 73.31 649 ASP A C 1
ATOM 4886 O O . ASP A 1 649 ? 21.990 -17.960 -30.248 1.00 73.31 649 ASP A O 1
ATOM 4890 N N . ASP A 1 650 ? 21.267 -19.838 -29.248 1.00 82.75 650 ASP A N 1
ATOM 4891 C CA . ASP A 1 650 ? 22.551 -20.546 -29.261 1.00 82.75 650 ASP A CA 1
ATOM 4892 C C . ASP A 1 650 ? 22.680 -21.500 -30.462 1.00 82.75 650 ASP A C 1
ATOM 4894 O O . ASP A 1 650 ? 21.860 -21.519 -31.382 1.00 82.75 650 ASP A O 1
ATOM 4898 N N . MET A 1 651 ? 23.748 -22.304 -30.474 1.00 82.12 651 MET A N 1
ATOM 4899 C CA . MET A 1 651 ? 23.951 -23.344 -31.483 1.00 82.12 651 MET A CA 1
ATOM 4900 C C . MET A 1 651 ? 22.733 -24.274 -31.562 1.00 82.12 651 MET A C 1
ATOM 4902 O O . MET A 1 651 ? 22.253 -24.765 -30.543 1.00 82.12 651 MET A O 1
ATOM 4906 N N . ASP A 1 652 ? 22.255 -24.565 -32.773 1.00 80.12 652 ASP A N 1
ATOM 4907 C CA . ASP A 1 652 ? 21.095 -25.433 -32.937 1.00 80.12 652 ASP A CA 1
ATOM 4908 C C . ASP A 1 652 ? 21.398 -26.879 -32.502 1.00 80.12 652 ASP A C 1
ATOM 4910 O O . ASP A 1 652 ? 22.519 -27.384 -32.640 1.00 80.12 652 ASP A O 1
ATOM 4914 N N . MET A 1 653 ? 20.369 -27.573 -32.010 1.00 80.88 653 MET A N 1
ATOM 4915 C CA . MET A 1 653 ? 20.501 -28.922 -31.454 1.00 80.88 653 MET A CA 1
ATOM 4916 C C . MET A 1 653 ? 21.091 -29.933 -32.450 1.00 80.88 653 MET A C 1
ATOM 4918 O O . MET A 1 653 ? 21.849 -30.813 -32.042 1.00 80.88 653 MET A O 1
ATOM 4922 N N . SER A 1 654 ? 20.798 -29.805 -33.749 1.00 80.19 654 SER A N 1
ATOM 4923 C CA . SER A 1 654 ? 21.307 -30.735 -34.762 1.00 80.19 654 SER A CA 1
ATOM 4924 C C . SER A 1 654 ? 22.818 -30.580 -34.957 1.00 80.19 654 SER A C 1
ATOM 4926 O O . SER A 1 654 ? 23.543 -31.576 -35.022 1.00 80.19 654 SER A O 1
ATOM 4928 N N . THR A 1 655 ? 23.312 -29.341 -34.965 1.00 84.69 655 THR A N 1
ATOM 4929 C CA . THR A 1 655 ? 24.742 -29.032 -35.048 1.00 84.69 655 THR A CA 1
ATOM 4930 C C . THR A 1 655 ? 25.465 -29.427 -33.763 1.00 84.69 655 THR A C 1
ATOM 4932 O O . THR A 1 655 ? 26.485 -30.115 -33.824 1.00 84.69 655 THR A O 1
ATOM 4935 N N . ALA A 1 656 ? 24.903 -29.101 -32.595 1.00 84.94 656 ALA A N 1
ATOM 4936 C CA . ALA A 1 656 ? 25.461 -29.518 -31.311 1.00 84.94 656 ALA A CA 1
ATOM 4937 C C . ALA A 1 656 ? 25.543 -31.051 -31.194 1.00 84.94 656 ALA A C 1
ATOM 4939 O O . ALA A 1 656 ? 26.561 -31.584 -30.755 1.00 84.94 656 ALA A O 1
ATOM 4940 N N . ARG A 1 657 ? 24.519 -31.782 -31.665 1.00 88.12 657 ARG A N 1
ATOM 4941 C CA . ARG A 1 657 ? 24.508 -33.253 -31.701 1.00 88.12 657 ARG A CA 1
ATOM 4942 C C . ARG A 1 657 ? 25.585 -33.828 -32.625 1.00 88.12 657 ARG A C 1
ATOM 4944 O O . ARG A 1 657 ? 26.193 -34.833 -32.264 1.00 88.12 657 ARG A O 1
ATOM 4951 N N . LYS A 1 658 ? 25.852 -33.199 -33.777 1.00 87.94 658 LYS A N 1
ATOM 4952 C CA . LYS A 1 658 ? 26.946 -33.603 -34.683 1.00 87.94 658 LYS A CA 1
ATOM 4953 C C . LYS A 1 658 ? 28.323 -33.434 -34.035 1.00 87.94 658 LYS A C 1
ATOM 4955 O O . LYS A 1 658 ? 29.175 -34.293 -34.223 1.00 87.94 658 LYS A O 1
ATOM 4960 N N . LEU A 1 659 ? 28.529 -32.360 -33.269 1.00 88.62 659 LEU A N 1
ATOM 4961 C CA . LEU A 1 659 ? 29.810 -32.070 -32.613 1.00 88.62 659 LEU A CA 1
ATOM 4962 C C . LEU A 1 659 ? 30.046 -32.906 -31.348 1.00 88.62 659 LEU A C 1
ATOM 4964 O O . LEU A 1 659 ? 31.159 -33.367 -31.116 1.00 88.62 659 LEU A O 1
ATOM 4968 N N . LEU A 1 660 ? 29.013 -33.100 -30.525 1.00 85.38 660 LEU A N 1
ATOM 4969 C CA . LEU A 1 660 ? 29.115 -33.795 -29.235 1.00 85.38 660 LEU A CA 1
ATOM 4970 C C . LEU A 1 660 ? 28.950 -35.320 -29.342 1.00 85.38 660 LEU A C 1
ATOM 4972 O O . LEU A 1 660 ? 29.306 -36.043 -28.410 1.00 85.38 660 LEU A O 1
ATOM 4976 N N . GLY A 1 661 ? 28.397 -35.815 -30.451 1.00 84.06 661 GLY A N 1
ATOM 4977 C CA . GLY A 1 661 ? 28.078 -37.228 -30.646 1.00 84.06 661 GLY A CA 1
ATOM 4978 C C . GLY A 1 661 ? 26.796 -37.680 -29.921 1.00 84.06 661 GLY A C 1
ATOM 4979 O O . GLY A 1 661 ? 26.124 -36.892 -29.247 1.00 84.06 661 GLY A O 1
ATOM 4980 N N . PRO A 1 662 ? 26.406 -38.960 -30.059 1.00 76.75 662 PRO A N 1
ATOM 4981 C CA . PRO A 1 662 ? 25.125 -39.469 -29.557 1.00 76.75 662 PRO A CA 1
ATOM 4982 C C . PRO A 1 662 ? 25.065 -39.629 -28.028 1.00 76.75 662 PRO A C 1
ATOM 4984 O O . PRO A 1 662 ? 23.978 -39.579 -27.466 1.00 76.75 662 PRO A O 1
ATOM 4987 N N . GLY A 1 663 ? 26.209 -39.785 -27.351 1.00 75.56 663 GLY A N 1
ATOM 4988 C CA . GLY A 1 663 ? 26.269 -40.112 -25.918 1.00 75.56 663 GLY A CA 1
ATOM 4989 C C . GLY A 1 663 ? 26.233 -38.926 -24.944 1.00 75.56 663 GLY A C 1
ATOM 4990 O O . GLY A 1 663 ? 26.219 -39.146 -23.739 1.00 75.56 663 GLY A O 1
ATOM 4991 N N . LYS A 1 664 ? 26.253 -37.674 -25.427 1.00 85.50 664 LYS A N 1
ATOM 4992 C CA . LYS A 1 664 ? 26.246 -36.467 -24.573 1.00 85.50 664 LYS A CA 1
ATOM 4993 C C . LYS A 1 664 ? 24.835 -35.904 -24.376 1.00 85.50 664 LYS A C 1
ATOM 4995 O O . LYS A 1 664 ? 23.986 -35.993 -25.271 1.00 85.50 664 LYS A O 1
ATOM 5000 N N . ILE A 1 665 ? 24.597 -35.284 -23.223 1.00 89.06 665 ILE A N 1
ATOM 5001 C CA . ILE A 1 665 ? 23.310 -34.674 -22.861 1.00 89.06 665 ILE A CA 1
ATOM 5002 C C . ILE A 1 665 ? 23.163 -33.320 -23.573 1.00 89.06 665 ILE A C 1
ATOM 5004 O O . ILE A 1 665 ? 24.108 -32.532 -23.615 1.00 89.06 665 ILE A O 1
ATOM 5008 N N . ILE A 1 666 ? 21.980 -33.046 -24.130 1.00 89.44 666 ILE A N 1
ATOM 5009 C CA . ILE A 1 666 ? 21.638 -31.744 -24.721 1.00 89.44 666 ILE A CA 1
ATOM 5010 C C . ILE A 1 666 ? 20.320 -31.277 -24.103 1.00 89.44 666 ILE A C 1
ATOM 5012 O O . ILE A 1 666 ? 19.262 -31.813 -24.429 1.00 89.44 666 ILE A O 1
ATOM 5016 N N . GLY A 1 667 ? 20.399 -30.306 -23.196 1.00 89.00 667 GLY A N 1
ATOM 5017 C CA . GLY A 1 667 ? 19.242 -29.589 -22.661 1.00 89.00 667 GLY A CA 1
ATOM 5018 C C . GLY A 1 667 ? 18.828 -28.446 -23.586 1.00 89.00 667 GLY A C 1
ATOM 5019 O O . GLY A 1 667 ? 19.684 -27.815 -24.206 1.00 89.00 667 GLY A O 1
ATOM 5020 N N . ILE A 1 668 ? 17.524 -28.182 -23.687 1.00 86.50 668 ILE A N 1
ATOM 5021 C CA . ILE A 1 668 ? 16.963 -27.110 -24.521 1.00 86.50 668 ILE A CA 1
ATOM 5022 C C . ILE A 1 668 ? 15.999 -26.283 -23.672 1.00 86.50 668 ILE A C 1
ATOM 5024 O O . ILE A 1 668 ? 15.198 -26.828 -22.913 1.00 86.50 668 ILE A O 1
ATOM 5028 N N . THR A 1 669 ? 16.073 -24.960 -23.792 1.00 85.94 669 THR A N 1
ATOM 5029 C CA . THR A 1 669 ? 15.108 -24.046 -23.159 1.00 85.94 669 THR A CA 1
ATOM 5030 C C . THR A 1 669 ? 13.889 -23.864 -24.058 1.00 85.94 669 THR A C 1
ATOM 5032 O O . THR A 1 669 ? 14.075 -23.470 -25.201 1.00 85.94 669 THR A O 1
ATOM 5035 N N . ALA A 1 670 ? 12.668 -24.072 -23.558 1.00 78.81 670 ALA A N 1
ATOM 5036 C CA . ALA A 1 670 ? 11.434 -23.849 -24.320 1.00 78.81 670 ALA A CA 1
ATOM 5037 C C . ALA A 1 670 ? 10.441 -22.964 -23.551 1.00 78.81 670 ALA A C 1
ATOM 5039 O O . ALA A 1 670 ? 10.189 -23.200 -22.368 1.00 78.81 670 ALA A O 1
ATOM 5040 N N . ASN A 1 671 ? 9.880 -21.963 -24.234 1.00 74.69 671 ASN A N 1
ATOM 5041 C CA . ASN A 1 671 ? 8.866 -21.038 -23.722 1.00 74.69 671 ASN A CA 1
ATOM 5042 C C . ASN A 1 671 ? 7.508 -21.153 -24.433 1.00 74.69 671 ASN A C 1
ATOM 5044 O O . ASN A 1 671 ? 6.540 -20.509 -24.033 1.00 74.69 671 ASN A O 1
ATOM 5048 N N . THR A 1 672 ? 7.419 -21.977 -25.472 1.00 71.25 672 THR A N 1
ATOM 5049 C CA . THR A 1 672 ? 6.189 -22.255 -26.220 1.00 71.25 672 THR A CA 1
ATOM 5050 C C . THR A 1 672 ? 6.068 -23.748 -26.494 1.00 71.25 672 THR A C 1
ATOM 5052 O O . THR A 1 672 ? 7.040 -24.502 -26.380 1.00 71.25 672 THR A O 1
ATOM 5055 N N . VAL A 1 673 ? 4.861 -24.179 -26.858 1.00 71.19 673 VAL A N 1
ATOM 5056 C CA . VAL A 1 673 ? 4.595 -25.560 -27.276 1.00 71.19 673 VAL A CA 1
ATOM 5057 C C . VAL A 1 673 ? 5.427 -25.901 -28.510 1.00 71.19 673 VAL A C 1
ATOM 5059 O O . VAL A 1 673 ? 6.028 -26.971 -28.582 1.00 71.19 673 VAL A O 1
ATOM 5062 N N . GLU A 1 674 ? 5.515 -24.966 -29.454 1.00 70.12 674 GLU A N 1
ATOM 5063 C CA . GLU A 1 674 ? 6.315 -25.093 -30.662 1.00 70.12 674 GLU A CA 1
ATOM 5064 C C . GLU A 1 674 ? 7.799 -25.231 -30.322 1.00 70.12 674 GLU A C 1
ATOM 5066 O O . GLU A 1 674 ? 8.425 -26.173 -30.792 1.00 70.12 674 GLU A O 1
ATOM 5071 N N . GLU A 1 675 ? 8.354 -24.377 -29.455 1.00 72.69 675 GLU A N 1
ATOM 5072 C CA . GLU A 1 675 ? 9.754 -24.474 -29.010 1.00 72.69 675 GLU A CA 1
ATOM 5073 C C . GLU A 1 675 ? 10.062 -25.823 -28.347 1.00 72.69 675 GLU A C 1
ATOM 5075 O O . GLU A 1 675 ? 11.132 -26.390 -28.575 1.00 72.69 675 GLU A O 1
ATOM 5080 N N . ALA A 1 676 ? 9.122 -26.358 -27.562 1.00 65.25 676 ALA A N 1
ATOM 5081 C CA . ALA A 1 676 ? 9.267 -27.659 -26.918 1.00 65.25 676 ALA A CA 1
ATOM 5082 C C . ALA A 1 676 ? 9.258 -28.829 -27.923 1.00 65.25 676 ALA A C 1
ATOM 5084 O O . ALA A 1 676 ? 9.859 -29.867 -27.646 1.00 65.25 676 ALA A O 1
ATOM 5085 N N . LEU A 1 677 ? 8.606 -28.666 -29.082 1.00 61.81 677 LEU A N 1
ATOM 5086 C CA . LEU A 1 677 ? 8.498 -29.683 -30.135 1.00 61.81 677 LEU A CA 1
ATOM 5087 C C . LEU A 1 677 ? 9.566 -29.555 -31.236 1.00 61.81 677 LEU A C 1
ATOM 5089 O O . LEU A 1 677 ? 10.018 -30.569 -31.763 1.00 61.81 677 LEU A O 1
ATOM 5093 N N . THR A 1 678 ? 9.958 -28.336 -31.617 1.00 55.50 678 THR A N 1
ATOM 5094 C CA . THR A 1 678 ? 10.802 -28.062 -32.799 1.00 55.50 678 THR A CA 1
ATOM 5095 C C . THR A 1 678 ? 12.179 -27.493 -32.464 1.00 55.50 678 THR A C 1
ATOM 5097 O O . THR A 1 678 ? 13.032 -27.423 -33.350 1.00 55.50 678 THR A O 1
ATOM 5100 N N . ALA A 1 679 ? 12.415 -27.086 -31.210 1.00 48.38 679 ALA A N 1
ATOM 5101 C CA . ALA A 1 679 ? 13.651 -26.448 -30.753 1.00 48.38 679 ALA A CA 1
ATOM 5102 C C . ALA A 1 679 ? 14.100 -25.233 -31.597 1.00 48.38 679 ALA A C 1
ATOM 5104 O O . ALA A 1 679 ? 15.297 -24.950 -31.667 1.00 48.38 679 ALA A O 1
ATOM 5105 N N . LYS A 1 680 ? 13.167 -24.532 -32.258 1.00 38.47 680 LYS A N 1
ATOM 5106 C CA . LYS A 1 680 ? 13.437 -23.284 -32.987 1.00 38.47 680 LYS A CA 1
ATOM 5107 C C . LYS A 1 680 ? 12.224 -22.359 -32.960 1.00 38.47 680 LYS A C 1
ATOM 5109 O O . LYS A 1 680 ? 11.272 -22.613 -33.692 1.00 38.47 680 LYS A O 1
ATOM 5114 N N . THR A 1 681 ? 12.285 -21.290 -32.160 1.00 32.31 681 THR A N 1
ATOM 5115 C CA . THR A 1 681 ? 11.736 -19.912 -32.341 1.00 32.31 681 THR A CA 1
ATOM 5116 C C . THR A 1 681 ? 11.697 -19.201 -30.976 1.00 32.31 681 THR A C 1
ATOM 5118 O O . THR A 1 681 ? 11.984 -19.832 -29.973 1.00 32.31 681 THR A O 1
ATOM 5121 N N . ASN A 1 682 ? 11.489 -17.877 -30.910 1.00 33.66 682 ASN A N 1
ATOM 5122 C CA . ASN A 1 682 ? 11.785 -17.081 -29.706 1.00 33.66 682 ASN A CA 1
ATOM 5123 C C . ASN A 1 682 ? 10.567 -16.286 -29.211 1.00 33.66 682 ASN A C 1
ATOM 5125 O O . ASN A 1 682 ? 10.104 -15.380 -29.904 1.00 33.66 682 ASN A O 1
ATOM 5129 N N . THR A 1 683 ? 10.124 -16.536 -27.973 1.00 33.00 683 THR A N 1
ATOM 5130 C CA . THR A 1 683 ? 9.376 -15.550 -27.170 1.00 33.00 683 THR A CA 1
ATOM 5131 C C . THR A 1 683 ? 9.832 -15.549 -25.704 1.00 33.00 683 THR A C 1
ATOM 5133 O O . THR A 1 683 ? 9.646 -16.508 -24.962 1.00 33.00 683 THR A O 1
ATOM 5136 N N . LYS A 1 684 ? 10.419 -14.436 -25.235 1.00 36.97 684 LYS A N 1
ATOM 5137 C CA . LYS A 1 684 ? 10.849 -14.245 -23.831 1.00 36.97 684 LYS A CA 1
ATOM 5138 C C . LYS A 1 684 ? 9.681 -13.826 -22.929 1.00 36.97 684 LYS A C 1
ATOM 5140 O O . LYS A 1 684 ? 9.726 -12.762 -22.315 1.00 36.97 684 LYS A O 1
ATOM 5145 N N . ASN A 1 685 ? 8.644 -14.659 -22.842 1.00 47.34 685 ASN A N 1
ATOM 5146 C CA . ASN A 1 685 ? 7.497 -14.429 -21.963 1.00 47.34 685 ASN A CA 1
ATOM 5147 C C . ASN A 1 685 ? 7.422 -15.490 -20.861 1.00 47.34 685 ASN A C 1
ATOM 5149 O O . ASN A 1 685 ? 7.632 -16.675 -21.091 1.00 47.34 685 ASN A O 1
ATOM 5153 N N . VAL A 1 686 ? 7.111 -15.059 -19.636 1.00 53.34 686 VAL A N 1
ATOM 5154 C CA . VAL A 1 686 ? 6.899 -15.977 -18.509 1.00 53.34 686 VAL A CA 1
ATOM 5155 C C . VAL A 1 686 ? 5.576 -16.715 -18.719 1.00 53.34 686 VAL A C 1
ATOM 5157 O O . VAL A 1 686 ? 4.515 -16.104 -18.654 1.00 53.34 686 VAL A O 1
ATOM 5160 N N . ILE A 1 687 ? 5.653 -18.027 -18.936 1.00 62.91 687 ILE A N 1
ATOM 5161 C CA . ILE A 1 687 ? 4.518 -18.897 -19.292 1.00 62.91 687 ILE A CA 1
ATOM 5162 C C . ILE A 1 687 ? 3.558 -19.144 -18.109 1.00 62.91 687 ILE A C 1
ATOM 5164 O O . ILE A 1 687 ? 2.352 -19.317 -18.280 1.00 62.91 687 ILE A O 1
ATOM 5168 N N . GLY A 1 688 ? 4.098 -19.177 -16.885 1.00 66.19 688 GLY A N 1
ATOM 5169 C CA . GLY A 1 688 ? 3.361 -19.567 -15.679 1.00 66.19 688 GLY A CA 1
ATOM 5170 C C . GLY A 1 688 ? 2.964 -21.059 -15.641 1.00 66.19 688 GLY A C 1
ATOM 5171 O O . GLY A 1 688 ? 3.221 -21.800 -16.589 1.00 66.19 688 GLY A O 1
ATOM 5172 N N . PRO A 1 689 ? 2.350 -21.537 -14.538 1.00 69.88 689 PRO A N 1
ATOM 5173 C CA . PRO A 1 689 ? 1.982 -22.951 -14.382 1.00 69.88 689 PRO A CA 1
ATOM 5174 C C . PRO A 1 689 ? 0.972 -23.462 -15.419 1.00 69.88 689 PRO A C 1
ATOM 5176 O O . PRO A 1 689 ? 0.998 -24.635 -15.765 1.00 69.88 689 PRO A O 1
ATOM 5179 N N . GLU A 1 690 ? 0.091 -22.599 -15.925 1.00 65.25 690 GLU A N 1
ATOM 5180 C CA . GLU A 1 690 ? -0.940 -22.983 -16.895 1.00 65.25 690 GLU A CA 1
ATOM 5181 C C . GLU A 1 690 ? -0.350 -23.299 -18.270 1.00 65.25 690 GLU A C 1
ATOM 5183 O O . GLU A 1 690 ? -0.560 -24.394 -18.789 1.00 65.25 690 GLU A O 1
ATOM 5188 N N . GLY A 1 691 ? 0.457 -22.398 -18.837 1.00 70.19 691 GLY A N 1
ATOM 5189 C CA . GLY A 1 691 ? 1.103 -22.699 -20.111 1.00 70.19 691 GLY A CA 1
ATOM 5190 C C . GLY A 1 691 ? 2.181 -23.787 -19.975 1.00 70.19 691 GLY A C 1
ATOM 5191 O O . GLY A 1 691 ? 2.396 -24.540 -20.923 1.00 70.19 691 GLY A O 1
ATOM 5192 N N . LEU A 1 692 ? 2.789 -23.961 -18.788 1.00 79.25 692 LEU A N 1
ATOM 5193 C CA . LEU A 1 692 ? 3.616 -25.137 -18.484 1.00 79.25 692 LEU A CA 1
ATOM 5194 C C . LEU A 1 692 ? 2.790 -26.428 -18.595 1.00 79.25 692 LEU A C 1
ATOM 5196 O O . LEU A 1 692 ? 3.204 -27.359 -19.284 1.00 79.25 692 LEU A O 1
ATOM 5200 N N . ARG A 1 693 ? 1.601 -26.466 -17.976 1.00 78.62 693 ARG A N 1
ATOM 5201 C CA . ARG A 1 693 ? 0.686 -27.614 -18.046 1.00 78.62 693 ARG A CA 1
ATOM 5202 C C . ARG A 1 693 ? 0.269 -27.923 -19.475 1.00 78.62 693 ARG A C 1
ATOM 5204 O O . ARG A 1 693 ? 0.287 -29.086 -19.865 1.00 78.62 693 ARG A O 1
ATOM 5211 N N . HIS A 1 694 ? -0.076 -26.896 -20.245 1.00 77.50 694 HIS A N 1
ATOM 5212 C CA . HIS A 1 694 ? -0.428 -27.046 -21.652 1.00 77.50 694 HIS A CA 1
ATOM 5213 C C . HIS A 1 694 ? 0.740 -27.623 -22.469 1.00 77.50 694 HIS A C 1
ATOM 5215 O O . HIS A 1 694 ? 0.570 -28.613 -23.173 1.00 77.50 694 HIS A O 1
ATOM 5221 N N . THR A 1 695 ? 1.952 -27.091 -22.287 1.00 80.44 695 THR A N 1
ATOM 5222 C CA . THR A 1 695 ? 3.163 -27.567 -22.979 1.00 80.44 695 THR A CA 1
ATOM 5223 C C . THR A 1 695 ? 3.458 -29.034 -22.675 1.00 80.44 695 THR A C 1
ATOM 5225 O O . THR A 1 695 ? 3.705 -29.823 -23.586 1.00 80.44 695 THR A O 1
ATOM 5228 N N . LEU A 1 696 ? 3.385 -29.437 -21.403 1.00 82.44 696 LEU A N 1
ATOM 5229 C CA . LEU A 1 696 ? 3.592 -30.834 -21.018 1.00 82.44 696 LEU A CA 1
ATOM 5230 C C . LEU A 1 696 ? 2.498 -31.764 -21.565 1.00 82.44 696 LEU A C 1
ATOM 5232 O O . LEU A 1 696 ? 2.805 -32.907 -21.903 1.00 82.44 696 LEU A O 1
ATOM 5236 N N . ALA A 1 697 ? 1.251 -31.294 -21.668 1.00 78.94 697 ALA A N 1
ATOM 5237 C CA . ALA A 1 697 ? 0.142 -32.095 -22.182 1.00 78.94 697 ALA A CA 1
ATOM 5238 C C . ALA A 1 697 ? 0.359 -32.389 -23.667 1.00 78.94 697 ALA A C 1
ATOM 5240 O O . ALA A 1 697 ? 0.366 -33.550 -24.069 1.00 78.94 697 ALA A O 1
ATOM 5241 N N . VAL A 1 698 ? 0.697 -31.356 -24.444 1.00 79.88 698 VAL A N 1
ATOM 5242 C CA . VAL A 1 698 ? 0.997 -31.510 -25.870 1.00 79.88 698 VAL A CA 1
ATOM 5243 C C . VAL A 1 698 ? 2.231 -32.391 -26.094 1.00 79.88 698 VAL A C 1
ATOM 5245 O O . VAL A 1 698 ? 2.233 -33.225 -26.997 1.00 79.88 698 VAL A O 1
ATOM 5248 N N . LEU A 1 699 ? 3.276 -32.281 -25.262 1.00 78.25 699 LEU A N 1
ATOM 5249 C CA . LEU A 1 699 ? 4.427 -33.192 -25.341 1.00 78.25 699 LEU A CA 1
ATOM 5250 C C . LEU A 1 699 ? 4.028 -34.654 -25.104 1.00 78.25 699 LEU A C 1
ATOM 5252 O O . LEU A 1 699 ? 4.567 -35.544 -25.763 1.00 78.25 699 LEU A O 1
ATOM 5256 N N . ALA A 1 700 ? 3.108 -34.912 -24.171 1.00 78.00 700 ALA A N 1
ATOM 5257 C CA . ALA A 1 700 ? 2.589 -36.252 -23.921 1.00 78.00 700 ALA A CA 1
ATOM 5258 C C . ALA A 1 700 ? 1.806 -36.776 -25.136 1.00 78.00 700 ALA A C 1
ATOM 5260 O O . ALA A 1 700 ? 2.096 -37.868 -25.623 1.00 78.00 700 ALA A O 1
ATOM 5261 N N . GLU A 1 701 ? 0.882 -35.968 -25.661 1.00 77.19 701 GLU A N 1
ATOM 5262 C CA . GLU A 1 701 ? 0.045 -36.283 -26.828 1.00 77.19 701 GLU A CA 1
ATOM 5263 C C . GLU A 1 701 ? 0.872 -36.547 -28.093 1.00 77.19 701 GLU A C 1
ATOM 5265 O O . GLU A 1 701 ? 0.550 -37.428 -28.886 1.00 77.19 701 GLU A O 1
ATOM 5270 N N . ARG A 1 702 ? 1.985 -35.826 -28.270 1.00 76.38 702 ARG A N 1
ATOM 5271 C CA . ARG A 1 702 ? 2.899 -35.960 -29.417 1.00 76.38 702 ARG A CA 1
ATOM 5272 C C . ARG A 1 702 ? 3.920 -37.097 -29.269 1.00 76.38 702 ARG A C 1
ATOM 5274 O O . ARG A 1 702 ? 4.817 -37.211 -30.098 1.00 76.38 702 ARG A O 1
ATOM 5281 N N . GLY A 1 703 ? 3.820 -37.932 -28.232 1.00 75.06 703 GLY A N 1
ATOM 5282 C CA . GLY A 1 703 ? 4.714 -39.079 -28.026 1.00 75.06 703 GLY A CA 1
ATOM 5283 C C . GLY A 1 703 ? 6.071 -38.741 -27.391 1.00 75.06 703 GLY A C 1
ATOM 5284 O O . GLY A 1 703 ? 6.919 -39.618 -27.244 1.00 75.06 703 GLY A O 1
ATOM 5285 N N . HIS A 1 704 ? 6.277 -37.501 -26.938 1.00 74.19 704 HIS A N 1
ATOM 5286 C CA . HIS A 1 704 ? 7.474 -37.052 -26.210 1.00 74.19 704 HIS A CA 1
ATOM 5287 C C . HIS A 1 704 ? 7.308 -37.147 -24.678 1.00 74.19 704 HIS A C 1
ATOM 5289 O O . HIS A 1 704 ? 8.012 -36.491 -23.900 1.00 74.19 704 HIS A O 1
ATOM 5295 N N . GLY A 1 705 ? 6.387 -37.998 -24.213 1.00 69.12 705 GLY A N 1
ATOM 5296 C CA . GLY A 1 705 ? 6.122 -38.248 -22.793 1.00 69.12 705 GLY A CA 1
ATOM 5297 C C . GLY A 1 705 ? 7.368 -38.650 -21.993 1.00 69.12 705 GLY A C 1
ATOM 5298 O O . GLY A 1 705 ? 7.503 -38.223 -20.850 1.00 69.12 705 GLY A O 1
ATOM 5299 N N . GLY A 1 706 ? 8.317 -39.357 -22.617 1.00 70.00 706 GLY A N 1
ATOM 5300 C CA . GLY A 1 706 ? 9.559 -39.824 -21.985 1.00 70.00 706 GLY A CA 1
ATOM 5301 C C . GLY A 1 706 ? 10.720 -38.820 -21.921 1.00 70.00 706 GLY A C 1
ATOM 5302 O O . GLY A 1 706 ? 11.760 -39.155 -21.367 1.00 70.00 706 GLY A O 1
ATOM 5303 N N . VAL A 1 707 ? 10.590 -37.612 -22.488 1.00 80.69 707 VAL A N 1
ATOM 5304 C CA . VAL A 1 707 ? 11.646 -36.580 -22.412 1.00 80.69 707 VAL A CA 1
ATOM 5305 C C . VAL A 1 707 ? 11.595 -35.879 -21.047 1.00 80.69 707 VAL A C 1
ATOM 5307 O O . VAL A 1 707 ? 10.552 -35.290 -20.754 1.00 80.69 707 VAL A O 1
ATOM 5310 N N . PRO A 1 708 ? 12.667 -35.876 -20.230 1.00 84.69 708 PRO A N 1
ATOM 5311 C CA . PRO A 1 708 ? 12.650 -35.197 -18.936 1.00 84.69 708 PRO A CA 1
ATOM 5312 C C . PRO A 1 708 ? 12.395 -33.690 -19.069 1.00 84.69 708 PRO A C 1
ATOM 5314 O O . PRO A 1 708 ? 13.033 -33.020 -19.882 1.00 84.69 708 PRO A O 1
ATOM 5317 N N . ALA A 1 709 ? 11.491 -33.149 -18.254 1.00 86.69 709 ALA A N 1
ATOM 5318 C CA . ALA A 1 709 ? 11.128 -31.739 -18.227 1.00 86.69 709 ALA A CA 1
ATOM 5319 C C . ALA A 1 709 ? 11.325 -31.134 -16.830 1.00 86.69 709 ALA A C 1
ATOM 5321 O O . ALA A 1 709 ? 10.795 -31.624 -15.831 1.00 86.69 709 ALA A O 1
ATOM 5322 N N . VAL A 1 710 ? 12.054 -30.017 -16.770 1.00 89.44 710 VAL A N 1
ATOM 5323 C CA . VAL A 1 710 ? 12.263 -29.230 -15.548 1.00 89.44 710 VAL A CA 1
ATOM 5324 C C . VAL A 1 710 ? 11.788 -27.799 -15.753 1.00 89.44 710 VAL A C 1
ATOM 5326 O O . VAL A 1 710 ? 11.981 -27.222 -16.821 1.00 89.44 710 VAL A O 1
ATOM 5329 N N . CYS A 1 711 ? 11.184 -27.197 -14.728 1.00 88.50 711 CYS A N 1
ATOM 5330 C CA . CYS A 1 711 ? 10.822 -25.780 -14.777 1.00 88.50 711 CYS A CA 1
ATOM 5331 C C . CYS A 1 711 ? 11.927 -24.909 -14.170 1.00 88.50 711 CYS A C 1
ATOM 5333 O O . CYS A 1 711 ? 12.518 -25.264 -13.148 1.00 88.50 711 CYS A O 1
ATOM 5335 N N . ILE A 1 712 ? 12.155 -23.731 -14.748 1.00 85.75 712 ILE A N 1
ATOM 5336 C CA . ILE A 1 712 ? 13.129 -22.742 -14.275 1.00 85.75 712 ILE A CA 1
ATOM 5337 C C . ILE A 1 712 ? 12.507 -21.339 -14.279 1.00 85.75 712 ILE A C 1
ATOM 5339 O O . ILE A 1 712 ? 11.567 -21.073 -15.021 1.00 85.75 712 ILE A O 1
ATOM 5343 N N . GLY A 1 713 ? 13.045 -20.430 -13.461 1.00 76.94 713 GLY A N 1
ATOM 5344 C CA . GLY A 1 713 ? 12.640 -19.019 -13.421 1.00 76.94 713 GLY A CA 1
ATOM 5345 C C . GLY A 1 713 ? 11.855 -18.663 -12.160 1.00 76.94 713 GLY A C 1
ATOM 5346 O O . GLY A 1 713 ? 10.673 -18.958 -12.030 1.00 76.94 713 GLY A O 1
ATOM 5347 N N . GLY A 1 714 ? 12.525 -18.026 -11.194 1.00 73.31 714 GLY A N 1
ATOM 5348 C CA . GLY A 1 714 ? 11.906 -17.609 -9.927 1.00 73.31 714 GLY A CA 1
ATOM 5349 C C . GLY A 1 714 ? 11.521 -18.757 -8.981 1.00 73.31 714 GLY A C 1
ATOM 5350 O O . GLY A 1 714 ? 10.852 -18.510 -7.975 1.00 73.31 714 GLY A O 1
ATOM 5351 N N . ILE A 1 715 ? 11.935 -19.995 -9.270 1.00 82.88 715 ILE A N 1
ATOM 5352 C CA . ILE A 1 715 ? 11.620 -21.174 -8.457 1.00 82.88 715 ILE A CA 1
ATOM 5353 C C . ILE A 1 715 ? 12.332 -21.118 -7.101 1.00 82.88 715 ILE A C 1
ATOM 5355 O O . ILE A 1 715 ? 13.535 -20.871 -7.016 1.00 82.88 715 ILE A O 1
ATOM 5359 N N . ASN A 1 716 ? 11.570 -21.322 -6.029 1.00 81.12 716 ASN A N 1
ATOM 5360 C CA . ASN A 1 716 ? 12.031 -21.333 -4.646 1.00 81.12 716 ASN A CA 1
ATOM 5361 C C . ASN A 1 716 ? 11.042 -22.118 -3.761 1.00 81.12 716 ASN A C 1
ATOM 5363 O O . ASN A 1 716 ? 9.960 -22.507 -4.195 1.00 81.12 716 ASN A O 1
ATOM 5367 N N . ALA A 1 717 ? 11.368 -22.319 -2.486 1.00 76.06 717 ALA A N 1
ATOM 5368 C CA . ALA A 1 717 ? 10.535 -23.122 -1.590 1.00 76.06 717 ALA A CA 1
ATOM 5369 C C . ALA A 1 717 ? 9.068 -22.671 -1.454 1.00 76.06 717 ALA A C 1
ATOM 5371 O O . ALA A 1 717 ? 8.220 -23.485 -1.101 1.00 76.06 717 ALA A O 1
ATOM 5372 N N . SER A 1 718 ? 8.751 -21.397 -1.710 1.00 67.25 718 SER A N 1
ATOM 5373 C CA . SER A 1 718 ? 7.372 -20.904 -1.609 1.00 67.25 718 SER A CA 1
ATOM 5374 C C . SER A 1 718 ? 6.486 -21.284 -2.797 1.00 67.25 718 SER A C 1
ATOM 5376 O O . SER A 1 718 ? 5.269 -21.272 -2.642 1.00 67.25 718 SER A O 1
ATOM 5378 N N . ASN A 1 719 ? 7.064 -21.627 -3.957 1.00 73.81 719 ASN A N 1
ATOM 5379 C CA . ASN A 1 719 ? 6.308 -21.914 -5.181 1.00 73.81 719 ASN A CA 1
ATOM 5380 C C . ASN A 1 719 ? 6.553 -23.312 -5.774 1.00 73.81 719 ASN A C 1
ATOM 5382 O O . ASN A 1 719 ? 5.710 -23.758 -6.547 1.00 73.81 719 ASN A O 1
ATOM 5386 N N . ILE A 1 720 ? 7.623 -24.024 -5.383 1.00 81.88 720 ILE A N 1
ATOM 5387 C CA . ILE A 1 720 ? 7.918 -25.397 -5.847 1.00 81.88 720 ILE A CA 1
ATOM 5388 C C . ILE A 1 720 ? 6.687 -26.308 -5.787 1.00 81.88 720 ILE A C 1
ATOM 5390 O O . ILE A 1 720 ? 6.368 -26.902 -6.818 1.00 81.88 720 ILE A O 1
ATOM 5394 N N . PRO A 1 721 ? 5.959 -26.403 -4.653 1.00 74.50 721 PRO A N 1
ATOM 5395 C CA . PRO A 1 721 ? 4.799 -27.276 -4.601 1.00 74.50 721 PRO A CA 1
ATOM 5396 C C . PRO A 1 721 ? 3.762 -26.881 -5.666 1.00 74.50 721 PRO A C 1
ATOM 5398 O O . PRO A 1 721 ? 3.370 -27.706 -6.490 1.00 74.50 721 PRO A O 1
ATOM 5401 N N . GLN A 1 722 ? 3.363 -25.605 -5.691 1.00 72.56 722 GLN A N 1
ATOM 5402 C CA . GLN A 1 722 ? 2.296 -25.117 -6.564 1.00 72.56 722 GLN A CA 1
ATOM 5403 C C . GLN A 1 722 ? 2.620 -25.315 -8.049 1.00 72.56 722 GLN A C 1
ATOM 5405 O O . GLN A 1 722 ? 1.741 -25.710 -8.814 1.00 72.56 722 GLN A O 1
ATOM 5410 N N . VAL A 1 723 ? 3.868 -25.052 -8.451 1.00 78.31 723 VAL A N 1
ATOM 5411 C CA . VAL A 1 723 ? 4.321 -25.208 -9.839 1.00 78.31 723 VAL A CA 1
ATOM 5412 C C . VAL A 1 723 ? 4.329 -26.679 -10.244 1.00 78.31 723 VAL A C 1
ATOM 5414 O O . VAL A 1 723 ? 3.813 -27.003 -11.308 1.00 78.31 723 VAL A O 1
ATOM 5417 N N . LEU A 1 724 ? 4.836 -27.574 -9.389 1.00 79.12 724 LEU A N 1
ATOM 5418 C CA . LEU A 1 724 ? 4.849 -29.012 -9.670 1.00 79.12 724 LEU A CA 1
ATOM 5419 C C . LEU A 1 724 ? 3.438 -29.592 -9.773 1.00 79.12 724 LEU A C 1
ATOM 5421 O O . LEU A 1 724 ? 3.174 -30.399 -10.660 1.00 79.12 724 LEU A O 1
ATOM 5425 N N . PHE A 1 725 ? 2.528 -29.176 -8.893 1.00 72.19 725 PHE A N 1
ATOM 5426 C CA . PHE A 1 725 ? 1.161 -29.687 -8.871 1.00 72.19 725 PHE A CA 1
ATOM 5427 C C . PHE A 1 725 ? 0.331 -29.150 -10.046 1.00 72.19 725 PHE A C 1
ATOM 5429 O O . PHE A 1 725 ? -0.115 -29.928 -10.886 1.00 72.19 725 PHE A O 1
ATOM 5436 N N . ARG A 1 726 ? 0.198 -27.818 -10.169 1.00 72.38 726 ARG A N 1
ATOM 5437 C CA . ARG A 1 726 ? -0.644 -27.188 -11.204 1.00 72.38 726 ARG A CA 1
ATOM 5438 C C . ARG A 1 726 ? -0.036 -27.251 -12.599 1.00 72.38 726 ARG A C 1
ATOM 5440 O O . ARG A 1 726 ? -0.775 -27.275 -13.577 1.00 72.38 726 ARG A O 1
ATOM 5447 N N . GLY A 1 727 ? 1.292 -27.257 -12.686 1.00 74.06 727 GLY A N 1
ATOM 5448 C CA . GLY A 1 727 ? 2.023 -27.336 -13.947 1.00 74.06 727 GLY A CA 1
ATOM 5449 C C . GLY A 1 727 ? 2.041 -28.728 -14.565 1.00 74.06 727 GLY A C 1
ATOM 5450 O O . GLY A 1 727 ? 2.422 -28.851 -15.719 1.00 74.06 727 GLY A O 1
ATOM 5451 N N . SER A 1 728 ? 1.627 -29.769 -13.836 1.00 76.94 728 SER A N 1
ATOM 5452 C CA . SER A 1 728 ? 1.681 -31.153 -14.310 1.00 76.94 728 SER A CA 1
ATOM 5453 C C . SER A 1 728 ? 0.309 -31.637 -14.805 1.00 76.94 728 SER A C 1
ATOM 5455 O O . SER A 1 728 ? -0.579 -31.887 -13.980 1.00 76.94 728 SER A O 1
ATOM 5457 N N . PRO A 1 729 ? 0.110 -31.857 -16.116 1.00 71.06 729 PRO A N 1
ATOM 5458 C CA . PRO A 1 729 ? -1.109 -32.464 -16.645 1.00 71.06 729 PRO A CA 1
ATOM 5459 C C . PRO A 1 729 ? -1.197 -33.969 -16.317 1.00 71.06 729 PRO A C 1
ATOM 5461 O O . PRO A 1 729 ? -0.202 -34.586 -15.902 1.00 71.06 729 PRO A O 1
ATOM 5464 N N . PRO A 1 730 ? -2.382 -34.588 -16.487 1.00 58.53 730 PRO A N 1
ATOM 5465 C CA . PRO A 1 730 ? -2.510 -36.043 -16.561 1.00 58.53 730 PRO A CA 1
ATOM 5466 C C . PRO A 1 730 ? -1.641 -36.583 -17.715 1.00 58.53 730 PRO A C 1
ATOM 5468 O O . PRO A 1 730 ? -1.654 -36.018 -18.800 1.00 58.53 730 PRO A O 1
ATOM 5471 N N . GLY A 1 731 ? -0.847 -37.635 -17.485 1.00 64.88 731 GLY A N 1
ATOM 5472 C CA . GLY A 1 731 ? -0.023 -38.284 -18.523 1.00 64.88 731 GLY A CA 1
ATOM 5473 C C . GLY A 1 731 ? 1.465 -37.895 -18.565 1.00 64.88 731 GLY A C 1
ATOM 5474 O O . GLY A 1 731 ? 2.291 -38.766 -18.818 1.00 64.88 731 GLY A O 1
ATOM 5475 N N . LYS A 1 732 ? 1.843 -36.650 -18.233 1.00 77.44 732 LYS A N 1
ATOM 5476 C CA . LYS A 1 732 ? 3.258 -36.222 -18.145 1.00 77.44 732 LYS A CA 1
ATOM 5477 C C . LYS A 1 732 ? 3.487 -35.278 -16.956 1.00 77.44 732 LYS A C 1
ATOM 5479 O O . LYS A 1 732 ? 3.216 -34.084 -17.074 1.00 77.44 732 LYS A O 1
ATOM 5484 N N . PRO A 1 733 ? 3.924 -35.782 -15.785 1.00 79.06 733 PRO A N 1
ATOM 5485 C CA . PRO A 1 733 ? 4.304 -34.917 -14.675 1.00 79.06 733 PRO A CA 1
ATOM 5486 C C . PRO A 1 733 ? 5.615 -34.185 -14.974 1.00 79.06 733 PRO A C 1
ATOM 5488 O O . PRO A 1 733 ? 6.420 -34.647 -15.774 1.00 79.06 733 PRO A O 1
ATOM 5491 N N . LEU A 1 734 ? 5.833 -33.055 -14.308 1.00 83.44 734 LEU A N 1
ATOM 5492 C CA . LEU A 1 734 ? 7.126 -32.384 -14.321 1.00 83.44 734 LEU A CA 1
ATOM 5493 C C . LEU A 1 734 ? 8.152 -33.204 -13.512 1.00 83.44 734 LEU A C 1
ATOM 5495 O O . LEU A 1 734 ? 7.881 -33.570 -12.367 1.00 83.44 734 LEU A O 1
ATOM 5499 N N . ASP A 1 735 ? 9.325 -33.473 -14.089 1.00 84.88 735 ASP A N 1
ATOM 5500 C CA . ASP A 1 735 ? 10.339 -34.380 -13.522 1.00 84.88 735 ASP A CA 1
ATOM 5501 C C . ASP A 1 735 ? 11.187 -33.736 -12.414 1.00 84.88 735 ASP A C 1
ATOM 5503 O O . ASP A 1 735 ? 11.816 -34.425 -11.604 1.00 84.88 735 ASP A O 1
ATOM 5507 N N . GLY A 1 736 ? 11.206 -32.405 -12.352 1.00 88.31 736 GLY A N 1
ATOM 5508 C CA . GLY A 1 736 ? 11.878 -31.672 -11.290 1.00 88.31 736 GLY A CA 1
ATOM 5509 C C . GLY A 1 736 ? 11.922 -30.170 -11.515 1.00 88.31 736 GLY A C 1
ATOM 5510 O O . GLY A 1 736 ? 11.210 -29.609 -12.352 1.00 88.31 736 GLY A O 1
ATOM 5511 N N . VAL A 1 737 ? 12.760 -29.500 -10.730 1.00 90.75 737 VAL A N 1
ATOM 5512 C CA . VAL A 1 737 ? 12.880 -28.041 -10.754 1.00 90.75 737 VAL A CA 1
ATOM 5513 C C . VAL A 1 737 ? 14.330 -27.608 -10.882 1.00 90.75 737 VAL A C 1
ATOM 5515 O O . VAL A 1 737 ? 15.219 -28.188 -10.255 1.00 90.75 737 VAL A O 1
ATOM 5518 N N . ALA A 1 738 ? 14.555 -26.551 -11.658 1.00 91.19 738 ALA A N 1
ATOM 5519 C CA . ALA A 1 738 ? 15.844 -25.899 -11.775 1.00 91.19 738 ALA A CA 1
ATOM 5520 C C . ALA A 1 738 ? 15.891 -24.605 -10.952 1.00 91.19 738 ALA A C 1
ATOM 5522 O O . ALA A 1 738 ? 14.996 -23.755 -11.022 1.00 91.19 738 ALA A O 1
ATOM 5523 N N . VAL A 1 739 ? 16.949 -24.453 -10.157 1.00 91.94 739 VAL A N 1
ATOM 5524 C CA . VAL A 1 739 ? 17.123 -23.357 -9.196 1.00 91.94 739 VAL A CA 1
ATOM 5525 C C . VAL A 1 739 ? 18.490 -22.693 -9.355 1.00 91.94 739 VAL A C 1
ATOM 5527 O O . VAL A 1 739 ? 19.490 -23.356 -9.614 1.00 91.94 739 VAL A O 1
ATOM 5530 N N . VAL A 1 740 ? 18.522 -21.366 -9.188 1.00 91.00 740 VAL A N 1
ATOM 5531 C CA . VAL A 1 740 ? 19.745 -20.544 -9.272 1.00 91.00 740 VAL A CA 1
ATOM 5532 C C . VAL A 1 740 ? 20.022 -19.920 -7.902 1.00 91.00 740 VAL A C 1
ATOM 5534 O O . VAL A 1 740 ? 20.711 -20.491 -7.059 1.00 91.00 740 VAL A O 1
ATOM 5537 N N . SER A 1 741 ? 19.406 -18.767 -7.625 1.00 86.25 741 SER A N 1
ATOM 5538 C CA . SER A 1 741 ? 19.689 -17.955 -6.440 1.00 86.25 741 SER A CA 1
ATOM 5539 C C . SER A 1 741 ? 19.275 -18.625 -5.133 1.00 86.25 741 SER A C 1
ATOM 5541 O O . SER A 1 741 ? 19.886 -18.347 -4.109 1.00 86.25 741 SER A O 1
ATOM 5543 N N . ALA A 1 742 ? 18.267 -19.505 -5.153 1.00 86.50 742 ALA A N 1
ATOM 5544 C CA . ALA A 1 742 ? 17.798 -20.195 -3.953 1.00 86.50 742 ALA A CA 1
ATOM 5545 C C . ALA A 1 742 ? 18.910 -21.026 -3.291 1.00 86.50 742 ALA A C 1
ATOM 5547 O O . ALA A 1 742 ? 18.987 -21.043 -2.071 1.00 86.50 742 ALA A O 1
ATOM 5548 N N . ILE A 1 743 ? 19.796 -21.642 -4.083 1.00 91.56 743 ILE A N 1
ATOM 5549 C CA . ILE A 1 743 ? 20.944 -22.409 -3.579 1.00 91.56 743 ILE A CA 1
ATOM 5550 C C . ILE A 1 743 ? 22.219 -21.559 -3.616 1.00 91.56 743 ILE A C 1
ATOM 5552 O O . ILE A 1 743 ? 22.921 -21.468 -2.612 1.00 91.56 743 ILE A O 1
ATOM 5556 N N . MET A 1 744 ? 22.506 -20.883 -4.736 1.00 91.94 744 MET A N 1
ATOM 5557 C CA . MET A 1 744 ? 23.765 -20.144 -4.909 1.00 91.94 744 MET A CA 1
ATOM 5558 C C . MET A 1 744 ? 23.940 -19.014 -3.881 1.00 91.94 744 MET A C 1
ATOM 5560 O O . MET A 1 744 ? 25.035 -18.830 -3.345 1.00 91.94 744 MET A O 1
ATOM 5564 N N . ALA A 1 745 ? 22.858 -18.308 -3.528 1.00 87.69 745 ALA A N 1
ATOM 5565 C CA . ALA A 1 745 ? 22.887 -17.235 -2.531 1.00 87.69 745 ALA A CA 1
ATOM 5566 C C . ALA A 1 745 ? 22.661 -17.722 -1.087 1.00 87.69 745 ALA A C 1
ATOM 5568 O O . ALA A 1 745 ? 22.758 -16.920 -0.159 1.00 87.69 745 ALA A O 1
ATOM 5569 N N . ALA A 1 746 ? 22.388 -19.014 -0.862 1.00 89.12 746 ALA A N 1
ATOM 5570 C CA . ALA A 1 746 ? 22.123 -19.539 0.475 1.00 89.12 746 ALA A CA 1
ATOM 5571 C C . ALA A 1 746 ? 23.355 -19.424 1.385 1.00 89.12 746 ALA A C 1
ATOM 5573 O O . ALA A 1 746 ? 24.494 -19.612 0.947 1.00 89.12 746 ALA A O 1
ATOM 5574 N N . ALA A 1 747 ? 23.125 -19.131 2.667 1.00 87.31 747 ALA A N 1
ATOM 5575 C CA . ALA A 1 747 ? 24.178 -19.176 3.682 1.00 87.31 747 ALA A CA 1
ATOM 5576 C C . ALA A 1 747 ? 24.670 -20.617 3.908 1.00 87.31 747 ALA A C 1
ATOM 5578 O O . ALA A 1 747 ? 25.867 -20.842 4.053 1.00 87.31 747 ALA A O 1
ATOM 5579 N N . ASP A 1 748 ? 23.746 -21.582 3.869 1.00 91.00 748 ASP A N 1
ATOM 5580 C CA . ASP A 1 748 ? 24.026 -23.018 3.905 1.00 91.00 748 ASP A CA 1
ATOM 5581 C C . ASP A 1 748 ? 23.399 -23.706 2.674 1.00 91.00 748 ASP A C 1
ATOM 5583 O O . ASP A 1 748 ? 22.212 -24.058 2.692 1.00 91.00 748 ASP A O 1
ATOM 5587 N N . PRO A 1 749 ? 24.172 -23.877 1.582 1.00 93.25 749 PRO A N 1
ATOM 5588 C CA . PRO A 1 749 ? 23.690 -24.532 0.368 1.00 93.25 749 PRO A CA 1
ATOM 5589 C C . PRO A 1 749 ? 23.264 -25.990 0.581 1.00 93.25 749 PRO A C 1
ATOM 5591 O O . PRO A 1 749 ? 22.374 -26.462 -0.125 1.00 93.25 749 PRO A O 1
ATOM 5594 N N . GLU A 1 750 ? 23.858 -26.707 1.542 1.00 93.25 750 GLU A N 1
ATOM 5595 C CA . GLU A 1 750 ? 23.537 -28.116 1.797 1.00 93.25 750 GLU A CA 1
ATOM 5596 C C . GLU A 1 750 ? 22.147 -28.248 2.434 1.00 93.25 750 GLU A C 1
ATOM 5598 O O . GLU A 1 750 ? 21.303 -29.011 1.951 1.00 93.25 750 GLU A O 1
ATOM 5603 N N . ALA A 1 751 ? 21.883 -27.471 3.491 1.00 88.31 751 ALA A N 1
ATOM 5604 C CA . ALA A 1 751 ? 20.591 -27.476 4.172 1.00 88.31 751 ALA A CA 1
ATOM 5605 C C . ALA A 1 751 ? 19.451 -27.000 3.258 1.00 88.31 751 ALA A C 1
ATOM 5607 O O . ALA A 1 751 ? 18.378 -27.610 3.239 1.00 88.31 751 ALA A O 1
ATOM 5608 N N . GLU A 1 752 ? 19.685 -25.949 2.466 1.00 90.88 752 GLU A N 1
ATOM 5609 C CA . GLU A 1 752 ? 18.664 -25.426 1.557 1.00 90.88 752 GLU A CA 1
ATOM 5610 C C . GLU A 1 752 ? 18.372 -26.398 0.407 1.00 90.88 752 GLU A C 1
ATOM 5612 O O . GLU A 1 752 ? 17.205 -26.648 0.107 1.00 90.88 752 GLU A O 1
ATOM 5617 N N . SER A 1 753 ? 19.393 -27.038 -0.174 1.00 92.81 753 SER A N 1
ATOM 5618 C CA . SER A 1 753 ? 19.191 -28.068 -1.207 1.00 92.81 753 SER A CA 1
ATOM 5619 C C . SER A 1 753 ? 18.354 -29.239 -0.682 1.00 92.81 753 SER A C 1
ATOM 5621 O O . SER A 1 753 ? 17.400 -29.663 -1.338 1.00 92.81 753 SER A O 1
ATOM 5623 N N . ARG A 1 754 ? 18.623 -29.695 0.552 1.00 92.00 754 ARG A N 1
ATOM 5624 C CA . ARG A 1 754 ? 17.851 -30.761 1.212 1.00 92.00 754 ARG A CA 1
ATOM 5625 C C . ARG A 1 754 ? 16.391 -30.362 1.423 1.00 92.00 754 ARG A C 1
ATOM 5627 O O . ARG A 1 754 ? 15.487 -31.169 1.198 1.00 92.00 754 ARG A O 1
ATOM 5634 N N . ARG A 1 755 ? 16.148 -29.107 1.814 1.00 86.44 755 ARG A N 1
ATOM 5635 C CA . ARG A 1 755 ? 14.801 -28.549 1.990 1.00 86.44 755 ARG A CA 1
ATOM 5636 C C . ARG A 1 755 ? 14.029 -28.498 0.672 1.00 86.44 755 ARG A C 1
ATOM 5638 O O . ARG A 1 755 ? 12.876 -28.924 0.628 1.00 86.44 755 ARG A O 1
ATOM 5645 N N . LEU A 1 756 ? 14.656 -28.003 -0.397 1.00 88.94 756 LEU A N 1
ATOM 5646 C CA . LEU A 1 756 ? 14.034 -27.905 -1.720 1.00 88.94 756 LEU A CA 1
ATOM 5647 C C . LEU A 1 756 ? 13.710 -29.292 -2.287 1.00 88.94 756 LEU A C 1
ATOM 5649 O O . LEU A 1 756 ? 12.591 -29.505 -2.748 1.00 88.94 756 LEU A O 1
ATOM 5653 N N . LEU A 1 757 ? 14.629 -30.258 -2.173 1.00 88.75 757 LEU A N 1
ATOM 5654 C CA . LEU A 1 757 ? 14.386 -31.637 -2.604 1.00 88.75 757 LEU A CA 1
ATOM 5655 C C . LEU A 1 757 ? 13.212 -32.283 -1.849 1.00 88.75 757 LEU A C 1
ATOM 5657 O O . LEU A 1 757 ? 12.397 -32.978 -2.457 1.00 88.75 757 LEU A O 1
ATOM 5661 N N . GLY A 1 758 ? 13.087 -32.026 -0.542 1.00 80.81 758 GLY A N 1
ATOM 5662 C CA . GLY A 1 758 ? 11.945 -32.483 0.254 1.00 80.81 758 GLY A CA 1
ATOM 5663 C C . GLY A 1 758 ? 10.605 -31.962 -0.278 1.00 80.81 758 GLY A C 1
ATOM 5664 O O . GLY A 1 758 ? 9.647 -32.725 -0.391 1.00 80.81 758 GLY A O 1
ATOM 5665 N N . LEU A 1 759 ? 10.548 -30.688 -0.683 1.00 81.31 759 LEU A N 1
ATOM 5666 C CA . LEU A 1 759 ? 9.348 -30.089 -1.281 1.00 81.31 759 LEU A CA 1
ATOM 5667 C C . LEU A 1 759 ? 9.017 -30.681 -2.654 1.00 81.31 759 LEU A C 1
ATOM 5669 O O . LEU A 1 759 ? 7.843 -30.916 -2.939 1.00 81.31 759 LEU A O 1
ATOM 5673 N N . VAL A 1 760 ? 10.032 -30.946 -3.484 1.00 83.56 760 VAL A N 1
ATOM 5674 C CA . VAL A 1 760 ? 9.850 -31.584 -4.798 1.00 83.56 760 VAL A CA 1
ATOM 5675 C C . VAL A 1 760 ? 9.240 -32.979 -4.637 1.00 83.56 760 VAL A C 1
ATOM 5677 O O . VAL A 1 760 ? 8.234 -33.290 -5.275 1.00 83.56 760 VAL A O 1
ATOM 5680 N N . ARG A 1 761 ? 9.792 -33.800 -3.733 1.00 81.50 761 ARG A N 1
ATOM 5681 C CA . ARG A 1 761 ? 9.289 -35.157 -3.459 1.00 81.50 761 ARG A CA 1
ATOM 5682 C C . ARG A 1 761 ? 7.858 -35.143 -2.919 1.00 81.50 761 ARG A C 1
ATOM 5684 O O . ARG A 1 761 ? 7.003 -35.849 -3.448 1.00 81.50 761 ARG A O 1
ATOM 5691 N N . ALA A 1 762 ? 7.572 -34.279 -1.944 1.00 70.19 762 ALA A N 1
ATOM 5692 C CA . ALA A 1 762 ? 6.240 -34.164 -1.349 1.00 70.19 762 ALA A CA 1
ATOM 5693 C C . ALA A 1 762 ? 5.161 -33.726 -2.360 1.00 70.19 762 ALA A C 1
ATOM 5695 O O . ALA A 1 762 ? 4.010 -34.158 -2.271 1.00 70.19 762 ALA A O 1
ATOM 5696 N N . ALA A 1 763 ? 5.510 -32.868 -3.326 1.00 70.00 763 ALA A N 1
ATOM 5697 C CA . ALA A 1 763 ? 4.595 -32.460 -4.391 1.00 70.00 763 ALA A CA 1
ATOM 5698 C C . ALA A 1 763 ? 4.331 -33.599 -5.394 1.00 70.00 763 ALA A C 1
ATOM 5700 O O . ALA A 1 763 ? 3.181 -33.818 -5.783 1.00 70.00 763 ALA A O 1
ATOM 5701 N N . ALA A 1 764 ? 5.369 -34.359 -5.759 1.00 66.44 764 ALA A N 1
ATOM 5702 C CA . ALA A 1 764 ? 5.258 -35.502 -6.664 1.00 66.44 764 ALA A CA 1
ATOM 5703 C C . ALA A 1 764 ? 4.389 -36.638 -6.086 1.00 66.44 764 ALA A C 1
ATOM 5705 O O . ALA A 1 764 ? 3.555 -37.200 -6.798 1.00 66.44 764 ALA A O 1
ATOM 5706 N N . GLU A 1 765 ? 4.529 -36.946 -4.793 1.00 64.06 765 GLU A N 1
ATOM 5707 C CA . GLU A 1 765 ? 3.710 -37.954 -4.099 1.00 64.06 765 GLU A CA 1
ATOM 5708 C C . GLU A 1 765 ? 2.220 -37.577 -4.078 1.00 64.06 765 GLU A C 1
ATOM 5710 O O . GLU A 1 765 ? 1.350 -38.412 -4.334 1.00 64.06 765 GLU A O 1
ATOM 5715 N N . ARG A 1 766 ? 1.904 -36.297 -3.855 1.00 58.94 766 ARG A N 1
ATOM 5716 C CA . ARG A 1 766 ? 0.515 -35.818 -3.800 1.00 58.94 766 ARG A CA 1
ATOM 5717 C C . ARG A 1 766 ? -0.168 -35.740 -5.160 1.00 58.94 766 ARG A C 1
ATOM 5719 O O . ARG A 1 766 ? -1.350 -36.070 -5.262 1.00 58.94 766 ARG A O 1
ATOM 5726 N N . GLY A 1 767 ? 0.574 -35.357 -6.201 1.00 55.19 767 GLY A N 1
ATOM 5727 C CA . GLY A 1 767 ? 0.090 -35.412 -7.580 1.00 55.19 767 GLY A CA 1
ATOM 5728 C C . GLY A 1 767 ? -0.379 -36.819 -7.963 1.00 55.19 767 GLY A C 1
ATOM 5729 O O . GLY A 1 767 ? -1.366 -36.951 -8.674 1.00 55.19 767 GLY A O 1
ATOM 5730 N N . ARG A 1 768 ? 0.255 -37.876 -7.431 1.00 48.66 768 ARG A N 1
ATOM 5731 C CA . ARG A 1 768 ? -0.194 -39.266 -7.624 1.00 48.66 768 ARG A CA 1
ATOM 5732 C C . ARG A 1 768 ? -1.478 -39.577 -6.843 1.00 48.66 768 ARG A C 1
ATOM 5734 O O . ARG A 1 768 ? -2.411 -40.098 -7.440 1.00 48.66 768 ARG A O 1
ATOM 5741 N N . GLY A 1 769 ? -1.567 -39.195 -5.565 1.00 43.47 769 GLY A N 1
ATOM 5742 C CA . GLY A 1 769 ? -2.735 -39.483 -4.712 1.00 43.47 769 GLY A CA 1
ATOM 5743 C C . GLY A 1 769 ? -4.037 -38.758 -5.097 1.00 43.47 769 GLY A C 1
ATOM 5744 O O . GLY A 1 769 ? -5.121 -39.286 -4.873 1.00 43.47 769 GLY A O 1
ATOM 5745 N N . SER A 1 770 ? -3.952 -37.570 -5.709 1.00 45.59 770 SER A N 1
ATOM 5746 C CA . SER A 1 770 ? -5.119 -36.865 -6.274 1.00 45.59 770 SER A CA 1
ATOM 5747 C C . SER A 1 770 ? -5.599 -37.478 -7.598 1.00 45.59 770 SER A C 1
ATOM 5749 O O . SER A 1 770 ? -6.784 -37.393 -7.908 1.00 45.59 770 SER A O 1
ATOM 5751 N N . ARG A 1 771 ? -4.704 -38.113 -8.369 1.00 45.22 771 ARG A N 1
ATOM 5752 C CA . ARG A 1 771 ? -5.002 -38.706 -9.688 1.00 45.22 771 ARG A CA 1
ATOM 5753 C C . ARG A 1 771 ? -5.587 -40.115 -9.604 1.00 45.22 771 ARG A C 1
ATOM 5755 O O . ARG A 1 771 ? -6.304 -40.526 -10.507 1.00 45.22 771 ARG A O 1
ATOM 5762 N N . THR A 1 772 ? -5.327 -40.843 -8.521 1.00 36.66 772 THR A N 1
ATOM 5763 C CA . THR A 1 772 ? -5.863 -42.197 -8.295 1.00 36.66 772 THR A CA 1
ATOM 5764 C C . THR A 1 772 ? -7.361 -42.230 -7.958 1.00 36.66 772 THR A C 1
ATOM 5766 O O . THR A 1 772 ? -7.925 -43.312 -7.864 1.00 36.66 772 THR A O 1
ATOM 5769 N N . GLY A 1 773 ? -8.024 -41.074 -7.811 1.00 39.00 773 GLY A N 1
ATOM 5770 C CA . GLY A 1 773 ? -9.476 -40.969 -7.594 1.00 39.00 773 GLY A CA 1
ATOM 5771 C C . GLY A 1 773 ? -10.339 -41.014 -8.864 1.00 39.00 773 GLY A C 1
ATOM 5772 O O . GLY A 1 773 ? -11.559 -40.995 -8.758 1.00 39.00 773 GLY A O 1
ATOM 5773 N N . LEU A 1 774 ? -9.740 -41.094 -10.060 1.00 40.69 774 LEU A N 1
ATOM 5774 C CA . LEU A 1 774 ? -10.466 -41.173 -11.343 1.00 40.69 774 LEU A CA 1
ATOM 5775 C C . LEU A 1 774 ? -11.119 -42.545 -11.614 1.00 40.69 774 LEU A C 1
ATOM 5777 O O . LEU A 1 774 ? -11.744 -42.727 -12.651 1.00 40.69 774 LEU A O 1
ATOM 5781 N N . ALA A 1 775 ? -11.011 -43.493 -10.679 1.00 41.59 775 ALA A N 1
ATOM 5782 C CA . ALA A 1 775 ? -11.781 -44.741 -10.659 1.00 41.59 775 ALA A CA 1
ATOM 5783 C C . ALA A 1 775 ? -13.041 -44.635 -9.766 1.00 41.59 775 ALA A C 1
ATOM 5785 O O . ALA A 1 775 ? -13.465 -45.619 -9.164 1.00 41.59 775 ALA A O 1
ATOM 5786 N N . GLY A 1 776 ? -13.583 -43.425 -9.597 1.00 54.25 776 GLY A N 1
ATOM 5787 C CA . GLY A 1 776 ? -14.807 -43.167 -8.835 1.00 54.25 776 GLY A CA 1
ATOM 5788 C C . GLY A 1 776 ? -16.075 -43.346 -9.674 1.00 54.25 776 GLY A C 1
ATOM 5789 O O . GLY A 1 776 ? -16.017 -43.328 -10.901 1.00 54.25 776 GLY A O 1
ATOM 5790 N N . ALA A 1 777 ? -17.219 -43.485 -8.995 1.00 58.12 777 ALA A N 1
ATOM 5791 C CA . ALA A 1 777 ? -18.556 -43.640 -9.578 1.00 58.12 777 ALA A CA 1
ATOM 5792 C C . ALA A 1 777 ? -18.778 -42.734 -10.806 1.00 58.12 777 ALA A C 1
ATOM 5794 O O . ALA A 1 777 ? -18.685 -41.507 -10.686 1.00 58.12 777 ALA A O 1
ATOM 5795 N N . ALA A 1 778 ? -19.055 -43.331 -11.967 1.00 62.09 778 ALA A N 1
ATOM 5796 C CA . ALA A 1 778 ? -19.308 -42.620 -13.222 1.00 62.09 778 ALA A CA 1
ATOM 5797 C C . ALA A 1 778 ? -20.790 -42.251 -13.374 1.00 62.09 778 ALA A C 1
ATOM 5799 O O . ALA A 1 778 ? -21.132 -41.290 -14.059 1.00 62.09 778 ALA A O 1
ATOM 5800 N N . THR A 1 779 ? -21.666 -43.001 -12.705 1.00 75.06 779 THR A N 1
ATOM 5801 C CA . THR A 1 779 ? -23.123 -42.849 -12.768 1.00 75.06 779 THR A CA 1
ATOM 5802 C C . THR A 1 779 ? -23.702 -42.313 -11.459 1.00 75.06 779 THR A C 1
ATOM 5804 O O . THR A 1 779 ? -23.084 -42.401 -10.391 1.00 75.06 779 THR A O 1
ATOM 5807 N N . LYS A 1 780 ? -24.927 -41.777 -11.523 1.00 83.00 780 LYS A N 1
ATOM 5808 C CA . LYS A 1 780 ? -25.693 -41.357 -10.338 1.00 83.00 780 LYS A CA 1
ATOM 5809 C C . LYS A 1 780 ? -25.841 -42.517 -9.347 1.00 83.00 780 LYS A C 1
ATOM 5811 O O . LYS A 1 780 ? -25.662 -42.331 -8.146 1.00 83.00 780 LYS A O 1
ATOM 5816 N N . GLU A 1 781 ? -26.162 -43.709 -9.839 1.00 84.56 781 GLU A N 1
ATOM 5817 C CA . GLU A 1 781 ? -26.467 -44.893 -9.033 1.00 84.56 781 GLU A CA 1
ATOM 5818 C C . GLU A 1 781 ? -25.242 -45.377 -8.253 1.00 84.56 781 GLU A C 1
ATOM 5820 O O . GLU A 1 781 ? -25.345 -45.752 -7.085 1.00 84.56 781 GLU A O 1
ATOM 5825 N N . GLU A 1 782 ? -24.067 -45.359 -8.881 1.00 83.81 782 GLU A N 1
ATOM 5826 C CA . GLU A 1 782 ? -22.804 -45.678 -8.216 1.00 83.81 782 GLU A CA 1
ATOM 5827 C C . GLU A 1 782 ? -22.448 -44.636 -7.155 1.00 83.81 782 GLU A C 1
ATOM 5829 O O . GLU A 1 782 ? -21.980 -44.998 -6.076 1.00 83.81 782 GLU A O 1
ATOM 5834 N N . LEU A 1 783 ? -22.719 -43.355 -7.424 1.00 87.00 783 LEU A N 1
ATOM 5835 C CA . LEU A 1 783 ? -22.437 -42.277 -6.484 1.00 87.00 783 LEU A CA 1
ATOM 5836 C C . LEU A 1 783 ? -23.326 -42.380 -5.238 1.00 87.00 783 LEU A C 1
ATOM 5838 O O . LEU A 1 783 ? -22.828 -42.289 -4.115 1.00 87.00 783 LEU A O 1
ATOM 5842 N N . LEU A 1 784 ? -24.625 -42.640 -5.414 1.00 88.50 784 LEU A N 1
ATOM 5843 C CA . LEU A 1 784 ? -25.573 -42.776 -4.304 1.00 88.50 784 LEU A CA 1
ATOM 5844 C C . LEU A 1 784 ? -25.251 -43.965 -3.386 1.00 88.50 784 LEU A C 1
ATOM 5846 O O . LEU A 1 784 ? -25.465 -43.872 -2.179 1.00 88.50 784 LEU A O 1
ATOM 5850 N N . LYS A 1 785 ? -24.658 -45.050 -3.906 1.00 89.31 785 LYS A N 1
ATOM 5851 C CA . LYS A 1 785 ? -24.193 -46.185 -3.080 1.00 89.31 785 LYS A CA 1
ATOM 5852 C C . LYS A 1 785 ? -23.090 -45.797 -2.091 1.00 89.31 785 LYS A C 1
ATOM 5854 O O . LYS A 1 785 ? -22.952 -46.443 -1.054 1.00 89.31 785 LYS A O 1
ATOM 5859 N N . LEU A 1 786 ? -22.313 -44.755 -2.392 1.00 89.25 786 LEU A N 1
ATOM 5860 C CA . LEU A 1 786 ? -21.211 -44.286 -1.548 1.00 89.25 786 LEU A CA 1
ATOM 5861 C C . LEU A 1 786 ? -21.670 -43.297 -0.462 1.00 89.25 786 LEU A C 1
ATOM 5863 O O . LEU A 1 786 ? -20.981 -43.134 0.548 1.00 89.25 786 LEU A O 1
ATOM 5867 N N . VAL A 1 787 ? -22.843 -42.672 -0.628 1.00 91.19 787 VAL A N 1
ATOM 5868 C CA . VAL A 1 787 ? -23.360 -41.624 0.270 1.00 91.19 787 VAL A CA 1
ATOM 5869 C C . VAL A 1 787 ? -23.535 -42.108 1.720 1.00 91.19 787 VAL A C 1
ATOM 5871 O O . VAL A 1 787 ? -22.986 -41.460 2.618 1.00 91.19 787 VAL A O 1
ATOM 5874 N N . PRO A 1 788 ? -24.203 -43.248 2.004 1.00 92.50 788 PRO A N 1
ATOM 5875 C CA . PRO A 1 788 ? -24.346 -43.736 3.377 1.00 92.50 788 PRO A CA 1
ATOM 5876 C C . PRO A 1 788 ? -23.007 -44.014 4.066 1.00 92.50 788 PRO A C 1
ATOM 5878 O O . PRO A 1 788 ? -22.851 -43.742 5.257 1.00 92.50 788 PRO A O 1
ATOM 5881 N N . GLY A 1 789 ? -22.028 -44.523 3.309 1.00 90.06 789 GLY A N 1
ATOM 5882 C CA . GLY A 1 789 ? -20.687 -44.811 3.811 1.00 90.06 789 GLY A CA 1
ATOM 5883 C C . GLY A 1 789 ? -19.972 -43.554 4.304 1.00 90.06 789 GLY A C 1
ATOM 5884 O O . GLY A 1 789 ? -19.385 -43.573 5.384 1.00 90.06 789 GLY A O 1
ATOM 5885 N N . ALA A 1 790 ? -20.087 -42.443 3.571 1.00 90.50 790 ALA A N 1
ATOM 5886 C CA . ALA A 1 790 ? -19.506 -41.163 3.972 1.00 90.50 790 ALA A CA 1
ATOM 5887 C C . ALA A 1 790 ? -20.142 -40.610 5.262 1.00 90.50 790 ALA A C 1
ATOM 5889 O O . ALA A 1 790 ? -19.427 -40.229 6.190 1.00 90.50 790 ALA A O 1
ATOM 5890 N N . VAL A 1 791 ? -21.477 -40.633 5.367 1.00 93.12 791 VAL A N 1
ATOM 5891 C CA . VAL A 1 791 ? -22.200 -40.170 6.571 1.00 93.12 791 VAL A CA 1
ATOM 5892 C C . VAL A 1 791 ? -21.847 -41.032 7.790 1.00 93.12 791 VAL A C 1
ATOM 5894 O O . VAL A 1 791 ? -21.596 -40.509 8.880 1.00 93.12 791 VAL A O 1
ATOM 5897 N N . LYS A 1 792 ? -21.768 -42.356 7.607 1.00 92.94 792 LYS A N 1
ATOM 5898 C CA . LYS A 1 792 ? -21.360 -43.294 8.659 1.00 92.94 792 LYS A CA 1
ATOM 5899 C C . LYS A 1 792 ? -19.914 -43.055 9.104 1.00 92.94 792 LYS A C 1
ATOM 5901 O O . LYS A 1 792 ? -19.652 -43.009 10.304 1.00 92.94 792 LYS A O 1
ATOM 5906 N N . ALA A 1 793 ? -19.002 -42.806 8.165 1.00 92.25 793 ALA A N 1
ATOM 5907 C CA . ALA A 1 793 ? -17.609 -42.504 8.475 1.00 92.25 793 ALA A CA 1
ATOM 5908 C C . ALA A 1 793 ? -17.469 -41.241 9.342 1.00 92.25 793 ALA A C 1
ATOM 5910 O O . ALA A 1 793 ? -16.671 -41.232 10.280 1.00 92.25 793 ALA A O 1
ATOM 5911 N N . VAL A 1 794 ? -18.267 -40.190 9.100 1.00 94.19 794 VAL A N 1
ATOM 5912 C CA . VAL A 1 794 ? -18.304 -39.004 9.980 1.00 94.19 794 VAL A CA 1
ATOM 5913 C C . VAL A 1 794 ? -18.807 -39.371 11.376 1.00 94.19 794 VAL A C 1
ATOM 5915 O O . VAL A 1 794 ? -18.217 -38.942 12.370 1.00 94.19 794 VAL A O 1
ATOM 5918 N N . HIS A 1 795 ? -19.862 -40.190 11.472 1.00 93.12 795 HIS A N 1
ATOM 5919 C CA . HIS A 1 795 ? -20.407 -40.629 12.757 1.00 93.12 795 HIS A CA 1
ATOM 5920 C C . HIS A 1 795 ? -19.370 -41.375 13.613 1.00 93.12 795 HIS A C 1
ATOM 5922 O O . HIS A 1 795 ? -19.305 -41.125 14.820 1.00 93.12 795 HIS A O 1
ATOM 5928 N N . GLU A 1 796 ? -18.586 -42.261 12.994 1.00 91.81 796 GLU A N 1
ATOM 5929 C CA . GLU A 1 796 ? -17.599 -43.123 13.655 1.00 91.81 796 GLU A CA 1
ATOM 5930 C C . GLU A 1 796 ? -16.290 -42.391 13.976 1.00 91.81 796 GLU A C 1
ATOM 5932 O O . GLU A 1 796 ? -15.795 -42.468 15.099 1.00 91.81 796 GLU A O 1
ATOM 5937 N N . SER A 1 797 ? -15.736 -41.657 13.005 1.00 90.62 797 SER A N 1
ATOM 5938 C CA . SER A 1 797 ? -14.419 -41.015 13.139 1.00 90.62 797 SER A CA 1
ATOM 5939 C C . SER A 1 797 ? -14.448 -39.684 13.891 1.00 90.62 797 SER A C 1
ATOM 5941 O O . SER A 1 797 ? -13.402 -39.239 14.362 1.00 90.62 797 SER A O 1
ATOM 5943 N N . ARG A 1 798 ? -15.626 -39.052 14.013 1.00 93.19 798 ARG A N 1
ATOM 5944 C CA . ARG A 1 798 ? -15.833 -37.742 14.658 1.00 93.19 798 ARG A CA 1
ATOM 5945 C C . ARG A 1 798 ? -14.779 -36.703 14.239 1.00 93.19 798 ARG A C 1
ATOM 5947 O O . ARG A 1 798 ? -14.057 -36.176 15.089 1.00 93.19 798 ARG A O 1
ATOM 5954 N N . PRO A 1 799 ? -14.657 -36.412 12.933 1.00 93.38 799 PRO A N 1
ATOM 5955 C CA . PRO A 1 799 ? -13.549 -35.627 12.406 1.00 93.38 799 PRO A CA 1
ATOM 5956 C C . PRO A 1 799 ? -13.551 -34.199 12.964 1.00 93.38 799 PRO A C 1
ATOM 5958 O O . PRO A 1 799 ? -14.608 -33.595 13.165 1.00 93.38 799 PRO A O 1
ATOM 5961 N N . LEU A 1 800 ? -12.359 -33.635 13.174 1.00 94.44 800 LEU A N 1
ATOM 5962 C CA . LEU A 1 800 ? -12.209 -32.221 13.514 1.00 94.44 800 LEU A CA 1
ATOM 5963 C C . LEU A 1 800 ? -12.576 -31.353 12.299 1.00 94.44 800 LEU A C 1
ATOM 5965 O O . LEU A 1 800 ? -12.060 -31.551 11.199 1.00 94.44 800 LEU A O 1
ATOM 5969 N N . SER A 1 801 ? -13.432 -30.357 12.505 1.00 94.12 801 SER A N 1
ATOM 5970 C CA . SER A 1 801 ? -13.688 -29.295 11.534 1.00 94.12 801 SER A CA 1
ATOM 5971 C C . SER A 1 801 ? -13.192 -27.968 12.093 1.00 94.12 801 SER A C 1
ATOM 5973 O O . SER A 1 801 ? -13.855 -27.323 12.914 1.00 94.12 801 SER A O 1
ATOM 5975 N N . HIS A 1 802 ? -12.029 -27.532 11.615 1.00 96.12 802 HIS A N 1
ATOM 5976 C CA . HIS A 1 802 ? -11.452 -26.238 11.956 1.00 96.12 802 HIS A CA 1
ATOM 5977 C C . HIS A 1 802 ? -12.052 -25.155 11.071 1.00 96.12 802 HIS A C 1
ATOM 5979 O O . HIS A 1 802 ? -11.753 -25.068 9.890 1.00 96.12 802 HIS A O 1
ATOM 5985 N N . ASN A 1 803 ? -12.926 -24.332 11.641 1.00 94.38 803 ASN A N 1
ATOM 5986 C CA . ASN A 1 803 ? -13.655 -23.295 10.927 1.00 94.38 803 ASN A CA 1
ATOM 5987 C C . ASN A 1 803 ? -13.053 -21.917 11.222 1.00 94.38 803 ASN A C 1
ATOM 5989 O O . ASN A 1 803 ? -13.286 -21.336 12.282 1.00 94.38 803 ASN A O 1
ATOM 5993 N N . MET A 1 804 ? -12.317 -21.375 10.254 1.00 93.94 804 MET A N 1
ATOM 5994 C CA . MET A 1 804 ? -11.894 -19.979 10.244 1.00 93.94 804 MET A CA 1
ATOM 5995 C C . MET A 1 804 ? -12.978 -19.140 9.566 1.00 93.94 804 MET A C 1
ATOM 5997 O O . MET A 1 804 ? -12.953 -18.946 8.350 1.00 93.94 804 MET A O 1
ATOM 6001 N N . THR A 1 805 ? -13.974 -18.712 10.343 1.00 90.25 805 THR A N 1
ATOM 6002 C CA . THR A 1 805 ? -15.180 -18.044 9.829 1.00 90.25 805 THR A CA 1
ATOM 6003 C C . THR A 1 805 ? -15.527 -16.761 10.582 1.00 90.25 805 THR A C 1
ATOM 6005 O O . THR A 1 805 ? -15.005 -16.467 11.664 1.00 90.25 805 THR A O 1
ATOM 6008 N N . ASN A 1 806 ? -16.436 -15.981 9.998 1.00 84.94 806 ASN A N 1
ATOM 6009 C CA . ASN A 1 806 ? -16.972 -14.745 10.556 1.00 84.94 806 ASN A CA 1
ATOM 6010 C C . ASN A 1 806 ? -17.813 -14.967 11.826 1.00 84.94 806 ASN A C 1
ATOM 6012 O O . ASN A 1 806 ? -18.523 -15.961 11.965 1.00 84.94 806 ASN A O 1
ATOM 6016 N N . LEU A 1 807 ? -17.795 -13.969 12.716 1.00 83.44 807 LEU A N 1
ATOM 6017 C CA . LEU A 1 807 ? -18.427 -14.016 14.043 1.00 83.44 807 LEU A CA 1
ATOM 6018 C C . LEU A 1 807 ? -19.914 -14.398 14.011 1.00 83.44 807 LEU A C 1
ATOM 6020 O O . LEU A 1 807 ? -20.369 -15.140 14.873 1.00 83.44 807 LEU A O 1
ATOM 6024 N N . VAL A 1 808 ? -20.663 -13.937 13.004 1.00 82.31 808 VAL A N 1
ATOM 6025 C CA . VAL A 1 808 ? -22.115 -14.182 12.920 1.00 82.31 808 VAL A CA 1
ATOM 6026 C C . VAL A 1 808 ? -22.479 -15.631 12.577 1.00 82.31 808 VAL A C 1
ATOM 6028 O O . VAL A 1 808 ? -23.612 -16.027 12.816 1.00 82.31 808 VAL A O 1
ATOM 6031 N N . VAL A 1 809 ? -21.543 -16.433 12.049 1.00 87.56 809 VAL A N 1
ATOM 6032 C CA . VAL A 1 809 ? -21.795 -17.837 11.661 1.00 87.56 809 VAL A CA 1
ATOM 6033 C C . VAL A 1 809 ? -21.182 -18.835 12.643 1.00 87.56 809 VAL A C 1
ATOM 6035 O O . VAL A 1 809 ? -21.629 -19.975 12.694 1.00 87.56 809 VAL A O 1
ATOM 6038 N N . GLN A 1 810 ? -20.204 -18.437 13.466 1.00 90.94 810 GLN A N 1
ATOM 6039 C CA . GLN A 1 810 ? -19.445 -19.361 14.327 1.00 90.94 810 GLN A CA 1
ATOM 6040 C C . GLN A 1 810 ? -20.327 -20.277 15.183 1.00 90.94 810 GLN A C 1
ATOM 6042 O O . GLN A 1 810 ? -20.141 -21.492 15.169 1.00 90.94 810 GLN A O 1
ATOM 6047 N N . ASN A 1 811 ? -21.316 -19.713 15.886 1.00 92.31 811 ASN A N 1
ATOM 6048 C CA . ASN A 1 811 ? -22.217 -20.505 16.723 1.00 92.31 811 ASN A CA 1
ATOM 6049 C C . ASN A 1 811 ? -23.050 -21.490 15.891 1.00 92.31 811 ASN A C 1
ATOM 6051 O O . ASN A 1 811 ? -23.226 -22.645 16.270 1.00 92.31 811 ASN A O 1
ATOM 6055 N N . PHE A 1 812 ? -23.551 -21.053 14.737 1.00 93.38 812 PHE A N 1
ATOM 6056 C CA . PHE A 1 812 ? -24.368 -21.910 13.888 1.00 93.38 812 PHE A CA 1
ATOM 6057 C C . PHE A 1 812 ? -23.534 -23.030 13.245 1.00 93.38 812 PHE A C 1
ATOM 6059 O O . PHE A 1 812 ? -23.924 -24.191 13.314 1.00 93.38 812 PHE A O 1
ATOM 6066 N N . ALA A 1 813 ? -22.333 -22.722 12.744 1.00 93.31 813 ALA A N 1
ATOM 6067 C CA . ALA A 1 813 ? -21.383 -23.710 12.226 1.00 93.31 813 ALA A CA 1
ATOM 6068 C C . ALA A 1 813 ? -20.979 -24.748 13.281 1.00 93.31 813 ALA A C 1
ATOM 6070 O O . ALA A 1 813 ? -20.905 -25.937 12.974 1.00 93.31 813 ALA A O 1
ATOM 6071 N N . ALA A 1 814 ? -20.751 -24.321 14.529 1.00 94.81 814 ALA A N 1
ATOM 6072 C CA . ALA A 1 814 ? -20.444 -25.230 15.631 1.00 94.81 814 ALA A CA 1
ATOM 6073 C C . ALA A 1 814 ? -21.588 -26.225 15.882 1.00 94.81 814 ALA A C 1
ATOM 6075 O O . ALA A 1 814 ? -21.352 -27.430 15.965 1.00 94.81 814 ALA A O 1
ATOM 6076 N N . ASN A 1 815 ? -22.828 -25.736 15.944 1.00 95.69 815 ASN A N 1
ATOM 6077 C CA . ASN A 1 815 ? -23.997 -26.583 16.181 1.00 95.69 815 ASN A CA 1
ATOM 6078 C C . ASN A 1 815 ? -24.289 -27.525 15.005 1.00 95.69 815 ASN A C 1
ATOM 6080 O O . ASN A 1 815 ? -24.607 -28.693 15.229 1.00 95.69 815 ASN A O 1
ATOM 6084 N N . VAL A 1 816 ? -24.114 -27.067 13.761 1.00 96.44 816 VAL A N 1
ATOM 6085 C CA . VAL A 1 816 ? -24.213 -27.929 12.572 1.00 96.44 816 VAL A CA 1
ATOM 6086 C C . VAL A 1 816 ? -23.162 -29.040 12.625 1.00 96.44 816 VAL A C 1
ATOM 6088 O O . VAL A 1 816 ? -23.521 -30.206 12.478 1.00 96.44 816 VAL A O 1
ATOM 6091 N N . ALA A 1 817 ? -21.894 -28.711 12.912 1.00 95.62 817 ALA A N 1
ATOM 6092 C CA . ALA A 1 817 ? -20.817 -29.697 13.035 1.00 95.62 817 ALA A CA 1
ATOM 6093 C C . ALA A 1 817 ? -21.139 -30.778 14.080 1.00 95.62 817 ALA A C 1
ATOM 6095 O O . ALA A 1 817 ? -21.012 -31.968 13.798 1.00 95.62 817 ALA A O 1
ATOM 6096 N N . LEU A 1 818 ? -21.615 -30.376 15.262 1.00 96.44 818 LEU A N 1
ATOM 6097 C CA . LEU A 1 818 ? -22.004 -31.310 16.322 1.00 96.44 818 LEU A CA 1
ATOM 6098 C C . LEU A 1 818 ? -23.193 -32.188 15.910 1.00 96.44 818 LEU A C 1
ATOM 6100 O O . LEU A 1 818 ? -23.190 -33.393 16.171 1.00 96.44 818 LEU A O 1
ATOM 6104 N N . SER A 1 819 ? -24.180 -31.607 15.224 1.00 96.62 819 SER A N 1
ATOM 6105 C CA . SER A 1 819 ? -25.384 -32.317 14.774 1.00 96.62 819 SER A CA 1
ATOM 6106 C C . SER A 1 819 ? -25.040 -33.430 13.782 1.00 96.62 819 SER A C 1
ATOM 6108 O O . SER A 1 819 ? -25.514 -34.556 13.932 1.00 96.62 819 SER A O 1
ATOM 6110 N N . ILE A 1 820 ? -24.124 -33.173 12.842 1.00 95.81 820 ILE A N 1
ATOM 6111 C CA . ILE A 1 820 ? -23.641 -34.183 11.883 1.00 95.81 820 ILE A CA 1
ATOM 6112 C C . ILE A 1 820 ? -22.579 -35.131 12.467 1.00 95.81 820 ILE A C 1
ATOM 6114 O O . ILE A 1 820 ? -22.211 -36.107 11.820 1.00 95.81 820 ILE A O 1
ATOM 6118 N N . GLY A 1 821 ? -22.100 -34.894 13.694 1.00 93.50 821 GLY A N 1
ATOM 6119 C CA . GLY A 1 821 ? -21.154 -35.771 14.392 1.00 93.50 821 GLY A CA 1
ATOM 6120 C C . GLY A 1 821 ? -19.677 -35.402 14.300 1.00 93.50 821 GLY A C 1
ATOM 6121 O O . GLY A 1 821 ? -18.844 -36.191 14.741 1.00 93.50 821 GLY A O 1
ATOM 6122 N N . ALA A 1 822 ? -19.348 -34.233 13.760 1.00 95.50 822 ALA A N 1
ATOM 6123 C CA . ALA A 1 822 ? -17.998 -33.686 13.733 1.00 95.50 822 ALA A CA 1
ATOM 6124 C C . ALA A 1 822 ? -17.662 -32.917 15.025 1.00 95.50 822 ALA A C 1
ATOM 6126 O O . ALA A 1 822 ? -18.543 -32.518 15.789 1.00 95.50 822 ALA A O 1
ATOM 6127 N N . SER A 1 823 ? -16.371 -32.676 15.254 1.00 95.31 823 SER A N 1
ATOM 6128 C CA . SER A 1 823 ? -15.872 -31.860 16.365 1.00 95.31 823 SER A CA 1
ATOM 6129 C C . SER A 1 823 ? -15.488 -30.461 15.861 1.00 95.31 823 SER A C 1
ATOM 6131 O O . SER A 1 823 ? -14.536 -30.343 15.087 1.00 95.31 823 SER A O 1
ATOM 6133 N N . PRO A 1 824 ? -16.213 -29.385 16.212 1.00 95.19 824 PRO A N 1
ATOM 6134 C CA . PRO A 1 824 ? -15.888 -28.042 15.740 1.00 95.19 824 PRO A CA 1
ATOM 6135 C C . PRO A 1 824 ? -14.749 -27.386 16.530 1.00 95.19 824 PRO A C 1
ATOM 6137 O O . PRO A 1 824 ? -14.715 -27.444 17.756 1.00 95.19 824 PRO A O 1
ATOM 6140 N N . ILE A 1 825 ? -13.894 -26.630 15.837 1.00 95.06 825 ILE A N 1
ATOM 6141 C CA . ILE A 1 825 ? -13.027 -25.618 16.456 1.00 95.06 825 ILE A CA 1
ATOM 6142 C C . ILE A 1 825 ? -13.074 -24.311 15.660 1.00 95.06 825 ILE A C 1
ATOM 6144 O O . ILE A 1 825 ? -12.956 -24.321 14.438 1.00 95.06 825 ILE A O 1
ATOM 6148 N N . MET A 1 826 ? -13.267 -23.184 16.350 1.00 93.50 826 MET A N 1
ATOM 6149 C CA . MET A 1 826 ? -13.494 -21.855 15.751 1.00 93.50 826 MET A CA 1
ATOM 6150 C C . MET A 1 826 ? -12.261 -20.939 15.899 1.00 93.50 826 MET A C 1
ATOM 6152 O O . MET A 1 826 ? -12.380 -19.752 16.200 1.00 93.50 826 MET A O 1
ATOM 6156 N N . ALA A 1 827 ? -11.056 -21.504 15.762 1.00 91.19 827 ALA A N 1
ATOM 6157 C CA . ALA A 1 827 ? -9.795 -20.788 15.961 1.00 91.19 827 ALA A CA 1
ATOM 6158 C C . ALA A 1 827 ? -9.401 -19.979 14.713 1.00 91.19 827 ALA A C 1
ATOM 6160 O O . ALA A 1 827 ? -9.123 -20.544 13.662 1.00 91.19 827 ALA A O 1
ATOM 6161 N N . ASN A 1 828 ? -9.318 -18.652 14.827 1.00 90.00 828 ASN A N 1
ATOM 6162 C CA . ASN A 1 828 ? -8.924 -17.770 13.717 1.00 90.00 828 ASN A CA 1
ATOM 6163 C C . ASN A 1 828 ? -7.426 -17.412 13.706 1.00 90.00 828 ASN A C 1
ATOM 6165 O O . ASN A 1 828 ? -6.968 -16.723 12.793 1.00 90.00 828 ASN A O 1
ATOM 6169 N N . TYR A 1 829 ? -6.658 -17.859 14.703 1.00 90.88 829 TYR A N 1
ATOM 6170 C CA . TYR A 1 829 ? -5.232 -17.566 14.804 1.00 90.88 829 TYR A CA 1
ATOM 6171 C C . TYR A 1 829 ? -4.406 -18.586 14.010 1.00 90.88 829 TYR A C 1
ATOM 6173 O O . TYR A 1 829 ? -4.444 -19.784 14.279 1.00 90.88 829 TYR A O 1
ATOM 6181 N N . GLY A 1 830 ? -3.670 -18.117 12.998 1.00 88.44 830 GLY A N 1
ATOM 6182 C CA . GLY A 1 830 ? -3.013 -18.994 12.026 1.00 88.44 830 GLY A CA 1
ATOM 6183 C C . GLY A 1 830 ? -1.840 -19.806 12.583 1.00 88.44 830 GLY A C 1
ATOM 6184 O O . GLY A 1 830 ? -1.516 -20.844 12.013 1.00 88.44 830 GLY A O 1
ATOM 6185 N N . GLU A 1 831 ? -1.212 -19.367 13.679 1.00 89.19 831 GLU A N 1
ATOM 6186 C CA . GLU A 1 831 ? -0.076 -20.078 14.291 1.00 89.19 831 GLU A CA 1
ATOM 6187 C C . GLU A 1 831 ? -0.505 -21.388 14.977 1.00 89.19 831 GLU A C 1
ATOM 6189 O O . GLU A 1 831 ? 0.246 -22.358 14.969 1.00 89.19 831 GLU A O 1
ATOM 6194 N N . GLU A 1 832 ? -1.735 -21.465 15.500 1.00 91.62 832 GLU A N 1
ATOM 6195 C CA . GLU A 1 832 ? -2.272 -22.689 16.123 1.00 91.62 832 GLU A CA 1
ATOM 6196 C C . GLU A 1 832 ? -2.631 -23.768 15.088 1.00 91.62 832 GLU A C 1
ATOM 6198 O O . GLU A 1 832 ? -2.740 -24.952 15.411 1.00 91.62 832 GLU A O 1
ATOM 6203 N N . ALA A 1 833 ? -2.784 -23.392 13.815 1.00 91.44 833 ALA A N 1
ATOM 6204 C CA . ALA A 1 833 ? -3.243 -24.299 12.768 1.00 91.44 833 ALA A CA 1
ATOM 6205 C C . ALA A 1 833 ? -2.301 -25.492 12.534 1.00 91.44 833 ALA A C 1
ATOM 6207 O O . ALA A 1 833 ? -2.762 -26.557 12.132 1.00 91.44 833 ALA A O 1
ATOM 6208 N N . ALA A 1 834 ? -0.997 -25.341 12.795 1.00 88.94 834 ALA A N 1
ATOM 6209 C CA . ALA A 1 834 ? -0.034 -26.438 12.685 1.00 88.94 834 ALA A CA 1
ATOM 6210 C C . ALA A 1 834 ? -0.268 -27.537 13.727 1.00 88.94 834 ALA A C 1
ATOM 6212 O O . ALA A 1 834 ? -0.055 -28.711 13.427 1.00 88.94 834 ALA A O 1
ATOM 6213 N N . ASP A 1 835 ? -0.727 -27.177 14.925 1.00 91.25 835 ASP A N 1
ATOM 6214 C CA . ASP A 1 835 ? -1.058 -28.143 15.969 1.00 91.25 835 ASP A CA 1
ATOM 6215 C C . ASP A 1 835 ? -2.434 -28.758 15.728 1.00 91.25 835 ASP A C 1
ATOM 6217 O O . ASP A 1 835 ? -2.582 -29.976 15.819 1.00 91.25 835 ASP A O 1
ATOM 6221 N N . LEU A 1 836 ? -3.406 -27.951 15.292 1.00 91.44 836 LEU A N 1
ATOM 6222 C CA . LEU A 1 836 ? -4.736 -28.440 14.923 1.00 91.44 836 LEU A CA 1
ATOM 6223 C C . LEU A 1 836 ? -4.687 -29.431 13.756 1.00 91.44 836 LEU A C 1
ATOM 6225 O O . LEU A 1 836 ? -5.322 -30.480 13.815 1.00 91.44 836 LEU A O 1
ATOM 6229 N N . ALA A 1 837 ? -3.860 -29.176 12.741 1.00 89.06 837 ALA A N 1
ATOM 6230 C CA . ALA A 1 837 ? -3.709 -30.082 11.605 1.00 89.06 837 ALA A CA 1
ATOM 6231 C C . ALA A 1 837 ? -3.159 -31.474 11.999 1.00 89.06 837 ALA A C 1
ATOM 6233 O O . ALA A 1 837 ? -3.453 -32.470 11.326 1.00 89.06 837 ALA A O 1
ATOM 6234 N N . LYS A 1 838 ? -2.389 -31.576 13.098 1.00 87.75 838 LYS A N 1
ATOM 6235 C CA . LYS A 1 838 ? -1.888 -32.862 13.626 1.00 87.75 838 LYS A CA 1
ATOM 6236 C C . LYS A 1 838 ? -2.998 -33.702 14.255 1.00 87.75 838 LYS A C 1
ATOM 6238 O O . LYS A 1 838 ? -2.921 -34.926 14.183 1.00 87.75 838 LYS A O 1
ATOM 6243 N N . LEU A 1 839 ? -4.030 -33.065 14.815 1.00 85.00 839 LEU A N 1
ATOM 6244 C CA . LEU A 1 839 ? -5.186 -33.743 15.419 1.00 85.00 839 LEU A CA 1
ATOM 6245 C C . LEU A 1 839 ? -6.081 -34.442 14.380 1.00 85.00 839 LEU A C 1
ATOM 6247 O O . LEU A 1 839 ? -6.973 -35.202 14.744 1.00 85.00 839 LEU A O 1
ATOM 6251 N N . GLY A 1 840 ? -5.828 -34.222 13.088 1.00 78.81 840 GLY A N 1
ATOM 6252 C CA . GLY A 1 840 ? -6.669 -34.721 12.006 1.00 78.81 840 GLY A CA 1
ATOM 6253 C C . GLY A 1 840 ? -7.785 -33.751 11.643 1.00 78.81 840 GLY A C 1
ATOM 6254 O O . GLY A 1 840 ? -7.870 -32.661 12.194 1.00 78.81 840 GLY A O 1
ATOM 6255 N N . GLY A 1 841 ? -8.622 -34.128 10.674 1.00 87.69 841 GLY A N 1
ATOM 6256 C CA . GLY A 1 841 ? -9.727 -33.280 10.220 1.00 87.69 841 GLY A CA 1
ATOM 6257 C C . GLY A 1 841 ? -9.429 -32.429 8.985 1.00 87.69 841 GLY A C 1
ATOM 6258 O O . GLY A 1 841 ? -8.516 -32.736 8.214 1.00 87.69 841 GLY A O 1
ATOM 6259 N N . ALA A 1 842 ? -10.229 -31.377 8.801 1.00 93.38 842 ALA A N 1
ATOM 6260 C CA . ALA A 1 842 ? -10.156 -30.448 7.673 1.00 93.38 842 ALA A CA 1
ATOM 6261 C C . ALA A 1 842 ? -10.312 -28.980 8.109 1.00 93.38 842 ALA A C 1
ATOM 6263 O O . ALA A 1 842 ? -10.925 -28.678 9.137 1.00 93.38 842 ALA A O 1
ATOM 6264 N N . LEU A 1 843 ? -9.768 -28.074 7.293 1.00 96.31 843 LEU A N 1
ATOM 6265 C CA . LEU A 1 843 ? -9.828 -26.624 7.481 1.00 96.31 843 LEU A CA 1
ATOM 6266 C C . LEU A 1 843 ? -10.897 -26.008 6.576 1.00 96.31 843 LEU A C 1
ATOM 6268 O O . LEU A 1 843 ? -10.896 -26.247 5.374 1.00 96.31 843 LEU A O 1
ATOM 6272 N N . VAL A 1 844 ? -11.750 -25.153 7.132 1.00 96.06 844 VAL A N 1
ATOM 6273 C CA . VAL A 1 844 ? -12.692 -24.300 6.400 1.00 96.06 844 VAL A CA 1
ATOM 6274 C C . VAL A 1 844 ? -12.213 -22.859 6.505 1.00 96.06 844 VAL A C 1
ATOM 6276 O O . VAL A 1 844 ? -12.169 -22.298 7.599 1.00 96.06 844 VAL A O 1
ATOM 6279 N N . ILE A 1 845 ? -11.865 -22.251 5.372 1.00 95.25 845 ILE A N 1
ATOM 6280 C CA . ILE A 1 845 ? -11.551 -20.824 5.270 1.00 95.25 845 ILE A CA 1
ATOM 6281 C C . ILE A 1 845 ? -12.769 -20.122 4.684 1.00 95.25 845 ILE A C 1
ATOM 6283 O O . ILE A 1 845 ? -13.003 -20.183 3.478 1.00 95.25 845 ILE A O 1
ATOM 6287 N N . ASN A 1 846 ? -13.511 -19.419 5.533 1.00 90.50 846 ASN A N 1
ATOM 6288 C CA . ASN A 1 846 ? -14.574 -18.523 5.111 1.00 90.50 846 ASN A CA 1
ATOM 6289 C C . ASN A 1 846 ? -14.065 -17.083 5.196 1.00 90.50 846 ASN A C 1
ATOM 6291 O O . ASN A 1 846 ? -13.823 -16.544 6.277 1.00 90.50 846 ASN A O 1
ATOM 6295 N N . MET A 1 847 ? -13.866 -16.457 4.035 1.00 79.00 847 MET A N 1
ATOM 6296 C CA . MET A 1 847 ? -13.118 -15.202 3.940 1.00 79.00 847 MET A CA 1
ATOM 6297 C C . MET A 1 847 ? -13.782 -14.030 4.692 1.00 79.00 847 MET A C 1
ATOM 6299 O O . MET A 1 847 ? -13.073 -13.106 5.100 1.00 79.00 847 MET A O 1
ATOM 6303 N N . GLY A 1 848 ? -15.103 -14.067 4.923 1.00 73.88 848 GLY A N 1
ATOM 6304 C CA . GLY A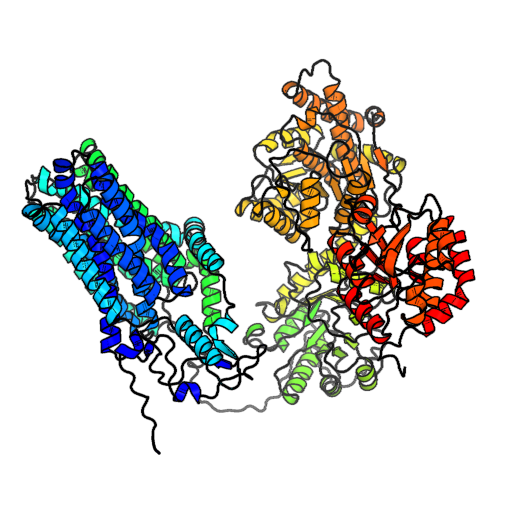 1 848 ? -15.803 -13.159 5.838 1.00 73.88 848 GLY A CA 1
ATOM 6305 C C . GLY A 1 848 ? -15.423 -11.683 5.666 1.00 73.88 848 GLY A C 1
ATOM 6306 O O . GLY A 1 848 ? -15.462 -11.150 4.560 1.00 73.88 848 GLY A O 1
ATOM 6307 N N . THR A 1 849 ? -15.058 -10.992 6.747 1.00 69.56 849 THR A N 1
ATOM 6308 C CA . THR A 1 849 ? -14.500 -9.628 6.692 1.00 69.56 849 THR A CA 1
ATOM 6309 C C . THR A 1 849 ? -13.006 -9.687 6.375 1.00 69.56 849 THR A C 1
ATOM 6311 O O . THR A 1 849 ? -12.218 -10.191 7.170 1.00 69.56 849 THR A O 1
ATOM 6314 N N . VAL A 1 850 ? -12.597 -9.137 5.228 1.00 76.06 850 VAL A N 1
ATOM 6315 C CA . VAL A 1 850 ? -11.193 -9.166 4.791 1.00 76.06 850 VAL A CA 1
ATOM 6316 C C . VAL A 1 850 ? -10.370 -8.115 5.537 1.00 76.06 850 VAL A C 1
ATOM 6318 O O . VAL A 1 850 ? -10.486 -6.921 5.261 1.00 76.06 850 VAL A O 1
ATOM 6321 N N . THR A 1 851 ? -9.490 -8.565 6.432 1.00 81.81 851 THR A N 1
ATOM 6322 C CA . THR A 1 851 ? -8.442 -7.745 7.060 1.00 81.81 851 THR A CA 1
ATOM 6323 C C . THR A 1 851 ? -7.052 -8.239 6.631 1.00 81.81 851 THR A C 1
ATOM 6325 O O . THR A 1 851 ? -6.903 -9.415 6.286 1.00 81.81 851 THR A O 1
ATOM 6328 N N . PRO A 1 852 ? -6.009 -7.385 6.632 1.00 78.50 852 PRO A N 1
ATOM 6329 C CA . PRO A 1 852 ? -4.647 -7.823 6.315 1.00 78.50 852 PRO A CA 1
ATOM 6330 C C . PRO A 1 852 ? -4.140 -8.944 7.234 1.00 78.50 852 PRO A C 1
ATOM 6332 O O . PRO A 1 852 ? -3.488 -9.869 6.758 1.00 78.50 852 PRO A O 1
ATOM 6335 N N . GLU A 1 853 ? -4.474 -8.878 8.525 1.00 83.62 853 GLU A N 1
ATOM 6336 C CA . GLU A 1 853 ? -4.129 -9.898 9.520 1.00 83.62 853 GLU A CA 1
ATOM 6337 C C . GLU A 1 853 ? -4.910 -11.199 9.304 1.00 83.62 853 GLU A C 1
ATOM 6339 O O . GLU A 1 853 ? -4.316 -12.272 9.272 1.00 83.62 853 GLU A O 1
ATOM 6344 N N . GLY A 1 854 ? -6.226 -11.115 9.071 1.00 85.75 854 GLY A N 1
ATOM 6345 C CA . GLY A 1 854 ? -7.054 -12.281 8.760 1.00 85.75 854 GLY A CA 1
ATOM 6346 C C . GLY A 1 854 ? -6.558 -13.010 7.513 1.00 85.75 854 GLY A C 1
ATOM 6347 O O . GLY A 1 854 ? -6.421 -14.228 7.520 1.00 85.75 854 GLY A O 1
ATOM 6348 N N . LEU A 1 855 ? -6.178 -12.262 6.472 1.00 87.56 855 LEU A N 1
ATOM 6349 C CA . LEU A 1 855 ? -5.596 -12.830 5.259 1.00 87.56 855 LEU A CA 1
ATOM 6350 C C . LEU A 1 855 ? -4.251 -13.528 5.514 1.00 87.56 855 LEU A C 1
ATOM 6352 O O . LEU A 1 855 ? -3.981 -14.554 4.893 1.00 87.56 855 LEU A O 1
ATOM 6356 N N . ASP A 1 856 ? -3.401 -12.995 6.392 1.00 87.81 856 ASP A N 1
ATOM 6357 C CA . ASP A 1 856 ? -2.151 -13.658 6.786 1.00 87.81 856 ASP A CA 1
ATOM 6358 C C . ASP A 1 856 ? -2.426 -14.952 7.569 1.00 87.81 856 ASP A C 1
ATOM 6360 O O . ASP A 1 856 ? -1.874 -16.003 7.239 1.00 87.81 856 ASP A O 1
ATOM 6364 N N . ASN A 1 857 ? -3.364 -14.909 8.521 1.00 93.00 857 ASN A N 1
ATOM 6365 C CA . ASN A 1 857 ? -3.798 -16.075 9.291 1.00 93.00 857 ASN A CA 1
ATOM 6366 C C . ASN A 1 857 ? -4.374 -17.182 8.398 1.00 93.00 857 ASN A C 1
ATOM 6368 O O . ASN A 1 857 ? -3.977 -18.338 8.545 1.00 93.00 857 ASN A O 1
ATOM 6372 N N . TYR A 1 858 ? -5.227 -16.848 7.422 1.00 93.69 858 TYR A N 1
ATOM 6373 C CA . TYR A 1 858 ? -5.749 -17.822 6.456 1.00 93.69 858 TYR A CA 1
ATOM 6374 C C . TYR A 1 858 ? -4.624 -18.496 5.666 1.00 93.69 858 TYR A C 1
ATOM 6376 O O . TYR A 1 858 ? -4.636 -19.710 5.485 1.00 93.69 858 TYR A O 1
ATOM 6384 N N . LYS A 1 859 ? -3.610 -17.737 5.227 1.00 90.75 859 LYS A N 1
ATOM 6385 C CA . LYS A 1 859 ? -2.463 -18.292 4.487 1.00 90.75 859 LYS A CA 1
ATOM 6386 C C . LYS A 1 859 ? -1.584 -19.188 5.353 1.00 90.75 859 LYS A C 1
ATOM 6388 O O . LYS A 1 859 ? -1.080 -20.192 4.853 1.00 90.75 859 LYS A O 1
ATOM 6393 N N . LYS A 1 860 ? -1.370 -18.830 6.621 1.00 90.50 860 LYS A N 1
ATOM 6394 C CA . LYS A 1 860 ? -0.633 -19.665 7.581 1.00 90.50 860 LYS A CA 1
ATOM 6395 C C . LYS A 1 860 ? -1.360 -20.982 7.824 1.00 90.50 860 LYS A C 1
ATOM 6397 O O . LYS A 1 860 ? -0.753 -22.037 7.656 1.00 90.50 860 LYS A O 1
ATOM 6402 N N . ALA A 1 861 ? -2.661 -20.920 8.103 1.00 93.00 861 ALA A N 1
ATOM 6403 C CA . ALA A 1 861 ? -3.480 -22.104 8.323 1.00 93.00 861 ALA A CA 1
ATOM 6404 C C . ALA A 1 861 ? -3.551 -23.004 7.085 1.00 93.00 861 ALA A C 1
ATOM 6406 O O . ALA A 1 861 ? -3.297 -24.202 7.184 1.00 93.00 861 ALA A O 1
ATOM 6407 N N . LEU A 1 862 ? -3.779 -22.418 5.907 1.00 91.75 862 LEU A N 1
ATOM 6408 C CA . LEU A 1 862 ? -3.741 -23.117 4.622 1.00 91.75 862 LEU A CA 1
ATOM 6409 C C . LEU A 1 862 ? -2.433 -23.901 4.448 1.00 91.75 862 LEU A C 1
ATOM 6411 O O . LEU A 1 862 ? -2.453 -25.099 4.175 1.00 91.75 862 LEU A O 1
ATOM 6415 N N . ARG A 1 863 ? -1.285 -23.247 4.662 1.00 84.31 863 ARG A N 1
ATOM 6416 C CA . ARG A 1 863 ? 0.034 -23.888 4.543 1.00 84.31 863 ARG A CA 1
ATOM 6417 C C . ARG A 1 863 ? 0.248 -24.983 5.581 1.00 84.31 863 ARG A C 1
ATOM 6419 O O . ARG A 1 863 ? 0.841 -26.002 5.243 1.00 84.31 863 ARG A O 1
ATOM 6426 N N . ALA A 1 864 ? -0.232 -24.795 6.807 1.00 86.81 864 ALA A N 1
ATOM 6427 C CA . ALA A 1 864 ? -0.129 -25.784 7.874 1.00 86.81 864 ALA A CA 1
ATOM 6428 C C . ALA A 1 864 ? -0.930 -27.060 7.557 1.00 86.81 864 ALA A C 1
ATOM 6430 O O . ALA A 1 864 ? -0.381 -28.161 7.607 1.00 86.81 864 ALA A O 1
ATOM 6431 N N . TYR A 1 865 ? -2.191 -26.916 7.137 1.00 89.44 865 TYR A N 1
ATOM 6432 C CA . TYR A 1 865 ? -3.033 -28.046 6.729 1.00 89.44 865 TYR A CA 1
ATOM 6433 C C . TYR A 1 865 ? -2.496 -28.729 5.476 1.00 89.44 865 TYR A C 1
ATOM 6435 O O . TYR A 1 865 ? -2.403 -29.957 5.424 1.00 89.44 865 TYR A O 1
ATOM 6443 N N . ASN A 1 866 ? -2.045 -27.944 4.493 1.00 84.75 866 ASN A N 1
ATOM 6444 C CA . ASN A 1 866 ? -1.363 -28.496 3.337 1.00 84.75 866 ASN A CA 1
ATOM 6445 C C . ASN A 1 866 ? -0.103 -29.267 3.756 1.00 84.75 866 ASN A C 1
ATOM 6447 O O . ASN A 1 866 ? 0.086 -30.371 3.262 1.00 84.75 866 ASN A O 1
ATOM 6451 N N . ALA A 1 867 ? 0.740 -28.769 4.663 1.00 75.38 867 ALA A N 1
ATOM 6452 C CA . ALA A 1 867 ? 1.936 -29.486 5.117 1.00 75.38 867 ALA A CA 1
ATOM 6453 C C . ALA A 1 867 ? 1.601 -30.824 5.803 1.00 75.38 867 ALA A C 1
ATOM 6455 O O . ALA A 1 867 ? 2.300 -31.807 5.579 1.00 75.38 867 ALA A O 1
ATOM 6456 N N . ALA A 1 868 ? 0.495 -30.885 6.551 1.00 80.88 868 ALA A N 1
ATOM 6457 C CA . ALA A 1 868 ? 0.001 -32.101 7.200 1.00 80.88 868 ALA A CA 1
ATOM 6458 C C . ALA A 1 868 ? -0.774 -33.057 6.266 1.00 80.88 868 ALA A C 1
ATOM 6460 O O . ALA A 1 868 ? -1.234 -34.106 6.711 1.00 80.88 868 ALA A O 1
ATOM 6461 N N . GLY A 1 869 ? -0.963 -32.698 4.988 1.00 77.94 869 GLY A N 1
ATOM 6462 C CA . GLY A 1 869 ? -1.737 -33.498 4.032 1.00 77.94 869 GLY A CA 1
ATOM 6463 C C . GLY A 1 869 ? -3.239 -33.551 4.342 1.00 77.94 869 GLY A C 1
ATOM 6464 O O . GLY A 1 869 ? -3.904 -34.513 3.962 1.00 77.94 869 GLY A O 1
ATOM 6465 N N . ARG A 1 870 ? -3.767 -32.546 5.052 1.00 87.75 870 ARG A N 1
ATOM 6466 C CA . ARG A 1 870 ? -5.175 -32.465 5.464 1.00 87.75 870 ARG A CA 1
ATOM 6467 C C . ARG A 1 870 ? -6.008 -31.614 4.492 1.00 87.75 870 ARG A C 1
ATOM 6469 O O . ARG A 1 870 ? -5.452 -30.663 3.936 1.00 87.75 870 ARG A O 1
ATOM 6476 N N . PRO A 1 871 ? -7.308 -31.922 4.299 1.00 90.69 871 PRO A N 1
ATOM 6477 C CA . PRO A 1 871 ? -8.149 -31.206 3.344 1.00 90.69 871 PRO A CA 1
ATOM 6478 C C . PRO A 1 871 ? -8.410 -29.747 3.734 1.00 90.69 871 PRO A C 1
ATOM 6480 O O . PRO A 1 871 ? -8.584 -29.437 4.917 1.00 90.69 871 PRO A O 1
ATOM 6483 N N . VAL A 1 872 ? -8.502 -28.870 2.733 1.00 93.75 872 VAL A N 1
ATOM 6484 C CA . VAL A 1 872 ? -8.870 -27.457 2.895 1.00 93.75 872 VAL A CA 1
ATOM 6485 C C . VAL A 1 872 ? -10.055 -27.088 2.005 1.00 93.75 872 VAL A C 1
ATOM 6487 O O . VAL A 1 872 ? -10.047 -27.320 0.799 1.00 93.75 872 VAL A O 1
ATOM 6490 N N . ILE A 1 873 ? -11.067 -26.480 2.616 1.00 95.44 873 ILE A N 1
ATOM 6491 C CA . ILE A 1 873 ? -12.304 -26.020 1.998 1.00 95.44 873 ILE A CA 1
ATOM 6492 C C . ILE A 1 873 ? -12.261 -24.494 1.996 1.00 95.44 873 ILE A C 1
ATOM 6494 O O . ILE A 1 873 ? -12.038 -23.872 3.037 1.00 95.44 873 ILE A O 1
ATOM 6498 N N . PHE A 1 874 ? -12.465 -23.883 0.835 1.00 95.62 874 PHE A N 1
ATOM 6499 C CA . PHE A 1 874 ? -12.449 -22.436 0.673 1.00 95.62 874 PHE A CA 1
ATOM 6500 C C . PHE A 1 874 ? -13.823 -21.913 0.264 1.00 95.62 874 PHE A C 1
ATOM 6502 O O . PHE A 1 874 ? -14.367 -22.314 -0.765 1.00 95.62 874 PHE A O 1
ATOM 6509 N N . ASP A 1 875 ? -14.340 -20.989 1.070 1.00 94.19 875 ASP A N 1
ATOM 6510 C CA . ASP A 1 875 ? -15.608 -20.295 0.872 1.00 94.19 875 ASP A CA 1
ATOM 6511 C C . ASP A 1 875 ? -15.340 -18.784 0.675 1.00 94.19 875 ASP A C 1
ATOM 6513 O O . ASP A 1 875 ? -15.073 -18.050 1.644 1.00 94.19 875 ASP A O 1
ATOM 6517 N N . PRO A 1 876 ? -15.316 -18.293 -0.580 1.00 91.69 876 PRO A N 1
ATOM 6518 C CA . PRO A 1 876 ? -14.913 -16.942 -0.929 1.00 91.69 876 PRO A CA 1
ATOM 6519 C C . PRO A 1 876 ? -16.095 -15.968 -0.815 1.00 91.69 876 PRO A C 1
ATOM 6521 O O . PRO A 1 876 ? -16.370 -15.209 -1.745 1.00 91.69 876 PRO A O 1
ATOM 6524 N N . VAL A 1 877 ? -16.768 -15.963 0.339 1.00 86.56 877 VAL A N 1
ATOM 6525 C CA . VAL A 1 877 ? -17.986 -15.177 0.591 1.00 86.56 877 VAL A CA 1
ATOM 6526 C C . VAL A 1 877 ? -17.839 -13.729 0.117 1.00 86.56 877 VAL A C 1
ATOM 6528 O O . VAL A 1 877 ? -16.919 -13.000 0.516 1.00 86.56 877 VAL A O 1
ATOM 6531 N N . GLY A 1 878 ? -18.755 -13.294 -0.745 1.00 79.81 878 GLY A N 1
ATOM 6532 C CA . GLY A 1 878 ? -18.803 -11.946 -1.305 1.00 79.81 878 GLY A CA 1
ATOM 6533 C C . GLY A 1 878 ? -17.600 -11.576 -2.180 1.00 79.81 878 GLY A C 1
ATOM 6534 O O . GLY A 1 878 ? -17.299 -10.388 -2.308 1.00 79.81 878 GLY A O 1
ATOM 6535 N N . ALA A 1 879 ? -16.871 -12.542 -2.752 1.00 80.56 879 ALA A N 1
ATOM 6536 C CA . ALA A 1 879 ? -15.680 -12.310 -3.580 1.00 80.56 879 ALA A CA 1
ATOM 6537 C C . ALA A 1 879 ? -15.860 -11.206 -4.632 1.00 80.56 879 ALA A C 1
ATOM 6539 O O . ALA A 1 879 ? -14.949 -10.397 -4.835 1.00 80.56 879 ALA A O 1
ATOM 6540 N N . GLY A 1 880 ? -17.034 -11.156 -5.268 1.00 71.38 880 GLY A N 1
ATOM 6541 C CA . GLY A 1 880 ? -17.381 -10.192 -6.311 1.00 71.38 880 GLY A CA 1
ATOM 6542 C C . GLY A 1 880 ? -17.649 -8.771 -5.807 1.00 71.38 880 GLY A C 1
ATOM 6543 O O . GLY A 1 880 ? -17.550 -7.824 -6.585 1.00 71.38 880 GLY A O 1
ATOM 6544 N N . ALA A 1 881 ? -17.898 -8.576 -4.508 1.00 70.38 881 ALA A N 1
ATOM 6545 C CA . ALA A 1 881 ? -18.426 -7.317 -3.984 1.00 70.38 881 ALA A CA 1
ATOM 6546 C C . ALA A 1 881 ? -17.418 -6.153 -3.999 1.00 70.38 881 ALA A C 1
ATOM 6548 O O . ALA A 1 881 ? -17.797 -5.004 -4.215 1.00 70.38 881 ALA A O 1
ATOM 6549 N N . THR A 1 882 ? -16.119 -6.402 -3.774 1.00 76.62 882 THR A N 1
ATOM 6550 C CA . THR A 1 882 ? -15.106 -5.327 -3.721 1.00 76.62 882 THR A CA 1
ATOM 6551 C C . THR A 1 882 ? -13.771 -5.732 -4.341 1.00 76.62 882 THR A C 1
ATOM 6553 O O . THR A 1 882 ? -13.394 -6.903 -4.362 1.00 76.62 882 THR A O 1
ATOM 6556 N N . ALA A 1 883 ? -12.989 -4.743 -4.794 1.00 75.44 883 ALA A N 1
ATOM 6557 C CA . ALA A 1 883 ? -11.636 -4.979 -5.308 1.00 75.44 883 ALA A CA 1
ATOM 6558 C C . ALA A 1 883 ? -10.702 -5.616 -4.258 1.00 75.44 883 ALA A C 1
ATOM 6560 O O . ALA A 1 883 ? -9.825 -6.402 -4.609 1.00 75.44 883 ALA A O 1
ATOM 6561 N N . VAL A 1 884 ? -10.918 -5.317 -2.970 1.00 78.19 884 VAL A N 1
ATOM 6562 C CA . VAL A 1 884 ? -10.160 -5.901 -1.852 1.00 78.19 884 VAL A CA 1
ATOM 6563 C C . VAL A 1 884 ? -10.453 -7.396 -1.717 1.00 78.19 884 VAL A C 1
ATOM 6565 O O . VAL A 1 884 ? -9.521 -8.185 -1.584 1.00 78.19 884 VAL A O 1
ATOM 6568 N N . ARG A 1 885 ? -11.728 -7.801 -1.811 1.00 84.06 885 ARG A N 1
ATOM 6569 C CA . ARG A 1 885 ? -12.136 -9.214 -1.755 1.00 84.06 885 ARG A CA 1
ATOM 6570 C C . ARG A 1 885 ? -11.613 -10.006 -2.953 1.00 84.06 885 ARG A C 1
ATOM 6572 O O . ARG A 1 885 ? -11.027 -11.066 -2.756 1.00 84.06 885 ARG A O 1
ATOM 6579 N N . ARG A 1 886 ? -11.689 -9.450 -4.167 1.00 83.38 886 ARG A N 1
ATOM 6580 C CA . ARG A 1 886 ? -11.076 -10.054 -5.368 1.00 83.38 886 ARG A CA 1
ATOM 6581 C C . ARG A 1 886 ? -9.567 -10.262 -5.213 1.00 83.38 886 ARG A C 1
ATOM 6583 O O . ARG A 1 886 ? -9.047 -11.332 -5.524 1.00 83.38 886 ARG A O 1
ATOM 6590 N N . ALA A 1 887 ? -8.858 -9.262 -4.687 1.00 78.00 887 ALA A N 1
ATOM 6591 C CA . ALA A 1 887 ? -7.425 -9.375 -4.420 1.00 78.00 887 ALA A CA 1
ATOM 6592 C C . ALA A 1 887 ? -7.111 -10.427 -3.340 1.00 78.00 887 ALA A C 1
ATOM 6594 O O . ALA A 1 887 ? -6.126 -11.154 -3.471 1.00 78.00 887 ALA A O 1
ATOM 6595 N N . ALA A 1 888 ? -7.945 -10.539 -2.301 1.00 83.81 888 ALA A N 1
ATOM 6596 C CA . ALA A 1 888 ? -7.797 -11.538 -1.245 1.00 83.81 888 ALA A CA 1
ATOM 6597 C C . ALA A 1 888 ? -8.002 -12.968 -1.764 1.00 83.81 888 ALA A C 1
ATOM 6599 O O . ALA A 1 888 ? -7.150 -13.813 -1.496 1.00 83.81 888 ALA A O 1
ATOM 6600 N N . VAL A 1 889 ? -9.030 -13.212 -2.587 1.00 87.12 889 VAL A N 1
ATOM 6601 C CA . VAL A 1 889 ? -9.253 -14.500 -3.275 1.00 87.12 889 VAL A CA 1
ATOM 6602 C C . VAL A 1 889 ? -8.017 -14.909 -4.072 1.00 87.12 889 VAL A C 1
ATOM 6604 O O . VAL A 1 889 ? -7.472 -15.990 -3.851 1.00 87.12 889 VAL A O 1
ATOM 6607 N N . LYS A 1 890 ? -7.491 -14.009 -4.915 1.00 80.88 890 LYS A N 1
ATOM 6608 C CA . LYS A 1 890 ? -6.252 -14.257 -5.671 1.00 80.88 890 LYS A CA 1
ATOM 6609 C C . LYS A 1 890 ? -5.070 -14.579 -4.750 1.00 80.88 890 LYS A C 1
ATOM 6611 O O . LYS A 1 890 ? -4.234 -15.415 -5.072 1.00 80.88 890 LYS A O 1
ATOM 6616 N N . SER A 1 891 ? -4.997 -13.922 -3.594 1.00 80.31 891 SER A N 1
ATOM 6617 C CA . SER A 1 891 ? -3.933 -14.131 -2.613 1.00 80.31 891 SER A CA 1
ATOM 6618 C C . SER A 1 891 ? -4.020 -15.474 -1.883 1.00 80.31 891 SER A C 1
ATOM 6620 O O . SER A 1 891 ? -2.977 -16.049 -1.585 1.00 80.31 891 SER A O 1
ATOM 6622 N N . ILE A 1 892 ? -5.228 -15.958 -1.579 1.00 86.88 892 ILE A N 1
ATOM 6623 C CA . ILE A 1 892 ? -5.463 -17.253 -0.919 1.00 86.88 892 ILE A CA 1
ATOM 6624 C C . ILE A 1 892 ? -5.201 -18.390 -1.908 1.00 86.88 892 ILE A C 1
ATOM 6626 O O . ILE A 1 892 ? -4.410 -19.280 -1.606 1.00 86.88 892 ILE A O 1
ATOM 6630 N N . LEU A 1 893 ? -5.755 -18.301 -3.124 1.00 82.38 893 LEU A N 1
ATOM 6631 C CA . LEU A 1 893 ? -5.524 -19.276 -4.200 1.00 82.38 893 LEU A CA 1
ATOM 6632 C C . LEU A 1 893 ? -4.043 -19.398 -4.590 1.00 82.38 893 LEU A C 1
ATOM 6634 O O . LEU A 1 893 ? -3.634 -20.429 -5.117 1.00 82.38 893 LEU A O 1
ATOM 6638 N N . ALA A 1 894 ? -3.239 -18.355 -4.356 1.00 71.81 894 ALA A N 1
ATOM 6639 C CA . ALA A 1 894 ? -1.796 -18.359 -4.593 1.00 71.81 894 ALA A CA 1
ATOM 6640 C C . ALA A 1 894 ? -0.964 -18.848 -3.393 1.00 71.81 894 ALA A C 1
ATOM 6642 O O . ALA A 1 894 ? 0.246 -19.012 -3.521 1.00 71.81 894 ALA A O 1
ATOM 6643 N N . ALA A 1 895 ? -1.560 -19.027 -2.211 1.00 75.44 895 ALA A N 1
ATOM 6644 C CA . ALA A 1 895 ? -0.816 -19.331 -0.990 1.00 75.44 895 ALA A CA 1
ATOM 6645 C C . ALA A 1 895 ? -0.670 -20.830 -0.690 1.00 75.44 895 ALA A C 1
ATOM 6647 O O . ALA A 1 895 ? 0.199 -21.181 0.114 1.00 75.44 895 ALA A O 1
ATOM 6648 N N . GLY A 1 896 ? -1.491 -21.678 -1.314 1.00 73.88 896 GLY A N 1
ATOM 6649 C CA . GLY A 1 896 ? -1.522 -23.124 -1.106 1.00 73.88 896 GLY A CA 1
ATOM 6650 C C . GLY A 1 896 ? -2.586 -23.820 -1.962 1.00 73.88 896 GLY A C 1
ATOM 6651 O O . GLY A 1 896 ? -3.091 -23.251 -2.929 1.00 73.88 896 GLY A O 1
ATOM 6652 N N . TYR A 1 897 ? -2.905 -25.058 -1.599 1.00 78.00 897 TYR A N 1
ATOM 6653 C CA . TYR A 1 897 ? -3.871 -25.927 -2.267 1.00 78.00 897 TYR A CA 1
ATOM 6654 C C . TYR A 1 897 ? -5.197 -25.965 -1.529 1.00 78.00 897 TYR A C 1
ATOM 6656 O O . TYR A 1 897 ? -5.227 -26.027 -0.299 1.00 78.00 897 TYR A O 1
ATOM 6664 N N . ILE A 1 898 ? -6.271 -25.994 -2.304 1.00 88.25 898 ILE A N 1
ATOM 6665 C CA . ILE A 1 898 ? -7.640 -26.095 -1.820 1.00 88.25 898 ILE A CA 1
ATOM 6666 C C . ILE A 1 898 ? -8.239 -27.356 -2.432 1.00 88.25 898 ILE A C 1
ATOM 6668 O O . ILE A 1 898 ? -8.130 -27.556 -3.637 1.00 88.25 898 ILE A O 1
ATOM 6672 N N . ASP A 1 899 ? -8.848 -28.197 -1.603 1.00 89.94 899 ASP A N 1
ATOM 6673 C CA . ASP A 1 899 ? -9.471 -29.451 -2.024 1.00 89.94 899 ASP A CA 1
ATOM 6674 C C . ASP A 1 899 ? -10.918 -29.232 -2.477 1.00 89.94 899 ASP A C 1
ATOM 6676 O O . ASP A 1 899 ? -11.379 -29.912 -3.392 1.00 89.94 899 ASP A O 1
ATOM 6680 N N . VAL A 1 900 ? -11.625 -28.276 -1.856 1.00 94.19 900 VAL A N 1
ATOM 6681 C CA . VAL A 1 900 ? -12.997 -27.906 -2.230 1.00 94.19 900 VAL A CA 1
ATOM 6682 C C . VAL A 1 900 ? -13.162 -26.389 -2.274 1.00 94.19 900 VAL A C 1
ATOM 6684 O O . VAL A 1 900 ? -12.873 -25.706 -1.293 1.00 94.19 900 VAL A O 1
ATOM 6687 N N . ILE A 1 901 ? -13.667 -25.854 -3.384 1.00 95.50 901 ILE A N 1
ATOM 6688 C CA . ILE A 1 901 ? -14.072 -24.450 -3.524 1.00 95.50 901 ILE A CA 1
ATOM 6689 C C . ILE A 1 901 ? -15.596 -24.409 -3.551 1.00 95.50 901 ILE A C 1
ATOM 6691 O O . ILE A 1 901 ? -16.211 -24.972 -4.453 1.00 95.50 901 ILE A O 1
ATOM 6695 N N . LYS A 1 902 ? -16.211 -23.737 -2.580 1.00 94.81 902 LYS A N 1
ATOM 6696 C CA . LYS A 1 902 ? -17.669 -23.638 -2.463 1.00 94.81 902 LYS A CA 1
ATOM 6697 C C . LYS A 1 902 ? -18.089 -22.177 -2.520 1.00 94.81 902 LYS A C 1
ATOM 6699 O O . LYS A 1 902 ? -17.510 -21.373 -1.810 1.00 94.81 902 LYS A O 1
ATOM 6704 N N . GLY A 1 903 ? -19.090 -21.837 -3.324 1.00 92.50 903 GLY A N 1
ATOM 6705 C CA . GLY A 1 903 ? -19.631 -20.477 -3.397 1.00 92.50 903 GLY A CA 1
ATOM 6706 C C . GLY A 1 903 ? -20.907 -20.412 -4.228 1.00 92.50 903 GLY A C 1
ATOM 6707 O O . GLY A 1 903 ? -21.265 -21.378 -4.895 1.00 92.50 903 GLY A O 1
ATOM 6708 N N . ASN A 1 904 ? -21.605 -19.283 -4.206 1.00 89.75 904 ASN A N 1
ATOM 6709 C CA . ASN A 1 904 ? -22.733 -19.050 -5.114 1.00 89.75 904 ASN A CA 1
ATOM 6710 C C . ASN A 1 904 ? -22.255 -18.714 -6.543 1.00 89.75 904 ASN A C 1
ATOM 6712 O O . ASN A 1 904 ? -21.063 -18.530 -6.798 1.00 89.75 904 ASN A O 1
ATOM 6716 N N . GLU A 1 905 ? -23.191 -18.592 -7.488 1.00 86.69 905 GLU A N 1
ATOM 6717 C CA . GLU A 1 905 ? -22.895 -18.305 -8.902 1.00 86.69 905 GLU A CA 1
ATOM 6718 C C . GLU A 1 905 ? -21.941 -17.105 -9.097 1.00 86.69 905 GLU A C 1
ATOM 6720 O O . GLU A 1 905 ? -20.964 -17.196 -9.843 1.00 86.69 905 GLU A O 1
ATOM 6725 N N . SER A 1 906 ? -22.175 -15.992 -8.392 1.00 83.12 906 SER A N 1
ATOM 6726 C CA . SER A 1 906 ? -21.362 -14.769 -8.503 1.00 83.12 906 SER A CA 1
ATOM 6727 C C . SER A 1 906 ? -19.944 -14.927 -7.936 1.00 83.12 906 SER A C 1
ATOM 6729 O O . SER A 1 906 ? -18.967 -14.394 -8.475 1.00 83.12 906 SER A O 1
ATOM 6731 N N . GLU A 1 907 ? -19.808 -15.699 -6.860 1.00 89.44 907 GLU A N 1
ATOM 6732 C CA . GLU A 1 907 ? -18.536 -15.987 -6.208 1.00 89.44 907 GLU A CA 1
ATOM 6733 C C . GLU A 1 907 ? -17.694 -16.925 -7.067 1.00 89.44 907 GLU A C 1
ATOM 6735 O O . GLU A 1 907 ? -16.518 -16.641 -7.301 1.00 89.44 907 GLU A O 1
ATOM 6740 N N . ILE A 1 908 ? -18.304 -17.976 -7.624 1.00 91.12 908 ILE A N 1
ATOM 6741 C CA . ILE A 1 908 ? -17.640 -18.907 -8.542 1.00 91.12 908 ILE A CA 1
ATOM 6742 C C . ILE A 1 908 ? -17.209 -18.195 -9.829 1.00 91.12 908 ILE A C 1
ATOM 6744 O O . ILE A 1 908 ? -16.054 -18.339 -10.234 1.00 91.12 908 ILE A O 1
ATOM 6748 N N . LYS A 1 909 ? -18.058 -17.337 -10.417 1.00 84.31 909 LYS A N 1
ATOM 6749 C CA . LYS A 1 909 ? -17.670 -16.453 -11.536 1.00 84.31 909 LYS A CA 1
ATOM 6750 C C . LYS A 1 909 ? -16.451 -15.597 -11.184 1.00 84.31 909 LYS A C 1
ATOM 6752 O O . LYS A 1 909 ? -15.538 -15.452 -11.994 1.00 84.31 909 LYS A O 1
ATOM 6757 N N . THR A 1 910 ? -16.395 -15.064 -9.963 1.00 81.62 910 THR A N 1
ATOM 6758 C CA . THR A 1 910 ? -15.269 -14.237 -9.506 1.00 81.62 910 THR A CA 1
ATOM 6759 C C . THR A 1 910 ? -13.983 -15.045 -9.323 1.00 81.62 910 THR A C 1
ATOM 6761 O O . THR A 1 910 ? -12.908 -14.585 -9.708 1.00 81.62 910 THR A O 1
ATOM 6764 N N . VAL A 1 911 ? -14.069 -16.249 -8.752 1.00 84.50 911 VAL A N 1
ATOM 6765 C CA . VAL A 1 911 ? -12.926 -17.168 -8.629 1.00 84.50 911 VAL A CA 1
ATOM 6766 C C . VAL A 1 911 ? -12.426 -17.585 -10.016 1.00 84.50 911 VAL A C 1
ATOM 6768 O O . VAL A 1 911 ? -11.215 -17.629 -10.252 1.00 84.50 911 VAL A O 1
ATOM 6771 N N . PHE A 1 912 ? -13.339 -17.814 -10.961 1.00 79.38 912 PHE A N 1
ATOM 6772 C CA . PHE A 1 912 ? -13.008 -18.140 -12.343 1.00 79.38 912 PHE A CA 1
ATOM 6773 C C . PHE A 1 912 ? -12.339 -16.958 -13.070 1.00 79.38 912 PHE A C 1
ATOM 6775 O O . PHE A 1 912 ? -11.205 -17.096 -13.516 1.00 79.38 912 PHE A O 1
ATOM 6782 N N . GLY A 1 913 ? -12.933 -15.761 -13.090 1.00 64.50 913 GLY A N 1
ATOM 6783 C CA . GLY A 1 913 ? -12.346 -14.570 -13.734 1.00 64.50 913 GLY A CA 1
ATOM 6784 C C . GLY A 1 913 ? -11.108 -13.983 -13.029 1.00 64.50 913 GLY A C 1
ATOM 6785 O O . GLY A 1 913 ? -10.354 -13.209 -13.615 1.00 64.50 913 GLY A O 1
ATOM 6786 N N . GLY A 1 914 ? -10.857 -14.341 -11.765 1.00 48.66 914 GLY A N 1
ATOM 6787 C CA . GLY A 1 914 ? -9.682 -13.904 -10.998 1.00 48.66 914 GLY A CA 1
ATOM 6788 C C . GLY A 1 914 ? -8.364 -14.602 -11.375 1.00 48.66 914 GLY A C 1
ATOM 6789 O O . GLY A 1 914 ? -7.288 -14.144 -10.965 1.00 48.66 914 GLY A O 1
ATOM 6790 N N . GLY A 1 915 ? -8.434 -15.690 -12.149 1.00 34.88 915 GLY A N 1
ATOM 6791 C CA . GLY A 1 915 ? -7.288 -16.443 -12.654 1.00 34.88 915 GLY A CA 1
ATOM 6792 C C . GLY A 1 915 ? -6.942 -16.047 -14.088 1.00 34.88 915 GLY A C 1
ATOM 6793 O O . GLY A 1 915 ? -7.560 -16.541 -15.014 1.00 34.88 915 GLY A O 1
ATOM 6794 N N . GLY A 1 916 ? -5.959 -15.157 -14.256 1.00 33.19 916 GLY A N 1
ATOM 6795 C CA . GLY A 1 916 ? -5.169 -15.041 -15.492 1.00 33.19 916 GLY A CA 1
ATOM 6796 C C . GLY A 1 916 ? -5.921 -14.836 -16.815 1.00 33.19 916 GLY A C 1
ATOM 6797 O O . GLY A 1 916 ? -5.717 -15.603 -17.738 1.00 33.19 916 GLY A O 1
ATOM 6798 N N . GLY A 1 917 ? -6.711 -13.771 -16.960 1.00 25.66 917 GLY A N 1
ATOM 6799 C CA . GLY A 1 917 ? -7.238 -13.355 -18.264 1.00 25.66 917 GLY A CA 1
ATOM 6800 C C . GLY A 1 917 ? -8.020 -12.054 -18.144 1.00 25.66 917 GLY A C 1
ATOM 6801 O O . GLY A 1 917 ? -8.975 -11.972 -17.380 1.00 25.66 917 GLY A O 1
ATOM 6802 N N . GLY A 1 918 ? -7.572 -10.996 -18.823 1.00 30.89 918 GLY A N 1
ATOM 6803 C CA . GLY A 1 918 ? -8.239 -9.696 -18.802 1.00 30.89 918 GLY A CA 1
ATOM 6804 C C . GLY A 1 918 ? -9.562 -9.739 -19.564 1.00 30.89 918 GLY A C 1
ATOM 6805 O O . GLY A 1 918 ? -9.555 -9.750 -20.786 1.00 30.89 918 GLY A O 1
ATOM 6806 N N . GLY A 1 919 ? -10.681 -9.720 -18.843 1.00 26.05 919 GLY A N 1
ATOM 6807 C CA . GLY A 1 919 ? -12.024 -9.547 -19.397 1.00 26.05 919 GLY A CA 1
ATOM 6808 C C . GLY A 1 919 ? -12.918 -8.895 -18.348 1.00 26.05 919 GLY A C 1
ATOM 6809 O O . GLY A 1 919 ? -13.166 -9.468 -17.290 1.00 26.05 919 GLY A O 1
ATOM 6810 N N . GLY A 1 920 ? -13.304 -7.643 -18.590 1.00 35.03 920 GLY A N 1
ATOM 6811 C CA . GLY A 1 920 ? -14.082 -6.824 -17.670 1.00 35.03 920 GLY A CA 1
ATOM 6812 C C . GLY A 1 920 ? -15.570 -7.160 -17.691 1.00 35.03 920 GLY A C 1
ATOM 6813 O O . GLY A 1 920 ? -16.187 -7.217 -18.745 1.00 35.03 920 GLY A O 1
ATOM 6814 N N . GLY A 1 921 ? -16.142 -7.288 -16.497 1.00 30.62 921 GLY A N 1
ATOM 6815 C CA . GLY A 1 921 ? -17.578 -7.278 -16.244 1.00 30.62 921 GLY A CA 1
ATOM 6816 C C . GLY A 1 921 ? -17.805 -6.881 -14.790 1.00 30.62 921 GLY A C 1
ATOM 6817 O O . GLY A 1 921 ? -17.773 -7.717 -13.892 1.00 30.62 921 GLY A O 1
ATOM 6818 N N . THR A 1 922 ? -17.925 -5.582 -14.522 1.00 33.72 922 THR A N 1
ATOM 6819 C CA . THR A 1 922 ? -18.289 -5.060 -13.199 1.00 33.72 922 THR A CA 1
ATOM 6820 C C . THR A 1 922 ? -19.795 -5.177 -12.998 1.00 33.72 922 THR A C 1
ATOM 6822 O O . THR A 1 922 ? -20.512 -4.189 -13.132 1.00 33.72 922 THR A O 1
ATOM 6825 N N . GLU A 1 923 ? -20.278 -6.366 -12.643 1.00 40.50 923 GLU A N 1
ATOM 6826 C CA . GLU A 1 923 ? -21.570 -6.482 -11.966 1.00 40.50 923 GLU A CA 1
ATOM 6827 C C . GLU A 1 923 ? -21.370 -6.152 -10.479 1.00 40.50 923 GLU A C 1
ATOM 6829 O O . GLU A 1 923 ? -20.625 -6.807 -9.747 1.00 40.50 923 GLU A O 1
ATOM 6834 N N . SER A 1 924 ? -21.980 -5.052 -10.040 1.00 37.25 924 SER A N 1
ATOM 6835 C CA . SER A 1 924 ? -21.952 -4.595 -8.652 1.00 37.25 924 SER A CA 1
ATOM 6836 C C . SER A 1 924 ? -22.908 -5.447 -7.815 1.00 37.25 924 SER A C 1
ATOM 6838 O O . SER A 1 924 ? -24.102 -5.155 -7.756 1.00 37.25 924 SER A O 1
ATOM 6840 N N . GLN A 1 925 ? -22.388 -6.456 -7.119 1.00 45.59 925 GLN A N 1
ATOM 6841 C CA . GLN A 1 925 ? -23.162 -7.235 -6.151 1.00 45.59 925 GLN A CA 1
ATOM 6842 C C . GLN A 1 925 ? -23.544 -6.373 -4.929 1.00 45.59 925 GLN A C 1
ATOM 6844 O O . GLN A 1 925 ? -22.673 -5.833 -4.241 1.00 45.59 925 GLN A O 1
ATOM 6849 N N . ARG A 1 926 ? -24.847 -6.236 -4.641 1.00 40.53 926 ARG A N 1
ATOM 6850 C CA . ARG A 1 926 ? -25.354 -5.709 -3.361 1.00 40.53 926 ARG A CA 1
ATOM 6851 C C . ARG A 1 926 ? -25.558 -6.894 -2.409 1.00 40.53 926 ARG A C 1
ATOM 6853 O O . ARG A 1 926 ? -26.487 -7.660 -2.598 1.00 40.53 926 ARG A O 1
ATOM 6860 N N . GLY A 1 927 ? -24.699 -7.054 -1.403 1.00 49.41 927 GLY A N 1
ATOM 6861 C CA . GLY A 1 927 ? -24.867 -8.098 -0.377 1.00 49.41 927 GLY A CA 1
ATOM 6862 C C . GLY A 1 927 ? -24.512 -9.524 -0.835 1.00 49.41 927 GLY A C 1
ATOM 6863 O O . GLY A 1 927 ? -23.650 -9.698 -1.691 1.00 49.41 927 GLY A O 1
ATOM 6864 N N . VAL A 1 928 ? -25.139 -10.530 -0.212 1.00 47.91 928 VAL A N 1
ATOM 6865 C CA . VAL A 1 928 ? -25.027 -11.978 -0.529 1.00 47.91 928 VAL A CA 1
ATOM 6866 C C . VAL A 1 928 ? -26.218 -12.489 -1.361 1.00 47.91 928 VAL A C 1
ATOM 6868 O O . VAL A 1 928 ? -26.393 -13.694 -1.531 1.00 47.91 928 VAL A O 1
ATOM 6871 N N . ASP A 1 929 ? -27.038 -11.580 -1.893 1.00 48.22 929 ASP A N 1
ATOM 6872 C CA . ASP A 1 929 ? -28.265 -11.929 -2.607 1.00 48.22 929 ASP A CA 1
ATOM 6873 C C . ASP A 1 929 ? -27.952 -12.633 -3.937 1.00 48.22 929 ASP A C 1
ATOM 6875 O O . ASP A 1 929 ?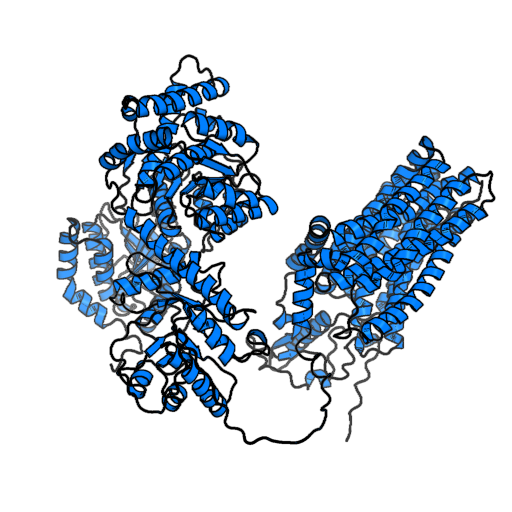 -27.117 -12.190 -4.731 1.00 48.22 929 ASP A O 1
ATOM 6879 N N . SER A 1 930 ? -28.619 -13.766 -4.161 1.00 50.16 930 SER A N 1
ATOM 6880 C CA . SER A 1 930 ? -28.390 -14.658 -5.299 1.00 50.16 930 SER A CA 1
ATOM 6881 C C . SER A 1 930 ? -29.430 -14.392 -6.389 1.00 50.16 930 SER A C 1
ATOM 6883 O O . SER A 1 930 ? -30.546 -14.896 -6.308 1.00 50.16 930 SER A O 1
ATOM 6885 N N . SER A 1 931 ? -29.085 -13.621 -7.423 1.00 51.28 931 SER A N 1
ATOM 6886 C CA . SER A 1 931 ? -29.832 -13.653 -8.690 1.00 51.28 931 SER A CA 1
ATOM 6887 C C . SER A 1 931 ? -29.079 -14.568 -9.653 1.00 51.28 931 SER A C 1
ATOM 6889 O O . SER A 1 931 ? -27.915 -14.324 -9.962 1.00 51.28 931 SER A O 1
ATOM 6891 N N . SER A 1 932 ? -29.704 -15.680 -10.046 1.00 57.28 932 SER A N 1
ATOM 6892 C CA . SER A 1 932 ? -29.091 -16.637 -10.970 1.00 57.28 932 SER A CA 1
ATOM 6893 C C . SER A 1 932 ? -29.332 -16.175 -12.402 1.00 57.28 932 SER A C 1
ATOM 6895 O O . SER A 1 932 ? -30.485 -16.009 -12.798 1.00 57.28 932 SER A O 1
ATOM 6897 N N . THR A 1 933 ? -28.260 -15.936 -13.161 1.00 65.69 933 THR A N 1
ATOM 6898 C CA . THR A 1 933 ? -28.344 -15.469 -14.556 1.00 65.69 933 THR A CA 1
ATOM 6899 C C . THR A 1 933 ? -27.920 -16.537 -15.561 1.00 65.69 933 THR A C 1
ATOM 6901 O O . THR A 1 933 ? -28.232 -16.414 -16.743 1.00 65.69 933 THR A O 1
ATOM 6904 N N . LEU A 1 934 ? -27.244 -17.599 -15.108 1.00 71.38 934 LEU A N 1
ATOM 6905 C CA . LEU A 1 934 ? -26.814 -18.719 -15.947 1.00 71.38 934 LEU A CA 1
ATOM 6906 C C . LEU A 1 934 ? -27.861 -19.839 -16.028 1.00 71.38 934 LEU A C 1
ATOM 6908 O O . LEU A 1 934 ? -28.494 -20.196 -15.032 1.00 71.38 934 LEU A O 1
ATOM 6912 N N . SER A 1 935 ? -27.967 -20.457 -17.206 1.00 74.25 935 SER A N 1
ATOM 6913 C CA . SER A 1 935 ? -28.659 -21.742 -17.380 1.00 74.25 935 SER A CA 1
ATOM 6914 C C . SER A 1 935 ? -27.906 -22.885 -16.687 1.00 74.25 935 SER A C 1
ATOM 6916 O O . SER A 1 935 ? -26.700 -22.794 -16.448 1.00 74.25 935 SER A O 1
ATOM 6918 N N . ASP A 1 936 ? -28.591 -23.990 -16.392 1.00 72.38 936 ASP A N 1
ATOM 6919 C CA . ASP A 1 936 ? -27.991 -25.117 -15.661 1.00 72.38 936 ASP A CA 1
ATOM 6920 C C . ASP A 1 936 ? -26.825 -25.774 -16.422 1.00 72.38 936 ASP A C 1
ATOM 6922 O O . ASP A 1 936 ? -25.821 -26.137 -15.810 1.00 72.38 936 ASP A O 1
ATOM 6926 N N . ALA A 1 937 ? -26.883 -25.809 -17.758 1.00 68.69 937 ALA A N 1
ATOM 6927 C CA . ALA A 1 937 ? -25.765 -26.249 -18.597 1.00 68.69 937 ALA A CA 1
ATOM 6928 C C . ALA A 1 937 ? -24.542 -25.320 -18.467 1.00 68.69 937 ALA A C 1
ATOM 6930 O O . ALA A 1 937 ? -23.419 -25.780 -18.283 1.00 68.69 937 ALA A O 1
ATOM 6931 N N . GLN A 1 938 ? -24.754 -23.999 -18.464 1.00 75.19 938 GLN A N 1
ATOM 6932 C CA . GLN A 1 938 ? -23.664 -23.030 -18.286 1.00 75.19 938 GLN A CA 1
ATOM 6933 C C . GLN A 1 938 ? -23.045 -23.101 -16.885 1.00 75.19 938 GLN A C 1
ATOM 6935 O O . GLN A 1 938 ? -21.838 -22.904 -16.732 1.00 75.19 938 GLN A O 1
ATOM 6940 N N . LYS A 1 939 ? -23.851 -23.385 -15.854 1.00 81.19 939 LYS A N 1
ATOM 6941 C CA . LYS A 1 939 ? -23.343 -23.628 -14.497 1.00 81.19 939 LYS A CA 1
ATOM 6942 C C . LYS A 1 939 ? -22.471 -24.879 -14.465 1.00 81.19 939 LYS A C 1
ATOM 6944 O O . LYS A 1 939 ? -21.368 -24.818 -13.928 1.00 81.19 939 LYS A O 1
ATOM 6949 N N . ALA A 1 940 ? -22.928 -25.973 -15.074 1.00 80.75 940 ALA A N 1
ATOM 6950 C CA . ALA A 1 940 ? -22.173 -27.219 -15.185 1.00 80.75 940 ALA A CA 1
ATOM 6951 C C . ALA A 1 940 ? -20.818 -27.021 -15.879 1.00 80.75 940 ALA A C 1
ATOM 6953 O O . ALA A 1 940 ? -19.790 -27.448 -15.349 1.00 80.75 940 ALA A O 1
ATOM 6954 N N . ASP A 1 941 ? -20.792 -26.296 -16.999 1.00 77.75 941 ASP A N 1
ATOM 6955 C CA . ASP A 1 941 ? -19.554 -25.984 -17.715 1.00 77.75 941 ASP A CA 1
ATOM 6956 C C . ASP A 1 941 ? -18.587 -25.137 -16.888 1.00 77.75 941 ASP A C 1
ATOM 6958 O O . ASP A 1 941 ? -17.401 -25.462 -16.797 1.00 77.75 941 ASP A O 1
ATOM 6962 N N . LEU A 1 942 ? -19.086 -24.079 -16.242 1.00 81.19 942 LEU A N 1
ATOM 6963 C CA . LEU A 1 942 ? -18.270 -23.195 -15.410 1.00 81.19 942 LEU A CA 1
ATOM 6964 C C . LEU A 1 942 ? -17.658 -23.944 -14.216 1.00 81.19 942 LEU A C 1
ATOM 6966 O O . LEU A 1 942 ? -16.466 -23.800 -13.935 1.00 81.19 942 LEU A O 1
ATOM 6970 N N . VAL A 1 943 ? -18.464 -24.752 -13.523 1.00 86.50 943 VAL A N 1
ATOM 6971 C CA . VAL A 1 943 ? -18.033 -25.550 -12.366 1.00 86.50 943 VAL A CA 1
ATOM 6972 C C . VAL A 1 943 ? -17.003 -26.597 -12.789 1.00 86.50 943 VAL A C 1
ATOM 6974 O O . VAL A 1 943 ? -15.952 -26.693 -12.152 1.00 86.50 943 VAL A O 1
ATOM 6977 N N . ARG A 1 944 ? -17.236 -27.314 -13.899 1.00 83.81 944 ARG A N 1
ATOM 6978 C CA . ARG A 1 944 ? -16.275 -28.275 -14.467 1.00 83.81 944 ARG A CA 1
ATOM 6979 C C . ARG A 1 944 ? -14.956 -27.607 -14.834 1.00 83.81 944 ARG A C 1
ATOM 6981 O O . ARG A 1 944 ? -13.893 -28.086 -14.442 1.00 83.81 944 ARG A O 1
ATOM 6988 N N . ALA A 1 945 ? -15.009 -26.509 -15.585 1.00 75.06 945 ALA A N 1
ATOM 6989 C CA . ALA A 1 945 ? -13.815 -25.816 -16.052 1.00 75.06 945 ALA A CA 1
ATOM 6990 C C . ALA A 1 945 ? -12.980 -25.297 -14.875 1.00 75.06 945 ALA A C 1
ATOM 6992 O O . ALA A 1 945 ? -11.758 -25.467 -14.854 1.00 75.06 945 ALA A O 1
ATOM 6993 N N . LEU A 1 946 ? -13.630 -24.714 -13.860 1.00 83.25 946 LEU A N 1
ATOM 6994 C CA . LEU A 1 946 ? -12.938 -24.259 -12.660 1.00 83.25 946 LEU A CA 1
ATOM 6995 C C . LEU A 1 946 ? -12.313 -25.427 -11.884 1.00 83.25 946 LEU A C 1
ATOM 6997 O O . LEU A 1 946 ? -11.159 -25.323 -11.465 1.00 83.25 946 LEU A O 1
ATOM 7001 N N . ALA A 1 947 ? -13.042 -26.535 -11.727 1.00 84.00 947 ALA A N 1
ATOM 7002 C CA . ALA A 1 947 ? -12.566 -27.725 -11.028 1.00 84.00 947 ALA A CA 1
ATOM 7003 C C . ALA A 1 947 ? -11.337 -28.336 -11.718 1.00 84.00 947 ALA A C 1
ATOM 7005 O O . ALA A 1 947 ? -10.316 -28.596 -11.078 1.00 84.00 947 ALA A O 1
ATOM 7006 N N . ALA A 1 948 ? -11.377 -28.448 -13.049 1.00 74.00 948 ALA A N 1
ATOM 7007 C CA . ALA A 1 948 ? -10.257 -28.920 -13.855 1.00 74.00 948 ALA A CA 1
ATOM 7008 C C . ALA A 1 948 ? -9.042 -27.972 -13.807 1.00 74.00 948 ALA A C 1
ATOM 7010 O O . ALA A 1 948 ? -7.893 -28.436 -13.846 1.00 74.00 948 ALA A O 1
ATOM 7011 N N . ARG A 1 949 ? -9.274 -26.652 -13.727 1.00 74.94 949 ARG A N 1
ATOM 7012 C CA . ARG A 1 949 ? -8.218 -25.630 -13.644 1.00 74.94 949 ARG A CA 1
ATOM 7013 C C . ARG A 1 949 ? -7.511 -25.646 -12.295 1.00 74.94 949 ARG A C 1
ATOM 7015 O O . ARG A 1 949 ? -6.283 -25.691 -12.253 1.00 74.94 949 ARG A O 1
ATOM 7022 N N . GLU A 1 950 ? -8.272 -25.593 -11.205 1.00 75.88 950 GLU A N 1
ATOM 7023 C CA . GLU A 1 950 ? -7.721 -25.521 -9.847 1.00 75.88 950 GLU A CA 1
ATOM 7024 C C . GLU A 1 950 ? -7.322 -26.895 -9.286 1.00 75.88 950 GLU A C 1
ATOM 7026 O O . GLU A 1 950 ? -6.648 -26.942 -8.258 1.00 75.88 950 GLU A O 1
ATOM 7031 N N . GLN A 1 951 ? -7.689 -27.990 -9.970 1.00 77.31 951 GLN A N 1
ATOM 7032 C CA . GLN A 1 951 ? -7.549 -29.372 -9.488 1.00 77.31 951 GLN A CA 1
ATOM 7033 C C . GLN A 1 951 ? -8.201 -29.554 -8.108 1.00 77.31 951 GLN A C 1
ATOM 7035 O O . GLN A 1 951 ? -7.617 -30.130 -7.190 1.00 77.31 951 GLN A O 1
ATOM 7040 N N . ALA A 1 952 ? -9.416 -29.021 -7.976 1.00 86.44 952 ALA A N 1
ATOM 7041 C CA . ALA A 1 952 ? -10.214 -28.998 -6.756 1.00 86.44 952 ALA A CA 1
ATOM 7042 C C . ALA A 1 952 ? -11.660 -29.386 -7.079 1.00 86.44 952 ALA A C 1
ATOM 7044 O O . ALA A 1 952 ? -12.114 -29.183 -8.203 1.00 86.44 952 ALA A O 1
ATOM 7045 N N . ILE A 1 953 ? -12.406 -29.888 -6.094 1.00 92.94 953 ILE A N 1
ATOM 7046 C CA . ILE A 1 953 ? -13.853 -30.062 -6.248 1.00 92.94 953 ILE A CA 1
ATOM 7047 C C . ILE A 1 953 ? -14.504 -28.684 -6.142 1.00 92.94 953 ILE A C 1
ATOM 7049 O O . ILE A 1 953 ? -14.240 -27.940 -5.200 1.00 92.94 953 ILE A O 1
ATOM 7053 N N . VAL A 1 954 ? -15.356 -28.326 -7.092 1.00 95.00 954 VAL A N 1
ATOM 7054 C CA . VAL A 1 954 ? -16.072 -27.047 -7.078 1.00 95.00 954 VAL A CA 1
ATOM 7055 C C . VAL A 1 954 ? -17.540 -27.308 -6.798 1.00 95.00 954 VAL A C 1
ATOM 7057 O O . VAL A 1 954 ? -18.138 -28.160 -7.446 1.00 95.00 954 VAL A O 1
ATOM 7060 N N . VAL A 1 955 ? -18.107 -26.568 -5.846 1.00 96.06 955 VAL A N 1
ATOM 7061 C CA . VAL A 1 955 ? -19.529 -26.585 -5.485 1.00 96.06 955 VAL A CA 1
ATOM 7062 C C . VAL A 1 955 ? -20.106 -25.196 -5.733 1.00 96.06 955 VAL A C 1
ATOM 7064 O O . VAL A 1 955 ? -19.725 -24.233 -5.063 1.00 96.06 955 VAL A O 1
ATOM 7067 N N . MET A 1 956 ? -21.031 -25.091 -6.683 1.00 94.12 956 MET A N 1
ATOM 7068 C CA . MET A 1 956 ? -21.812 -23.884 -6.922 1.00 94.12 956 MET A CA 1
ATOM 7069 C C . MET A 1 956 ? -23.188 -24.033 -6.290 1.00 94.12 956 MET A C 1
ATOM 7071 O O . MET A 1 956 ? -23.987 -24.834 -6.767 1.00 94.12 956 MET A O 1
ATOM 7075 N N . THR A 1 957 ? -23.467 -23.248 -5.251 1.00 91.50 957 THR A N 1
ATOM 7076 C CA . THR A 1 957 ? -24.761 -23.312 -4.564 1.00 91.50 957 THR A CA 1
ATOM 7077 C C . THR A 1 957 ? -25.829 -22.441 -5.216 1.00 91.50 957 THR A C 1
ATOM 7079 O O . THR A 1 957 ? -25.523 -21.337 -5.683 1.00 91.50 957 THR A O 1
ATOM 7082 N N . GLY A 1 958 ? -27.085 -22.878 -5.172 1.00 87.19 958 GLY A N 1
ATOM 7083 C CA . GLY A 1 958 ? -28.235 -22.147 -5.699 1.00 87.19 958 GLY A CA 1
ATOM 7084 C C . GLY A 1 958 ? -29.564 -22.841 -5.394 1.00 87.19 958 GLY A C 1
ATOM 7085 O O . GLY A 1 958 ? -29.705 -23.517 -4.388 1.00 87.19 958 GLY A O 1
ATOM 7086 N N . LYS A 1 959 ? -30.565 -22.659 -6.268 1.00 84.31 959 LYS A N 1
ATOM 7087 C CA . LYS A 1 959 ? -31.802 -23.467 -6.228 1.00 84.31 959 LYS A CA 1
ATOM 7088 C C . LYS A 1 959 ? -31.525 -24.941 -6.567 1.00 84.31 959 LYS A C 1
ATOM 7090 O O . LYS A 1 959 ? -32.215 -25.824 -6.076 1.00 84.31 959 LYS A O 1
ATOM 7095 N N . THR A 1 960 ? -30.544 -25.151 -7.439 1.00 88.25 960 THR A N 1
ATOM 7096 C CA . THR A 1 960 ? -29.961 -26.445 -7.775 1.00 88.25 960 THR A CA 1
ATOM 7097 C C . THR A 1 960 ? -28.461 -26.290 -7.581 1.00 88.25 960 THR A C 1
ATOM 7099 O O . THR A 1 960 ? -27.846 -25.432 -8.225 1.00 88.25 960 THR A O 1
ATOM 7102 N N . ASP A 1 961 ? -27.891 -27.091 -6.695 1.00 93.00 961 ASP A N 1
ATOM 7103 C CA . ASP A 1 961 ? -26.467 -27.107 -6.397 1.00 93.00 961 ASP A CA 1
ATOM 7104 C C . ASP A 1 961 ? -25.727 -27.922 -7.465 1.00 93.00 961 ASP A C 1
ATOM 7106 O O . ASP A 1 961 ? -26.114 -29.043 -7.787 1.00 93.00 961 ASP A O 1
ATOM 7110 N N . VAL A 1 962 ? -24.656 -27.369 -8.040 1.00 93.50 962 VAL A N 1
ATOM 7111 C CA . VAL A 1 962 ? -23.864 -28.023 -9.097 1.00 93.50 962 VAL A CA 1
ATOM 7112 C C . VAL A 1 962 ? -22.462 -28.317 -8.581 1.00 93.50 962 VAL A C 1
ATOM 7114 O O . VAL A 1 962 ? -21.791 -27.425 -8.060 1.00 93.50 962 VAL A O 1
ATOM 7117 N N . VAL A 1 963 ? -21.995 -29.554 -8.747 1.00 94.19 963 VAL A N 1
ATOM 7118 C CA . VAL A 1 963 ? -20.708 -30.016 -8.216 1.00 94.19 963 VAL A CA 1
ATOM 7119 C C . VAL A 1 963 ? -19.887 -30.779 -9.255 1.00 94.19 963 VAL A C 1
ATOM 7121 O O . VAL A 1 963 ? -20.418 -31.612 -9.988 1.00 94.19 963 VAL A O 1
ATOM 7124 N N . SER A 1 964 ? -18.578 -30.506 -9.320 1.00 91.12 964 SER A N 1
ATOM 7125 C CA . SER A 1 964 ? -17.648 -31.191 -10.230 1.00 91.12 964 SER A CA 1
ATOM 7126 C C . SER A 1 964 ? -16.254 -31.374 -9.640 1.00 91.12 964 SER A C 1
ATOM 7128 O O . SER A 1 964 ? -15.781 -30.527 -8.886 1.00 91.12 964 SER A O 1
ATOM 7130 N N . ASP A 1 965 ? -15.573 -32.445 -10.046 1.00 83.88 965 ASP A N 1
ATOM 7131 C CA . ASP A 1 965 ? -14.135 -32.677 -9.842 1.00 83.88 965 ASP A CA 1
ATOM 7132 C C . ASP A 1 965 ? -13.287 -32.374 -11.099 1.00 83.88 965 ASP A C 1
ATOM 7134 O O . ASP A 1 965 ? -12.090 -32.656 -11.138 1.00 83.88 965 ASP A O 1
ATOM 7138 N N . GLY A 1 966 ? -13.904 -31.793 -12.132 1.00 75.50 966 GLY A N 1
ATOM 7139 C CA . GLY A 1 966 ? -13.284 -31.462 -13.414 1.00 75.50 966 GLY A CA 1
ATOM 7140 C C . GLY A 1 966 ? -13.475 -32.525 -14.496 1.00 75.50 966 GLY A C 1
ATOM 7141 O O . GLY A 1 966 ? -13.350 -32.195 -15.674 1.00 75.50 966 GLY A O 1
ATOM 7142 N N . GLY A 1 967 ? -13.817 -33.762 -14.123 1.00 70.81 967 GLY A N 1
ATOM 7143 C CA . GLY A 1 967 ? -14.194 -34.824 -15.062 1.00 70.81 967 GLY A CA 1
ATOM 7144 C C . GLY A 1 967 ? -15.684 -35.158 -15.009 1.00 70.81 967 GLY A C 1
ATOM 7145 O O . GLY A 1 967 ? -16.324 -35.298 -16.046 1.00 70.81 967 GLY A O 1
ATOM 7146 N N . ARG A 1 968 ? -16.245 -35.244 -13.801 1.00 83.25 968 ARG A N 1
ATOM 7147 C CA . ARG A 1 968 ? -17.642 -35.607 -13.528 1.00 83.25 968 ARG A CA 1
ATOM 7148 C C . ARG A 1 968 ? -18.430 -34.383 -13.083 1.00 83.25 968 ARG A C 1
ATOM 7150 O O . ARG A 1 968 ? -17.876 -33.523 -12.397 1.00 83.25 968 ARG A O 1
ATOM 7157 N N . VAL A 1 969 ? -19.713 -34.301 -13.433 1.00 86.94 969 VAL A N 1
ATOM 7158 C CA . VAL A 1 969 ? -20.600 -33.204 -13.010 1.00 86.94 969 VAL A CA 1
ATOM 7159 C C . VAL A 1 969 ? -21.941 -33.754 -12.538 1.00 86.94 969 VAL A C 1
ATOM 7161 O O . VAL A 1 969 ? -22.602 -34.499 -13.261 1.00 86.94 969 VAL A O 1
ATOM 7164 N N . PHE A 1 970 ? -22.354 -33.346 -11.339 1.00 90.38 970 PHE A N 1
ATOM 7165 C CA . PHE A 1 970 ? -23.647 -33.693 -10.756 1.00 90.38 970 PHE A CA 1
ATOM 7166 C C . PHE A 1 970 ? -24.409 -32.435 -10.346 1.00 90.38 970 PHE A C 1
ATOM 7168 O O . PHE A 1 970 ? -23.812 -31.443 -9.924 1.00 90.38 970 PHE A O 1
ATOM 7175 N N . ALA A 1 971 ? -25.732 -32.496 -10.452 1.00 91.31 971 ALA A N 1
ATOM 7176 C CA . ALA A 1 971 ? -26.651 -31.485 -9.954 1.00 91.31 971 ALA A CA 1
ATOM 7177 C C . ALA A 1 971 ? -27.511 -32.077 -8.828 1.00 91.31 971 ALA A C 1
ATOM 7179 O O . ALA A 1 971 ? -27.950 -33.224 -8.934 1.00 91.31 971 ALA A O 1
ATOM 7180 N N . VAL A 1 972 ? -27.737 -31.308 -7.764 1.00 93.75 972 VAL A N 1
ATOM 7181 C CA . VAL A 1 972 ? -28.546 -31.669 -6.595 1.00 93.75 972 VAL A CA 1
ATOM 7182 C C . VAL A 1 972 ? -29.658 -30.633 -6.442 1.00 93.75 972 VAL A C 1
ATOM 7184 O O . VAL A 1 972 ? -29.391 -29.445 -6.307 1.00 93.75 972 VAL A O 1
ATOM 7187 N N . GLY A 1 973 ? -30.913 -31.070 -6.535 1.00 91.50 973 GLY A N 1
ATOM 7188 C CA . GLY A 1 973 ? -32.096 -30.200 -6.481 1.00 91.50 973 GLY A CA 1
ATOM 7189 C C . GLY A 1 973 ? -32.867 -30.253 -5.160 1.00 91.50 973 GLY A C 1
ATOM 7190 O O . GLY A 1 973 ? -34.062 -29.944 -5.154 1.00 91.50 973 GLY A O 1
ATOM 7191 N N . ASN A 1 974 ? -32.251 -30.740 -4.079 1.00 94.56 974 ASN A N 1
ATOM 7192 C CA . ASN A 1 974 ? -32.866 -30.764 -2.754 1.00 94.56 974 ASN A CA 1
ATOM 7193 C C . ASN A 1 974 ? -32.755 -29.388 -2.077 1.00 94.56 974 ASN A C 1
ATOM 7195 O O . ASN A 1 974 ? -32.011 -28.514 -2.505 1.00 94.56 974 ASN A O 1
ATOM 7199 N N . GLY A 1 975 ? -33.526 -29.181 -1.009 1.00 90.69 975 GLY A N 1
ATOM 7200 C CA . GLY A 1 975 ? -33.409 -28.010 -0.138 1.00 90.69 975 GLY A CA 1
ATOM 7201 C C . GLY A 1 975 ? -34.718 -27.243 0.029 1.00 90.69 975 GLY A C 1
ATOM 7202 O O . GLY A 1 975 ? -35.759 -27.597 -0.522 1.00 90.69 975 GLY A O 1
ATOM 7203 N N . HIS A 1 976 ? -34.679 -26.181 0.836 1.00 92.50 976 HIS A N 1
ATOM 7204 C CA . HIS A 1 976 ? -35.860 -25.389 1.182 1.00 92.50 976 HIS A CA 1
ATOM 7205 C C . HIS A 1 976 ? -35.550 -23.887 1.222 1.00 92.50 976 HIS A C 1
ATOM 7207 O O . HIS A 1 976 ? -34.450 -23.486 1.603 1.00 92.50 976 HIS A O 1
ATOM 7213 N N . GLU A 1 977 ? -36.536 -23.043 0.907 1.00 89.06 977 GLU A N 1
ATOM 7214 C CA . GLU A 1 977 ? -36.392 -21.575 0.873 1.00 89.06 977 GLU A CA 1
ATOM 7215 C C . GLU A 1 977 ? -35.958 -20.966 2.217 1.00 89.06 977 GLU A C 1
ATOM 7217 O O . GLU A 1 977 ? -35.236 -19.969 2.248 1.00 89.06 977 GLU A O 1
ATOM 7222 N N . TYR A 1 978 ? -36.310 -21.613 3.334 1.00 90.31 978 TYR A N 1
ATOM 7223 C CA . TYR A 1 978 ? -35.870 -21.203 4.672 1.00 90.31 978 TYR A CA 1
ATOM 7224 C C . TYR A 1 978 ? -34.351 -21.207 4.838 1.00 90.31 978 TYR A C 1
ATOM 7226 O O . TYR A 1 978 ? -33.840 -20.408 5.623 1.00 90.31 978 TYR A O 1
ATOM 7234 N N . LEU A 1 979 ? -33.611 -22.013 4.065 1.00 88.94 979 LEU A N 1
ATOM 7235 C CA . LEU A 1 979 ? -32.149 -21.948 4.066 1.00 88.94 979 LEU A CA 1
ATOM 7236 C C . LEU A 1 979 ? -31.652 -20.572 3.600 1.00 88.94 979 LEU A C 1
ATOM 7238 O O . LEU A 1 979 ? -30.668 -20.074 4.136 1.00 88.94 979 LEU A O 1
ATOM 7242 N N . GLY A 1 980 ? -32.345 -19.917 2.666 1.00 85.81 980 GLY A N 1
ATOM 7243 C CA . GLY A 1 980 ? -32.017 -18.560 2.218 1.00 85.81 980 GLY A CA 1
ATOM 7244 C C . GLY A 1 980 ? -32.406 -17.461 3.213 1.00 85.81 980 GLY A C 1
ATOM 7245 O O . GLY A 1 980 ? -31.882 -16.354 3.135 1.00 85.81 980 GLY A O 1
ATOM 7246 N N . MET A 1 981 ? -33.293 -17.755 4.170 1.00 88.19 981 MET A N 1
ATOM 7247 C CA . MET A 1 981 ? -33.783 -16.792 5.167 1.00 88.19 981 MET A CA 1
ATOM 7248 C C . MET A 1 981 ? -32.952 -16.760 6.458 1.00 88.19 981 MET A C 1
ATOM 7250 O O . MET A 1 981 ? -33.220 -15.947 7.343 1.00 88.19 981 MET A O 1
ATOM 7254 N N . ILE A 1 982 ? -31.955 -17.638 6.592 1.00 87.31 982 ILE A N 1
ATOM 7255 C CA . ILE A 1 982 ? -31.124 -17.761 7.793 1.00 87.31 982 ILE A CA 1
ATOM 7256 C C . ILE A 1 982 ? -29.684 -17.400 7.451 1.00 87.31 982 ILE A C 1
ATOM 7258 O O . ILE A 1 982 ? -29.043 -18.002 6.590 1.00 87.31 982 ILE A O 1
ATOM 7262 N N . THR A 1 983 ? -29.144 -16.421 8.171 1.00 85.00 983 THR A N 1
ATOM 7263 C CA . THR A 1 983 ? -27.765 -15.968 7.987 1.00 85.00 983 THR A CA 1
ATOM 7264 C C . THR A 1 983 ? -26.774 -17.110 8.210 1.00 85.00 983 THR A C 1
ATOM 7266 O O . THR A 1 983 ? -26.726 -17.708 9.282 1.00 85.00 983 THR A O 1
ATOM 7269 N N . GLY A 1 984 ? -25.916 -17.363 7.219 1.00 83.56 984 GLY A N 1
ATOM 7270 C CA . GLY A 1 984 ? -24.784 -18.283 7.355 1.00 83.56 984 GLY A CA 1
ATOM 7271 C C . GLY A 1 984 ? -25.049 -19.738 6.977 1.00 83.56 984 GLY A C 1
ATOM 7272 O O . GLY A 1 984 ? -24.117 -20.530 7.058 1.00 83.56 984 GLY A O 1
ATOM 7273 N N . THR A 1 985 ? -26.245 -20.101 6.514 1.00 86.75 985 THR A N 1
ATOM 7274 C CA . THR A 1 985 ? -26.564 -21.464 6.032 1.00 86.75 985 THR A CA 1
ATOM 7275 C C . THR A 1 985 ? -25.604 -21.943 4.947 1.00 86.75 985 THR A C 1
ATOM 7277 O O . THR A 1 985 ? -24.993 -23.004 5.087 1.00 86.75 985 THR A O 1
ATOM 7280 N N . GLY A 1 986 ? -25.370 -21.114 3.924 1.00 84.62 986 GLY A N 1
ATOM 7281 C CA . GLY A 1 986 ? -24.386 -21.385 2.875 1.00 84.62 986 GLY A CA 1
ATOM 7282 C C . GLY A 1 986 ? -22.987 -21.647 3.441 1.00 84.62 986 GLY A C 1
ATOM 7283 O O . GLY A 1 986 ? -22.349 -22.634 3.073 1.00 84.62 986 GLY A O 1
ATOM 7284 N N . CYS A 1 987 ? -22.546 -20.840 4.405 1.00 87.12 987 CYS A N 1
ATOM 7285 C CA . CYS A 1 987 ? -21.257 -21.009 5.073 1.00 87.12 987 CYS A CA 1
ATOM 7286 C C . CYS A 1 987 ? -21.184 -22.328 5.871 1.00 87.12 987 CYS A C 1
ATOM 7288 O O . CYS A 1 987 ? -20.172 -23.027 5.827 1.00 87.12 987 CYS A O 1
ATOM 7290 N N . THR A 1 988 ? -22.263 -22.715 6.564 1.00 91.94 988 THR A N 1
ATOM 7291 C CA . THR A 1 988 ? -22.320 -23.965 7.350 1.00 91.94 988 THR A CA 1
ATOM 7292 C C . THR A 1 988 ? -22.382 -25.237 6.507 1.00 91.94 988 THR A C 1
ATOM 7294 O O . THR A 1 988 ? -21.947 -26.296 6.964 1.00 91.94 988 THR A O 1
ATOM 7297 N N . LEU A 1 989 ? -22.828 -25.155 5.249 1.00 94.38 989 LEU A N 1
ATOM 7298 C CA . LEU A 1 989 ? -22.662 -26.266 4.310 1.00 94.38 989 LEU A CA 1
ATOM 7299 C C . LEU A 1 989 ? -21.166 -26.555 4.073 1.00 94.38 989 LEU A C 1
ATOM 7301 O O . LEU A 1 989 ? -20.779 -27.715 3.982 1.00 94.38 989 LEU A O 1
ATOM 7305 N N . GLY A 1 990 ? -20.300 -25.532 4.091 1.00 93.06 990 GLY A N 1
ATOM 7306 C CA . GLY A 1 990 ? -18.843 -25.717 4.064 1.00 93.06 990 GLY A CA 1
ATOM 7307 C C . GLY A 1 990 ? -18.317 -26.537 5.251 1.00 93.06 990 GLY A C 1
ATOM 7308 O O . GLY A 1 990 ? -17.456 -27.393 5.066 1.00 93.06 990 GLY A O 1
ATOM 7309 N N . THR A 1 991 ? -18.890 -26.344 6.443 1.00 94.31 991 THR A N 1
ATOM 7310 C CA . THR A 1 991 ? -18.606 -27.146 7.649 1.00 94.31 991 THR A CA 1
ATOM 7311 C C . THR A 1 991 ? -19.088 -28.594 7.525 1.00 94.31 991 THR A C 1
ATOM 7313 O O . THR A 1 991 ? -18.467 -29.517 8.047 1.00 94.31 991 THR A O 1
ATOM 7316 N N . THR A 1 992 ? -20.199 -28.819 6.826 1.00 95.81 992 THR A N 1
ATOM 7317 C CA . THR A 1 992 ? -20.700 -30.178 6.582 1.00 95.81 992 THR A CA 1
ATOM 7318 C C . THR A 1 992 ? -19.806 -30.910 5.589 1.00 95.81 992 THR A C 1
ATOM 7320 O O . THR A 1 992 ? -19.373 -32.035 5.836 1.00 95.81 992 THR A O 1
ATOM 7323 N N . VAL A 1 993 ? -19.447 -30.232 4.499 1.00 95.25 993 VAL A N 1
ATOM 7324 C CA . VAL A 1 993 ? -18.535 -30.753 3.481 1.00 95.25 993 VAL A CA 1
ATOM 7325 C C . VAL A 1 993 ? -17.149 -31.044 4.062 1.00 95.25 993 VAL A C 1
ATOM 7327 O O . VAL A 1 993 ? -16.568 -32.084 3.751 1.00 95.25 993 VAL A O 1
ATOM 7330 N N . SER A 1 994 ? -16.620 -30.187 4.941 1.00 94.88 994 SER A N 1
ATOM 7331 C CA . SER A 1 994 ? -15.310 -30.419 5.558 1.00 94.88 994 SER A CA 1
ATOM 7332 C C . SER A 1 994 ? -15.268 -31.690 6.398 1.00 94.88 994 SER A C 1
ATOM 7334 O O . SER A 1 994 ? -14.300 -32.444 6.301 1.00 94.88 994 SER A O 1
ATOM 7336 N N . ALA A 1 995 ? -16.323 -31.968 7.166 1.00 94.69 995 ALA A N 1
ATOM 7337 C CA . ALA A 1 995 ? -16.439 -33.196 7.940 1.00 94.69 995 ALA A CA 1
ATOM 7338 C C . ALA A 1 995 ? -16.468 -34.437 7.034 1.00 94.69 995 ALA A C 1
ATOM 7340 O O . ALA A 1 995 ? -15.721 -35.386 7.275 1.00 94.69 995 ALA A O 1
ATOM 7341 N N . MET A 1 996 ? -17.267 -34.408 5.961 1.00 94.38 996 MET A N 1
ATOM 7342 C CA . MET A 1 996 ? -17.375 -35.527 5.016 1.00 94.38 996 MET A CA 1
ATOM 7343 C C . MET A 1 996 ? -16.043 -35.828 4.326 1.00 94.38 996 MET A C 1
ATOM 7345 O O . MET A 1 996 ? -15.596 -36.975 4.286 1.00 94.38 996 MET A O 1
ATOM 7349 N N . VAL A 1 997 ? -15.367 -34.794 3.816 1.00 92.12 997 VAL A N 1
ATOM 7350 C CA . VAL A 1 997 ? -14.082 -34.953 3.119 1.00 92.12 997 VAL A CA 1
ATOM 7351 C C . VAL A 1 997 ? -12.979 -35.400 4.083 1.00 92.12 997 VAL A C 1
ATOM 7353 O O . VAL A 1 997 ? -12.133 -36.210 3.706 1.00 92.12 997 VAL A O 1
ATOM 7356 N N . ALA A 1 998 ? -12.997 -34.931 5.334 1.00 91.56 998 ALA A N 1
ATOM 7357 C CA . ALA A 1 998 ? -12.060 -35.381 6.359 1.00 91.56 998 ALA A CA 1
ATOM 7358 C C . ALA A 1 998 ? -12.231 -36.868 6.712 1.00 91.56 998 ALA A C 1
ATOM 7360 O O . ALA A 1 998 ? -11.230 -37.567 6.873 1.00 91.56 998 ALA A O 1
ATOM 7361 N N . ALA A 1 999 ? -13.474 -37.350 6.815 1.00 90.62 999 ALA A N 1
ATOM 7362 C CA . ALA A 1 999 ? -13.781 -38.741 7.155 1.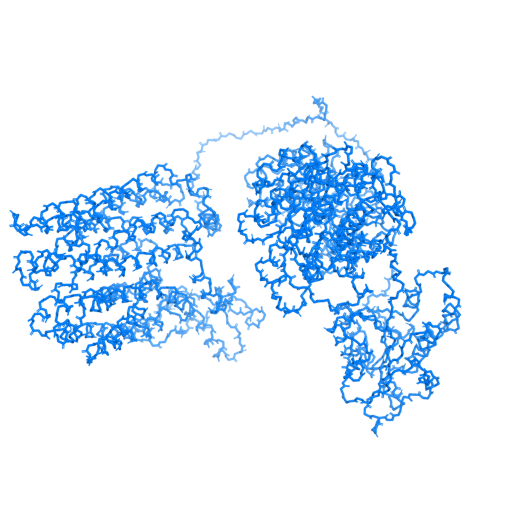00 90.62 999 ALA A CA 1
ATOM 7363 C C . ALA A 1 999 ? -13.519 -39.728 6.002 1.00 90.62 999 ALA A C 1
ATOM 7365 O O . ALA A 1 999 ? -13.254 -40.900 6.253 1.00 90.62 999 ALA A O 1
ATOM 7366 N N . CYS A 1 1000 ? -13.551 -39.258 4.751 1.00 84.25 1000 CYS A N 1
ATOM 7367 C CA . CYS A 1 1000 ? -13.339 -40.078 3.551 1.00 84.25 1000 CYS A CA 1
ATOM 7368 C C . CYS A 1 1000 ? -11.932 -40.719 3.482 1.00 84.25 1000 CYS A C 1
ATOM 7370 O O . CYS A 1 1000 ? -11.758 -41.796 2.914 1.00 84.25 1000 CYS A O 1
ATOM 7372 N N . GLY A 1 1001 ? -10.927 -40.091 4.104 1.00 69.19 1001 GLY A N 1
ATOM 7373 C CA . GLY A 1 1001 ? -9.566 -40.625 4.198 1.00 69.19 1001 GLY A CA 1
ATOM 7374 C C . GLY A 1 1001 ? -8.785 -40.667 2.867 1.00 69.19 1001 GLY A C 1
ATOM 7375 O O . GLY A 1 1001 ? -9.254 -40.197 1.827 1.00 69.19 1001 GLY A O 1
ATOM 7376 N N . PRO A 1 1002 ? -7.535 -41.173 2.879 1.00 62.84 1002 PRO A N 1
ATOM 7377 C CA . PRO A 1 1002 ? -6.711 -41.306 1.678 1.00 62.84 1002 PRO A CA 1
ATOM 7378 C C . PRO A 1 1002 ? -7.207 -42.471 0.803 1.00 62.84 1002 PRO A C 1
ATOM 7380 O O . PRO A 1 1002 ? -7.084 -43.626 1.196 1.00 62.84 1002 PRO A O 1
ATOM 7383 N N . GLY A 1 1003 ? -7.748 -42.170 -0.382 1.00 62.12 1003 GLY A N 1
ATOM 7384 C CA . GLY A 1 1003 ? -8.193 -43.168 -1.370 1.00 62.12 1003 GLY A CA 1
ATOM 7385 C C . GLY A 1 1003 ? -9.710 -43.307 -1.542 1.00 62.12 1003 GLY A C 1
ATOM 7386 O O . GLY A 1 1003 ? -10.137 -43.980 -2.474 1.00 62.12 1003 GLY A O 1
ATOM 7387 N N . GLY A 1 1004 ? -10.523 -42.661 -0.700 1.00 73.12 1004 GLY A N 1
ATOM 7388 C CA . GLY A 1 1004 ? -11.975 -42.596 -0.890 1.00 73.12 1004 GLY A CA 1
ATOM 7389 C C . GLY A 1 1004 ? -12.409 -41.552 -1.932 1.00 73.12 1004 GLY A C 1
ATOM 7390 O O . GLY A 1 1004 ? -11.667 -40.613 -2.244 1.00 73.12 1004 GLY A O 1
ATOM 7391 N N . ASP A 1 1005 ? -13.626 -41.699 -2.468 1.00 84.50 1005 ASP A N 1
ATOM 7392 C CA . ASP A 1 1005 ? -14.188 -40.762 -3.448 1.00 84.50 1005 ASP A CA 1
ATOM 7393 C C . ASP A 1 1005 ? -14.630 -39.459 -2.760 1.00 84.50 1005 ASP A C 1
ATOM 7395 O O . ASP A 1 1005 ? -15.674 -39.366 -2.107 1.00 84.50 1005 ASP A O 1
ATOM 7399 N N . ARG A 1 1006 ? -13.796 -38.425 -2.895 1.00 87.50 1006 ARG A N 1
ATOM 7400 C CA . ARG A 1 1006 ? -14.048 -37.106 -2.306 1.00 87.50 1006 ARG A CA 1
ATOM 7401 C C . ARG A 1 1006 ? -15.238 -36.394 -2.944 1.00 87.50 1006 ARG A C 1
ATOM 7403 O O . ARG A 1 1006 ? -15.901 -35.638 -2.241 1.00 87.50 1006 ARG A O 1
ATOM 7410 N N . LEU A 1 1007 ? -15.529 -36.631 -4.227 1.00 89.38 1007 LEU A N 1
ATOM 7411 C CA . LEU A 1 1007 ? -16.702 -36.050 -4.884 1.00 89.38 1007 LEU A CA 1
ATOM 7412 C C . LEU A 1 1007 ? -17.976 -36.628 -4.268 1.00 89.38 1007 LEU A C 1
ATOM 7414 O O . LEU A 1 1007 ? -18.873 -35.875 -3.893 1.00 89.38 1007 LEU A O 1
ATOM 7418 N N . ALA A 1 1008 ? -18.009 -37.948 -4.069 1.00 90.00 1008 ALA A N 1
ATOM 7419 C CA . ALA A 1 1008 ? -19.119 -38.613 -3.393 1.00 90.00 1008 ALA A CA 1
ATOM 7420 C C . ALA A 1 1008 ? -19.290 -38.119 -1.945 1.00 90.00 1008 ALA A C 1
ATOM 7422 O O . ALA A 1 1008 ? -20.414 -37.881 -1.513 1.00 90.00 1008 ALA A O 1
ATOM 7423 N N . ALA A 1 1009 ? -18.194 -37.886 -1.211 1.00 92.56 1009 ALA A N 1
ATOM 7424 C CA . ALA A 1 1009 ? -18.249 -37.303 0.133 1.00 92.56 1009 ALA A CA 1
ATOM 7425 C C . ALA A 1 1009 ? -18.826 -35.872 0.141 1.00 92.56 1009 ALA A C 1
ATOM 7427 O O . ALA A 1 1009 ? -19.619 -35.533 1.019 1.00 92.56 1009 ALA A O 1
ATOM 7428 N N . VAL A 1 1010 ? -18.472 -35.035 -0.842 1.00 95.06 1010 VAL A N 1
ATOM 7429 C CA . VAL A 1 1010 ? -19.055 -33.690 -0.993 1.00 95.06 1010 VAL A CA 1
ATOM 7430 C C . VAL A 1 1010 ? -20.557 -33.783 -1.279 1.00 95.06 1010 VAL A C 1
ATOM 7432 O O . VAL A 1 1010 ? -21.336 -33.127 -0.588 1.00 95.06 1010 VAL A O 1
ATOM 7435 N N . VAL A 1 1011 ? -20.978 -34.635 -2.223 1.00 94.56 1011 VAL A N 1
ATOM 7436 C CA . VAL A 1 1011 ? -22.406 -34.844 -2.537 1.00 94.56 1011 VAL A CA 1
ATOM 7437 C C . VAL A 1 1011 ? -23.171 -35.393 -1.331 1.00 94.56 1011 VAL A C 1
ATOM 7439 O O . VAL A 1 1011 ? -24.269 -34.926 -1.046 1.00 94.56 1011 VAL A O 1
ATOM 7442 N N . ALA A 1 1012 ? -22.585 -36.321 -0.571 1.00 94.69 1012 ALA A N 1
ATOM 7443 C CA . ALA A 1 1012 ? -23.179 -36.838 0.660 1.00 94.69 1012 ALA A CA 1
ATOM 7444 C C . ALA A 1 1012 ? -23.425 -35.728 1.692 1.00 94.69 1012 ALA A C 1
ATOM 7446 O O . ALA A 1 1012 ? -24.463 -35.716 2.352 1.00 94.69 1012 ALA A O 1
ATOM 7447 N N . GLY A 1 1013 ? -22.492 -34.777 1.807 1.00 95.56 1013 GLY A N 1
ATOM 7448 C CA . GLY A 1 1013 ? -22.642 -33.603 2.664 1.00 95.56 1013 GLY A CA 1
ATOM 7449 C C . GLY A 1 1013 ? -23.784 -32.687 2.229 1.00 95.56 1013 GLY A C 1
ATOM 7450 O O . GLY A 1 1013 ? -24.558 -32.256 3.080 1.00 95.56 1013 GLY A O 1
ATOM 7451 N N . ILE A 1 1014 ? -23.913 -32.430 0.923 1.00 96.62 1014 ILE A N 1
ATOM 7452 C CA . ILE A 1 1014 ? -25.003 -31.621 0.353 1.00 96.62 1014 ILE A CA 1
ATOM 7453 C C . ILE A 1 1014 ? -26.352 -32.311 0.588 1.00 96.62 1014 ILE A C 1
ATOM 7455 O O . ILE A 1 1014 ? -27.246 -31.706 1.170 1.00 96.62 1014 ILE A O 1
ATOM 7459 N N . LEU A 1 1015 ? -26.473 -33.600 0.253 1.00 96.44 1015 LEU A N 1
ATOM 7460 C CA . LEU A 1 1015 ? -27.711 -34.365 0.435 1.00 96.44 1015 LEU A CA 1
ATOM 7461 C C . LEU A 1 1015 ? -28.153 -34.435 1.898 1.00 96.44 1015 LEU A C 1
ATOM 7463 O O . LEU A 1 1015 ? -29.321 -34.187 2.190 1.00 96.44 1015 LEU A O 1
ATOM 7467 N N . LEU A 1 1016 ? -27.233 -34.736 2.824 1.00 95.94 1016 LEU A N 1
ATOM 7468 C CA . LEU A 1 1016 ? -27.530 -34.737 4.260 1.00 95.94 1016 LEU A CA 1
ATOM 7469 C C . LEU A 1 1016 ? -28.083 -33.377 4.703 1.00 95.94 1016 LEU A C 1
ATOM 7471 O O . LEU A 1 1016 ? -29.049 -33.321 5.460 1.00 95.94 1016 LEU A O 1
ATOM 7475 N N . PHE A 1 1017 ? -27.465 -32.290 4.237 1.00 96.38 1017 PHE A N 1
ATOM 7476 C CA . PHE A 1 1017 ? -27.832 -30.930 4.611 1.00 96.38 1017 PHE A CA 1
ATOM 7477 C C . PHE A 1 1017 ? -29.189 -30.518 4.032 1.00 96.38 1017 PHE A C 1
ATOM 7479 O O . PHE A 1 1017 ? -30.051 -30.017 4.747 1.00 96.38 1017 PHE A O 1
ATOM 7486 N N . GLU A 1 1018 ? -29.417 -30.756 2.748 1.00 96.06 1018 GLU A N 1
ATOM 7487 C CA . GLU A 1 1018 ? -30.619 -30.298 2.057 1.00 96.06 1018 GLU A CA 1
ATOM 7488 C C . GLU A 1 1018 ? -31.855 -31.147 2.369 1.00 96.06 1018 GLU A C 1
ATOM 7490 O O . GLU A 1 1018 ? -32.934 -30.596 2.589 1.00 96.06 1018 GLU A O 1
ATOM 7495 N N . ILE A 1 1019 ? -31.713 -32.471 2.488 1.00 96.50 1019 ILE A N 1
ATOM 7496 C CA . ILE A 1 1019 ? -32.825 -33.349 2.886 1.00 96.50 1019 ILE A CA 1
ATOM 7497 C C . ILE A 1 1019 ? -33.209 -33.088 4.349 1.00 96.50 1019 ILE A C 1
ATOM 7499 O O . ILE A 1 1019 ? -34.396 -33.069 4.684 1.00 96.50 1019 ILE A O 1
ATOM 7503 N N . ALA A 1 1020 ? -32.236 -32.806 5.226 1.00 96.25 1020 ALA A N 1
ATOM 7504 C CA . ALA A 1 1020 ? -32.535 -32.399 6.597 1.00 96.25 1020 ALA A CA 1
ATOM 7505 C C . ALA A 1 1020 ? -33.370 -31.111 6.643 1.00 96.25 1020 ALA A C 1
ATOM 7507 O O . ALA A 1 1020 ? -34.286 -31.011 7.464 1.00 96.25 1020 ALA A O 1
ATOM 7508 N N . ALA A 1 1021 ? -33.082 -30.152 5.757 1.00 95.56 1021 ALA A N 1
ATOM 7509 C CA . ALA A 1 1021 ? -33.838 -28.911 5.623 1.00 95.56 1021 ALA A CA 1
ATOM 7510 C C . ALA A 1 1021 ? -35.271 -29.148 5.124 1.00 95.56 1021 ALA A C 1
ATOM 7512 O O . ALA A 1 1021 ? -36.206 -28.586 5.691 1.00 95.56 1021 ALA A O 1
ATOM 7513 N N . GLU A 1 1022 ? -35.463 -30.011 4.124 1.00 95.69 1022 GLU A N 1
ATOM 7514 C CA . GLU A 1 1022 ? -36.799 -30.397 3.644 1.00 95.69 1022 GLU A CA 1
ATOM 7515 C C . GLU A 1 1022 ? -37.630 -31.062 4.760 1.00 95.69 1022 GLU A C 1
ATOM 7517 O O . GLU A 1 1022 ? -38.776 -30.677 4.996 1.00 95.69 1022 GLU A O 1
ATOM 7522 N N . GLN A 1 1023 ? -37.040 -31.998 5.515 1.00 95.06 1023 GLN A N 1
ATOM 7523 C CA . GLN A 1 1023 ? -37.713 -32.652 6.646 1.00 95.06 1023 GLN A CA 1
ATOM 7524 C C . GLN A 1 1023 ? -38.054 -31.674 7.779 1.00 95.06 1023 GLN A C 1
ATOM 7526 O O . GLN A 1 1023 ? -39.115 -31.785 8.396 1.00 95.06 1023 GLN A O 1
ATOM 7531 N N . ALA A 1 1024 ? -37.170 -30.714 8.061 1.00 94.88 1024 ALA A N 1
ATOM 7532 C CA . ALA A 1 1024 ? -37.408 -29.700 9.079 1.00 94.88 1024 ALA A CA 1
ATOM 7533 C C . ALA A 1 1024 ? -38.544 -28.753 8.680 1.00 94.88 1024 ALA A C 1
ATOM 7535 O O . ALA A 1 1024 ? -39.413 -28.478 9.500 1.00 94.88 1024 ALA A O 1
ATOM 7536 N N . ALA A 1 1025 ? -38.584 -28.309 7.421 1.00 93.12 1025 ALA A N 1
ATOM 7537 C CA . ALA A 1 1025 ? -39.659 -27.462 6.909 1.00 93.12 1025 ALA A CA 1
ATOM 7538 C C . ALA A 1 1025 ? -41.022 -28.175 6.884 1.00 93.12 1025 ALA A C 1
ATOM 7540 O O . ALA A 1 1025 ? -42.049 -27.544 7.111 1.00 93.12 1025 ALA A O 1
ATOM 7541 N N . GLY A 1 1026 ? -41.037 -29.494 6.664 1.00 90.44 1026 GLY A N 1
ATOM 7542 C CA . GLY A 1 1026 ? -42.255 -30.306 6.732 1.00 90.44 1026 GLY A CA 1
ATOM 7543 C C . GLY A 1 1026 ? -42.809 -30.521 8.149 1.00 90.44 1026 GLY A C 1
ATOM 7544 O O . GLY A 1 1026 ? -43.903 -31.070 8.303 1.00 90.44 1026 GLY A O 1
ATOM 7545 N N . ASN A 1 1027 ? -42.084 -30.118 9.198 1.00 91.31 1027 ASN A N 1
ATOM 7546 C CA . ASN A 1 1027 ? -42.540 -30.261 10.575 1.00 91.31 1027 ASN A CA 1
ATOM 7547 C C . ASN A 1 1027 ? -43.591 -29.192 10.915 1.00 91.31 1027 ASN A C 1
ATOM 7549 O O . ASN A 1 1027 ? -43.314 -27.999 10.859 1.00 91.31 1027 ASN A O 1
ATOM 7553 N N . LYS A 1 1028 ? -44.778 -29.624 11.362 1.00 88.94 1028 LYS A N 1
ATOM 7554 C CA . LYS A 1 1028 ? -45.893 -28.736 11.744 1.00 88.94 1028 LYS A CA 1
ATOM 7555 C C . LYS A 1 1028 ? -45.544 -27.719 12.837 1.00 88.94 1028 LYS A C 1
ATOM 7557 O O . LYS A 1 1028 ? -46.247 -26.727 12.962 1.00 88.94 1028 LYS A O 1
ATOM 7562 N N . ALA A 1 1029 ? -44.506 -27.974 13.634 1.00 88.00 1029 ALA A N 1
ATOM 7563 C CA . ALA A 1 1029 ? -44.026 -27.053 14.664 1.00 88.00 1029 ALA A CA 1
ATOM 7564 C C . ALA A 1 1029 ? -43.148 -25.907 14.115 1.00 88.00 1029 ALA A C 1
ATOM 7566 O O . ALA A 1 1029 ? -42.739 -25.034 14.879 1.00 88.00 1029 ALA A O 1
ATOM 7567 N N . VAL A 1 1030 ? -42.810 -25.914 12.821 1.00 93.75 1030 VAL A N 1
ATOM 7568 C CA . VAL A 1 1030 ? -42.033 -24.850 12.180 1.00 93.75 1030 VAL A CA 1
ATOM 7569 C C . VAL A 1 1030 ? -42.979 -23.806 11.599 1.00 93.75 1030 VAL A C 1
ATOM 7571 O O . VAL A 1 1030 ? -43.631 -24.029 10.587 1.00 93.75 1030 VAL A O 1
ATOM 7574 N N . GLU A 1 1031 ? -43.018 -22.641 12.238 1.00 89.44 1031 GLU A N 1
ATOM 7575 C CA . GLU A 1 1031 ? -43.855 -21.500 11.839 1.00 89.44 1031 GLU A CA 1
ATOM 7576 C C . GLU A 1 1031 ? -43.058 -20.422 11.077 1.00 89.44 1031 GLU A C 1
ATOM 7578 O O . GLU A 1 1031 ? -43.625 -19.509 10.482 1.00 89.44 1031 GLU A O 1
ATOM 7583 N N . GLY A 1 1032 ? -41.725 -20.521 11.079 1.00 91.00 1032 GLY A N 1
ATOM 7584 C CA . GLY A 1 1032 ? -40.831 -19.630 10.343 1.00 91.00 1032 GLY A CA 1
ATOM 7585 C C . GLY A 1 1032 ? -39.342 -19.905 10.600 1.00 91.00 1032 GLY A C 1
ATOM 7586 O O . GLY A 1 1032 ? -38.993 -20.900 11.245 1.00 91.00 1032 GLY A O 1
ATOM 7587 N N . PRO A 1 1033 ? -38.437 -19.010 10.148 1.00 88.12 1033 PRO A N 1
ATOM 7588 C CA . PRO A 1 1033 ? -36.984 -19.209 10.227 1.00 88.12 1033 PRO A CA 1
ATOM 7589 C C . PRO A 1 1033 ? -36.449 -19.440 11.649 1.00 88.12 1033 PRO A C 1
ATOM 7591 O O . PRO A 1 1033 ? -35.525 -20.227 11.844 1.00 88.12 1033 PRO A O 1
ATOM 7594 N N . GLY A 1 1034 ? -37.046 -18.793 12.658 1.00 86.75 1034 GLY A N 1
ATOM 7595 C CA . GLY A 1 1034 ? -36.631 -18.935 14.059 1.00 86.75 1034 GLY A CA 1
ATOM 7596 C C . GLY A 1 1034 ? -36.873 -20.337 14.627 1.00 86.75 1034 GLY A C 1
ATOM 7597 O O . GLY A 1 1034 ? -35.994 -20.898 15.274 1.00 86.75 1034 GLY A O 1
ATOM 7598 N N . THR A 1 1035 ? -38.036 -20.930 14.341 1.00 92.62 1035 THR A N 1
ATOM 7599 C CA . THR A 1 1035 ? -38.391 -22.306 14.740 1.00 92.62 1035 THR A CA 1
ATOM 7600 C C . THR A 1 1035 ? -37.795 -23.362 13.807 1.00 92.62 1035 THR A C 1
ATOM 7602 O O . THR A 1 1035 ? -37.635 -24.513 14.205 1.00 92.62 1035 THR A O 1
ATOM 7605 N N . PHE A 1 1036 ? -37.437 -22.980 12.577 1.00 95.62 1036 PHE A N 1
ATOM 7606 C CA . PHE A 1 1036 ? -36.789 -23.866 11.612 1.00 95.62 1036 PHE A CA 1
ATOM 7607 C C . PHE A 1 1036 ? -35.377 -24.263 12.050 1.00 95.62 1036 PHE A C 1
ATOM 7609 O O . PHE A 1 1036 ? -35.022 -25.428 11.918 1.00 95.62 1036 PHE A O 1
ATOM 7616 N N . VAL A 1 1037 ? -34.574 -23.333 12.589 1.00 93.81 1037 VAL A N 1
ATOM 7617 C CA . VAL A 1 1037 ? -33.169 -23.612 12.953 1.00 93.81 1037 VAL A CA 1
ATOM 7618 C C . VAL A 1 1037 ? -33.033 -24.799 13.923 1.00 93.81 1037 VAL A C 1
ATOM 7620 O O . VAL A 1 1037 ? -32.262 -25.708 13.611 1.00 93.81 1037 VAL A O 1
ATOM 7623 N N . PRO A 1 1038 ? -33.768 -24.867 15.053 1.00 93.69 1038 PRO A N 1
ATOM 7624 C CA . PRO A 1 1038 ? -33.727 -26.038 15.930 1.00 93.69 1038 PRO A CA 1
ATOM 7625 C C . PRO A 1 1038 ? -34.194 -27.324 15.234 1.00 93.69 1038 PRO A C 1
ATOM 7627 O O . PRO A 1 1038 ? -33.505 -28.338 15.300 1.00 93.69 1038 PRO A O 1
ATOM 7630 N N . ALA A 1 1039 ? -35.311 -27.270 14.498 1.00 95.88 1039 ALA A N 1
ATOM 7631 C CA . ALA A 1 1039 ? -35.846 -28.431 13.783 1.00 95.88 1039 ALA A CA 1
ATOM 7632 C C . ALA A 1 1039 ? -34.867 -28.970 12.724 1.00 95.88 1039 ALA A C 1
ATOM 7634 O O . ALA A 1 1039 ? -34.769 -30.179 12.515 1.00 95.88 1039 ALA A O 1
ATOM 7635 N N . PHE A 1 1040 ? -34.121 -28.074 12.079 1.00 96.75 1040 PHE A N 1
ATOM 7636 C CA . PHE A 1 1040 ? -33.080 -28.391 11.112 1.00 96.75 1040 PHE A CA 1
ATOM 7637 C C . PHE A 1 1040 ? -31.890 -29.114 11.751 1.00 96.75 1040 PHE A C 1
ATOM 7639 O O . PHE A 1 1040 ? -31.465 -30.153 11.246 1.00 96.75 1040 PHE A O 1
ATOM 7646 N N . LEU A 1 1041 ? -31.390 -28.617 12.887 1.00 96.62 1041 LEU A N 1
ATOM 7647 C CA . LEU A 1 1041 ? -30.305 -29.264 13.633 1.00 96.62 1041 LEU A CA 1
ATOM 7648 C C . LEU A 1 1041 ? -30.711 -30.662 14.132 1.00 96.62 1041 LEU A C 1
ATOM 7650 O O . LEU A 1 1041 ? -29.951 -31.620 13.975 1.00 96.62 1041 LEU A O 1
ATOM 7654 N N . ASP A 1 1042 ? -31.936 -30.808 14.640 1.00 96.56 1042 ASP A N 1
ATOM 7655 C CA . ASP A 1 1042 ? -32.477 -32.104 15.064 1.00 96.56 1042 ASP A CA 1
ATOM 7656 C C . ASP A 1 1042 ? -32.619 -33.081 13.890 1.00 96.56 1042 ASP A C 1
ATOM 7658 O O . ASP A 1 1042 ? -32.367 -34.280 14.029 1.00 96.56 1042 ASP A O 1
ATOM 7662 N N . SER A 1 1043 ? -33.010 -32.574 12.720 1.00 96.44 1043 SER A N 1
ATOM 7663 C CA . SER A 1 1043 ? -33.123 -33.358 11.491 1.00 96.44 1043 SER A CA 1
ATOM 7664 C C . SER A 1 1043 ? -31.759 -33.882 11.025 1.00 96.44 1043 SER A C 1
ATOM 7666 O O . SER A 1 1043 ? -31.610 -35.085 10.802 1.00 96.44 1043 SER A O 1
ATOM 7668 N N . LEU A 1 1044 ? -30.730 -33.024 10.998 1.00 97.12 1044 LEU A N 1
ATOM 7669 C CA . LEU A 1 1044 ? -29.341 -33.419 10.717 1.00 97.12 1044 LEU A CA 1
ATOM 7670 C C . LEU A 1 1044 ? -28.869 -34.529 11.664 1.00 97.12 1044 LEU A C 1
ATOM 7672 O O . LEU A 1 1044 ? -28.312 -35.539 11.224 1.00 97.12 1044 LEU A O 1
ATOM 7676 N N . HIS A 1 1045 ? -29.120 -34.355 12.965 1.00 96.62 1045 HIS A N 1
ATOM 7677 C CA . HIS A 1 1045 ? -28.766 -35.341 13.980 1.00 96.62 1045 HIS A CA 1
ATOM 7678 C C . HIS A 1 1045 ? -29.476 -36.679 13.754 1.00 96.62 1045 HIS A C 1
ATOM 7680 O O . HIS A 1 1045 ? -28.834 -37.732 13.790 1.00 96.62 1045 HIS A O 1
ATOM 7686 N N . ARG A 1 1046 ? -30.787 -36.645 13.481 1.00 95.88 1046 ARG A N 1
ATOM 7687 C CA . ARG A 1 1046 ? -31.609 -37.838 13.258 1.00 95.88 1046 ARG A CA 1
ATOM 7688 C C . ARG A 1 1046 ? -31.165 -38.611 12.025 1.00 95.88 1046 ARG A C 1
ATOM 7690 O O . ARG A 1 1046 ? -30.973 -39.817 12.132 1.00 95.88 1046 ARG A O 1
ATOM 7697 N N . ILE A 1 1047 ? -30.950 -37.936 10.893 1.00 95.44 1047 ILE A N 1
ATOM 7698 C CA . ILE A 1 1047 ? -30.497 -38.589 9.656 1.00 95.44 1047 ILE A CA 1
ATOM 7699 C C . ILE A 1 1047 ? -29.133 -39.247 9.872 1.00 95.44 1047 ILE A C 1
ATOM 7701 O O . ILE A 1 1047 ? -28.939 -40.414 9.530 1.00 95.44 1047 ILE A O 1
ATOM 7705 N N . ARG A 1 1048 ? -28.189 -38.537 10.499 1.00 94.25 1048 ARG A N 1
ATOM 7706 C CA . ARG A 1 1048 ? -26.862 -39.081 10.812 1.00 94.25 1048 ARG A CA 1
ATOM 7707 C C . ARG A 1 1048 ? -26.941 -40.293 11.749 1.00 94.25 1048 ARG A C 1
ATOM 7709 O O . ARG A 1 1048 ? -26.290 -41.304 11.487 1.00 94.25 1048 ARG A O 1
ATOM 7716 N N . ALA A 1 1049 ? -27.695 -40.203 12.845 1.00 92.81 1049 ALA A N 1
ATOM 7717 C CA . ALA A 1 1049 ? -27.847 -41.299 13.803 1.00 92.81 1049 ALA A CA 1
ATOM 7718 C C . ALA A 1 1049 ? -28.569 -42.509 13.185 1.00 92.81 1049 ALA A C 1
ATOM 7720 O O . ALA A 1 1049 ? -28.120 -43.640 13.362 1.00 92.81 1049 ALA A O 1
ATOM 7721 N N . GLY A 1 1050 ? -29.623 -42.263 12.403 1.00 92.94 1050 GLY A N 1
ATOM 7722 C CA . GLY A 1 1050 ? -30.351 -43.282 11.648 1.00 92.94 1050 GLY A CA 1
ATOM 7723 C C . GLY A 1 1050 ? -29.450 -44.001 10.648 1.00 92.94 1050 GLY A C 1
ATOM 7724 O O . GLY A 1 1050 ? -29.365 -45.224 10.679 1.00 92.94 1050 GLY A O 1
ATOM 7725 N N . THR A 1 1051 ? -28.670 -43.259 9.857 1.00 93.38 1051 THR A N 1
ATOM 7726 C CA . THR A 1 1051 ? -27.732 -43.842 8.879 1.00 93.38 1051 THR A CA 1
ATOM 7727 C C . THR A 1 1051 ? -26.692 -44.741 9.552 1.00 93.38 1051 THR A C 1
ATOM 7729 O O . THR A 1 1051 ? -26.385 -45.820 9.048 1.00 93.38 1051 THR A O 1
ATOM 7732 N N . ALA A 1 1052 ? -26.177 -44.345 10.722 1.00 90.75 1052 ALA A N 1
ATOM 7733 C CA . ALA A 1 1052 ? -25.256 -45.176 11.500 1.00 90.75 1052 ALA A CA 1
ATOM 7734 C C . ALA A 1 1052 ? -25.915 -46.466 12.026 1.00 90.75 1052 ALA A C 1
ATOM 7736 O O . ALA A 1 1052 ? -25.251 -47.500 12.106 1.00 90.75 1052 ALA A O 1
ATOM 7737 N N . ALA A 1 1053 ? -27.216 -46.417 12.327 1.00 90.31 1053 ALA A N 1
ATOM 7738 C CA . ALA A 1 1053 ? -28.038 -47.564 12.712 1.00 90.31 1053 ALA A CA 1
ATOM 7739 C C . ALA A 1 1053 ? -28.581 -48.380 11.515 1.00 90.31 1053 ALA A C 1
ATOM 7741 O O . ALA A 1 1053 ? -29.258 -49.384 11.726 1.00 90.31 1053 ALA A O 1
ATOM 7742 N N . GLY A 1 1054 ? -28.273 -47.985 10.273 1.00 89.69 1054 GLY A N 1
ATOM 7743 C CA . GLY A 1 1054 ? -28.704 -48.667 9.047 1.00 89.69 1054 GLY A CA 1
ATOM 7744 C C . GLY A 1 1054 ? -30.014 -48.160 8.431 1.00 89.69 1054 GLY A C 1
ATOM 7745 O O . GLY A 1 1054 ? -30.465 -48.732 7.442 1.00 89.69 1054 GLY A O 1
ATOM 7746 N N . ASP A 1 1055 ? -30.616 -47.094 8.964 1.00 91.88 1055 ASP A N 1
ATOM 7747 C CA . ASP A 1 1055 ? -31.784 -46.440 8.365 1.00 91.88 1055 ASP A CA 1
ATOM 7748 C C . ASP A 1 1055 ? -31.364 -45.531 7.200 1.00 91.88 1055 ASP A C 1
ATOM 7750 O O . ASP A 1 1055 ? -30.753 -44.474 7.386 1.00 91.88 1055 ASP A O 1
ATOM 7754 N N . LEU A 1 1056 ? -31.703 -45.964 5.985 1.00 91.94 1056 LEU A N 1
ATOM 7755 C CA . LEU A 1 1056 ? -31.432 -45.257 4.733 1.00 91.94 1056 LEU A CA 1
ATOM 7756 C C . LEU A 1 1056 ? -32.701 -44.669 4.101 1.00 91.94 1056 LEU A C 1
ATOM 7758 O O . LEU A 1 1056 ? -32.650 -44.210 2.962 1.00 91.94 1056 LEU A O 1
ATOM 7762 N N . GLY A 1 1057 ? -33.838 -44.663 4.811 1.00 87.50 1057 GLY A N 1
ATOM 7763 C CA . GLY A 1 1057 ? -35.124 -44.216 4.264 1.00 87.50 1057 GLY A CA 1
ATOM 7764 C C . GLY A 1 1057 ? -35.125 -42.753 3.810 1.00 87.50 1057 GLY A C 1
ATOM 7765 O O . GLY A 1 1057 ? -35.846 -42.388 2.886 1.00 87.50 1057 GLY A O 1
ATOM 7766 N N . TRP A 1 1058 ? -34.266 -41.922 4.404 1.00 92.06 1058 TRP A N 1
ATOM 7767 C CA . TRP A 1 1058 ? -34.082 -40.523 4.013 1.00 92.06 1058 TRP A CA 1
ATOM 7768 C C . TRP A 1 1058 ? -33.485 -40.356 2.610 1.00 92.06 1058 TRP A C 1
ATOM 7770 O O . TRP A 1 1058 ? -33.749 -39.347 1.962 1.00 92.06 1058 TRP A O 1
ATOM 7780 N N . LEU A 1 1059 ? -32.697 -41.329 2.135 1.00 90.88 1059 LEU A N 1
ATOM 7781 C CA . LEU A 1 1059 ? -32.008 -41.235 0.849 1.00 90.88 1059 LEU A CA 1
ATOM 7782 C C . LEU A 1 1059 ? -32.974 -41.366 -0.330 1.00 90.88 1059 LEU A C 1
ATOM 7784 O O . LEU A 1 1059 ? -32.586 -40.984 -1.415 1.00 90.88 1059 LEU A O 1
ATOM 7788 N N . ALA A 1 1060 ? -34.206 -41.846 -0.119 1.00 89.38 1060 ALA A N 1
ATOM 7789 C CA . ALA A 1 1060 ? -35.250 -41.933 -1.146 1.00 89.38 1060 ALA A CA 1
ATOM 7790 C C . ALA A 1 1060 ? -35.873 -40.572 -1.530 1.00 89.38 1060 ALA A C 1
ATOM 7792 O O . ALA A 1 1060 ? -36.760 -40.508 -2.381 1.00 89.38 1060 ALA A O 1
ATOM 7793 N N . ALA A 1 1061 ? -35.477 -39.491 -0.848 1.00 90.06 1061 ALA A N 1
ATOM 7794 C CA . ALA A 1 1061 ? -35.874 -38.122 -1.171 1.00 90.06 1061 ALA A CA 1
ATOM 7795 C C . ALA A 1 1061 ? -34.854 -37.411 -2.083 1.00 90.06 1061 ALA A C 1
ATOM 7797 O O . ALA A 1 1061 ? -34.945 -36.203 -2.287 1.00 90.06 1061 ALA A O 1
ATOM 7798 N N . GLU A 1 1062 ? -33.857 -38.121 -2.603 1.00 92.06 1062 GLU A N 1
ATOM 7799 C CA . GLU A 1 1062 ? -32.736 -37.582 -3.358 1.00 92.06 1062 GLU A CA 1
ATOM 7800 C C . GLU A 1 1062 ? -33.123 -37.041 -4.741 1.00 92.06 1062 GLU A C 1
ATOM 7802 O O . GLU A 1 1062 ? -33.756 -37.696 -5.568 1.00 92.06 1062 GLU A O 1
ATOM 7807 N N . LYS A 1 1063 ? -32.651 -35.835 -5.049 1.00 93.75 1063 LYS A N 1
ATOM 7808 C CA . LYS A 1 1063 ? -32.866 -35.156 -6.332 1.00 93.75 1063 LYS A CA 1
ATOM 7809 C C . LYS A 1 1063 ? -31.533 -34.933 -7.044 1.00 93.75 1063 LYS A C 1
ATOM 7811 O O . LYS A 1 1063 ? -31.196 -33.809 -7.400 1.00 93.75 1063 LYS A O 1
ATOM 7816 N N . VAL A 1 1064 ? -30.757 -36.007 -7.216 1.00 91.25 1064 VAL A N 1
ATOM 7817 C CA . VAL A 1 1064 ? -29.459 -35.978 -7.918 1.00 91.25 1064 VAL A CA 1
ATOM 7818 C C . VAL A 1 1064 ? -29.625 -36.343 -9.394 1.00 91.25 1064 VAL A C 1
ATOM 7820 O O . VAL A 1 1064 ? -30.332 -37.304 -9.710 1.00 91.25 1064 VAL A O 1
ATOM 7823 N N . SER A 1 1065 ? -28.927 -35.640 -10.286 1.00 88.06 1065 SER A N 1
ATOM 7824 C CA . SER A 1 1065 ? -28.794 -35.982 -11.711 1.00 88.06 1065 SER A CA 1
ATOM 7825 C C . SER A 1 1065 ? -27.357 -35.795 -12.205 1.00 88.06 1065 SER A C 1
ATOM 7827 O O . SER A 1 1065 ? -26.690 -34.835 -11.816 1.00 88.06 1065 SER A O 1
ATOM 7829 N N . ALA A 1 1066 ? -26.883 -36.685 -13.080 1.00 81.56 1066 ALA A N 1
ATOM 7830 C CA . ALA A 1 1066 ? -25.647 -36.471 -13.836 1.00 81.56 1066 ALA A CA 1
ATOM 7831 C C . ALA A 1 1066 ? -25.912 -35.490 -14.991 1.00 81.56 1066 ALA A C 1
ATOM 7833 O O . ALA A 1 1066 ? -26.988 -35.529 -15.589 1.00 81.56 1066 ALA A O 1
ATOM 7834 N N . VAL A 1 1067 ? -24.962 -34.598 -15.283 1.00 72.00 1067 VAL A N 1
ATOM 7835 C CA . VAL A 1 1067 ? -25.078 -33.638 -16.394 1.00 72.00 1067 VAL A CA 1
ATOM 7836 C C . VAL A 1 1067 ? -24.218 -34.120 -17.563 1.00 72.00 1067 VAL A C 1
ATOM 7838 O O . VAL A 1 1067 ? -22.993 -34.133 -17.447 1.00 72.00 1067 VAL A O 1
ATOM 7841 N N . ASP A 1 1068 ? -24.852 -34.503 -18.676 1.00 51.84 1068 ASP A N 1
ATOM 7842 C CA . ASP A 1 1068 ? -24.160 -34.861 -19.922 1.00 51.84 1068 ASP A CA 1
ATOM 7843 C C . ASP A 1 1068 ? -23.609 -33.607 -20.612 1.00 51.84 1068 ASP A C 1
ATOM 7845 O O . ASP A 1 1068 ? -24.328 -32.642 -20.869 1.00 51.84 1068 ASP A O 1
ATOM 7849 N N . LEU A 1 1069 ? -22.310 -33.615 -20.913 1.00 50.81 1069 LEU A N 1
ATOM 7850 C CA . LEU A 1 1069 ? -21.567 -32.444 -21.401 1.00 50.81 1069 LEU A CA 1
ATOM 7851 C C . LEU A 1 1069 ? -21.234 -32.519 -22.899 1.00 50.81 1069 LEU A C 1
ATOM 7853 O O . LEU A 1 1069 ? -20.247 -31.936 -23.346 1.00 50.81 1069 LEU A O 1
ATOM 7857 N N . THR A 1 1070 ? -22.035 -33.238 -23.683 1.00 40.31 1070 THR A N 1
ATOM 7858 C CA . THR A 1 1070 ? -21.775 -33.507 -25.108 1.00 40.31 1070 THR A CA 1
ATOM 7859 C C . THR A 1 1070 ? -22.105 -32.351 -26.061 1.00 40.31 1070 THR A C 1
ATOM 7861 O O . THR A 1 1070 ? -21.850 -32.454 -27.256 1.00 40.31 1070 THR A O 1
ATOM 7864 N N . THR A 1 1071 ? -22.610 -31.205 -25.597 1.00 40.03 1071 THR A N 1
ATOM 7865 C CA . THR A 1 1071 ? -23.013 -30.108 -26.499 1.00 40.03 1071 THR A CA 1
ATOM 7866 C C . THR A 1 1071 ? -21.886 -29.101 -26.736 1.00 40.03 1071 THR A C 1
ATOM 7868 O O . THR A 1 1071 ? -21.868 -28.020 -26.148 1.00 40.03 1071 THR A O 1
ATOM 7871 N N . GLY A 1 1072 ? -20.928 -29.470 -27.588 1.00 42.50 1072 GLY A N 1
ATOM 7872 C CA . GLY A 1 1072 ? -19.665 -28.752 -27.769 1.00 42.50 1072 GLY A CA 1
ATOM 7873 C C . GLY A 1 1072 ? -19.483 -27.919 -29.038 1.00 42.50 1072 GLY A C 1
ATOM 7874 O O . GLY A 1 1072 ? -18.362 -27.501 -29.256 1.00 42.50 1072 GLY A O 1
ATOM 7875 N N . PHE A 1 1073 ? -20.491 -27.640 -29.871 1.00 47.28 1073 PHE A N 1
ATOM 7876 C CA . PHE A 1 1073 ? -20.323 -26.733 -31.021 1.00 47.28 1073 PHE A CA 1
ATOM 7877 C C . PHE A 1 1073 ? -21.603 -25.970 -31.324 1.00 47.28 1073 PHE A C 1
ATOM 7879 O O . PHE A 1 1073 ? -22.697 -26.531 -31.315 1.00 47.28 1073 PHE A O 1
ATOM 7886 N N . ARG A 1 1074 ? -21.472 -24.678 -31.628 1.00 54.38 1074 ARG A N 1
ATOM 7887 C CA . ARG A 1 1074 ? -22.582 -23.876 -32.134 1.00 54.38 1074 ARG A CA 1
ATOM 7888 C C . ARG A 1 1074 ? -22.084 -23.033 -33.301 1.00 54.38 1074 ARG A C 1
ATOM 7890 O O . ARG A 1 1074 ? -21.768 -21.861 -33.131 1.00 54.38 1074 ARG A O 1
ATOM 7897 N N . SER A 1 1075 ? -22.211 -23.636 -34.485 1.00 60.38 1075 SER A N 1
ATOM 7898 C CA . SER A 1 1075 ? -22.506 -22.980 -35.771 1.00 60.38 1075 SER A CA 1
ATOM 7899 C C . SER A 1 1075 ? -21.334 -22.709 -36.733 1.00 60.38 1075 SER A C 1
ATOM 7901 O O . SER A 1 1075 ? -20.429 -21.940 -36.401 1.00 60.38 1075 SER A O 1
ATOM 7903 N N . PRO A 1 1076 ? -21.353 -23.252 -37.968 1.00 58.59 1076 PRO A N 1
ATOM 7904 C CA . PRO A 1 1076 ? -20.580 -22.715 -39.085 1.00 58.59 1076 PRO A CA 1
ATOM 7905 C C . PRO A 1 1076 ? -21.144 -21.383 -39.607 1.00 58.59 1076 PRO A C 1
ATOM 7907 O O . PRO A 1 1076 ? -22.351 -21.207 -39.778 1.00 58.59 1076 PRO A O 1
ATOM 7910 N N . GLY A 1 1077 ? -20.242 -20.450 -39.902 1.00 66.69 1077 GLY A N 1
ATOM 7911 C CA . GLY A 1 1077 ? -20.489 -19.161 -40.537 1.00 66.69 1077 GLY A CA 1
ATOM 7912 C C . GLY A 1 1077 ? -19.834 -19.081 -41.919 1.00 66.69 1077 GLY A C 1
ATOM 7913 O O . GLY A 1 1077 ? -18.642 -19.358 -42.071 1.00 66.69 1077 GLY A O 1
ATOM 7914 N N . VAL A 1 1078 ? -20.613 -18.680 -42.925 1.00 69.06 1078 VAL A N 1
ATOM 7915 C CA . VAL A 1 1078 ? -20.177 -18.464 -44.312 1.00 69.06 1078 VAL A CA 1
ATOM 7916 C C . VAL A 1 1078 ? -20.173 -16.966 -44.634 1.00 69.06 1078 VAL A C 1
ATOM 7918 O O . VAL A 1 1078 ? -21.229 -16.330 -44.673 1.00 69.06 1078 VAL A O 1
ATOM 7921 N N . CYS A 1 1079 ? -18.988 -16.408 -44.886 1.00 73.88 1079 CYS A N 1
ATOM 7922 C CA . CYS A 1 1079 ? -18.757 -14.977 -45.089 1.00 73.88 1079 CYS A CA 1
ATOM 7923 C C . CYS A 1 1079 ? -18.627 -14.602 -46.578 1.00 73.88 1079 CYS A C 1
ATOM 7925 O O . CYS A 1 1079 ? -17.640 -14.957 -47.227 1.00 73.88 1079 CYS A O 1
ATOM 7927 N N . ASP A 1 1080 ? -19.599 -13.841 -47.090 1.00 75.56 1080 ASP A N 1
ATOM 7928 C CA . ASP A 1 1080 ? -19.521 -13.019 -48.312 1.00 75.56 1080 ASP A CA 1
ATOM 7929 C C . ASP A 1 1080 ? -19.113 -13.745 -49.618 1.00 75.56 1080 ASP A C 1
ATOM 7931 O O . ASP A 1 1080 ? -18.515 -13.151 -50.514 1.00 75.56 1080 ASP A O 1
ATOM 7935 N N . LEU A 1 1081 ? -19.471 -15.024 -49.788 1.00 86.31 1081 LEU A N 1
ATOM 7936 C CA . LEU A 1 1081 ? -19.215 -15.799 -51.017 1.00 86.31 1081 LEU A CA 1
ATOM 7937 C C . LEU A 1 1081 ? -20.185 -15.444 -52.161 1.00 86.31 1081 LEU A C 1
ATOM 7939 O O . LEU A 1 1081 ? -20.987 -16.277 -52.576 1.00 86.31 1081 LEU A O 1
ATOM 7943 N N . GLN A 1 1082 ? -20.144 -14.204 -52.657 1.00 89.19 1082 GLN A N 1
ATOM 7944 C CA . GLN A 1 1082 ? -21.003 -13.731 -53.755 1.00 89.19 1082 GLN A CA 1
ATOM 7945 C C . GLN A 1 1082 ? -20.368 -13.939 -55.137 1.00 89.19 1082 GLN A C 1
ATOM 7947 O O . GLN A 1 1082 ? -19.160 -13.770 -55.310 1.00 89.19 1082 GLN A O 1
ATOM 7952 N N . GLU A 1 1083 ? -21.198 -14.228 -56.145 1.00 89.06 1083 GLU A N 1
ATOM 7953 C CA . GLU A 1 1083 ? -20.766 -14.584 -57.512 1.00 89.06 1083 GLU A CA 1
ATOM 7954 C C . GLU A 1 1083 ? -19.836 -13.538 -58.148 1.00 89.06 1083 GLU A C 1
ATOM 7956 O O . GLU A 1 1083 ? -18.877 -13.858 -58.850 1.00 89.06 1083 GLU A O 1
ATOM 7961 N N . LYS A 1 1084 ? -20.059 -12.256 -57.849 1.00 88.56 1084 LYS A N 1
ATOM 7962 C CA . LYS A 1 1084 ? -19.273 -11.151 -58.409 1.00 88.56 1084 LYS A CA 1
ATOM 7963 C C . LYS A 1 1084 ? -17.799 -11.160 -57.985 1.00 88.56 1084 LYS A C 1
ATOM 7965 O O . LYS A 1 1084 ? -16.976 -10.550 -58.666 1.00 88.56 1084 LYS A O 1
ATOM 7970 N N . PHE A 1 1085 ? -17.457 -11.849 -56.897 1.00 88.50 1085 PHE A N 1
ATOM 7971 C CA . PHE A 1 1085 ? -16.080 -11.981 -56.421 1.00 88.50 1085 PHE A CA 1
ATOM 7972 C C . PHE A 1 1085 ? -15.305 -13.122 -57.087 1.00 88.50 1085 PHE A C 1
ATOM 7974 O O . PHE A 1 1085 ? -14.083 -13.170 -56.936 1.00 88.50 1085 PHE A O 1
ATOM 7981 N N . ARG A 1 1086 ? -15.966 -13.987 -57.875 1.00 90.00 1086 ARG A N 1
ATOM 7982 C CA . ARG A 1 1086 ? -15.344 -15.172 -58.491 1.00 90.00 1086 ARG A CA 1
ATOM 7983 C C . ARG A 1 1086 ? -14.096 -14.850 -59.313 1.00 90.00 1086 ARG A C 1
ATOM 7985 O O . ARG A 1 1086 ? -13.116 -15.581 -59.251 1.00 90.00 1086 ARG A O 1
ATOM 7992 N N . ASN A 1 1087 ? -14.109 -13.722 -60.025 1.00 87.69 1087 ASN A N 1
ATOM 7993 C CA . ASN A 1 1087 ? -12.985 -13.282 -60.862 1.00 87.69 1087 ASN A CA 1
ATOM 7994 C C . ASN A 1 1087 ? -11.948 -12.420 -60.119 1.00 87.69 1087 ASN A C 1
ATOM 7996 O O . ASN A 1 1087 ? -10.894 -12.131 -60.680 1.00 87.69 1087 ASN A O 1
ATOM 8000 N N . ALA A 1 1088 ? -12.255 -11.960 -58.903 1.00 87.56 1088 ALA A N 1
ATOM 8001 C CA . ALA A 1 1088 ? -11.398 -11.054 -58.134 1.00 87.56 1088 ALA A CA 1
ATOM 8002 C C . ALA A 1 1088 ? -10.582 -11.789 -57.062 1.00 87.56 1088 ALA A C 1
ATOM 8004 O O . ALA A 1 1088 ? -9.432 -11.439 -56.813 1.00 87.56 1088 ALA A O 1
ATOM 8005 N N . ILE A 1 1089 ? -11.167 -12.812 -56.438 1.00 90.81 1089 ILE A N 1
ATOM 8006 C CA . ILE A 1 1089 ? -10.542 -13.570 -55.356 1.00 90.81 1089 ILE A CA 1
ATOM 8007 C C . ILE A 1 1089 ? -9.659 -14.679 -55.921 1.00 90.81 1089 ILE A C 1
ATOM 8009 O O . ILE A 1 1089 ? -10.077 -15.464 -56.775 1.00 90.81 1089 ILE A O 1
ATOM 8013 N N . HIS A 1 1090 ? -8.441 -14.787 -55.395 1.00 87.38 1090 HIS A N 1
ATOM 8014 C CA . HIS A 1 1090 ? -7.520 -15.846 -55.777 1.00 87.38 1090 HIS A CA 1
ATOM 8015 C C . HIS A 1 1090 ? -8.106 -17.226 -55.443 1.00 87.38 1090 HIS A C 1
ATOM 8017 O O . HIS A 1 1090 ? -8.463 -17.493 -54.299 1.00 87.38 1090 HIS A O 1
ATOM 8023 N N . GLU A 1 1091 ? -8.196 -18.110 -56.439 1.00 87.50 1091 GLU A N 1
ATOM 8024 C CA . GLU A 1 1091 ? -8.708 -19.480 -56.282 1.00 87.50 1091 GLU A CA 1
ATOM 8025 C C . GLU A 1 1091 ? -10.078 -19.583 -55.584 1.00 87.50 1091 GLU A C 1
ATOM 8027 O O . GLU A 1 1091 ? -10.325 -20.491 -54.788 1.00 87.50 1091 GLU A O 1
ATOM 8032 N N . PHE A 1 1092 ? -10.989 -18.666 -55.905 1.00 88.94 1092 PHE A N 1
ATOM 8033 C CA . PHE A 1 1092 ? -12.332 -18.599 -55.328 1.00 88.94 1092 PHE A CA 1
ATOM 8034 C C . PHE A 1 1092 ? -13.092 -19.940 -55.333 1.00 88.94 1092 PHE A C 1
ATOM 8036 O O . PHE A 1 1092 ? -13.656 -20.326 -54.310 1.00 88.94 1092 PHE A O 1
ATOM 8043 N N . ASP A 1 1093 ? -13.037 -20.699 -56.433 1.00 87.75 1093 ASP A N 1
ATOM 8044 C CA . ASP A 1 1093 ? -13.725 -21.996 -56.560 1.00 87.75 1093 ASP A CA 1
ATOM 8045 C C . ASP A 1 1093 ? -13.306 -23.007 -55.476 1.00 87.75 1093 ASP A C 1
ATOM 8047 O O . ASP A 1 1093 ? -14.082 -23.874 -55.084 1.00 87.75 1093 ASP A O 1
ATOM 8051 N N . LYS A 1 1094 ? -12.088 -22.888 -54.937 1.00 85.06 1094 LYS A N 1
ATOM 8052 C CA . LYS A 1 1094 ? -11.605 -23.757 -53.855 1.00 85.06 1094 LYS A CA 1
ATOM 8053 C C . LYS A 1 1094 ? -12.248 -23.429 -52.517 1.00 85.06 1094 LYS A C 1
ATOM 8055 O O . LYS A 1 1094 ? -12.582 -24.338 -51.762 1.00 85.06 1094 LYS A O 1
ATOM 8060 N N . VAL A 1 1095 ? -12.462 -22.142 -52.251 1.00 89.38 1095 VAL A N 1
ATOM 8061 C CA . VAL A 1 1095 ? -13.203 -21.689 -51.071 1.00 89.38 1095 VAL A CA 1
ATOM 8062 C C . VAL A 1 1095 ? -14.643 -22.198 -51.140 1.00 89.38 1095 VAL A C 1
ATOM 8064 O O . VAL A 1 1095 ? -15.175 -22.655 -50.131 1.00 89.38 1095 VAL A O 1
ATOM 8067 N N . VAL A 1 1096 ? -15.241 -22.211 -52.338 1.00 89.81 1096 VAL A N 1
ATOM 8068 C CA . VAL A 1 1096 ? -16.576 -22.783 -52.575 1.00 89.81 1096 VAL A CA 1
ATOM 8069 C C . VAL A 1 1096 ? -16.600 -24.287 -52.278 1.00 89.81 1096 VAL A C 1
ATOM 8071 O O . VAL A 1 1096 ? -17.483 -24.731 -51.547 1.00 89.81 1096 VAL A O 1
ATOM 8074 N N . LEU A 1 1097 ? -15.619 -25.067 -52.749 1.00 89.62 1097 LEU A N 1
ATOM 8075 C CA . LEU A 1 1097 ? -15.533 -26.511 -52.462 1.00 89.62 1097 LEU A CA 1
ATOM 8076 C C . LEU A 1 1097 ? -15.438 -26.805 -50.956 1.00 89.62 1097 LEU A C 1
ATOM 8078 O O . LEU A 1 1097 ? -16.146 -27.671 -50.435 1.00 89.62 1097 LEU A O 1
ATOM 8082 N N . THR A 1 1098 ? -14.603 -26.060 -50.230 1.00 89.44 1098 THR A N 1
ATOM 8083 C CA . THR A 1 1098 ? -14.483 -26.228 -48.775 1.00 89.44 1098 THR A CA 1
ATOM 8084 C C . THR A 1 1098 ? -15.748 -25.776 -48.048 1.00 89.44 1098 THR A C 1
ATOM 8086 O O . THR A 1 1098 ? -16.194 -26.455 -47.123 1.00 89.44 1098 THR A O 1
ATOM 8089 N N . ALA A 1 1099 ? -16.389 -24.689 -48.487 1.00 90.50 1099 ALA A N 1
ATOM 8090 C CA . ALA A 1 1099 ? -17.674 -24.263 -47.941 1.00 90.50 1099 ALA A CA 1
ATOM 8091 C C . ALA A 1 1099 ? -18.761 -25.333 -48.151 1.00 90.50 1099 ALA A C 1
ATOM 8093 O O . ALA A 1 1099 ? -19.487 -25.644 -47.211 1.00 90.50 1099 ALA A O 1
ATOM 8094 N N . GLN A 1 1100 ? -18.828 -25.980 -49.322 1.00 90.12 1100 GLN A N 1
ATOM 8095 C CA . GLN A 1 1100 ? -19.744 -27.105 -49.563 1.00 90.12 1100 GLN A CA 1
ATOM 8096 C C . GLN A 1 1100 ? -19.486 -28.274 -48.611 1.00 90.12 1100 GLN A C 1
ATOM 8098 O O . GLN A 1 1100 ? -20.430 -28.833 -48.054 1.00 90.12 1100 GLN A O 1
ATOM 8103 N N . LYS A 1 1101 ? -18.217 -28.637 -48.394 1.00 89.38 1101 LYS A N 1
ATOM 8104 C CA . LYS A 1 1101 ? -17.828 -29.701 -47.456 1.00 89.38 1101 LYS A CA 1
ATOM 8105 C C . LYS A 1 1101 ? -18.303 -29.397 -46.032 1.00 89.38 1101 LYS A C 1
ATOM 8107 O O . LYS A 1 1101 ? -18.902 -30.259 -45.391 1.00 89.38 1101 LYS A O 1
ATOM 8112 N N . VAL A 1 1102 ? -18.076 -28.172 -45.559 1.00 88.81 1102 VAL A N 1
ATOM 8113 C CA . VAL A 1 1102 ? -18.470 -27.724 -44.212 1.00 88.81 1102 VAL A CA 1
ATOM 8114 C C . VAL A 1 1102 ? -19.987 -27.665 -44.070 1.00 88.81 1102 VAL A C 1
ATOM 8116 O O . VAL A 1 1102 ? -20.514 -28.116 -43.060 1.00 88.81 1102 VAL A O 1
ATOM 8119 N N . LEU A 1 1103 ? -20.706 -27.185 -45.087 1.00 88.44 1103 LEU A N 1
ATOM 8120 C CA . LEU A 1 1103 ? -22.168 -27.128 -45.070 1.00 88.44 1103 LEU A CA 1
ATOM 8121 C C . LEU A 1 1103 ? -22.804 -28.524 -45.122 1.00 88.44 1103 LEU A C 1
ATOM 8123 O O . LEU A 1 1103 ? -23.739 -28.789 -44.372 1.00 88.44 1103 LEU A O 1
ATOM 8127 N N . ARG A 1 1104 ? -22.273 -29.454 -45.929 1.00 88.62 1104 ARG A N 1
ATOM 8128 C CA . ARG A 1 1104 ? -22.707 -30.867 -45.917 1.00 88.62 1104 ARG A CA 1
ATOM 8129 C C . ARG A 1 1104 ? -22.524 -31.491 -44.536 1.00 88.62 1104 ARG A C 1
ATOM 8131 O O . ARG A 1 1104 ? -23.403 -32.216 -44.077 1.00 88.62 1104 ARG A O 1
ATOM 8138 N N . ALA A 1 1105 ? -21.406 -31.198 -43.875 1.00 85.00 1105 ALA A N 1
ATOM 8139 C CA . ALA A 1 1105 ? -21.167 -31.664 -42.518 1.00 85.00 1105 ALA A CA 1
ATOM 8140 C C . ALA A 1 1105 ? -22.114 -31.006 -41.508 1.00 85.00 1105 ALA A C 1
ATOM 8142 O O . ALA A 1 1105 ? -22.638 -31.701 -40.649 1.00 85.00 1105 ALA A O 1
ATOM 8143 N N . ALA A 1 1106 ? -22.397 -29.710 -41.651 1.00 85.38 1106 ALA A N 1
ATOM 8144 C CA . ALA A 1 1106 ? -23.352 -28.995 -40.810 1.00 85.38 1106 ALA A CA 1
ATOM 8145 C C . ALA A 1 1106 ? -24.742 -29.638 -40.848 1.00 85.38 1106 ALA A C 1
ATOM 8147 O O . ALA A 1 1106 ? -25.321 -29.893 -39.799 1.00 85.38 1106 ALA A O 1
ATOM 8148 N N . HIS A 1 1107 ? -25.235 -29.984 -42.040 1.00 84.38 1107 HIS A N 1
ATOM 8149 C CA . HIS A 1 1107 ? -26.505 -30.700 -42.203 1.00 84.38 1107 HIS A CA 1
ATOM 8150 C C . HIS A 1 1107 ? -26.463 -32.121 -41.631 1.00 84.38 1107 HIS A C 1
ATOM 8152 O O . HIS A 1 1107 ? -27.425 -32.558 -41.010 1.00 84.38 1107 HIS A O 1
ATOM 8158 N N . ALA A 1 1108 ? -25.351 -32.844 -41.801 1.00 81.25 1108 ALA A N 1
ATOM 8159 C CA . ALA A 1 1108 ? -25.196 -34.194 -41.254 1.00 81.25 1108 ALA A CA 1
ATOM 8160 C C . ALA A 1 1108 ? -25.104 -34.229 -39.717 1.00 81.25 1108 ALA A C 1
ATOM 8162 O O . ALA A 1 1108 ? -25.384 -35.264 -39.116 1.00 81.25 1108 ALA A O 1
ATOM 8163 N N . LEU A 1 1109 ? -24.685 -33.118 -39.108 1.00 76.31 1109 LEU A N 1
ATOM 8164 C CA . LEU A 1 1109 ? -24.408 -32.971 -37.678 1.00 76.31 1109 LEU A CA 1
ATOM 8165 C C . LEU A 1 1109 ? -25.414 -32.046 -36.966 1.00 76.31 1109 LEU A C 1
ATOM 8167 O O . LEU A 1 1109 ? -25.190 -31.684 -35.814 1.00 76.31 1109 LEU A O 1
ATOM 8171 N N . ASP A 1 1110 ? -26.490 -31.646 -37.652 1.00 77.31 1110 ASP A N 1
ATOM 8172 C CA . ASP A 1 1110 ? -27.543 -30.740 -37.160 1.00 77.31 1110 ASP A CA 1
ATOM 8173 C C . ASP A 1 1110 ? -27.010 -29.403 -36.592 1.00 77.31 1110 ASP A C 1
ATOM 8175 O O . ASP A 1 1110 ? -27.500 -28.860 -35.600 1.00 77.31 1110 ASP A O 1
ATOM 8179 N N . ILE A 1 1111 ? -25.964 -28.851 -37.217 1.00 79.56 1111 ILE A N 1
ATOM 8180 C CA . ILE A 1 1111 ? -25.303 -27.622 -36.767 1.00 79.56 1111 ILE A CA 1
ATOM 8181 C C . ILE A 1 1111 ? -25.947 -26.397 -37.449 1.00 79.56 1111 ILE A C 1
ATOM 8183 O O . ILE A 1 1111 ? -26.047 -26.376 -38.678 1.00 79.56 1111 ILE A O 1
ATOM 8187 N N . PRO A 1 1112 ? -26.330 -25.335 -36.707 1.00 81.69 1112 PRO A N 1
ATOM 8188 C CA . PRO A 1 1112 ? -26.902 -24.120 -37.298 1.00 81.69 1112 PRO A CA 1
ATOM 8189 C C . PRO A 1 1112 ? -25.945 -23.402 -38.261 1.00 81.69 1112 PRO A C 1
ATOM 8191 O O . PRO A 1 1112 ? -24.762 -23.278 -37.974 1.00 81.69 1112 PRO A O 1
ATOM 8194 N N . ILE A 1 1113 ? -26.451 -22.865 -39.369 1.00 85.81 1113 ILE A N 1
ATOM 8195 C CA . ILE A 1 1113 ? -25.652 -22.222 -40.424 1.00 85.81 1113 ILE A CA 1
ATOM 8196 C C . ILE A 1 1113 ? -25.975 -20.728 -40.476 1.00 85.81 1113 ILE A C 1
ATOM 8198 O O . ILE A 1 1113 ? -27.144 -20.361 -40.580 1.00 85.81 1113 ILE A O 1
ATOM 8202 N N . TYR A 1 1114 ? -24.951 -19.872 -40.466 1.00 86.44 1114 TYR A N 1
ATOM 8203 C CA . TYR A 1 1114 ? -25.100 -18.417 -40.603 1.00 86.44 1114 TYR A CA 1
ATOM 8204 C C . TYR A 1 1114 ? -24.434 -17.919 -41.876 1.00 86.44 1114 TYR A C 1
ATOM 8206 O O . TYR A 1 1114 ? -23.289 -18.267 -42.158 1.00 86.44 1114 TYR A O 1
ATOM 8214 N N . THR A 1 1115 ? -25.120 -17.060 -42.627 1.00 86.50 1115 THR A N 1
ATOM 8215 C CA . THR A 1 1115 ? -24.605 -16.547 -43.903 1.00 86.50 1115 THR A CA 1
ATOM 8216 C C . THR A 1 1115 ? -24.797 -15.049 -44.036 1.00 86.50 1115 THR A C 1
ATOM 8218 O O . THR A 1 1115 ? -25.867 -14.537 -43.705 1.00 86.50 1115 THR A O 1
ATOM 8221 N N . THR A 1 1116 ? -23.803 -14.355 -44.588 1.00 86.50 1116 THR A N 1
ATOM 8222 C CA . THR A 1 1116 ? -23.909 -12.925 -44.911 1.00 86.50 1116 THR A CA 1
ATOM 8223 C C . THR A 1 1116 ? -23.610 -12.639 -46.376 1.00 86.50 1116 THR A C 1
ATOM 8225 O O . THR A 1 1116 ? -22.851 -13.363 -47.023 1.00 86.50 1116 THR A O 1
ATOM 8228 N N . THR A 1 1117 ? -24.185 -11.549 -46.881 1.00 87.56 1117 THR A N 1
ATOM 8229 C CA . THR A 1 1117 ? -23.788 -10.916 -48.146 1.00 87.56 1117 THR A CA 1
ATOM 8230 C C . THR A 1 1117 ? -23.253 -9.517 -47.872 1.00 87.56 1117 THR A C 1
ATOM 8232 O O . THR A 1 1117 ? -23.733 -8.835 -46.969 1.00 87.56 1117 THR A O 1
ATOM 8235 N N . GLN A 1 1118 ? -22.292 -9.055 -48.667 1.00 86.06 1118 GLN A N 1
ATOM 8236 C CA . GLN A 1 1118 ? -21.826 -7.676 -48.642 1.00 86.06 1118 GLN A CA 1
ATOM 8237 C C . GLN A 1 1118 ? -22.580 -6.885 -49.716 1.00 86.06 1118 GLN A C 1
ATOM 8239 O O . GLN A 1 1118 ? -22.435 -7.172 -50.902 1.00 86.06 1118 GLN A O 1
ATOM 8244 N N . ASN A 1 1119 ? -23.356 -5.869 -49.328 1.00 86.12 1119 ASN A N 1
ATOM 8245 C CA . ASN A 1 1119 ? -24.085 -4.968 -50.236 1.00 86.12 1119 ASN A CA 1
ATOM 8246 C C . ASN A 1 1119 ? -24.715 -5.695 -51.445 1.00 86.12 1119 ASN A C 1
ATOM 8248 O O . ASN A 1 1119 ? -24.326 -5.480 -52.603 1.00 86.12 1119 ASN A O 1
ATOM 8252 N N . ARG A 1 1120 ? -25.677 -6.579 -51.168 1.00 85.25 1120 ARG A N 1
ATOM 8253 C CA . ARG A 1 1120 ? -26.343 -7.467 -52.134 1.00 85.25 1120 ARG A CA 1
ATOM 8254 C C . ARG A 1 1120 ? -26.848 -6.733 -53.372 1.00 85.25 1120 ARG A C 1
ATOM 8256 O O . ARG A 1 1120 ? -26.647 -7.202 -54.489 1.00 85.25 1120 ARG A O 1
ATOM 8263 N N . ALA A 1 1121 ? -27.400 -5.531 -53.193 1.00 83.44 1121 ALA A N 1
ATOM 8264 C CA . ALA A 1 1121 ? -27.892 -4.689 -54.286 1.00 83.44 1121 ALA A CA 1
ATOM 8265 C C . ALA A 1 1121 ? -26.810 -4.338 -55.328 1.00 83.44 1121 ALA A C 1
ATOM 8267 O O . ALA A 1 1121 ? -27.114 -4.177 -56.508 1.00 83.44 1121 ALA A O 1
ATOM 8268 N N . ARG A 1 1122 ? -25.540 -4.220 -54.914 1.00 85.50 1122 ARG A N 1
ATOM 8269 C CA . ARG A 1 1122 ? -24.413 -3.890 -55.801 1.00 85.50 1122 ARG A CA 1
ATOM 8270 C C . ARG A 1 1122 ? -23.580 -5.109 -56.190 1.00 85.50 1122 ARG A C 1
ATOM 8272 O O . ARG A 1 1122 ? -22.971 -5.099 -57.267 1.00 85.50 1122 ARG A O 1
ATOM 8279 N N . LEU A 1 1123 ? -23.474 -6.103 -55.311 1.00 83.25 1123 LEU A N 1
ATOM 8280 C CA . LEU A 1 1123 ? -22.522 -7.210 -55.435 1.00 83.25 1123 LEU A CA 1
ATOM 8281 C C . LEU A 1 1123 ? -23.164 -8.567 -55.775 1.00 83.25 1123 LEU A C 1
ATOM 8283 O O . LEU A 1 1123 ? -22.435 -9.489 -56.123 1.00 83.25 1123 LEU A O 1
ATOM 8287 N N . GLY A 1 1124 ? -24.496 -8.655 -55.807 1.00 85.12 1124 GLY A N 1
ATOM 8288 C CA . GLY A 1 1124 ? -25.235 -9.852 -56.219 1.00 85.12 1124 GLY A CA 1
ATOM 8289 C C . GLY A 1 1124 ? -25.476 -10.844 -55.080 1.00 85.12 1124 GLY A C 1
ATOM 8290 O O . GLY A 1 1124 ? -25.225 -10.540 -53.916 1.00 85.12 1124 GLY A O 1
ATOM 8291 N N . ASP A 1 1125 ? -25.991 -12.022 -55.415 1.00 86.31 1125 ASP A N 1
ATOM 8292 C CA . ASP A 1 1125 ? -26.283 -13.097 -54.462 1.00 86.31 1125 ASP A CA 1
ATOM 8293 C C . ASP A 1 1125 ? -25.066 -13.980 -54.157 1.00 86.31 1125 ASP A C 1
ATOM 8295 O O . ASP A 1 1125 ? -24.045 -13.938 -54.854 1.00 86.31 1125 ASP A O 1
ATOM 8299 N N . THR A 1 1126 ? -25.183 -14.783 -53.094 1.00 87.50 1126 THR A N 1
ATOM 8300 C CA . THR A 1 1126 ? -24.273 -15.902 -52.815 1.00 87.50 1126 THR A CA 1
ATOM 8301 C C . THR A 1 1126 ? -24.213 -16.841 -54.022 1.00 87.50 1126 THR A C 1
ATOM 8303 O O . THR A 1 1126 ? -25.195 -16.994 -54.744 1.00 87.50 1126 THR A O 1
ATOM 8306 N N . VAL A 1 1127 ? -23.056 -17.458 -54.246 1.00 89.69 1127 VAL A N 1
ATOM 8307 C CA . VAL A 1 1127 ? -22.811 -18.348 -55.388 1.00 89.69 1127 VAL A CA 1
ATOM 8308 C C . VAL A 1 1127 ? -23.873 -19.463 -55.508 1.00 89.69 1127 VAL A C 1
ATOM 8310 O O . VAL A 1 1127 ? -24.245 -20.064 -54.489 1.00 89.69 1127 VAL A O 1
ATOM 8313 N N . PRO A 1 1128 ? -24.346 -19.787 -56.728 1.00 87.00 1128 PRO A N 1
ATOM 8314 C CA . PRO A 1 1128 ? -25.390 -20.795 -56.936 1.00 87.00 1128 PRO A CA 1
ATOM 8315 C C . PRO A 1 1128 ? -25.050 -22.174 -56.351 1.00 87.00 1128 PRO A C 1
ATOM 8317 O O . PRO A 1 1128 ? -25.928 -22.896 -55.884 1.00 87.00 1128 PRO A O 1
ATOM 8320 N N . GLU A 1 1129 ? -23.766 -22.543 -56.324 1.00 89.00 1129 GLU A N 1
ATOM 8321 C CA . GLU A 1 1129 ? -23.289 -23.849 -55.860 1.00 89.00 1129 GLU A CA 1
ATOM 8322 C C . GLU A 1 1129 ? -23.515 -24.099 -54.360 1.00 89.00 1129 GLU A C 1
ATOM 8324 O O . GLU A 1 1129 ? -23.541 -25.259 -53.927 1.00 89.00 1129 GLU A O 1
ATOM 8329 N N . LEU A 1 1130 ? -23.661 -23.031 -53.565 1.00 87.25 1130 LEU A N 1
ATOM 8330 C CA . LEU A 1 1130 ? -23.927 -23.111 -52.126 1.00 87.25 1130 LEU A CA 1
ATOM 8331 C C . LEU A 1 1130 ? -25.414 -23.000 -51.796 1.00 87.25 1130 LEU A C 1
ATOM 8333 O O . LEU A 1 1130 ? -25.822 -23.450 -50.730 1.00 87.25 1130 LEU A O 1
ATOM 8337 N N . GLN A 1 1131 ? -26.226 -22.457 -52.704 1.00 83.31 1131 GLN A N 1
ATOM 8338 C CA . GLN A 1 1131 ? -27.609 -22.066 -52.434 1.00 83.31 1131 GLN A CA 1
ATOM 8339 C C . GLN A 1 1131 ? -28.480 -23.234 -51.944 1.00 83.31 1131 GLN A C 1
ATOM 8341 O O . GLN A 1 1131 ? -29.198 -23.084 -50.961 1.00 83.31 1131 GLN A O 1
ATOM 8346 N N . GLN A 1 1132 ? -28.292 -24.433 -52.508 1.00 82.94 1132 GLN A N 1
ATOM 8347 C CA . GLN A 1 1132 ? -28.981 -25.662 -52.079 1.00 82.94 1132 GLN A CA 1
ATOM 8348 C C . GLN A 1 1132 ? -28.752 -26.044 -50.602 1.00 82.94 1132 GLN A C 1
ATOM 8350 O O . GLN A 1 1132 ? -29.565 -26.751 -50.019 1.00 82.94 1132 GLN A O 1
ATOM 8355 N N . TYR A 1 1133 ? -27.645 -25.606 -49.992 1.00 82.56 1133 TYR A N 1
ATOM 8356 C CA . TYR A 1 1133 ? -27.321 -25.886 -48.588 1.00 82.56 1133 TYR A CA 1
ATOM 8357 C C . TYR A 1 1133 ? -27.747 -24.759 -47.645 1.00 82.56 1133 TYR A C 1
ATOM 8359 O O . TYR A 1 1133 ? -27.690 -24.926 -46.426 1.00 82.56 1133 TYR A O 1
ATOM 8367 N N . LEU A 1 1134 ? -28.134 -23.611 -48.200 1.00 81.06 1134 LEU A N 1
ATOM 8368 C CA . LEU A 1 1134 ? -28.570 -22.425 -47.464 1.00 81.06 1134 LEU A CA 1
ATOM 8369 C C . LEU A 1 1134 ? -30.102 -22.321 -47.405 1.00 81.06 1134 LEU A C 1
ATOM 8371 O O . LEU A 1 1134 ? -30.648 -21.402 -46.798 1.00 81.06 1134 LEU A O 1
ATOM 8375 N N . GLU A 1 1135 ? -30.800 -23.287 -47.998 1.00 70.69 1135 GLU A N 1
ATOM 8376 C CA . GLU A 1 1135 ? -32.246 -23.451 -47.932 1.00 70.69 1135 GLU A CA 1
ATOM 8377 C C . GLU A 1 1135 ? -32.581 -24.536 -46.892 1.00 70.69 1135 GLU A C 1
ATOM 8379 O O . GLU A 1 1135 ? -32.201 -25.695 -47.043 1.00 70.69 1135 GLU A O 1
ATOM 8384 N N . GLY A 1 1136 ? -33.256 -24.175 -45.793 1.00 71.19 1136 GLY A N 1
ATOM 8385 C CA . GLY A 1 1136 ? -33.680 -25.139 -44.765 1.00 71.19 1136 GLY A CA 1
ATOM 8386 C C . GLY A 1 1136 ? -33.729 -24.587 -43.332 1.00 71.19 1136 GLY A C 1
ATOM 8387 O O . GLY A 1 1136 ? -33.295 -23.463 -43.083 1.00 71.19 1136 GLY A O 1
ATOM 8388 N N . PRO A 1 1137 ? -34.238 -25.376 -42.362 1.00 69.62 1137 PRO A N 1
ATOM 8389 C CA . PRO A 1 1137 ? -34.459 -24.941 -40.974 1.00 69.62 1137 PRO A CA 1
ATOM 8390 C C . PRO A 1 1137 ? -33.166 -24.679 -40.182 1.00 69.62 1137 PRO A C 1
ATOM 8392 O O . PRO A 1 1137 ? -33.196 -23.984 -39.164 1.00 69.62 1137 PRO A O 1
ATOM 8395 N N . LEU A 1 1138 ? -32.035 -25.220 -40.648 1.00 74.81 1138 LEU A N 1
ATOM 8396 C CA . LEU A 1 1138 ? -30.712 -24.994 -40.066 1.00 74.81 1138 LEU A CA 1
ATOM 8397 C C . LEU A 1 1138 ? -30.101 -23.647 -40.468 1.00 74.81 1138 LEU A C 1
ATOM 8399 O O . LEU A 1 1138 ? -29.241 -23.149 -39.745 1.00 74.81 1138 LEU A O 1
ATOM 8403 N N . CYS A 1 1139 ? -30.550 -23.032 -41.567 1.00 77.00 1139 CYS A N 1
ATOM 8404 C CA . CYS A 1 1139 ? -30.035 -21.741 -42.010 1.00 77.00 1139 CYS A CA 1
ATOM 8405 C C . CYS A 1 1139 ? -30.700 -20.598 -41.232 1.00 77.00 1139 CYS A C 1
ATOM 8407 O O . CYS A 1 1139 ? -31.917 -20.404 -41.268 1.00 77.00 1139 CYS A O 1
ATOM 8409 N N . ARG A 1 1140 ? -29.891 -19.826 -40.510 1.00 70.38 1140 ARG A N 1
ATOM 8410 C CA . ARG A 1 1140 ? -30.317 -18.730 -39.641 1.00 70.38 1140 ARG A CA 1
ATOM 8411 C C . ARG A 1 1140 ? -29.981 -17.393 -40.318 1.00 70.38 1140 ARG A C 1
ATOM 8413 O O . ARG A 1 1140 ? -28.824 -17.113 -40.605 1.00 70.38 1140 ARG A O 1
ATOM 8420 N N . ALA A 1 1141 ? -31.045 -16.650 -40.647 1.00 55.50 1141 ALA A N 1
ATOM 8421 C CA . ALA A 1 1141 ? -31.118 -15.314 -41.260 1.00 55.50 1141 ALA A CA 1
ATOM 8422 C C . ALA A 1 1141 ? -29.949 -14.891 -42.187 1.00 55.50 1141 ALA A C 1
ATOM 8424 O O . ALA A 1 1141 ? -28.928 -14.409 -41.694 1.00 55.50 1141 ALA A O 1
ATOM 8425 N N . PRO A 1 1142 ? -30.112 -14.932 -43.526 1.00 65.44 1142 PRO A N 1
ATOM 8426 C CA . PRO A 1 1142 ? -29.163 -14.286 -44.430 1.00 65.44 1142 PRO A CA 1
ATOM 8427 C C . PRO A 1 1142 ? -29.163 -12.768 -44.194 1.00 65.44 1142 PRO A C 1
ATOM 8429 O O . PRO A 1 1142 ? -30.131 -12.082 -44.530 1.00 65.44 1142 PRO A O 1
ATOM 8432 N N . ALA A 1 1143 ? -28.093 -12.241 -43.597 1.00 76.12 1143 ALA A N 1
ATOM 8433 C CA . ALA A 1 1143 ? -27.962 -10.816 -43.304 1.00 76.12 1143 ALA A CA 1
ATOM 8434 C C . ALA A 1 1143 ? -27.147 -10.116 -44.401 1.00 76.12 1143 ALA A C 1
ATOM 8436 O O . ALA A 1 1143 ? -25.983 -10.450 -44.630 1.00 76.12 1143 ALA A O 1
ATOM 8437 N N . ASP A 1 1144 ? -27.750 -9.127 -45.066 1.00 84.50 1144 ASP A N 1
ATOM 8438 C CA . ASP A 1 1144 ? -27.012 -8.235 -45.962 1.00 84.50 1144 ASP A CA 1
ATOM 8439 C C . ASP A 1 1144 ? -26.358 -7.119 -45.148 1.00 84.50 1144 ASP A C 1
ATOM 8441 O O . ASP A 1 1144 ? -27.026 -6.417 -44.384 1.00 84.50 1144 ASP A O 1
ATOM 8445 N N . LYS A 1 1145 ? -25.042 -6.965 -45.290 1.00 86.69 1145 LYS A N 1
ATOM 8446 C CA . LYS A 1 1145 ? -24.242 -6.052 -44.475 1.00 86.69 1145 LYS A CA 1
ATOM 8447 C C . LYS A 1 1145 ? -23.427 -5.082 -45.321 1.00 86.69 1145 LYS A C 1
ATOM 8449 O O . LYS A 1 1145 ? -23.016 -5.350 -46.449 1.00 86.69 1145 LYS A O 1
ATOM 8454 N N . THR A 1 1146 ? -23.181 -3.917 -44.733 1.00 83.75 1146 THR A N 1
ATOM 8455 C CA . THR A 1 1146 ? -22.177 -2.945 -45.192 1.00 83.75 1146 THR A CA 1
ATOM 8456 C C . THR A 1 1146 ? -20.922 -2.975 -44.319 1.00 83.75 1146 THR A C 1
ATOM 8458 O O . THR A 1 1146 ? -19.857 -2.556 -44.769 1.00 83.75 1146 THR A O 1
ATOM 8461 N N . LEU A 1 1147 ? -21.027 -3.506 -43.097 1.00 84.62 1147 LEU A N 1
ATOM 8462 C CA . LEU A 1 1147 ? -19.904 -3.768 -42.201 1.00 84.62 1147 LEU A CA 1
ATOM 8463 C C . LEU A 1 1147 ? -19.050 -4.922 -42.732 1.00 84.62 1147 LEU A C 1
ATOM 8465 O O . LEU A 1 1147 ? -19.571 -5.880 -43.290 1.00 84.62 1147 LEU A O 1
ATOM 8469 N N . PHE A 1 1148 ? -17.735 -4.855 -42.529 1.00 86.44 1148 PHE A N 1
ATOM 8470 C CA . PHE A 1 1148 ? -16.833 -5.931 -42.949 1.00 86.44 1148 PHE A CA 1
ATOM 8471 C C . PHE A 1 1148 ? -17.001 -7.206 -42.107 1.00 86.44 1148 PHE A C 1
ATOM 8473 O O . PHE A 1 1148 ? -16.880 -8.304 -42.635 1.00 86.44 1148 PHE A O 1
ATOM 8480 N N . SER A 1 1149 ? -17.355 -7.076 -40.829 1.00 88.56 1149 SER A N 1
ATOM 8481 C CA . SER A 1 1149 ? -17.601 -8.200 -39.918 1.00 88.56 1149 SER A CA 1
ATOM 8482 C C . SER A 1 1149 ? -18.982 -8.831 -40.122 1.00 88.56 1149 SER A C 1
ATOM 8484 O O . SER A 1 1149 ? -19.966 -8.105 -40.263 1.00 88.56 1149 SER A O 1
ATOM 8486 N N . MET A 1 1150 ? -19.083 -10.167 -40.080 1.00 84.19 1150 MET A N 1
ATOM 8487 C CA . MET A 1 1150 ? -20.370 -10.878 -40.011 1.00 84.19 1150 MET A CA 1
ATOM 8488 C C . MET A 1 1150 ? -21.070 -10.694 -38.662 1.00 84.19 1150 MET A C 1
ATOM 8490 O O . MET A 1 1150 ? -22.248 -11.023 -38.549 1.00 84.19 1150 MET A O 1
ATOM 8494 N N . PHE A 1 1151 ? -20.367 -10.196 -37.640 1.00 82.06 1151 PHE A N 1
ATOM 8495 C CA . PHE A 1 1151 ? -20.897 -10.016 -36.290 1.00 82.06 1151 PHE A CA 1
ATOM 8496 C C . PHE A 1 1151 ? -21.792 -8.766 -36.205 1.00 82.06 1151 PHE A C 1
ATOM 8498 O O . PHE A 1 1151 ? -21.538 -7.811 -35.473 1.00 82.06 1151 PHE A O 1
ATOM 8505 N N . VAL A 1 1152 ? -22.843 -8.754 -37.023 1.00 83.31 1152 VAL A N 1
ATOM 8506 C CA . VAL A 1 1152 ? -23.883 -7.723 -37.058 1.00 83.31 1152 VAL A CA 1
ATOM 8507 C C . VAL A 1 1152 ? -25.005 -8.067 -36.074 1.00 83.31 1152 VAL A C 1
ATOM 8509 O O . VAL A 1 1152 ? -25.178 -9.246 -35.757 1.00 83.31 1152 VAL A O 1
ATOM 8512 N N . PRO A 1 1153 ? -25.812 -7.091 -35.612 1.00 80.56 1153 PRO A N 1
ATOM 8513 C CA . PRO A 1 1153 ? -26.844 -7.338 -34.602 1.00 80.56 1153 PRO A CA 1
ATOM 8514 C C . PRO A 1 1153 ? -27.767 -8.542 -34.888 1.00 80.56 1153 PRO A C 1
ATOM 8516 O O . PRO A 1 1153 ? -27.946 -9.342 -33.975 1.00 80.56 1153 PRO A O 1
ATOM 8519 N N . PRO A 1 1154 ? -28.249 -8.785 -36.129 1.00 76.94 1154 PRO A N 1
ATOM 8520 C CA . PRO A 1 1154 ? -29.062 -9.970 -36.431 1.00 76.94 1154 PRO A CA 1
ATOM 8521 C C . PRO A 1 1154 ? -28.352 -11.313 -36.196 1.00 76.94 1154 PRO A C 1
ATOM 8523 O O . PRO A 1 1154 ? -28.986 -12.285 -35.794 1.00 76.94 1154 PRO A O 1
ATOM 8526 N N . VAL A 1 1155 ? -27.040 -11.372 -36.445 1.00 77.31 1155 VAL A N 1
ATOM 8527 C CA . VAL A 1 1155 ? -26.220 -12.577 -36.238 1.00 77.31 1155 VAL A CA 1
ATOM 8528 C C . VAL A 1 1155 ? -25.871 -12.722 -34.754 1.00 77.31 1155 VAL A C 1
ATOM 8530 O O . VAL A 1 1155 ? -25.980 -13.812 -34.199 1.00 77.31 1155 VAL A O 1
ATOM 8533 N N . ALA A 1 1156 ? -25.530 -11.620 -34.081 1.00 74.62 1156 ALA A N 1
ATOM 8534 C CA . ALA A 1 1156 ? -25.215 -11.606 -32.652 1.00 74.62 1156 ALA A CA 1
ATOM 8535 C C . ALA A 1 1156 ? -26.422 -11.986 -31.770 1.00 74.62 1156 ALA A C 1
ATOM 8537 O O . ALA A 1 1156 ? -26.273 -12.758 -30.824 1.00 74.62 1156 ALA A O 1
ATOM 8538 N N . GLU A 1 1157 ? -27.627 -11.503 -32.094 1.00 75.38 1157 GLU A N 1
ATOM 8539 C CA . GLU A 1 1157 ? -28.861 -11.856 -31.375 1.00 75.38 1157 GLU A CA 1
ATOM 8540 C C . GLU A 1 1157 ? -29.175 -13.354 -31.465 1.00 75.38 1157 GLU A C 1
ATOM 8542 O O . GLU A 1 1157 ? -29.621 -13.956 -30.489 1.00 75.38 1157 GLU A O 1
ATOM 8547 N N . GLN A 1 1158 ? -28.907 -13.972 -32.617 1.00 69.88 1158 GLN A N 1
ATOM 8548 C CA . GLN A 1 1158 ? -29.188 -15.389 -32.855 1.00 69.88 1158 GLN A CA 1
ATOM 8549 C C . GLN A 1 1158 ? -28.115 -16.328 -32.288 1.00 69.88 1158 GLN A C 1
ATOM 8551 O O . GLN A 1 1158 ? -28.443 -17.438 -31.869 1.00 69.88 1158 GLN A O 1
ATOM 8556 N N . LEU A 1 1159 ? -26.856 -15.882 -32.211 1.00 67.31 1159 LEU A N 1
ATOM 8557 C CA . LEU A 1 1159 ? -25.783 -16.616 -31.529 1.00 67.31 1159 LEU A CA 1
ATOM 8558 C C . LEU A 1 1159 ? -25.970 -16.648 -29.998 1.00 67.31 1159 LEU A C 1
ATOM 8560 O O . LEU A 1 1159 ? -25.483 -17.571 -29.340 1.00 67.31 1159 LEU A O 1
ATOM 8564 N N . GLY A 1 1160 ? -26.742 -15.706 -29.443 1.00 54.44 1160 GLY A N 1
ATOM 8565 C CA . GLY A 1 1160 ? -27.028 -15.598 -28.012 1.00 54.44 1160 GLY A CA 1
ATOM 8566 C C . GLY A 1 1160 ? -25.833 -15.083 -27.195 1.00 54.44 1160 GLY A C 1
ATOM 8567 O O . GLY A 1 1160 ? -24.685 -15.146 -27.616 1.00 54.44 1160 GLY A O 1
ATOM 8568 N N . GLY A 1 1161 ? -26.084 -14.567 -25.988 1.00 48.88 1161 GLY A N 1
ATOM 8569 C CA . GLY A 1 1161 ? -25.061 -13.902 -25.156 1.00 48.88 1161 GLY A CA 1
ATOM 8570 C C . GLY A 1 1161 ? -24.062 -14.820 -24.428 1.00 48.88 1161 GLY A C 1
ATOM 8571 O O . GLY A 1 1161 ? -23.461 -14.386 -23.449 1.00 48.88 1161 GLY A O 1
ATOM 8572 N N . GLY A 1 1162 ? -23.932 -16.091 -24.824 1.00 50.34 1162 GLY A N 1
ATOM 8573 C CA . GLY A 1 1162 ? -23.062 -17.077 -24.170 1.00 50.34 1162 GLY A CA 1
ATOM 8574 C C . GLY A 1 1162 ? -21.869 -17.500 -25.040 1.00 50.34 1162 GLY A C 1
ATOM 8575 O O . GLY A 1 1162 ? -21.971 -17.450 -26.263 1.00 50.34 1162 GLY A O 1
ATOM 8576 N N . PRO A 1 1163 ? -20.753 -17.962 -24.443 1.00 56.94 1163 PRO A N 1
ATOM 8577 C CA . PRO A 1 1163 ? -19.596 -18.447 -25.196 1.00 56.94 1163 PRO A CA 1
ATOM 8578 C C . PRO A 1 1163 ? -19.985 -19.641 -26.083 1.00 56.94 1163 PRO A C 1
ATOM 8580 O O . PRO A 1 1163 ? -20.678 -20.558 -25.645 1.00 56.94 1163 PRO A O 1
ATOM 8583 N N . ALA A 1 1164 ? -19.540 -19.618 -27.339 1.00 66.81 1164 ALA A N 1
ATOM 8584 C CA . ALA A 1 1164 ? -19.867 -20.603 -28.373 1.00 66.81 1164 ALA A CA 1
ATOM 8585 C C . ALA A 1 1164 ? -18.609 -20.950 -29.174 1.00 66.81 1164 ALA A C 1
ATOM 8587 O O . ALA A 1 1164 ? -17.662 -20.167 -29.175 1.00 66.81 1164 ALA A O 1
ATOM 8588 N N . GLN A 1 1165 ? -18.600 -22.098 -29.855 1.00 74.50 1165 GLN A N 1
ATOM 8589 C CA . GLN A 1 1165 ? -17.548 -22.447 -30.813 1.00 74.50 1165 GLN A CA 1
ATOM 8590 C C . GLN A 1 1165 ? -18.040 -22.177 -32.238 1.00 74.50 1165 GLN A C 1
ATOM 8592 O O . GLN A 1 1165 ? -19.001 -22.817 -32.666 1.00 74.50 1165 GLN A O 1
ATOM 8597 N N . ILE A 1 1166 ? -17.398 -21.240 -32.941 1.00 85.06 1166 ILE A N 1
ATOM 8598 C CA . ILE A 1 1166 ? -17.802 -20.724 -34.258 1.00 85.06 1166 ILE A CA 1
ATOM 8599 C C . ILE A 1 1166 ? -16.764 -21.118 -35.303 1.00 85.06 1166 ILE A C 1
ATOM 8601 O O . ILE A 1 1166 ? -15.571 -20.946 -35.073 1.00 85.06 1166 ILE A O 1
ATOM 8605 N N . VAL A 1 1167 ? -17.207 -21.586 -36.468 1.00 89.69 1167 VAL A N 1
ATOM 8606 C CA . VAL A 1 1167 ? -16.319 -22.012 -37.565 1.00 89.69 1167 VAL A CA 1
ATOM 8607 C C . VAL A 1 1167 ? -16.525 -21.108 -38.765 1.00 89.69 1167 VAL A C 1
ATOM 8609 O O . VAL A 1 1167 ? -17.652 -20.959 -39.214 1.00 89.69 1167 VAL A O 1
ATOM 8612 N N . LEU A 1 1168 ? -15.465 -20.507 -39.300 1.00 92.12 1168 LEU A N 1
ATOM 8613 C CA . LEU A 1 1168 ? -15.552 -19.507 -40.363 1.00 92.12 1168 LEU A CA 1
ATOM 8614 C C . LEU A 1 1168 ? -14.941 -20.004 -41.678 1.00 92.12 1168 LEU A C 1
ATOM 8616 O O . LEU A 1 1168 ? -13.802 -20.483 -41.710 1.00 92.12 1168 LEU A O 1
ATOM 8620 N N . VAL A 1 1169 ? -15.692 -19.798 -42.762 1.00 92.00 1169 VAL A N 1
ATOM 8621 C CA . VAL A 1 1169 ? -15.259 -19.928 -44.163 1.00 92.00 1169 VAL A CA 1
ATOM 8622 C C . VAL A 1 1169 ? -15.703 -18.702 -44.959 1.00 92.00 1169 VAL A C 1
ATOM 8624 O O . VAL A 1 1169 ? -16.764 -18.142 -44.687 1.00 92.00 1169 VAL A O 1
ATOM 8627 N N . GLY A 1 1170 ? -14.918 -18.258 -45.941 1.00 91.56 1170 GLY A N 1
ATOM 8628 C CA . GLY A 1 1170 ? -15.283 -17.105 -46.773 1.00 91.56 1170 GLY A CA 1
ATOM 8629 C C . GLY A 1 1170 ? -14.105 -16.331 -47.356 1.00 91.56 1170 GLY A C 1
ATOM 8630 O O . GLY A 1 1170 ? -12.969 -16.797 -47.355 1.00 91.56 1170 GLY A O 1
ATOM 8631 N N . ILE A 1 1171 ? -14.372 -15.144 -47.893 1.00 91.25 1171 ILE A N 1
ATOM 8632 C CA . ILE A 1 1171 ? -13.382 -14.366 -48.657 1.00 91.25 1171 ILE A CA 1
ATOM 8633 C C . ILE A 1 1171 ? -12.901 -13.113 -47.926 1.00 91.25 1171 ILE A C 1
ATOM 8635 O O . ILE A 1 1171 ? -13.430 -12.722 -46.889 1.00 91.25 1171 ILE A O 1
ATOM 8639 N N . GLU A 1 1172 ? -11.847 -12.510 -48.471 1.00 92.31 1172 GLU A N 1
ATOM 8640 C CA . GLU A 1 1172 ? -11.072 -11.436 -47.858 1.00 92.31 1172 GLU A CA 1
ATOM 8641 C C . GLU A 1 1172 ? -10.594 -11.808 -46.454 1.00 92.31 1172 GLU A C 1
ATOM 8643 O O . GLU A 1 1172 ? -10.947 -11.185 -45.451 1.00 92.31 1172 GLU A O 1
ATOM 8648 N N . SER A 1 1173 ? -9.754 -12.845 -46.394 1.00 91.62 1173 SER A N 1
ATOM 8649 C CA . SER A 1 1173 ? -9.097 -13.346 -45.180 1.00 91.62 1173 SER A CA 1
ATOM 8650 C C . SER A 1 1173 ? -8.597 -12.223 -44.263 1.00 91.62 1173 SER A C 1
ATOM 8652 O O . SER A 1 1173 ? -8.829 -12.271 -43.057 1.00 91.62 1173 SER A O 1
ATOM 8654 N N . HIS A 1 1174 ? -7.955 -11.195 -44.829 1.00 89.31 1174 HIS A N 1
ATOM 8655 C CA . HIS A 1 1174 ? -7.362 -10.057 -44.113 1.00 89.31 1174 HIS A CA 1
ATOM 8656 C C . HIS A 1 1174 ? -8.370 -8.978 -43.671 1.00 89.31 1174 HIS A C 1
ATOM 8658 O O . HIS A 1 1174 ? -8.047 -8.158 -42.808 1.00 89.31 1174 HIS A O 1
ATOM 8664 N N . ILE A 1 1175 ? -9.593 -8.995 -44.215 1.00 91.19 1175 ILE A N 1
ATOM 8665 C CA . ILE A 1 1175 ? -10.658 -8.026 -43.928 1.00 91.19 1175 ILE A CA 1
ATOM 8666 C C . ILE A 1 1175 ? -11.846 -8.739 -43.285 1.00 91.19 1175 ILE A C 1
ATOM 8668 O O . ILE A 1 1175 ? -11.924 -8.782 -42.060 1.00 91.19 1175 ILE A O 1
ATOM 8672 N N . CYS A 1 1176 ? -12.767 -9.303 -44.070 1.00 90.06 1176 CYS A N 1
ATOM 8673 C CA . CYS A 1 1176 ? -14.051 -9.783 -43.567 1.00 90.06 1176 CYS A CA 1
ATOM 8674 C C . CYS A 1 1176 ? -13.891 -10.947 -42.581 1.00 90.06 1176 CYS A C 1
ATOM 8676 O O . CYS A 1 1176 ? -14.466 -10.909 -41.493 1.00 90.06 1176 CYS A O 1
ATOM 8678 N N . ILE A 1 1177 ? -13.057 -11.944 -42.898 1.00 93.69 1177 ILE A N 1
ATOM 8679 C CA . ILE A 1 1177 ? -12.787 -13.067 -41.982 1.00 93.69 1177 ILE A CA 1
ATOM 8680 C C . ILE A 1 1177 ? -12.049 -12.588 -40.732 1.00 93.69 1177 ILE A C 1
ATOM 8682 O O . ILE A 1 1177 ? -12.440 -12.948 -39.622 1.00 93.69 1177 ILE A O 1
ATOM 8686 N N . THR A 1 1178 ? -11.016 -11.752 -40.890 1.00 93.19 1178 THR A N 1
ATOM 8687 C CA . THR A 1 1178 ? -10.241 -11.258 -39.743 1.00 93.19 1178 THR A CA 1
ATOM 8688 C C . THR A 1 1178 ? -11.104 -10.434 -38.790 1.00 93.19 1178 THR A C 1
ATOM 8690 O O . THR A 1 1178 ? -11.083 -10.690 -37.592 1.00 93.19 1178 THR A O 1
ATOM 8693 N N . GLN A 1 1179 ? -11.894 -9.481 -39.295 1.00 92.69 1179 GLN A N 1
ATOM 8694 C CA . GLN A 1 1179 ? -12.772 -8.662 -38.452 1.00 92.69 1179 GLN A CA 1
ATOM 8695 C C . GLN A 1 1179 ? -13.844 -9.517 -37.766 1.00 92.69 1179 GLN A C 1
ATOM 8697 O O . GLN A 1 1179 ? -14.034 -9.399 -36.562 1.00 92.69 1179 GLN A O 1
ATOM 8702 N N . THR A 1 1180 ? -14.461 -10.453 -38.495 1.00 91.31 1180 THR A N 1
ATOM 8703 C CA . THR A 1 1180 ? -15.459 -11.371 -37.920 1.00 91.31 1180 THR A CA 1
ATOM 8704 C C . THR A 1 1180 ? -14.879 -12.213 -36.787 1.00 91.31 1180 THR A C 1
ATOM 8706 O O . THR A 1 1180 ? -15.494 -12.338 -35.730 1.00 91.31 1180 THR A O 1
ATOM 8709 N N . ALA A 1 1181 ? -13.687 -12.777 -36.984 1.00 90.75 1181 ALA A N 1
ATOM 8710 C CA . ALA A 1 1181 ? -13.045 -13.617 -35.983 1.00 90.75 1181 ALA A CA 1
ATOM 8711 C C . ALA A 1 1181 ? -12.625 -12.824 -34.734 1.00 90.75 1181 ALA A C 1
ATOM 8713 O O . ALA A 1 1181 ? -12.775 -13.318 -33.617 1.00 90.75 1181 ALA A O 1
ATOM 8714 N N . LEU A 1 1182 ? -12.132 -11.593 -34.910 1.00 89.50 1182 LEU A N 1
ATOM 8715 C CA . LEU A 1 1182 ? -11.766 -10.716 -33.797 1.00 89.50 1182 LEU A CA 1
ATOM 8716 C C . LEU A 1 1182 ? -12.991 -10.256 -33.002 1.00 89.50 1182 LEU A C 1
ATOM 8718 O O . LEU A 1 1182 ? -12.950 -10.305 -31.775 1.00 89.50 1182 LEU A O 1
ATOM 8722 N N . ASP A 1 1183 ? -14.081 -9.878 -33.671 1.00 87.19 1183 ASP A N 1
ATOM 8723 C CA . ASP A 1 1183 ? -15.316 -9.450 -33.007 1.00 87.19 1183 ASP A CA 1
ATOM 8724 C C . ASP A 1 1183 ? -15.976 -10.606 -32.242 1.00 87.19 1183 ASP A C 1
ATOM 8726 O O . ASP A 1 1183 ? -16.335 -10.456 -31.073 1.00 87.19 1183 ASP A O 1
ATOM 8730 N N . ALA A 1 1184 ? -16.064 -11.791 -32.855 1.00 82.31 1184 ALA A N 1
ATOM 8731 C CA . ALA A 1 1184 ? -16.607 -12.980 -32.203 1.00 82.31 1184 ALA A CA 1
ATOM 8732 C C . ALA A 1 1184 ? -15.762 -13.410 -30.988 1.00 82.31 1184 ALA A C 1
ATOM 8734 O O . ALA A 1 1184 ? -16.302 -13.763 -29.938 1.00 82.31 1184 ALA A O 1
ATOM 8735 N N . ARG A 1 1185 ? -14.429 -13.319 -31.083 1.00 83.75 1185 ARG A N 1
ATOM 8736 C CA . ARG A 1 1185 ? -13.534 -13.565 -29.943 1.00 83.75 1185 ARG A CA 1
ATOM 8737 C C . ARG A 1 1185 ? -13.690 -12.502 -28.854 1.00 83.75 1185 ARG A C 1
ATOM 8739 O O . ARG A 1 1185 ? -13.704 -12.845 -27.674 1.00 83.75 1185 ARG A O 1
ATOM 8746 N N . ALA A 1 1186 ? -13.832 -11.227 -29.220 1.00 78.19 1186 ALA A N 1
ATOM 8747 C CA . ALA A 1 1186 ? -14.077 -10.143 -28.268 1.00 78.19 1186 ALA A CA 1
ATOM 8748 C C . ALA A 1 1186 ? -15.413 -10.316 -27.523 1.00 78.19 1186 ALA A C 1
ATOM 8750 O O . ALA A 1 1186 ? -15.508 -9.962 -26.349 1.00 78.19 1186 ALA A O 1
ATOM 8751 N N . ALA A 1 1187 ? -16.409 -10.925 -28.172 1.00 71.88 1187 ALA A N 1
ATOM 8752 C CA . ALA A 1 1187 ? -17.675 -11.332 -27.564 1.00 71.88 1187 ALA A CA 1
ATOM 8753 C C . ALA A 1 1187 ? -17.578 -12.613 -26.700 1.00 71.88 1187 ALA A C 1
ATOM 8755 O O . ALA A 1 1187 ? -18.567 -13.022 -26.097 1.00 71.88 1187 ALA A O 1
ATOM 8756 N N . GLY A 1 1188 ? -16.393 -13.225 -26.581 1.00 67.81 1188 GLY A N 1
ATOM 8757 C CA . GLY A 1 1188 ? -16.137 -14.375 -25.709 1.00 67.81 1188 GLY A CA 1
ATOM 8758 C C . GLY A 1 1188 ? -16.356 -15.746 -26.356 1.00 67.81 1188 GLY A C 1
ATOM 8759 O O . GLY A 1 1188 ? -16.398 -16.746 -25.641 1.00 67.81 1188 GLY A O 1
ATOM 8760 N N . HIS A 1 1189 ? -16.489 -15.822 -27.683 1.00 75.94 1189 HIS A N 1
ATOM 8761 C CA . HIS A 1 1189 ? -16.613 -17.088 -28.409 1.00 75.94 1189 HIS A CA 1
ATOM 8762 C C . HIS A 1 1189 ? -15.234 -17.678 -28.770 1.00 75.94 1189 HIS A C 1
ATOM 8764 O O . HIS A 1 1189 ? -14.268 -16.951 -29.011 1.00 75.94 1189 HIS A O 1
ATOM 8770 N N . ALA A 1 1190 ? -15.143 -19.007 -28.840 1.00 77.00 1190 ALA A N 1
ATOM 8771 C CA . ALA A 1 1190 ? -14.007 -19.710 -29.428 1.00 77.00 1190 ALA A CA 1
ATOM 8772 C C . ALA A 1 1190 ? -14.194 -19.765 -30.948 1.00 77.00 1190 ALA A C 1
ATOM 8774 O O . ALA A 1 1190 ? -15.243 -20.187 -31.430 1.00 77.00 1190 ALA A O 1
ATOM 8775 N N . VAL A 1 1191 ? -13.198 -19.322 -31.712 1.00 88.44 1191 VAL A N 1
ATOM 8776 C CA . VAL A 1 1191 ? -13.328 -19.170 -33.166 1.00 88.44 1191 VAL A CA 1
ATOM 8777 C C . VAL A 1 1191 ? -12.327 -20.067 -33.882 1.00 88.44 1191 VAL A C 1
ATOM 8779 O O . VAL A 1 1191 ? -11.132 -20.042 -33.585 1.00 88.44 1191 VAL A O 1
ATOM 8782 N N . TYR A 1 1192 ? -12.832 -20.817 -34.854 1.00 90.75 1192 TYR A N 1
ATOM 8783 C CA . TYR A 1 1192 ? -12.094 -21.654 -35.782 1.00 90.75 1192 TYR A CA 1
ATOM 8784 C C . TYR A 1 1192 ? -12.134 -21.011 -37.168 1.00 90.75 1192 TYR A C 1
ATOM 8786 O O . TYR A 1 1192 ? -13.203 -20.684 -37.677 1.00 90.75 1192 TYR A O 1
ATOM 8794 N N . VAL A 1 1193 ? -10.980 -20.843 -37.804 1.00 93.31 1193 VAL A N 1
ATOM 8795 C CA . VAL A 1 1193 ? -10.878 -20.381 -39.195 1.00 93.31 1193 VAL A CA 1
ATOM 8796 C C . VAL A 1 1193 ? -10.262 -21.499 -40.017 1.00 93.31 1193 VAL A C 1
ATOM 8798 O O . VAL A 1 1193 ? -9.148 -21.947 -39.732 1.00 93.31 1193 VAL A O 1
ATOM 8801 N N . LEU A 1 1194 ? -10.993 -21.961 -41.031 1.00 92.50 1194 LEU A N 1
ATOM 8802 C CA . LEU A 1 1194 ? -10.531 -23.049 -41.885 1.00 92.50 1194 LEU A CA 1
ATOM 8803 C C . LEU A 1 1194 ? -9.573 -22.487 -42.934 1.00 92.50 1194 LEU A C 1
ATOM 8805 O O . LEU A 1 1194 ? -9.977 -21.737 -43.818 1.00 92.50 1194 LEU A O 1
ATOM 8809 N N . ALA A 1 1195 ? -8.290 -22.826 -42.824 1.00 89.56 1195 ALA A N 1
ATOM 8810 C CA . ALA A 1 1195 ? -7.234 -22.325 -43.699 1.00 89.56 1195 ALA A CA 1
ATOM 8811 C C . ALA A 1 1195 ? -7.466 -22.707 -45.168 1.00 89.56 1195 ALA A C 1
ATOM 8813 O O . ALA A 1 1195 ? -7.173 -21.922 -46.059 1.00 89.56 1195 ALA A O 1
ATOM 8814 N N . ASP A 1 1196 ? -8.026 -23.892 -45.410 1.00 89.50 1196 ASP A N 1
ATOM 8815 C CA . ASP A 1 1196 ? -8.475 -24.387 -46.714 1.00 89.50 1196 ASP A CA 1
ATOM 8816 C C . ASP A 1 1196 ? -9.853 -23.838 -47.130 1.00 89.50 1196 ASP A C 1
ATOM 8818 O O . ASP A 1 1196 ? -10.334 -24.136 -48.219 1.00 89.50 1196 ASP A O 1
ATOM 8822 N N . GLY A 1 1197 ? -10.500 -23.032 -46.287 1.00 90.12 1197 GLY A N 1
ATOM 8823 C CA . GLY A 1 1197 ? -11.816 -22.435 -46.514 1.00 90.12 1197 GLY A CA 1
ATOM 8824 C C . GLY A 1 1197 ? -11.808 -20.909 -46.556 1.00 90.12 1197 GLY A C 1
ATOM 8825 O O . GLY A 1 1197 ? -12.873 -20.311 -46.405 1.00 90.12 1197 GLY A O 1
ATOM 8826 N N . VAL A 1 1198 ? -10.644 -20.271 -46.739 1.00 92.88 1198 VAL A N 1
ATOM 8827 C CA . VAL A 1 1198 ? -10.540 -18.810 -46.869 1.00 92.88 1198 VAL A CA 1
ATOM 8828 C C . VAL A 1 1198 ? -9.591 -18.361 -47.979 1.00 92.88 1198 VAL A C 1
ATOM 8830 O O . VAL A 1 1198 ? -8.591 -19.019 -48.252 1.00 92.88 1198 VAL A O 1
ATOM 8833 N N . SER A 1 1199 ? -9.882 -17.215 -48.604 1.00 92.56 1199 SER A N 1
ATOM 8834 C CA . SER A 1 1199 ? -8.990 -16.583 -49.594 1.00 92.56 1199 SER A CA 1
ATOM 8835 C C . SER A 1 1199 ? -9.148 -15.053 -49.641 1.00 92.56 1199 SER A C 1
ATOM 8837 O O . SER A 1 1199 ? -10.007 -14.499 -48.962 1.00 92.56 1199 SER A O 1
ATOM 8839 N N . SER A 1 1200 ? -8.310 -14.347 -50.404 1.00 91.44 1200 SER A N 1
ATOM 8840 C CA . SER A 1 1200 ? -8.332 -12.883 -50.609 1.00 91.44 1200 SER A CA 1
ATOM 8841 C C . SER A 1 1200 ? -8.023 -12.525 -52.071 1.00 91.44 1200 SER A C 1
ATOM 8843 O O . SER A 1 1200 ? -7.549 -13.377 -52.826 1.00 91.44 1200 SER A O 1
ATOM 8845 N N . CYS A 1 1201 ? -8.257 -11.269 -52.482 1.00 89.44 1201 CYS A N 1
ATOM 8846 C CA . CYS A 1 1201 ? -7.864 -10.796 -53.823 1.00 89.44 1201 CYS A CA 1
ATOM 8847 C C . CYS A 1 1201 ? -6.355 -10.950 -54.052 1.00 89.44 1201 CYS A C 1
ATOM 8849 O O . CYS A 1 1201 ? -5.914 -11.442 -55.090 1.00 89.44 1201 CYS A O 1
ATOM 8851 N N . ASN A 1 1202 ? -5.563 -10.564 -53.048 1.00 85.94 1202 ASN A N 1
ATOM 8852 C CA . ASN A 1 1202 ? -4.137 -10.827 -53.042 1.00 85.94 1202 ASN A CA 1
ATOM 8853 C C . ASN A 1 1202 ? -3.836 -12.148 -52.311 1.00 85.94 1202 ASN A C 1
ATOM 8855 O O . ASN A 1 1202 ? -4.132 -12.293 -51.123 1.00 85.94 1202 ASN A O 1
ATOM 8859 N N . ARG A 1 1203 ? -3.190 -13.090 -53.010 1.00 83.38 1203 ARG A N 1
ATOM 8860 C CA . ARG A 1 1203 ? -2.732 -14.368 -52.450 1.00 83.38 1203 ARG A CA 1
ATOM 8861 C C . ARG A 1 1203 ? -1.798 -14.177 -51.255 1.00 83.38 1203 ARG A C 1
ATOM 8863 O O . ARG A 1 1203 ? -1.868 -14.968 -50.316 1.00 83.38 1203 ARG A O 1
ATOM 8870 N N . GLU A 1 1204 ? -0.930 -13.165 -51.276 1.00 83.31 1204 GLU A N 1
ATOM 8871 C CA . GLU A 1 1204 ? 0.034 -12.948 -50.192 1.00 83.31 1204 GLU A CA 1
ATOM 8872 C C . GLU A 1 1204 ? -0.637 -12.545 -48.870 1.00 83.31 1204 GLU A C 1
ATOM 8874 O O . GLU A 1 1204 ? -0.099 -12.838 -47.809 1.00 83.31 1204 GLU A O 1
ATOM 8879 N N . GLU A 1 1205 ? -1.838 -11.961 -48.902 1.00 84.56 1205 GLU A N 1
ATOM 8880 C CA . GLU A 1 1205 ? -2.555 -11.524 -47.694 1.00 84.56 1205 GLU A CA 1
ATOM 8881 C C . GLU A 1 1205 ? -3.126 -12.693 -46.880 1.00 84.56 1205 GLU A C 1
ATOM 8883 O O . GLU A 1 1205 ? -3.299 -12.588 -45.667 1.00 84.56 1205 GLU A O 1
ATOM 8888 N N . VAL A 1 1206 ? -3.394 -13.836 -47.518 1.00 86.75 1206 VAL A N 1
ATOM 8889 C CA . VAL A 1 1206 ? -3.971 -15.018 -46.858 1.00 86.75 1206 VAL A CA 1
ATOM 8890 C C . VAL A 1 1206 ? -3.065 -15.543 -45.729 1.00 86.75 1206 VAL A C 1
ATOM 8892 O O . VAL A 1 1206 ? -3.536 -15.629 -44.591 1.00 86.75 1206 VAL A O 1
ATOM 8895 N N . PRO A 1 1207 ? -1.770 -15.856 -45.950 1.00 84.62 1207 PRO A N 1
ATOM 8896 C CA . PRO A 1 1207 ? -0.893 -16.300 -44.868 1.00 84.62 1207 PRO A CA 1
ATOM 8897 C C . PRO A 1 1207 ? -0.647 -15.219 -43.804 1.00 84.62 1207 PRO A C 1
ATOM 8899 O O . PRO A 1 1207 ? -0.541 -15.575 -42.630 1.00 84.62 1207 PRO A O 1
ATOM 8902 N N . LEU A 1 1208 ? -0.609 -13.926 -44.165 1.00 84.62 1208 LEU A N 1
ATOM 8903 C CA . LEU A 1 1208 ? -0.490 -12.836 -43.185 1.00 84.62 1208 LEU A CA 1
ATOM 8904 C C . LEU A 1 1208 ? -1.725 -12.755 -42.277 1.00 84.62 1208 LEU A C 1
ATOM 8906 O O . LEU A 1 1208 ? -1.588 -12.675 -41.055 1.00 84.62 1208 LEU A O 1
ATOM 8910 N N . ALA A 1 1209 ? -2.925 -12.836 -42.853 1.00 88.12 1209 ALA A N 1
ATOM 8911 C CA . ALA A 1 1209 ? -4.180 -12.837 -42.110 1.00 88.12 1209 ALA A CA 1
ATOM 8912 C C . ALA A 1 1209 ? -4.284 -14.044 -41.171 1.00 88.12 1209 ALA A C 1
ATOM 8914 O O . ALA A 1 1209 ? -4.584 -13.889 -39.989 1.00 88.12 1209 ALA A O 1
ATOM 8915 N N . LEU A 1 1210 ? -3.968 -15.245 -41.666 1.00 90.38 1210 LEU A N 1
ATOM 8916 C CA . LEU A 1 1210 ? -3.980 -16.462 -40.854 1.00 90.38 1210 LEU A CA 1
ATOM 8917 C C . LEU A 1 1210 ? -2.925 -16.422 -39.736 1.00 90.38 1210 LEU A C 1
ATOM 8919 O O . LEU A 1 1210 ? -3.196 -16.878 -38.627 1.00 90.38 1210 LEU A O 1
ATOM 8923 N N . ALA A 1 1211 ? -1.735 -15.866 -39.985 1.00 83.88 1211 ALA A N 1
ATOM 8924 C CA . ALA A 1 1211 ? -0.712 -15.682 -38.953 1.00 83.88 1211 ALA A CA 1
ATOM 8925 C C . ALA A 1 1211 ? -1.164 -14.690 -37.871 1.00 83.88 1211 ALA A C 1
ATOM 8927 O O . ALA A 1 1211 ? -1.016 -14.969 -36.680 1.00 83.88 1211 ALA A O 1
ATOM 8928 N N . ARG A 1 1212 ? -1.780 -13.573 -38.274 1.00 89.81 1212 ARG A N 1
ATOM 8929 C CA . ARG A 1 1212 ? -2.375 -12.603 -37.349 1.00 89.81 1212 ARG A CA 1
ATOM 8930 C C . ARG A 1 1212 ? -3.470 -13.241 -36.499 1.00 89.81 1212 ARG A C 1
ATOM 8932 O O . ARG A 1 1212 ? -3.474 -13.057 -35.290 1.00 89.81 1212 ARG A O 1
ATOM 8939 N N . LEU A 1 1213 ? -4.363 -14.016 -37.109 1.00 87.56 1213 LEU A N 1
ATOM 8940 C CA . LEU A 1 1213 ? -5.449 -14.691 -36.400 1.00 87.56 1213 LEU A CA 1
ATOM 8941 C C . LEU A 1 1213 ? -4.931 -15.706 -35.373 1.00 87.56 1213 LEU A C 1
ATOM 8943 O O . LEU A 1 1213 ? -5.418 -15.718 -34.246 1.00 87.56 1213 LEU A O 1
ATOM 8947 N N . ARG A 1 1214 ? -3.879 -16.471 -35.699 1.00 85.19 1214 ARG A N 1
ATOM 8948 C CA . ARG A 1 1214 ? -3.202 -17.341 -34.718 1.00 85.19 1214 ARG A CA 1
ATOM 8949 C C . ARG A 1 1214 ? -2.599 -16.554 -33.553 1.00 85.19 1214 ARG A C 1
ATOM 8951 O O . ARG A 1 1214 ? -2.757 -16.959 -32.406 1.00 85.19 1214 ARG A O 1
ATOM 8958 N N . ALA A 1 1215 ? -1.928 -15.431 -33.829 1.00 75.31 1215 ALA A N 1
ATOM 8959 C CA . ALA A 1 1215 ? -1.366 -14.563 -32.787 1.00 75.31 1215 ALA A CA 1
ATOM 8960 C C . ALA A 1 1215 ? -2.460 -13.971 -31.880 1.00 75.31 1215 ALA A C 1
ATOM 8962 O O . ALA A 1 1215 ? -2.265 -13.785 -30.681 1.00 75.31 1215 ALA A O 1
ATOM 8963 N N . GLU A 1 1216 ? -3.638 -13.750 -32.453 1.00 77.19 1216 GLU A N 1
ATOM 8964 C CA . GLU A 1 1216 ? -4.861 -13.342 -31.776 1.00 77.19 1216 GLU A CA 1
ATOM 8965 C C . GLU A 1 1216 ? -5.668 -14.546 -31.258 1.00 77.19 1216 GLU A C 1
ATOM 8967 O O . GLU A 1 1216 ? -6.883 -14.472 -31.145 1.00 77.19 1216 GLU A O 1
ATOM 8972 N N . GLY A 1 1217 ? -5.042 -15.684 -30.949 1.00 73.12 1217 GLY A N 1
ATOM 8973 C CA . GLY A 1 1217 ? -5.693 -16.804 -30.256 1.00 73.12 1217 GLY A CA 1
ATOM 8974 C C . GLY A 1 1217 ? -6.904 -17.429 -30.966 1.00 73.12 1217 GLY A C 1
ATOM 8975 O O . GLY A 1 1217 ? -7.706 -18.086 -30.307 1.00 73.12 1217 GLY A O 1
ATOM 8976 N N . VAL A 1 1218 ? -7.060 -17.217 -32.277 1.00 85.88 1218 VAL A N 1
ATOM 8977 C CA . VAL A 1 1218 ? -8.058 -17.886 -33.126 1.00 85.88 1218 VAL A CA 1
ATOM 8978 C C . VAL A 1 1218 ? -7.459 -19.196 -33.637 1.00 85.88 1218 VAL A C 1
ATOM 8980 O O . VAL A 1 1218 ? -6.319 -19.225 -34.113 1.00 85.88 1218 VAL A O 1
ATOM 8983 N N . VAL A 1 1219 ? -8.220 -20.289 -33.566 1.00 85.44 1219 VAL A N 1
ATOM 8984 C CA . VAL A 1 1219 ? -7.755 -21.608 -34.006 1.00 85.44 1219 VAL A CA 1
ATOM 8985 C C . VAL A 1 1219 ? -7.789 -21.663 -35.529 1.00 85.44 1219 VAL A C 1
ATOM 8987 O O . VAL A 1 1219 ? -8.848 -21.730 -36.145 1.00 85.44 1219 VAL A O 1
ATOM 8990 N N . VAL A 1 1220 ? -6.618 -21.638 -36.164 1.00 89.56 1220 VAL A N 1
ATOM 8991 C CA . VAL A 1 1220 ? -6.509 -21.810 -37.617 1.00 89.56 1220 VAL A CA 1
ATOM 8992 C C . VAL A 1 1220 ? -6.180 -23.264 -37.923 1.00 89.56 1220 VAL A C 1
ATOM 8994 O O . VAL A 1 1220 ? -5.053 -23.709 -37.692 1.00 89.56 1220 VAL A O 1
ATOM 8997 N N . THR A 1 1221 ? -7.153 -23.982 -38.471 1.00 89.62 1221 THR A N 1
ATOM 8998 C CA . THR A 1 1221 ? -7.086 -25.426 -38.740 1.00 89.62 1221 THR A CA 1
ATOM 8999 C C . THR A 1 1221 ? -7.541 -25.736 -40.169 1.00 89.62 1221 THR A C 1
ATOM 9001 O O . THR A 1 1221 ? -7.811 -24.818 -40.939 1.00 89.62 1221 THR A O 1
ATOM 9004 N N . THR A 1 1222 ? -7.586 -27.007 -40.564 1.00 89.69 1222 THR A N 1
ATOM 9005 C CA . THR A 1 1222 ? -8.163 -27.425 -41.855 1.00 89.69 1222 THR A CA 1
ATOM 9006 C C . THR A 1 1222 ? -9.586 -27.935 -41.666 1.00 89.69 1222 THR A C 1
ATOM 9008 O O . THR A 1 1222 ? -9.936 -28.396 -40.579 1.00 89.69 1222 THR A O 1
ATOM 9011 N N . SER A 1 1223 ? -10.400 -27.906 -42.721 1.00 88.00 1223 SER A N 1
ATOM 9012 C CA . SER A 1 1223 ? -11.760 -28.455 -42.702 1.00 88.00 1223 SER A CA 1
ATOM 9013 C C . SER A 1 1223 ? -11.788 -29.922 -42.270 1.00 88.00 1223 SER A C 1
ATOM 9015 O O . SER A 1 1223 ? -12.694 -30.339 -41.561 1.00 88.00 1223 SER A O 1
ATOM 9017 N N . GLU A 1 1224 ? -10.785 -30.714 -42.657 1.00 87.19 1224 GLU A N 1
ATOM 9018 C CA . GLU A 1 1224 ? -10.685 -32.126 -42.282 1.00 87.19 1224 GLU A CA 1
ATOM 9019 C C . GLU A 1 1224 ? -10.306 -32.309 -40.810 1.00 87.19 1224 GLU A C 1
ATOM 9021 O O . GLU A 1 1224 ? -10.962 -33.068 -40.101 1.00 87.19 1224 GLU A O 1
ATOM 9026 N N . SER A 1 1225 ? -9.295 -31.580 -40.328 1.00 82.25 1225 SER A N 1
ATOM 9027 C CA . SER A 1 1225 ? -8.902 -31.612 -38.915 1.00 82.25 1225 SER A CA 1
ATOM 9028 C C . SER A 1 1225 ? -10.044 -31.171 -38.005 1.00 82.25 1225 SER A C 1
ATOM 9030 O O . SER A 1 1225 ? -10.302 -31.827 -37.001 1.00 82.25 1225 SER A O 1
ATOM 9032 N N . TRP A 1 1226 ? -10.763 -30.115 -38.392 1.00 86.44 1226 TRP A N 1
ATOM 9033 C CA . TRP A 1 1226 ? -11.927 -29.637 -37.657 1.00 86.44 1226 TRP A CA 1
ATOM 9034 C C . TRP A 1 1226 ? -13.037 -30.693 -37.573 1.00 86.44 1226 TRP A C 1
ATOM 9036 O O . TRP A 1 1226 ? -13.592 -30.896 -36.502 1.00 86.44 1226 TRP A O 1
ATOM 9046 N N . LEU A 1 1227 ? -13.337 -31.410 -38.662 1.00 83.44 1227 LEU A N 1
ATOM 9047 C CA . LEU A 1 1227 ? -14.366 -32.457 -38.653 1.00 83.44 1227 LEU A CA 1
ATOM 9048 C C . LEU A 1 1227 ? -14.023 -33.627 -37.722 1.00 83.44 1227 LEU A C 1
ATOM 9050 O O . LEU A 1 1227 ? -14.906 -34.147 -37.044 1.00 83.44 1227 LEU A O 1
ATOM 9054 N N . TYR A 1 1228 ? -12.755 -34.039 -37.667 1.00 80.69 1228 TYR A N 1
ATOM 9055 C CA . TYR A 1 1228 ? -12.328 -35.079 -36.728 1.00 80.69 1228 TYR A CA 1
ATOM 9056 C C . TYR A 1 1228 ? -12.324 -34.587 -35.278 1.00 80.69 1228 TYR A C 1
ATOM 9058 O O . TYR A 1 1228 ? -12.753 -35.321 -34.391 1.00 80.69 1228 TYR A O 1
ATOM 9066 N N . GLU A 1 1229 ? -11.888 -33.347 -35.043 1.00 75.19 1229 GLU A N 1
ATOM 9067 C CA . GLU A 1 1229 ? -11.941 -32.702 -33.726 1.00 75.19 1229 GLU A CA 1
ATOM 9068 C C . GLU A 1 1229 ? -13.388 -32.549 -33.236 1.00 75.19 1229 GLU A C 1
ATOM 9070 O O . GLU A 1 1229 ? -13.664 -32.785 -32.064 1.00 75.19 1229 GLU A O 1
ATOM 9075 N N . PHE A 1 1230 ? -14.318 -32.235 -34.144 1.00 72.50 1230 PHE A N 1
ATOM 9076 C CA . PHE A 1 1230 ? -15.741 -32.109 -33.848 1.00 72.50 1230 PHE A CA 1
ATOM 9077 C C . PHE A 1 1230 ? -16.342 -33.418 -33.345 1.00 72.50 1230 PHE A C 1
ATOM 9079 O O . PHE A 1 1230 ? -17.054 -33.431 -32.345 1.00 72.50 1230 PHE A O 1
ATOM 9086 N N . VAL A 1 1231 ? -16.085 -34.516 -34.061 1.00 72.12 1231 VAL A N 1
ATOM 9087 C CA . VAL A 1 1231 ? -16.667 -35.811 -33.707 1.00 72.12 1231 VAL A CA 1
ATOM 9088 C C . VAL A 1 1231 ? -16.028 -36.355 -32.430 1.00 72.12 1231 VAL A C 1
ATOM 9090 O O . VAL A 1 1231 ? -16.726 -36.927 -31.603 1.00 72.12 1231 VAL A O 1
ATOM 9093 N N . GLY A 1 1232 ? -14.719 -36.172 -32.239 1.00 55.81 1232 GLY A N 1
ATOM 9094 C CA . GLY A 1 1232 ? -14.005 -36.533 -31.009 1.00 55.81 1232 GLY A CA 1
ATOM 9095 C C . GLY A 1 1232 ? -13.839 -38.040 -30.751 1.00 55.81 1232 GLY A C 1
ATOM 9096 O O . GLY A 1 1232 ? -12.821 -38.439 -30.192 1.00 55.81 1232 GLY A O 1
ATOM 9097 N N . ASP A 1 1233 ? -14.778 -38.885 -31.195 1.00 59.97 1233 ASP A N 1
ATOM 9098 C CA . ASP A 1 1233 ? -14.760 -40.343 -31.022 1.00 59.97 1233 ASP A CA 1
ATOM 9099 C C . ASP A 1 1233 ? -15.331 -41.087 -32.248 1.00 59.97 1233 ASP A C 1
ATOM 9101 O O . ASP A 1 1233 ? -16.445 -40.836 -32.710 1.00 59.97 1233 ASP A O 1
ATOM 9105 N N . ALA A 1 1234 ? -14.581 -42.069 -32.756 1.00 70.00 1234 ALA A N 1
ATOM 9106 C CA . ALA A 1 1234 ? -14.993 -42.924 -33.869 1.00 70.00 1234 ALA A CA 1
ATOM 9107 C C . ALA A 1 1234 ? -16.165 -43.874 -33.532 1.00 70.00 1234 ALA A C 1
ATOM 9109 O O . ALA A 1 1234 ? -16.757 -44.461 -34.442 1.00 70.00 1234 ALA A O 1
ATOM 9110 N N . GLY A 1 1235 ? -16.489 -44.049 -32.247 1.00 62.91 1235 GLY A N 1
ATOM 9111 C CA . GLY A 1 1235 ? -17.617 -44.846 -31.765 1.00 62.91 1235 GLY A CA 1
ATOM 9112 C C . GLY A 1 1235 ? -18.987 -44.174 -31.910 1.00 62.91 1235 GLY A C 1
ATOM 9113 O O . GLY A 1 1235 ? -20.005 -44.858 -31.785 1.00 62.91 1235 GLY A O 1
ATOM 9114 N N . LEU A 1 1236 ? -19.035 -42.869 -32.195 1.00 65.12 1236 LEU A N 1
ATOM 9115 C CA . LEU A 1 1236 ? -20.285 -42.116 -32.304 1.00 65.12 1236 LEU A CA 1
ATOM 9116 C C . LEU A 1 1236 ? -21.017 -42.388 -33.636 1.00 65.12 1236 LEU A C 1
ATOM 9118 O O . LEU A 1 1236 ? -20.370 -42.479 -34.686 1.00 65.12 1236 LEU A O 1
ATOM 9122 N N . PRO A 1 1237 ? -22.361 -42.512 -33.643 1.00 71.12 1237 PRO A N 1
ATOM 9123 C CA . PRO A 1 1237 ? -23.149 -42.728 -34.864 1.00 71.12 1237 PRO A CA 1
ATOM 9124 C C . PRO A 1 1237 ? -22.856 -41.717 -35.983 1.00 71.12 1237 PRO A C 1
ATOM 9126 O O . PRO A 1 1237 ? -22.794 -42.079 -37.161 1.00 71.12 1237 PRO A O 1
ATOM 9129 N N . GLU A 1 1238 ? -22.616 -40.466 -35.603 1.00 71.50 1238 GLU A N 1
ATOM 9130 C CA . GLU A 1 1238 ? -22.342 -39.317 -36.460 1.00 71.50 1238 GLU A CA 1
ATOM 9131 C C . GLU A 1 1238 ? -21.012 -39.457 -37.221 1.00 71.50 1238 GLU A C 1
ATOM 9133 O O . GLU A 1 1238 ? -20.875 -38.952 -38.342 1.00 71.50 1238 GLU A O 1
ATOM 9138 N N . PHE A 1 1239 ? -20.050 -40.217 -36.676 1.00 78.19 1239 PHE A N 1
ATOM 9139 C CA . PHE A 1 1239 ? -18.751 -40.467 -37.307 1.00 78.19 1239 PHE A CA 1
ATOM 9140 C C . PHE A 1 1239 ? -18.897 -41.094 -38.697 1.00 78.19 1239 PHE A C 1
ATOM 9142 O O . PHE A 1 1239 ? -18.153 -40.741 -39.612 1.00 78.19 1239 PHE A O 1
ATOM 9149 N N . LYS A 1 1240 ? -19.883 -41.984 -38.896 1.00 78.94 1240 LYS A N 1
ATOM 9150 C CA . LYS A 1 1240 ? -20.135 -42.637 -40.196 1.00 78.94 1240 LYS A CA 1
ATOM 9151 C C . LYS A 1 1240 ? -20.540 -41.645 -41.286 1.00 78.94 1240 LYS A C 1
ATOM 9153 O O . LYS A 1 1240 ? -20.143 -41.814 -42.439 1.00 78.94 1240 LYS A O 1
ATOM 9158 N N . SER A 1 1241 ? -21.298 -40.615 -40.927 1.00 79.31 1241 SER A N 1
ATOM 9159 C CA . SER A 1 1241 ? -21.711 -39.562 -41.856 1.00 79.31 1241 SER A CA 1
ATOM 9160 C C . SER A 1 1241 ? -20.532 -38.646 -42.194 1.00 79.31 1241 SER A C 1
ATOM 9162 O O . SER A 1 1241 ? -20.278 -38.362 -43.365 1.00 79.31 1241 SER A O 1
ATOM 9164 N N . VAL A 1 1242 ? -19.745 -38.259 -41.186 1.00 82.00 1242 VAL A N 1
ATOM 9165 C CA . VAL A 1 1242 ? -18.578 -37.380 -41.359 1.00 82.00 1242 VAL A CA 1
ATOM 9166 C C . VAL A 1 1242 ? -17.465 -38.051 -42.164 1.00 82.00 1242 VAL A C 1
ATOM 9168 O O . VAL A 1 1242 ? -16.940 -37.449 -43.100 1.00 82.00 1242 VAL A O 1
ATOM 9171 N N . ILE A 1 1243 ? -17.136 -39.315 -41.879 1.00 83.88 1243 ILE A N 1
ATOM 9172 C CA . ILE A 1 1243 ? -16.103 -40.046 -42.627 1.00 83.88 1243 ILE A CA 1
ATOM 9173 C C . ILE A 1 1243 ? -16.496 -40.254 -44.095 1.00 83.88 1243 ILE A C 1
ATOM 9175 O O . ILE A 1 1243 ? -15.622 -40.260 -44.961 1.00 83.88 1243 ILE A O 1
ATOM 9179 N N . GLY A 1 1244 ? -17.795 -40.396 -44.389 1.00 84.75 1244 GLY A N 1
ATOM 9180 C CA . GLY A 1 1244 ? -18.309 -40.422 -45.759 1.00 84.75 1244 GLY A CA 1
ATOM 9181 C C . GLY A 1 1244 ? -17.991 -39.120 -46.494 1.00 84.75 1244 GLY A C 1
ATOM 9182 O O . GLY A 1 1244 ? -17.366 -39.145 -47.549 1.00 84.75 1244 GLY A O 1
ATOM 9183 N N . ILE A 1 1245 ? -18.301 -37.977 -45.876 1.00 87.38 1245 ILE A N 1
ATOM 9184 C CA . ILE A 1 1245 ? -18.030 -36.644 -46.440 1.00 87.38 1245 ILE A CA 1
ATOM 9185 C C . ILE A 1 1245 ? -16.525 -36.409 -46.645 1.00 87.38 1245 ILE A C 1
ATOM 9187 O O . ILE A 1 1245 ? -16.113 -35.892 -47.687 1.00 87.38 1245 ILE A O 1
ATOM 9191 N N . VAL A 1 1246 ? -15.684 -36.796 -45.680 1.00 85.81 1246 VAL A N 1
ATOM 9192 C CA . VAL A 1 1246 ? -14.220 -36.654 -45.788 1.00 85.81 1246 VAL A CA 1
ATOM 9193 C C . VAL A 1 1246 ? -13.664 -37.506 -46.933 1.00 85.81 1246 VAL A C 1
ATOM 9195 O O . VAL A 1 1246 ? -12.836 -37.022 -47.703 1.00 85.81 1246 VAL A O 1
ATOM 9198 N N . LYS A 1 1247 ? -14.147 -38.745 -47.101 1.00 84.94 1247 LYS A N 1
ATOM 9199 C CA . LYS A 1 1247 ? -13.740 -39.618 -48.214 1.00 84.94 1247 LYS A CA 1
ATOM 9200 C C . LYS A 1 1247 ? -14.178 -39.064 -49.569 1.00 84.94 1247 LYS A C 1
ATOM 9202 O O . LYS A 1 1247 ? -13.344 -38.990 -50.470 1.00 84.94 1247 LYS A O 1
ATOM 9207 N N . ASP A 1 1248 ? -15.430 -38.625 -49.686 1.00 86.06 1248 ASP A N 1
ATOM 9208 C CA . ASP A 1 1248 ? -15.991 -38.057 -50.920 1.00 86.06 1248 ASP A CA 1
ATOM 9209 C C . ASP A 1 1248 ? -15.212 -36.820 -51.392 1.00 86.06 1248 ASP A C 1
ATOM 9211 O O . ASP A 1 1248 ? -15.015 -36.618 -52.587 1.00 86.06 1248 ASP A O 1
ATOM 9215 N N . THR A 1 1249 ? -14.744 -35.995 -50.450 1.00 85.81 1249 THR A N 1
ATOM 9216 C CA . THR A 1 1249 ? -14.075 -34.708 -50.723 1.00 85.81 1249 THR A CA 1
ATOM 9217 C C . THR A 1 1249 ? -12.547 -34.771 -50.637 1.00 85.81 1249 THR A C 1
ATOM 9219 O O . THR A 1 1249 ? -11.878 -33.738 -50.703 1.00 85.81 1249 THR A O 1
ATOM 9222 N N . SER A 1 1250 ? -11.956 -35.962 -50.494 1.00 79.25 1250 SER A N 1
ATOM 9223 C CA . SER A 1 1250 ? -10.511 -36.129 -50.275 1.00 79.25 1250 SER A CA 1
ATOM 9224 C C . SER A 1 1250 ? -9.664 -35.606 -51.446 1.00 79.25 1250 SER A C 1
ATOM 9226 O O . SER A 1 1250 ? -8.644 -34.943 -51.236 1.00 79.25 1250 SER A O 1
ATOM 9228 N N . ALA A 1 1251 ? -10.106 -35.839 -52.689 1.00 77.19 1251 ALA A N 1
ATOM 9229 C CA . ALA A 1 1251 ? -9.414 -35.358 -53.887 1.00 77.19 1251 ALA A CA 1
ATOM 9230 C C . ALA A 1 1251 ? -9.430 -33.822 -53.987 1.00 77.19 1251 ALA A C 1
ATOM 9232 O O . ALA A 1 1251 ? -8.394 -33.208 -54.260 1.00 77.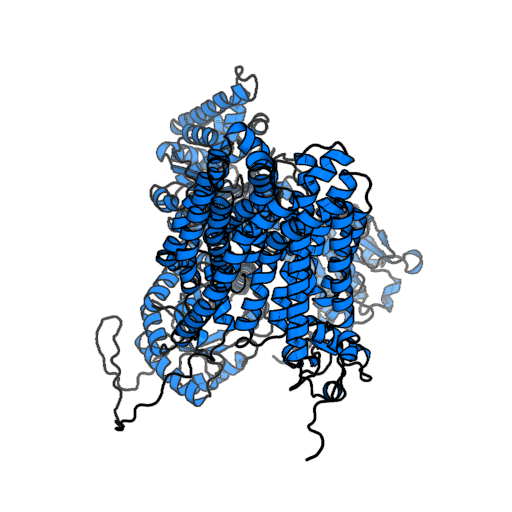19 1251 ALA A O 1
ATOM 9233 N N . ASP A 1 1252 ? -10.578 -33.209 -53.695 1.00 79.25 1252 ASP A N 1
ATOM 9234 C CA . ASP A 1 1252 ? -10.744 -31.755 -53.681 1.00 79.25 1252 ASP A CA 1
ATOM 9235 C C . ASP A 1 1252 ? -9.936 -31.126 -52.548 1.00 79.25 1252 ASP A C 1
ATOM 9237 O O . ASP A 1 1252 ? -9.142 -30.222 -52.794 1.00 79.25 1252 ASP A O 1
ATOM 9241 N N . THR A 1 1253 ? -10.022 -31.678 -51.334 1.00 79.00 1253 THR A N 1
ATOM 9242 C CA . THR A 1 1253 ? -9.243 -31.230 -50.167 1.00 79.00 1253 THR A CA 1
ATOM 9243 C C . THR A 1 1253 ? -7.744 -31.249 -50.483 1.00 79.00 1253 THR A C 1
ATOM 9245 O O . THR A 1 1253 ? -7.042 -30.268 -50.244 1.00 79.00 1253 THR A O 1
ATOM 9248 N N . LYS A 1 1254 ? -7.242 -32.315 -51.121 1.00 78.00 1254 LYS A N 1
ATOM 9249 C CA . LYS A 1 1254 ? -5.838 -32.405 -51.552 1.00 78.00 1254 LYS A CA 1
ATOM 9250 C C . LYS A 1 1254 ? -5.464 -31.313 -52.561 1.00 78.00 1254 LYS A C 1
ATOM 9252 O O . LYS A 1 1254 ? -4.381 -30.740 -52.458 1.00 78.00 1254 LYS A O 1
ATOM 9257 N N . LYS A 1 1255 ? -6.349 -31.000 -53.512 1.00 76.31 1255 LYS A N 1
ATOM 9258 C CA . LYS A 1 1255 ? -6.157 -29.930 -54.507 1.00 76.31 1255 LYS A CA 1
ATOM 9259 C C . LYS A 1 1255 ? -6.189 -28.530 -53.879 1.00 76.31 1255 LYS A C 1
ATOM 9261 O O . LYS A 1 1255 ? -5.488 -27.637 -54.365 1.00 76.31 1255 LYS A O 1
ATOM 9266 N N . VAL A 1 1256 ? -6.976 -28.334 -52.818 1.00 79.44 1256 VAL A N 1
ATOM 9267 C CA . VAL A 1 1256 ? -7.031 -27.076 -52.058 1.00 79.44 1256 VAL A CA 1
ATOM 9268 C C . VAL A 1 1256 ? -5.788 -26.883 -51.197 1.00 79.44 1256 VAL A C 1
ATOM 9270 O O . VAL A 1 1256 ? -5.143 -25.841 -51.268 1.00 79.44 1256 VAL A O 1
ATOM 9273 N N . LEU A 1 1257 ? -5.373 -27.908 -50.457 1.00 75.69 1257 LEU A N 1
ATOM 9274 C CA . LEU A 1 1257 ? -4.192 -27.823 -49.596 1.00 75.69 1257 LEU A CA 1
ATOM 9275 C C . LEU A 1 1257 ? -2.891 -27.578 -50.380 1.00 75.69 1257 LEU A C 1
ATOM 9277 O O . LEU A 1 1257 ? -1.980 -26.942 -49.861 1.00 75.69 1257 LEU A O 1
ATOM 9281 N N . GLN A 1 1258 ? -2.801 -28.037 -51.633 1.00 72.75 1258 GLN A N 1
ATOM 9282 C CA . GLN A 1 1258 ? -1.624 -27.838 -52.491 1.00 72.75 1258 GLN A CA 1
ATOM 9283 C C . GLN A 1 1258 ? -1.381 -26.384 -52.920 1.00 72.75 1258 GLN A C 1
ATOM 9285 O O . GLN A 1 1258 ? -0.273 -26.067 -53.353 1.00 72.75 1258 GLN A O 1
ATOM 9290 N N . SER A 1 1259 ? -2.384 -25.507 -52.846 1.00 64.69 1259 SER A N 1
ATOM 9291 C CA . SER A 1 1259 ? -2.237 -24.110 -53.268 1.00 64.69 1259 SER A CA 1
ATOM 9292 C C . SER A 1 1259 ? -2.069 -23.111 -52.136 1.00 64.69 1259 SER A C 1
ATOM 9294 O O . SER A 1 1259 ? -1.619 -21.982 -52.388 1.00 64.69 1259 SER A O 1
ATOM 9296 N N . LEU A 1 1260 ? -2.337 -23.538 -50.899 1.00 64.25 1260 LEU A N 1
ATOM 9297 C CA . LEU A 1 1260 ? -1.905 -22.818 -49.709 1.00 64.25 1260 LEU A CA 1
ATOM 9298 C C . LEU A 1 1260 ? -0.401 -22.564 -49.841 1.00 64.25 1260 LEU A C 1
ATOM 9300 O O . LEU A 1 1260 ? 0.384 -23.490 -50.051 1.00 64.25 1260 LEU A O 1
ATOM 9304 N N . ALA A 1 1261 ? -0.014 -21.286 -49.838 1.00 53.84 1261 ALA A N 1
ATOM 9305 C CA . ALA A 1 1261 ? 1.363 -20.891 -50.093 1.00 53.84 1261 ALA A CA 1
ATOM 9306 C C . ALA A 1 1261 ? 2.308 -21.647 -49.139 1.00 53.84 1261 ALA A C 1
ATOM 9308 O O . ALA A 1 1261 ? 2.009 -21.737 -47.943 1.00 53.84 1261 ALA A O 1
ATOM 9309 N N . PRO A 1 1262 ? 3.436 -22.195 -49.628 1.00 48.69 1262 PRO A N 1
ATOM 9310 C CA . PRO A 1 1262 ? 4.402 -22.827 -48.748 1.00 48.69 1262 PRO A CA 1
ATOM 9311 C C . PRO A 1 1262 ? 4.879 -21.785 -47.738 1.00 48.69 1262 PRO A C 1
ATOM 9313 O O . PRO A 1 1262 ? 5.298 -20.691 -48.119 1.00 48.69 1262 PRO A O 1
ATOM 9316 N N . VAL A 1 1263 ? 4.817 -22.125 -46.450 1.00 45.69 1263 VAL A N 1
ATOM 9317 C CA . VAL A 1 1263 ? 5.467 -21.338 -45.401 1.00 45.69 1263 VAL A CA 1
ATOM 9318 C C . VAL A 1 1263 ? 6.939 -21.233 -45.797 1.00 45.69 1263 VAL A C 1
ATOM 9320 O O . VAL A 1 1263 ? 7.642 -22.248 -45.854 1.00 45.69 1263 VAL A O 1
ATOM 9323 N N . GLN A 1 1264 ? 7.394 -20.029 -46.159 1.00 37.53 1264 GLN A N 1
ATOM 9324 C CA . GLN A 1 1264 ? 8.797 -19.793 -46.485 1.00 37.53 1264 GLN A CA 1
ATOM 9325 C C . GLN A 1 1264 ? 9.638 -20.233 -45.281 1.00 37.53 1264 GLN A C 1
ATOM 9327 O O . GLN A 1 1264 ? 9.549 -19.656 -44.202 1.00 37.53 1264 GLN A O 1
ATOM 9332 N N . GLY A 1 1265 ? 10.389 -21.319 -45.469 1.00 41.31 1265 GLY A N 1
ATOM 9333 C CA . GLY A 1 1265 ? 11.140 -22.005 -44.415 1.00 41.31 1265 GLY A CA 1
ATOM 9334 C C . GLY A 1 1265 ? 11.143 -23.532 -44.538 1.00 41.31 1265 GLY A C 1
ATOM 9335 O O . GLY A 1 1265 ? 12.050 -24.171 -44.020 1.00 41.31 1265 GLY A O 1
ATOM 9336 N N . ALA A 1 1266 ? 10.198 -24.129 -45.274 1.00 37.38 1266 ALA A N 1
ATOM 9337 C CA . ALA A 1 1266 ? 10.087 -25.585 -45.425 1.00 37.38 1266 ALA A CA 1
ATOM 9338 C C . ALA A 1 1266 ? 10.672 -26.136 -46.746 1.00 37.38 1266 ALA A C 1
ATOM 9340 O O . ALA A 1 1266 ? 10.088 -27.028 -47.358 1.00 37.38 1266 ALA A O 1
ATOM 9341 N N . SER A 1 1267 ? 11.814 -25.620 -47.222 1.00 27.80 1267 SER A N 1
ATOM 9342 C CA . SER A 1 1267 ? 12.517 -26.226 -48.364 1.00 27.80 1267 SER A CA 1
ATOM 9343 C C . SER A 1 1267 ? 13.915 -26.696 -47.972 1.00 27.80 1267 SER A C 1
ATOM 9345 O O . SER A 1 1267 ? 14.776 -25.869 -47.671 1.00 27.80 1267 SER A O 1
ATOM 9347 N N . LYS A 1 1268 ? 14.108 -28.015 -48.104 1.00 30.02 1268 LYS A N 1
ATOM 9348 C CA . LYS A 1 1268 ? 15.301 -28.838 -47.835 1.00 30.02 1268 LYS A CA 1
ATOM 9349 C C . LYS A 1 1268 ? 15.427 -29.309 -46.381 1.00 30.02 1268 LYS A C 1
ATOM 9351 O O . LYS A 1 1268 ? 16.110 -28.697 -45.567 1.00 30.02 1268 LYS A O 1
ATOM 9356 N N . ILE A 1 1269 ? 14.706 -30.408 -46.132 1.00 34.53 1269 ILE A N 1
ATOM 9357 C CA . ILE A 1 1269 ? 14.910 -31.387 -45.050 1.00 34.53 1269 ILE A CA 1
ATOM 9358 C C . ILE A 1 1269 ? 16.358 -31.881 -45.066 1.00 34.53 1269 ILE A C 1
ATOM 9360 O O . ILE A 1 1269 ? 16.874 -32.093 -46.192 1.00 34.53 1269 ILE A O 1
#

Organism: NCBI:txid1214573

Foldseek 3Di:
DDDPDPPDDDLQCLAVPLLDDDPCNLVDDFPFPLDPVTFGADDADVLRCNQLQNDDPVLLVVLLVLLLLLLLLLLLLLALQLLQLVVCCVLVVDDSLLSLLLSLLLLLLLLQQLLQLVLVCVVQFLQVLCLVLLVLLLVLLVQLLPDPHSVSVNVSSNSSSNSSSSSVRSSLVLNVLRHDPVCSLVSCLVSLLSNVVSNLVSLQVSLVQCVPPNSSSSSVVSSVSSVVSSVCSSRSPGTRDRQNNRQSNQVVCCVPPPVNGHYDHPVCVVPPDDDSVRSSVCSNVLLVCCCVQAPLLVLLLLLLQLLLLLSLLCSQLLCCLCCVFVVDGSNVSSCLSVLLVLLQVVLSVVVVVLVVVLQVQLCVDALSGHPLLSLLPLLLQLLVLQLQLLLQLLVQSHPVHPPVRNSNSSNSNSNSSSSSVRSSLSSLCRQQVVCSSSSVSNSSNSNSNSSSPSNSCLVVLCVVLNSNVSSNVSSVVSNVSSCVSVCCSVCVVVSSVVRPSSVVSVVVVVVVVPPPRPVPPDDDDDDDDDDPDDDDDFQQAPVRDTDDDDDDDDDQQLDDDQQQAEEEEEDPDCVQQPPHDSQVLLLLLVLLPHREYEYDDDDDDLVVSLVSQLSNQVSCVSNVHFYEYEQDLPSCVVNVTQYYEYEQPGDQPVVSCVSNDNRHDYHYDDDALCCLVPVHDDDPDDCALQRLLVSQVSCQVVVVLPPAAEDEDPDALQCLLVSQQLNHYPRHGHSHYYDYRQRSRDPRNSNSSNSRSVSSVLSVVVSVLLVLLPPQDQFPVRLLVCLLVLLLLCQVVQFEEEEQEDPQCQVLLCLLSVLSRHHYDHDQAQVCLLVVLVSFFEYEDACYDPDPRSLVSLLSNQVSNVVSVHAYEYELQCCLADPSSLVSLLSNLSSHAHAEYEYAPNSLVSNQVSPDDDDDDNDNDDHRDDDDPDDPLVVQVSQLVSLLNRQHWYWHDDCWIWIDNNPWIKIWNFADCLCVVDPCSSVSLSSLLRSSQRSQDRNGNSRSSSVSSVLLQRLLLVQLVPDPQDPHSVSSSVSSSNSSNCCSVCSNVVNPVSSVVTDMDTDDNLPAAAEEEEEAQFPQCPVQWDPSVQLLLLLVLLLLLCVLVVHAYEYEHEPCVPGNDHDPSCVVSCDDPSNQDHYYDNALEPCDPSVVVVSDQDAHEYEYAYEDLQTNVLVNLLVSVSSVYAYEYALSNYTYSDLVVSVVSLVVCVVVVHHYHHSLVVLCVSVVDCPDPSVVSSVVSCVVCVVSSVVSVVSNDPPPPPPDD

Sequence (1269 aa):
MADDQPTRVSHWRLVREPALVTREVVTHDWKGDGTADDPYLIEFIPNDPRNPVNMPTGTRWLVAALNALATLAMTFASSAYTSSVADLQHELGVSSETALLGTSLFVLGFALGPLVWAPLSEAFGRRPVFLATYGAFVACNVVAALAGDILVIVVFRALAGALGSSALVNSGTVVADMFSLADRGRVSAVFSGAPFLGPVLGPIAGGFLSQSSGWKGVGVLIACVTGSLWMSYYFLVPETYAPVLLRLRAALLTRTDPRGKVFQSRMDRAKGVKSTGELLRTSMVRPFLLLFSETIVSILSLYMAIIFGAMYMMFAEFPIVFQQGFGLSPGFSGLAFLGIAIGMVFALIYMLFQNTAYIKVAKTSPGGRAPAETRLGPARLGAVMAPVGLAIFAVTNSPEFSFILPVAGTVPFGFGMVVIFLSLLNYLVDTYTVYAGSAIAAATAIRSVFGAVFPLFTRIMFEKLGVHAGAAVPAALAAICVPFPFLFIRYGKQIREKAKFATEARALALKMMGPKAEEKKARPVSDGHGPTGKEEWQCYGRNGVVTRLTYEIAIDWTKCEIGTSLYLVTDSTPAILGDKDISDVVNRAIRGGVTVVQYRDKTSDTGALIATARKLHAVTRCHDVPLLINDRVDVALAVGCEGVHLGQDDMDMSTARKLLGPGKIIGITANTVEEALTAKTNTKNVIGPEGLRHTLAVLAERGHGGVPAVCIGGINASNIPQVLFRGSPPGKPLDGVAVVSAIMAAADPEAESRRLLGLVRAAAERGRGSRTGLAGAATKEELLKLVPGAVKAVHESRPLSHNMTNLVVQNFAANVALSIGASPIMANYGEEAADLAKLGGALVINMGTVTPEGLDNYKKALRAYNAAGRPVIFDPVGAGATAVRRAAVKSILAAGYIDVIKGNESEIKTVFGGGGGGGGGTESQRGVDSSSTLSDAQKADLVRALAAREQAIVVMTGKTDVVSDGGRVFAVGNGHEYLGMITGTGCTLGTTVSAMVAACGPGGDRLAAVVAGILLFEIAAEQAAGNKAVEGPGTFVPAFLDSLHRIRAGTAAGDLGWLAAEKVSAVDLTTGFRSPGVCDLQEKFRNAIHEFDKVVLTAQKVLRAAHALDIPIYTTTQNRARLGDTVPELQQYLEGPLCRAPADKTLFSMFVPPVAEQLGGGPAQIVLVGIESHICITQTALDARAAGHAVYVLADGVSSCNREEVPLALARLRAEGVVVTTSESWLYEFVGDAGLPEFKSVIGIVKDTSADTKKVLQSLAPVQGASKI

Radius of gyration: 39.52 Å; chains: 1; bounding box: 103×99×105 Å